Protein AF-A0AA42ZD38-F1 (afdb_monomer)

Mean predicted aligned error: 21.7 Å

Solvent-accessible surface area (backbone atoms only — not comparable to full-atom values): 60407 Å² total; per-residue (Å²): 136,83,91,85,89,86,85,88,84,84,88,72,90,73,73,84,75,72,66,49,78,41,38,31,58,82,75,25,83,41,69,55,57,30,54,75,70,52,54,71,60,14,32,36,38,30,52,67,43,83,43,70,46,59,37,64,49,81,42,48,24,26,34,40,35,27,74,65,29,25,95,39,16,35,42,28,41,64,52,37,78,43,47,29,32,38,42,47,58,46,20,45,87,65,17,34,46,32,12,32,22,42,36,55,33,22,54,35,30,31,30,37,36,19,53,62,14,21,37,41,40,29,48,27,36,41,31,51,28,44,52,58,92,50,91,84,31,24,38,32,37,31,35,31,13,33,34,38,40,29,30,26,39,37,39,48,28,33,46,68,8,41,40,33,34,27,65,62,17,41,66,20,34,42,34,21,23,28,27,37,49,16,35,18,26,37,28,30,65,22,63,34,19,40,38,33,12,25,29,26,28,47,15,71,50,34,19,40,41,49,38,92,88,31,42,59,72,42,52,33,20,25,32,49,20,76,30,81,32,45,66,50,69,86,82,83,73,28,97,56,43,45,72,53,75,53,48,48,72,36,61,88,83,68,37,64,42,52,34,99,82,18,72,31,59,58,50,16,54,84,56,76,92,56,33,36,85,79,67,44,56,9,32,34,20,38,46,52,95,60,74,80,56,96,84,42,27,31,32,40,73,81,44,37,62,94,28,35,62,89,56,33,25,54,40,55,58,32,44,40,36,42,46,67,52,48,94,82,74,75,50,61,41,24,35,35,43,36,26,20,67,77,67,73,74,86,63,54,74,54,27,65,65,54,86,38,83,43,68,71,53,62,48,64,56,80,49,71,70,52,66,66,66,35,62,35,27,41,34,37,27,23,14,57,80,84,52,71,28,57,76,32,73,47,70,34,34,27,56,68,63,65,63,47,44,28,57,84,76,27,84,43,72,49,64,45,51,75,58,52,56,71,73,22,36,39,39,32,49,66,40,83,45,69,44,58,35,61,50,82,31,43,24,31,33,41,35,38,74,64,28,30,93,50,19,34,42,26,33,65,49,36,77,38,38,25,33,35,44,63,51,49,24,42,61,68,19,33,45,35,15,36,19,39,35,57,16,21,58,33,28,29,34,35,36,28,57,19,42,49,36,36,42,30,49,26,37,40,31,53,28,44,44,80,57,96,47,85,37,28,34,31,34,28,34,39,15,27,37,39,43,30,31,26,39,35,32,51,28,32,34,71,8,44,38,34,31,27,60,65,11,44,77,17,36,40,35,23,23,28,30,36,50,16,32,17,30,37,35,25,49,39,39,21,18,38,38,34,13,25,29,29,30,47,8,66,66,16,18,39,43,58,39,98,70,30,57,56,73,40,52,35,22,27,34,42,22,77,25,44,43,34,52,32,96,92,50,76,85,29,96,60,39,46,68,56,77,54,46,49,65,36,68,93,78,71,35,68,39,46,36,97,84,26,73,33,59,59,50,17,54,85,53,75,90,59,28,36,85,83,71,44,56,8,37,33,19,41,47,66,86,68,95,88,43,30,37,68,72,40,78,47,56,62,94,49,52,51,70,55,30,78,61,50,61,47,38,37,34,47,41,70,51,60,96,67,89,56,56,44,23,37,36,49,39,34,29,76,47,93,83,66,83,66,81,61,64,30,63,86,49,80,43,81,40,68,72,54,58,49,67,54,80,51,74,71,59,57,63,68,35,67,32,29,37,33,40,27,31,21,49,87,81,50,67,23,61,64,42,73,46,67,37,24,26,37,49,58,23,35,52,25,44,80,60,33,62,44,77,72,37,73,40,48,32,87,64,37,41,51,30,26,39,72,48,56,46,88,88,66,55,72,48,25,31,34,37,42,33,15,67,35,95,81,71,75,47,74,75,48,73,51,68,71,40,66,64,53,99,75,53,32,60,74,50,66,47,74,92,55,63,56,75,36,58,37,28,34,35,34,23,22,30,47,88,83,41,59,23,58,74,24,75,76,34,23,30,29,29,30,85,72,76,50,79,44,37,27,58,77,81,24,82,40,67,50,64,37,48,78,70,50,48,69,69,16,34,39,39,32,53,69,41,80,45,71,43,54,33,60,42,81,37,45,29,33,35,41,34,36,75,69,31,28,93,48,19,35,43,27,30,63,50,44,79,40,38,27,34,34,45,42,56,16,88,44,68,74,19,32,45,32,13,37,21,41,35,59,17,15,22,48,27,22,30,41,36,30,51,20,57,26,41,37,38,33,46,27,32,41,32,56,24,50,30,55,71,73,98,77,18,17,32,28,3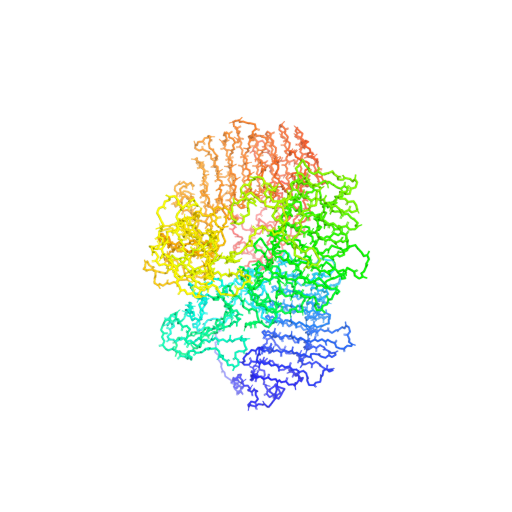8,34,31,44,22,28,34,39,41,28,34,26,39,36,34,53,28,30,30,72,6,40,43,29,32,24,50,69,9,46,71,17,36,44,33,23,21,29,31,38,51,14,31,16,28,36,25,28,46,68,7,29,19,37,38,35,11,25,29,28,28,45,10,65,60,20,15,37,37,32,74,45,75,65,23,53,76,40,54,35,23,27,33,37,27,77,28,45,38,46,54,30,77,55,38,72,84,29,95,61,43,44,72,51,76,52,47,51,70,40,58,96,77,74,37,65,44,50,34,95,85,24,73,33,60,64,50,18,53,86,55,77,92,49,34,37,98,87,72,44,53,6,35,35,19,33,51,70,72,70,83,73,70,85,59,43,24,38,34,31,68,68,56,95,76,63,59,74,51,71,64,21,55,51,43,52,48,29,32,76,74,66,78,39,73,77,54,89,43,60,66,22,46,38,24,70,68,76,87,61,84,72,76,52,72,63,20,57,52,41,50,50,31,34,75,76,74,70,45,72,79,52,57,79,48,125

Secondary structure (DSSP, 8-state):
-----------------PPPEEEETTTSSSHHHHHHH--TT-EEEEPSEEEE--EE-TT---EEEETT-GGGEEEE-SSTTS-SEEE-S---TT-EEES-EEE---SS-SEEEETT---EEES-EEE----SS-SS--SEEEES---EEES-EEES--SS-SEEE-TT-TT-EEES-EEES-SEEEEESSS--EEES-EEES-SSEEEEE-TT---SEEES-EEES-S-SB-SS----TT-B-S---EEETTTTEEEEPTT-TTTT-S--STTS--TTSSPPPSSSS-TTTT-TTS-EEEEEE-GGGEETTEE--SS-EEEEEEE-TTSS---EEEEEEESSS--SS-SSEE--SB----SEEE--SS-PPTT-EEEEEEEEE-SSSB-PPEEEEEEE-S-SEEEETTT-SSHHHHHHHPPTT-EEEEPSEEEE--EE-TT---EEEESS-TTTEEEE-SSTTS-SEEE-S-PPTT-EEES-EEE---SS-SEEEES-EEEEEES-EEE----SSSS--EEEEEES-EEEEES-EEES--SSEEEEE-TT-TT-EEES-EEES-S--EEE-SS--EEES-EEE--SS-SEEE-TT---SEEES-EEES-TTSB-TT----TT-B-S---EEEGGGTEEEEPTT-TTTT-S--SGGG--TTSSSPPSSS----TTS-EEEEEEESSS-TTSB--SSPEEEEEEE-SSS---EEEEEEES-TT--SPPSB----B-S--SEEE--SSPPPTT-EEEEEEEEE-SS-B-PPEEEEEEBPPPPPPPEEEES-TTEEEEGGG---EEEPP--SS-PPPEEEEEEESSTTS-SEEEEEEEEEP-SSEEE------PPTT-EEEEEEEEE-SS-BPPPPPPEEEEEES---EEEETTTSSSHHHHHTT--TT-EEEEPSEEEE--EE-TT---EEEETT-TTTEEEE-SSTTS-SEEEES--SS-EEEES-EEES--SSEEEEEES-SEEEEES-EEES----SSTT-EEEEEESSEEEEES-EEES--SSEEEEEESS-TTEEEES-EEES-SEEEEEES--EEEES-EEES-SSEEEEESSTTS-SEEES-EEES-SSSB-TT----TT-B-S---EEEGGGTEEEEPTT-TTTT-S-SSGGG--TTSSPPPSSSS-------SBTT-TT--TT----HHHHHHHHHHHHH-PPPPS-HHHH-TT----SS--HHHHHHHHIIIII-PPPPPBP-

Structure (mmCIF, N/CA/C/O backbone):
data_AF-A0AA42ZD38-F1
#
_entry.id   AF-A0AA42ZD38-F1
#
loop_
_atom_site.group_PDB
_atom_site.id
_atom_site.type_symbol
_atom_site.label_atom_id
_atom_site.label_alt_id
_atom_site.label_comp_id
_atom_site.label_asym_id
_atom_site.label_entity_id
_atom_site.label_seq_id
_atom_site.pdbx_PDB_ins_code
_atom_site.Cartn_x
_atom_site.Cartn_y
_atom_site.Cartn_z
_atom_site.occupancy
_atom_site.B_iso_or_equiv
_atom_site.auth_seq_id
_atom_site.auth_comp_id
_atom_site.auth_asym_id
_atom_site.auth_atom_id
_atom_site.pdbx_PDB_model_num
ATOM 1 N N . MET A 1 1 ? -60.699 0.078 48.841 1.00 30.41 1 MET A N 1
ATOM 2 C CA . MET A 1 1 ? -62.046 -0.545 48.917 1.00 30.41 1 MET A CA 1
ATOM 3 C C . MET A 1 1 ? -62.694 -0.467 47.533 1.00 30.41 1 MET A C 1
ATOM 5 O O . MET A 1 1 ? -62.883 0.647 47.076 1.00 30.41 1 MET A O 1
ATOM 9 N N . LYS A 1 2 ? -63.051 -1.633 46.951 1.00 32.75 2 LYS A N 1
ATOM 10 C CA . LYS A 1 2 ? -63.831 -1.912 45.706 1.00 32.75 2 LYS A CA 1
ATOM 11 C C . LYS A 1 2 ? -63.099 -1.662 44.357 1.00 32.75 2 LYS A C 1
ATOM 13 O O . LYS A 1 2 ? -62.854 -0.510 44.049 1.00 32.75 2 LYS A O 1
ATOM 18 N N . CYS A 1 3 ? -62.581 -2.656 43.602 1.00 28.67 3 CYS A N 1
ATOM 19 C CA . CYS A 1 3 ? -63.207 -3.779 42.831 1.00 28.67 3 CYS A CA 1
ATOM 20 C C . CYS A 1 3 ? -64.272 -3.321 41.810 1.00 28.67 3 CYS A C 1
ATOM 22 O O . CYS A 1 3 ? -65.154 -2.582 42.229 1.00 28.67 3 CYS A O 1
ATOM 24 N N . LEU A 1 4 ? -64.419 -3.802 40.562 1.00 31.00 4 LEU A N 1
ATOM 25 C CA . LEU A 1 4 ? -63.712 -4.683 39.595 1.00 31.00 4 LEU A CA 1
ATOM 26 C C . LEU A 1 4 ? -64.698 -4.848 38.382 1.00 31.00 4 LEU A C 1
ATOM 28 O O . LEU A 1 4 ? -65.901 -4.741 38.614 1.00 31.00 4 LEU A O 1
ATOM 32 N N . LEU A 1 5 ? -64.210 -5.201 37.173 1.00 33.53 5 LEU A N 1
ATOM 33 C CA . LEU A 1 5 ? -64.902 -5.815 35.990 1.00 33.53 5 LEU A CA 1
ATOM 34 C C . LEU A 1 5 ? -65.593 -4.965 34.868 1.00 33.53 5 LEU A C 1
ATOM 36 O O . LEU A 1 5 ? -66.717 -4.497 35.007 1.00 33.53 5 LEU A O 1
ATOM 40 N N . SER A 1 6 ? -64.926 -4.954 33.693 1.00 29.91 6 SER A N 1
ATOM 41 C CA . SER A 1 6 ? -65.274 -5.641 32.411 1.00 29.91 6 SER A CA 1
ATOM 42 C C . SER A 1 6 ? -66.163 -5.037 31.292 1.00 29.91 6 SER A C 1
ATOM 44 O O . SER A 1 6 ? -67.375 -4.948 31.441 1.00 29.91 6 SER A O 1
ATOM 46 N N . VAL A 1 7 ? -65.520 -4.856 30.118 1.00 31.11 7 VAL A N 1
ATOM 47 C CA . VAL A 1 7 ? -65.738 -5.498 28.783 1.00 31.11 7 VAL A CA 1
ATOM 48 C C . VAL A 1 7 ? -67.025 -5.251 27.947 1.00 31.11 7 VAL A C 1
ATOM 50 O O . VAL A 1 7 ? -68.127 -5.597 28.358 1.00 31.11 7 VAL A O 1
ATOM 53 N N . ALA A 1 8 ? -66.760 -4.868 26.676 1.00 30.12 8 ALA A N 1
ATOM 54 C CA . ALA A 1 8 ? -67.532 -4.972 25.409 1.00 30.12 8 ALA A CA 1
ATOM 55 C C . ALA A 1 8 ? -68.688 -3.955 25.207 1.00 30.12 8 ALA A C 1
ATOM 57 O O . ALA A 1 8 ? -69.549 -3.814 26.058 1.00 30.12 8 ALA A O 1
ATOM 58 N N . MET A 1 9 ? -68.834 -3.220 24.094 1.00 30.45 9 MET A N 1
ATOM 59 C CA . MET A 1 9 ? -68.729 -3.618 22.690 1.00 30.45 9 MET A CA 1
ATOM 60 C C . MET A 1 9 ? -69.026 -2.377 21.813 1.00 30.45 9 MET A C 1
ATOM 62 O O . MET A 1 9 ? -70.144 -1.869 21.829 1.00 30.45 9 MET A O 1
ATOM 66 N N . LEU A 1 10 ? -68.068 -1.916 21.010 1.00 30.16 10 LEU A N 1
ATOM 67 C CA . LEU A 1 10 ? -68.367 -1.436 19.658 1.00 30.16 10 LEU A CA 1
ATOM 68 C C . LEU A 1 10 ? -67.214 -1.895 18.764 1.00 30.16 10 LEU A C 1
ATOM 70 O O . LEU A 1 10 ? -66.264 -1.174 18.493 1.00 30.16 10 LEU A O 1
ATOM 74 N N . VAL A 1 11 ? -67.287 -3.173 18.392 1.00 35.75 11 VAL A N 1
ATOM 75 C CA . VAL A 1 11 ? -66.522 -3.734 17.282 1.00 35.75 11 VAL A CA 1
ATOM 76 C C . VAL A 1 11 ? -67.068 -3.083 16.015 1.00 35.75 11 VAL A C 1
ATOM 78 O O . VAL A 1 11 ? -68.174 -3.397 15.578 1.00 35.75 11 VAL A O 1
ATOM 81 N N . LEU A 1 12 ? -66.295 -2.163 15.452 1.00 33.72 12 LEU A N 1
ATOM 82 C CA . LEU A 1 12 ? -66.269 -1.903 14.021 1.00 33.72 12 LEU A CA 1
ATOM 83 C C . LEU A 1 12 ? -64.928 -2.453 13.543 1.00 33.72 12 LEU A C 1
ATOM 85 O O . LEU A 1 12 ? -63.878 -2.020 14.005 1.00 33.72 12 LEU A O 1
ATOM 89 N N . CYS A 1 13 ? -64.989 -3.481 12.699 1.00 35.69 13 CYS A N 1
ATOM 90 C CA . CYS A 1 13 ? -63.840 -4.047 12.010 1.00 35.69 13 CYS A CA 1
ATOM 91 C C . CYS A 1 13 ? -63.030 -2.940 11.319 1.00 35.69 13 CYS A C 1
ATOM 93 O O . CYS A 1 13 ? -63.476 -2.416 10.303 1.00 35.69 13 CYS A O 1
ATOM 95 N N . ALA A 1 14 ? -61.832 -2.656 11.815 1.00 35.06 14 ALA A N 1
ATOM 96 C CA . ALA A 1 14 ? -60.700 -2.354 10.956 1.00 35.06 14 ALA A CA 1
ATOM 97 C C . ALA A 1 14 ? -59.810 -3.593 11.054 1.00 35.06 14 ALA A C 1
ATOM 99 O O . ALA A 1 14 ? -59.305 -3.914 12.129 1.00 35.06 14 ALA A O 1
ATOM 100 N N . GLY A 1 15 ? -59.763 -4.389 9.985 1.00 33.94 15 GLY A N 1
ATOM 101 C CA . GLY A 1 15 ? -58.764 -5.446 9.898 1.00 33.94 15 GLY A CA 1
ATOM 102 C C . GLY A 1 15 ? -57.384 -4.806 9.997 1.00 33.94 15 GLY A C 1
ATOM 103 O O . GLY A 1 15 ? -57.207 -3.685 9.526 1.00 33.94 15 GLY A O 1
ATOM 104 N N . ALA A 1 16 ? -56.429 -5.505 10.605 1.00 38.19 16 ALA A N 1
ATOM 105 C CA . ALA A 1 16 ? -55.031 -5.231 10.323 1.00 38.19 16 ALA A CA 1
ATOM 106 C C . ALA A 1 16 ? -54.873 -5.315 8.797 1.00 38.19 16 ALA A C 1
ATOM 108 O O . ALA A 1 16 ? -55.044 -6.391 8.216 1.00 38.19 16 ALA A O 1
ATOM 109 N N . LEU A 1 17 ? -54.700 -4.166 8.144 1.00 43.56 17 LEU A N 1
ATOM 110 C CA . LEU A 1 17 ? -54.244 -4.118 6.765 1.00 43.56 17 LEU A CA 1
ATOM 111 C C . LEU A 1 17 ? -52.814 -4.655 6.814 1.00 43.56 17 LEU A C 1
ATOM 113 O O . LEU A 1 17 ? -51.967 -4.087 7.494 1.00 43.56 17 LEU A O 1
ATOM 117 N N . ASN A 1 18 ? -52.582 -5.812 6.194 1.00 55.47 18 ASN A N 1
ATOM 118 C CA . ASN A 1 18 ? -51.220 -6.197 5.848 1.00 55.47 18 ASN A CA 1
ATOM 119 C C . ASN A 1 18 ? -50.697 -5.127 4.891 1.00 55.47 18 ASN A C 1
ATOM 121 O O . ASN A 1 18 ? -51.396 -4.837 3.919 1.00 55.47 18 ASN A O 1
ATOM 125 N N . ALA A 1 19 ? -49.504 -4.598 5.163 1.00 72.69 19 ALA A N 1
ATOM 126 C CA . ALA A 1 19 ? -48.738 -3.839 4.185 1.00 72.69 19 ALA A CA 1
ATOM 127 C C . ALA A 1 19 ? -48.685 -4.639 2.876 1.00 72.69 19 ALA A C 1
ATOM 129 O O . ALA A 1 19 ? -48.293 -5.812 2.867 1.00 72.69 19 ALA A O 1
ATOM 130 N N . ALA A 1 20 ? -49.169 -4.046 1.793 1.00 87.25 20 ALA A N 1
ATOM 131 C CA . ALA A 1 20 ? -49.152 -4.649 0.476 1.00 87.25 20 ALA A CA 1
ATOM 132 C C . ALA A 1 20 ? -47.833 -4.324 -0.232 1.00 87.25 20 ALA A C 1
ATOM 134 O O . ALA A 1 20 ? -47.274 -3.241 -0.080 1.00 87.25 20 ALA A O 1
ATOM 135 N N . THR A 1 21 ? -47.354 -5.261 -1.048 1.00 93.38 21 THR A N 1
ATOM 136 C CA . THR A 1 21 ? -46.250 -5.014 -1.980 1.00 93.38 21 THR A CA 1
ATOM 137 C C . THR A 1 21 ? -46.825 -4.808 -3.376 1.00 93.38 21 THR A C 1
ATOM 139 O O . THR A 1 21 ? -47.480 -5.706 -3.908 1.00 93.38 21 THR A O 1
ATOM 142 N N . ILE A 1 22 ? -46.584 -3.636 -3.959 1.00 92.62 22 ILE A N 1
ATOM 143 C CA . ILE A 1 22 ? -46.997 -3.255 -5.311 1.00 92.62 22 ILE A CA 1
ATOM 144 C C . ILE A 1 22 ? -45.768 -3.338 -6.213 1.00 92.62 22 ILE A C 1
ATOM 146 O O . ILE A 1 22 ? -44.830 -2.560 -6.063 1.00 92.62 22 ILE A O 1
ATOM 150 N N . HIS A 1 23 ? -45.763 -4.280 -7.149 1.00 92.06 23 HIS A N 1
ATOM 151 C CA . HIS A 1 23 ? -44.624 -4.532 -8.025 1.00 92.06 23 HIS A CA 1
ATOM 152 C C . HIS A 1 23 ? -44.687 -3.664 -9.282 1.00 92.06 23 HIS A C 1
ATOM 154 O O . HIS A 1 23 ? -45.665 -3.702 -10.032 1.00 92.06 23 HIS A O 1
ATOM 160 N N . ILE A 1 24 ? -43.614 -2.940 -9.577 1.00 93.19 24 ILE A N 1
ATOM 161 C CA . ILE A 1 24 ? -43.452 -2.181 -10.818 1.00 93.19 24 ILE A CA 1
ATOM 162 C C . ILE A 1 24 ? -42.505 -2.963 -11.735 1.00 93.19 24 ILE A C 1
ATOM 164 O O . ILE A 1 24 ? -41.415 -3.321 -11.292 1.00 93.19 24 ILE A O 1
ATOM 168 N N . PRO A 1 25 ? -42.875 -3.258 -12.997 1.00 90.94 25 PRO A N 1
ATOM 169 C CA . PRO A 1 25 ? -44.075 -2.801 -13.703 1.00 90.94 25 PRO A CA 1
ATOM 170 C C . PRO A 1 25 ? -45.287 -3.768 -13.673 1.00 90.94 25 PRO A C 1
ATOM 172 O O . PRO A 1 25 ? -46.241 -3.574 -14.429 1.00 90.94 25 PRO A O 1
ATOM 175 N N . THR A 1 26 ? -45.249 -4.871 -12.913 1.00 91.62 26 THR A N 1
ATOM 176 C CA . THR A 1 26 ? -46.227 -5.972 -13.075 1.00 91.62 26 THR A CA 1
ATOM 177 C C . THR A 1 26 ? -47.621 -5.679 -12.518 1.00 91.62 26 THR A C 1
ATOM 179 O O . THR A 1 26 ? -48.605 -6.088 -13.136 1.00 91.62 26 THR A O 1
ATOM 182 N N . ASP A 1 27 ? -47.714 -4.986 -11.383 1.00 92.50 27 ASP A N 1
ATOM 183 C CA . ASP A 1 27 ? -48.976 -4.578 -10.754 1.00 92.50 27 ASP A CA 1
ATOM 184 C C . ASP A 1 27 ? -49.413 -3.185 -11.230 1.00 92.50 27 ASP A C 1
ATOM 186 O O . ASP A 1 27 ? -50.600 -2.953 -11.464 1.00 92.50 27 ASP A O 1
ATOM 190 N N . GLN A 1 28 ? -48.456 -2.272 -11.423 1.00 95.81 28 GLN A N 1
ATOM 191 C CA . GLN A 1 28 ? -48.663 -0.941 -12.000 1.00 95.81 28 GLN A CA 1
ATOM 192 C C . GLN A 1 28 ? -47.572 -0.644 -13.023 1.00 95.81 28 GLN A C 1
ATOM 194 O O . GLN A 1 28 ? -46.418 -0.992 -12.817 1.00 95.81 28 GLN A O 1
ATOM 199 N N . SER A 1 29 ? -47.920 0.020 -14.127 1.00 92.00 29 SER A N 1
ATOM 200 C CA . SER A 1 29 ? -46.997 0.207 -15.255 1.00 92.00 29 SER A CA 1
ATOM 201 C C . SER A 1 29 ? -45.913 1.268 -15.043 1.00 92.00 29 SER A C 1
ATOM 203 O O . SER A 1 29 ? -44.993 1.334 -15.852 1.00 92.00 29 SER A O 1
ATOM 205 N N . THR A 1 30 ? -46.049 2.127 -14.031 1.00 96.94 30 THR A N 1
ATOM 206 C CA . THR A 1 30 ? -45.114 3.224 -13.732 1.00 96.94 30 THR A CA 1
ATOM 207 C C . THR A 1 30 ? -44.948 3.367 -12.221 1.00 96.94 30 THR A C 1
ATOM 209 O O . THR A 1 30 ? -45.831 2.942 -11.469 1.00 96.94 30 THR A O 1
ATOM 212 N N . ILE A 1 31 ? -43.846 3.972 -11.772 1.00 97.62 31 ILE A N 1
ATOM 213 C CA . ILE A 1 31 ? -43.569 4.176 -10.345 1.00 97.62 31 ILE A CA 1
ATOM 214 C C . ILE A 1 31 ? -44.648 5.063 -9.720 1.00 97.62 31 ILE A C 1
ATOM 216 O O . ILE A 1 31 ? -45.206 4.692 -8.687 1.00 97.62 31 ILE A O 1
ATOM 220 N N . GLN A 1 32 ? -45.024 6.174 -10.370 1.00 97.25 32 GLN A N 1
ATOM 221 C CA . GLN A 1 32 ? -46.065 7.060 -9.831 1.00 97.25 32 GLN A CA 1
ATOM 222 C C . GLN A 1 32 ? -47.417 6.349 -9.679 1.00 97.25 32 GLN A C 1
ATOM 224 O O . GLN A 1 32 ? -48.089 6.527 -8.671 1.00 97.25 32 GLN A O 1
ATOM 229 N N . ALA A 1 33 ? -47.808 5.495 -10.632 1.00 94.81 33 ALA A N 1
ATOM 230 C CA . ALA A 1 33 ? -49.044 4.719 -10.511 1.00 94.81 33 ALA A CA 1
ATOM 231 C C . ALA A 1 33 ? -48.985 3.702 -9.354 1.00 94.81 33 ALA A C 1
ATOM 233 O O . ALA A 1 33 ? -50.019 3.369 -8.776 1.00 94.81 33 ALA A O 1
ATOM 234 N N . GLY A 1 34 ? -47.784 3.218 -9.021 1.00 96.56 34 GLY A N 1
ATOM 235 C CA . GLY A 1 34 ? -47.510 2.441 -7.813 1.00 96.56 34 GLY A CA 1
ATOM 236 C C . GLY A 1 34 ? -47.777 3.230 -6.541 1.00 96.56 34 GLY A C 1
ATOM 237 O O . GLY A 1 34 ? -48.541 2.773 -5.696 1.00 96.56 34 GLY A O 1
ATOM 238 N N . ILE A 1 35 ? -47.195 4.427 -6.450 1.00 95.94 35 ILE A N 1
ATOM 239 C CA . ILE A 1 35 ? -47.370 5.351 -5.322 1.00 95.94 35 ILE A CA 1
ATOM 240 C C . ILE A 1 35 ? -48.848 5.732 -5.159 1.00 95.94 35 ILE A C 1
ATOM 242 O O . ILE A 1 35 ? -49.393 5.598 -4.071 1.00 95.94 35 ILE A O 1
ATOM 246 N N . ASP A 1 36 ? -49.529 6.111 -6.244 1.00 95.06 36 ASP A N 1
ATOM 247 C CA . ASP A 1 36 ? -50.949 6.499 -6.231 1.00 95.06 36 ASP A CA 1
ATOM 248 C C . ASP A 1 36 ? -51.883 5.358 -5.777 1.00 95.06 36 ASP A C 1
ATOM 250 O O . ASP A 1 36 ? -53.006 5.598 -5.322 1.00 95.06 36 ASP A O 1
ATOM 254 N N . ALA A 1 37 ? -51.458 4.103 -5.966 1.00 93.12 37 ALA A N 1
ATOM 255 C CA . ALA A 1 37 ? -52.201 2.914 -5.559 1.00 93.12 37 ALA A CA 1
ATOM 256 C C . ALA A 1 37 ? -51.875 2.459 -4.127 1.00 93.12 37 ALA A C 1
ATOM 258 O O . ALA A 1 37 ? -52.625 1.646 -3.575 1.00 93.12 37 ALA A O 1
ATOM 259 N N . ALA A 1 38 ? -50.780 2.955 -3.550 1.00 93.25 38 ALA A N 1
ATOM 260 C CA . ALA A 1 38 ? -50.293 2.576 -2.237 1.00 93.25 38 ALA A CA 1
ATOM 261 C C . ALA A 1 38 ? -51.090 3.254 -1.112 1.00 93.25 38 ALA A C 1
ATOM 263 O O . ALA A 1 38 ? -51.609 4.362 -1.240 1.00 93.25 38 ALA A O 1
ATOM 264 N N . SER A 1 39 ? -51.202 2.561 0.016 1.00 92.06 39 SER A N 1
ATOM 265 C CA . SER A 1 39 ? -51.636 3.112 1.301 1.00 92.06 39 SER A CA 1
ATOM 266 C C . SER A 1 39 ? -50.451 3.174 2.266 1.00 92.06 39 SER A C 1
ATOM 268 O O . SER A 1 39 ? -49.449 2.498 2.057 1.00 92.06 39 SER A O 1
ATOM 270 N N . ASP A 1 40 ? -50.558 3.961 3.338 1.00 88.75 40 ASP A N 1
ATOM 271 C CA . ASP A 1 40 ? -49.485 4.065 4.336 1.00 88.75 40 ASP A CA 1
ATOM 272 C C . ASP A 1 40 ? -49.069 2.681 4.871 1.00 88.75 40 ASP A C 1
ATOM 274 O O . ASP A 1 40 ? -49.914 1.861 5.243 1.00 88.75 40 ASP A O 1
ATOM 278 N N . GLY A 1 41 ? -47.759 2.443 4.917 1.00 85.50 41 GLY A N 1
ATOM 279 C CA . GLY A 1 41 ? -47.124 1.177 5.275 1.00 85.50 41 GLY A CA 1
ATOM 280 C C . GLY A 1 41 ? -46.869 0.227 4.100 1.00 85.50 41 GLY A C 1
ATOM 281 O O . GLY A 1 41 ? -46.158 -0.757 4.288 1.00 85.50 41 GLY A O 1
ATOM 282 N N . ASP A 1 42 ? -47.408 0.491 2.906 1.00 94.00 42 ASP A N 1
ATOM 283 C CA . ASP A 1 42 ? -47.171 -0.343 1.723 1.00 94.00 42 ASP A CA 1
ATOM 284 C C . ASP A 1 42 ? -45.744 -0.183 1.168 1.00 94.00 42 ASP A C 1
ATOM 286 O O . ASP A 1 42 ? -45.053 0.815 1.388 1.00 94.00 42 ASP A O 1
ATOM 290 N N . THR A 1 43 ? -45.309 -1.182 0.399 1.00 94.88 43 THR A N 1
ATOM 291 C CA . THR A 1 43 ? -44.046 -1.158 -0.348 1.00 94.88 43 THR A CA 1
ATOM 292 C C . THR A 1 43 ? -44.316 -1.073 -1.844 1.00 94.88 43 THR A C 1
ATOM 294 O O . THR A 1 43 ? -44.963 -1.954 -2.411 1.00 94.88 43 THR A O 1
ATOM 297 N N . VAL A 1 44 ? -43.763 -0.066 -2.512 1.00 96.62 44 VAL A N 1
ATOM 298 C CA . VAL A 1 44 ? -43.679 0.000 -3.974 1.00 96.62 44 VAL A CA 1
ATOM 299 C C . VAL A 1 44 ? -42.331 -0.596 -4.387 1.00 96.62 44 VAL A C 1
ATOM 301 O O . VAL A 1 44 ? -41.284 0.026 -4.216 1.00 96.62 44 VAL A O 1
ATOM 304 N N . LEU A 1 45 ? -42.354 -1.833 -4.889 1.00 93.19 45 LEU A N 1
ATOM 305 C CA . LEU A 1 45 ? -41.167 -2.615 -5.238 1.00 93.19 45 LEU A CA 1
ATOM 306 C C . LEU A 1 45 ? -40.883 -2.516 -6.740 1.00 93.19 45 LEU A C 1
ATOM 308 O O . LEU A 1 45 ? -41.655 -3.014 -7.561 1.00 93.19 45 LEU A O 1
ATOM 312 N N . VAL A 1 46 ? -39.766 -1.900 -7.110 1.00 93.12 46 VAL A N 1
ATOM 313 C CA . VAL A 1 46 ? -39.426 -1.569 -8.498 1.00 93.12 46 VAL A CA 1
ATOM 314 C C . VAL A 1 46 ? -38.420 -2.573 -9.066 1.00 93.12 46 VAL A C 1
ATOM 316 O O . VAL A 1 46 ? -37.350 -2.794 -8.502 1.00 93.12 46 VAL A O 1
ATOM 319 N N . ALA A 1 47 ? -38.766 -3.226 -10.177 1.00 85.38 47 ALA A N 1
ATOM 320 C CA . ALA A 1 47 ? -37.874 -4.140 -10.891 1.00 85.38 47 ALA A CA 1
ATOM 321 C C . ALA A 1 47 ? -36.693 -3.391 -11.547 1.00 85.38 47 ALA A C 1
ATOM 323 O O . ALA A 1 47 ? -36.860 -2.217 -11.887 1.00 85.38 47 ALA A O 1
ATOM 324 N N . PRO A 1 48 ? -35.549 -4.056 -11.807 1.00 90.19 48 PRO A N 1
ATOM 325 C CA . PRO A 1 48 ? -34.434 -3.474 -12.555 1.00 90.19 48 PRO A CA 1
ATOM 326 C C . PRO A 1 48 ? -34.869 -2.831 -13.868 1.00 90.19 48 PRO A C 1
ATOM 328 O O . PRO A 1 48 ? -35.659 -3.411 -14.620 1.00 90.19 48 PRO A O 1
ATOM 331 N N . GLY A 1 49 ? -34.327 -1.658 -14.170 1.00 89.69 49 GLY A N 1
ATOM 332 C CA . GLY A 1 49 ? -34.618 -0.950 -15.407 1.00 89.69 49 GLY A CA 1
ATOM 333 C C . GLY A 1 49 ? -34.416 0.557 -15.320 1.00 89.69 49 GLY A C 1
ATOM 334 O O . GLY A 1 49 ? -34.118 1.113 -14.266 1.00 89.69 49 GLY A O 1
ATOM 335 N N . LEU A 1 50 ? -34.600 1.209 -16.469 1.00 94.31 50 LEU A N 1
ATOM 336 C CA . LEU A 1 50 ? -34.616 2.661 -16.606 1.00 94.31 50 LEU A CA 1
ATOM 337 C C . LEU A 1 50 ? -36.060 3.172 -16.552 1.00 94.31 50 LEU A C 1
ATOM 339 O O . LEU A 1 50 ? -36.872 2.839 -17.418 1.00 94.31 50 LEU A O 1
ATOM 343 N N . TYR A 1 51 ? -36.345 4.027 -15.578 1.00 96.38 51 TYR A N 1
ATOM 344 C CA . TYR A 1 51 ? -37.626 4.687 -15.369 1.00 96.38 51 TYR A CA 1
ATOM 345 C C . TYR A 1 51 ? -37.461 6.182 -15.618 1.00 96.38 51 TYR A C 1
ATOM 347 O O . TYR A 1 51 ? -36.613 6.833 -15.015 1.00 96.38 51 TYR A O 1
ATOM 355 N N . THR A 1 52 ? -38.262 6.730 -16.530 1.00 95.50 52 THR A N 1
ATOM 356 C CA . THR A 1 52 ? -38.235 8.158 -16.868 1.00 95.50 52 THR A CA 1
ATOM 357 C C . THR A 1 52 ? -39.516 8.813 -16.374 1.00 95.50 52 THR A C 1
ATOM 359 O O . THR A 1 52 ? -40.533 8.804 -17.069 1.00 95.50 52 THR A O 1
ATOM 362 N N . GLU A 1 53 ? -39.478 9.328 -15.148 1.00 95.06 53 GLU A N 1
ATOM 363 C CA . GLU A 1 53 ? -40.633 9.837 -14.407 1.00 95.06 53 GLU A CA 1
ATOM 364 C C . GLU A 1 53 ? -40.210 10.978 -13.469 1.00 95.06 53 GLU A C 1
ATOM 366 O O . GLU A 1 53 ? -39.065 11.059 -13.033 1.00 95.06 53 GLU A O 1
ATOM 371 N N . ASN A 1 54 ? -41.156 11.853 -13.133 1.00 93.19 54 ASN A N 1
ATOM 372 C CA . ASN A 1 54 ? -41.051 12.749 -11.983 1.00 93.19 54 ASN A CA 1
ATOM 373 C C . ASN A 1 54 ? -42.080 12.263 -10.964 1.00 93.19 54 ASN A C 1
ATOM 375 O O . ASN A 1 54 ? -43.267 12.209 -11.294 1.00 93.19 54 ASN A O 1
ATOM 379 N N . ILE A 1 55 ? -41.631 11.880 -9.771 1.00 95.75 55 ILE A N 1
ATOM 380 C CA . ILE A 1 55 ? -42.466 11.197 -8.781 1.00 95.75 55 ILE A CA 1
ATOM 381 C C . ILE A 1 55 ? -42.758 12.077 -7.565 1.00 95.75 55 ILE A C 1
ATOM 383 O O . ILE A 1 55 ? -41.922 12.863 -7.115 1.00 95.75 55 ILE A O 1
ATOM 387 N N . VAL A 1 56 ? -43.965 11.936 -7.024 1.00 95.12 56 VAL A N 1
ATOM 388 C CA . VAL A 1 56 ? -44.469 12.676 -5.867 1.00 95.12 56 VAL A CA 1
ATOM 389 C C . VAL A 1 56 ? -45.114 11.688 -4.902 1.00 95.12 56 VAL A C 1
ATOM 391 O O . VAL A 1 56 ? -46.080 11.018 -5.266 1.00 95.12 56 VAL A O 1
ATOM 394 N N . PHE A 1 57 ? -44.608 11.632 -3.667 1.00 94.56 57 PHE A N 1
ATOM 395 C CA . PHE A 1 57 ? -45.119 10.742 -2.614 1.00 94.56 57 PHE A CA 1
ATOM 396 C C . PHE A 1 57 ? -46.509 11.151 -2.111 1.00 94.56 57 PHE A C 1
ATOM 398 O O . PHE A 1 57 ? -47.271 10.316 -1.639 1.00 94.56 57 PHE A O 1
ATOM 405 N N . GLY A 1 58 ? -46.877 12.428 -2.244 1.00 87.12 58 GLY A N 1
ATOM 406 C CA . GLY A 1 58 ? -48.260 12.887 -2.081 1.00 87.12 58 GLY A CA 1
ATOM 407 C C . GLY A 1 58 ? -48.831 12.770 -0.663 1.00 87.12 58 GLY A C 1
ATOM 408 O O . GLY A 1 58 ? -50.051 12.829 -0.512 1.00 87.12 58 GLY A O 1
ATOM 409 N N . GLY A 1 59 ? -47.983 12.634 0.362 1.00 84.06 59 GLY A N 1
ATOM 410 C CA . GLY A 1 59 ? -48.395 12.428 1.753 1.00 84.06 59 GLY A CA 1
ATOM 411 C C . GLY A 1 59 ? -48.527 10.958 2.156 1.00 84.06 59 GLY A C 1
ATOM 412 O O . GLY A 1 59 ? -48.995 10.688 3.258 1.00 84.06 59 GLY A O 1
ATOM 413 N N . HIS A 1 60 ? -48.138 10.020 1.286 1.00 86.81 60 HIS A N 1
ATOM 414 C CA . HIS A 1 60 ? -48.125 8.591 1.588 1.00 86.81 60 HIS A CA 1
ATOM 415 C C . HIS A 1 60 ? -46.857 8.193 2.346 1.00 86.81 60 HIS A C 1
ATOM 417 O O . HIS A 1 60 ? -45.744 8.398 1.860 1.00 86.81 60 HIS A O 1
ATOM 423 N N . SER A 1 61 ? -47.023 7.563 3.509 1.00 90.94 61 SER A N 1
ATOM 424 C CA . SER A 1 61 ? -45.904 7.008 4.277 1.00 90.94 61 SER A CA 1
ATOM 425 C C . SER A 1 61 ? -45.606 5.578 3.851 1.00 90.94 61 SER A C 1
ATOM 427 O O . SER A 1 61 ? -46.113 4.632 4.449 1.00 90.94 61 SER A O 1
ATOM 429 N N . ILE A 1 62 ? -44.827 5.432 2.779 1.00 94.19 62 ILE A N 1
ATOM 430 C CA . ILE A 1 62 ? -44.565 4.162 2.081 1.00 94.19 62 ILE A CA 1
ATOM 431 C C . ILE A 1 62 ? -43.067 3.892 1.915 1.00 94.19 62 ILE A C 1
ATOM 433 O O . ILE A 1 62 ? -42.249 4.810 1.974 1.00 94.19 62 ILE A O 1
ATOM 437 N N . VAL A 1 63 ? -42.719 2.636 1.626 1.00 95.38 63 VAL A N 1
ATOM 438 C CA . VAL A 1 63 ? -41.362 2.234 1.225 1.00 95.38 63 VAL A CA 1
ATOM 439 C C . VAL A 1 63 ? -41.288 2.156 -0.299 1.00 95.38 63 VAL A C 1
ATOM 441 O O . VAL A 1 63 ? -41.939 1.306 -0.905 1.00 95.38 63 VAL A O 1
ATOM 444 N N . LEU A 1 64 ? -40.482 3.006 -0.933 1.00 96.94 64 LEU A N 1
ATOM 445 C CA . LEU A 1 64 ? -40.145 2.900 -2.353 1.00 96.94 64 LEU A CA 1
ATOM 446 C C . LEU A 1 64 ? -38.766 2.242 -2.494 1.00 96.94 64 LEU A C 1
ATOM 448 O O . LEU A 1 64 ? -37.759 2.827 -2.093 1.00 96.94 64 LEU A O 1
ATOM 452 N N . LEU A 1 65 ? -38.731 1.027 -3.056 1.00 92.94 65 LEU A N 1
ATOM 453 C CA . LEU A 1 65 ? -37.549 0.156 -3.060 1.00 92.94 65 LEU A CA 1
ATOM 454 C C . LEU A 1 65 ? -37.203 -0.368 -4.462 1.00 92.94 65 LEU A C 1
ATOM 456 O O . LEU A 1 65 ? -38.023 -1.037 -5.095 1.00 92.94 65 LEU A O 1
ATOM 460 N N . GLY A 1 66 ? -35.964 -0.158 -4.910 1.00 88.88 66 GLY A N 1
ATOM 461 C CA . GLY A 1 66 ? -35.385 -0.850 -6.067 1.00 88.88 66 GLY A CA 1
ATOM 462 C C . GLY A 1 66 ? -34.981 -2.290 -5.727 1.00 88.88 66 GLY A C 1
ATOM 463 O O . GLY A 1 66 ? -34.091 -2.534 -4.920 1.00 88.88 66 GLY A O 1
ATOM 464 N N . SER A 1 67 ? -35.622 -3.278 -6.352 1.00 84.12 67 SER A N 1
ATOM 465 C CA . SER A 1 67 ? -35.516 -4.708 -5.993 1.00 84.12 67 SER A CA 1
ATOM 466 C C . SER A 1 67 ? -34.146 -5.368 -6.227 1.00 84.12 67 SER A C 1
ATOM 468 O O . SER A 1 67 ? -33.941 -6.502 -5.790 1.00 84.12 67 SER A O 1
ATOM 470 N N . LYS A 1 68 ? -33.223 -4.695 -6.925 1.00 74.12 68 LYS A N 1
ATOM 471 C CA . LYS A 1 68 ? -31.824 -5.120 -7.133 1.00 74.12 68 LYS A CA 1
ATOM 472 C C . LYS A 1 68 ? -30.816 -4.012 -6.804 1.00 74.12 68 LYS A C 1
ATOM 474 O O . LYS A 1 68 ? -29.700 -4.054 -7.301 1.00 74.12 68 LYS A O 1
ATOM 479 N N . GLY A 1 69 ? -31.218 -3.031 -5.996 1.00 77.94 69 GLY A N 1
ATOM 480 C CA . GLY A 1 69 ? -30.354 -1.915 -5.621 1.00 77.94 69 GLY A CA 1
ATOM 481 C C . GLY A 1 69 ? -30.127 -0.896 -6.741 1.00 77.94 69 GLY A C 1
ATOM 482 O O . GLY A 1 69 ? -30.727 -0.977 -7.825 1.00 77.94 69 GLY A O 1
ATOM 483 N N . ALA A 1 70 ? -29.272 0.081 -6.430 1.00 80.75 70 ALA A N 1
ATOM 484 C CA . ALA A 1 70 ? -29.043 1.268 -7.246 1.00 80.75 70 ALA A CA 1
ATOM 485 C C . ALA A 1 70 ? -28.439 0.927 -8.618 1.00 80.75 70 ALA A C 1
ATOM 487 O O . ALA A 1 70 ? -28.969 1.394 -9.623 1.00 80.75 70 ALA A O 1
ATOM 488 N N . ASP A 1 71 ? -27.468 0.008 -8.682 1.00 79.88 71 ASP A N 1
ATOM 489 C CA . ASP A 1 71 ? -26.748 -0.389 -9.910 1.00 79.88 71 ASP A CA 1
ATOM 490 C C . ASP A 1 71 ? -27.663 -0.818 -11.063 1.00 79.88 71 ASP A C 1
ATOM 492 O O . ASP A 1 71 ? -27.315 -0.740 -12.240 1.00 79.88 71 ASP A O 1
ATOM 496 N N . SER A 1 72 ? -28.857 -1.301 -10.722 1.00 82.31 72 SER A N 1
ATOM 497 C CA . SER A 1 72 ? -29.803 -1.893 -11.661 1.00 82.31 72 SER A CA 1
ATOM 498 C C . SER A 1 72 ? -31.122 -1.125 -11.789 1.00 82.31 72 SER A C 1
ATOM 500 O O . SER A 1 72 ? -31.921 -1.454 -12.670 1.00 82.31 72 SER A O 1
ATOM 502 N N . THR A 1 73 ? -31.386 -0.116 -10.950 1.00 92.19 73 THR A N 1
ATOM 503 C CA . THR A 1 73 ? -32.679 0.596 -10.905 1.00 92.19 73 THR A CA 1
ATOM 504 C C . THR A 1 73 ? -32.470 2.099 -11.068 1.00 92.19 73 THR A C 1
ATOM 506 O O . THR A 1 73 ? -32.155 2.806 -10.116 1.00 92.19 73 THR A O 1
ATOM 509 N N . ILE A 1 74 ? -32.661 2.605 -12.287 1.00 95.19 74 ILE A N 1
ATOM 510 C CA . ILE A 1 74 ? -32.273 3.969 -12.669 1.00 95.19 74 ILE A CA 1
ATOM 511 C C . ILE A 1 74 ? -33.518 4.843 -12.844 1.00 95.19 74 ILE A C 1
ATOM 513 O O . ILE A 1 74 ? -34.377 4.526 -13.666 1.00 95.19 74 ILE A O 1
ATOM 517 N N . LEU A 1 75 ? -33.586 5.974 -12.139 1.00 96.06 75 LEU A N 1
ATOM 518 C CA . LEU A 1 75 ? -34.620 7.001 -12.272 1.00 96.06 75 LEU A CA 1
ATOM 519 C C . LEU A 1 75 ? -34.047 8.267 -12.927 1.00 96.06 75 LEU A C 1
ATOM 521 O O . LEU A 1 75 ? -33.075 8.852 -12.446 1.00 96.06 75 LEU A O 1
ATOM 525 N N . THR A 1 76 ? -34.673 8.716 -14.015 1.00 93.56 76 THR A N 1
ATOM 526 C CA . THR A 1 76 ? -34.359 9.984 -14.691 1.00 93.56 76 THR A CA 1
ATOM 527 C C . THR A 1 76 ? -35.610 10.857 -14.820 1.00 93.56 76 THR A C 1
ATOM 529 O O . THR A 1 76 ? -36.708 10.321 -14.988 1.00 93.56 76 THR A O 1
ATOM 532 N N . PRO A 1 77 ? -35.501 12.198 -14.766 1.00 90.75 77 PRO A N 1
ATOM 533 C CA . PRO A 1 77 ? -36.671 13.065 -14.876 1.00 90.75 77 PRO A CA 1
ATOM 534 C C . PRO A 1 77 ? -37.280 13.014 -16.282 1.00 90.75 77 PRO A C 1
ATOM 536 O O . PRO A 1 77 ? -36.577 13.120 -17.289 1.00 90.75 77 PRO A O 1
ATOM 539 N N . ALA A 1 78 ? -38.609 12.927 -16.360 1.00 90.62 78 ALA A N 1
ATOM 540 C CA . ALA A 1 78 ? -39.342 13.101 -17.616 1.00 90.62 78 ALA A CA 1
ATOM 541 C C . ALA A 1 78 ? -39.398 14.579 -18.042 1.00 90.62 78 ALA A C 1
ATOM 543 O O . ALA A 1 78 ? -39.308 14.900 -19.229 1.00 90.62 78 ALA A O 1
ATOM 544 N N . GLU A 1 79 ? -39.512 15.481 -17.068 1.00 87.81 79 GLU A N 1
ATOM 545 C CA . GLU A 1 79 ? -39.435 16.928 -17.226 1.00 87.81 79 GLU A CA 1
ATOM 546 C C . GLU A 1 79 ? -38.285 17.484 -16.365 1.00 87.81 79 GLU A C 1
ATOM 548 O O . GLU A 1 79 ? -38.446 17.658 -15.159 1.00 87.81 79 GLU A O 1
ATOM 553 N N . PRO A 1 80 ? -37.126 17.825 -16.960 1.00 81.31 80 PRO A N 1
ATOM 554 C CA . PRO A 1 80 ? -35.967 18.335 -16.213 1.00 81.31 80 PRO A CA 1
ATOM 555 C C . PRO A 1 80 ? -36.199 19.696 -15.530 1.00 81.31 80 PRO A C 1
ATOM 557 O O . PRO A 1 80 ? -35.389 20.148 -14.728 1.00 81.31 80 PRO A O 1
ATOM 560 N N . ASN A 1 81 ? -37.289 20.399 -15.854 1.00 82.06 81 ASN A N 1
ATOM 561 C CA . ASN A 1 81 ? -37.582 21.713 -15.272 1.00 82.06 81 ASN A CA 1
ATOM 562 C C . ASN A 1 81 ? -38.323 21.650 -13.923 1.00 82.06 81 ASN A C 1
ATOM 564 O O . ASN A 1 81 ? -38.675 22.695 -13.374 1.00 82.06 81 ASN A O 1
ATOM 568 N N . VAL A 1 82 ? -38.610 20.447 -13.428 1.00 86.44 82 VAL A N 1
ATOM 569 C CA . VAL A 1 82 ? -39.254 20.194 -12.136 1.00 86.44 82 VAL A CA 1
ATOM 570 C C . VAL A 1 82 ? -38.472 19.121 -11.375 1.00 86.44 82 VAL A C 1
ATOM 572 O O . VAL A 1 82 ? -37.661 18.407 -11.964 1.00 86.44 82 VAL A O 1
ATOM 575 N N . HIS A 1 83 ? -38.715 19.008 -10.067 1.00 90.12 83 HIS A N 1
ATOM 576 C CA . HIS A 1 83 ? -38.039 18.031 -9.210 1.00 90.12 83 HIS A CA 1
ATOM 577 C C . HIS A 1 83 ? -38.266 16.595 -9.709 1.00 90.12 83 HIS A C 1
ATOM 579 O O . HIS A 1 83 ? -39.378 16.251 -10.122 1.00 90.12 83 HIS A O 1
ATOM 585 N N . THR A 1 84 ? -37.228 15.756 -9.676 1.00 92.81 84 THR A N 1
ATOM 586 C CA . THR A 1 84 ? -37.338 14.332 -10.042 1.00 92.81 84 THR A CA 1
ATOM 587 C C . THR A 1 84 ? -38.120 13.570 -8.976 1.00 92.81 84 THR A C 1
ATOM 589 O O . THR A 1 84 ? -38.963 12.742 -9.313 1.00 92.81 84 THR A O 1
ATOM 592 N N . VAL A 1 85 ? -37.887 13.889 -7.699 1.00 95.06 85 VAL A N 1
ATOM 593 C CA . VAL A 1 85 ? -38.570 13.288 -6.546 1.00 95.06 85 VAL A CA 1
ATOM 594 C C . VAL A 1 85 ? -39.064 14.385 -5.597 1.00 95.06 85 VAL A C 1
ATOM 596 O O . VAL A 1 85 ? -38.323 15.316 -5.275 1.00 95.06 85 VAL A O 1
ATOM 599 N N . VAL A 1 86 ? -40.312 14.281 -5.132 1.00 94.94 86 VAL A N 1
ATOM 600 C CA . VAL A 1 86 ? -40.894 15.180 -4.119 1.00 94.94 86 VAL A CA 1
ATOM 601 C C . VAL A 1 86 ? -41.496 14.381 -2.965 1.00 94.94 86 VAL A C 1
ATOM 603 O O . VAL A 1 86 ? -42.404 13.571 -3.174 1.00 94.94 86 VAL A O 1
ATOM 606 N N . ILE A 1 87 ? -41.032 14.679 -1.751 1.00 94.62 87 ILE A N 1
ATOM 607 C CA . ILE A 1 87 ? -41.558 14.186 -0.472 1.00 94.62 87 ILE A CA 1
ATOM 608 C C . ILE A 1 87 ? -41.905 15.429 0.356 1.00 94.62 87 ILE A C 1
ATOM 610 O O . ILE A 1 87 ? -41.003 16.139 0.774 1.00 94.62 87 ILE A O 1
ATOM 614 N N . GLY A 1 88 ? -43.178 15.790 0.504 1.00 85.19 88 GLY A N 1
ATOM 615 C CA . GLY A 1 88 ? -43.495 17.196 0.807 1.00 85.19 88 GLY A CA 1
ATOM 616 C C . GLY A 1 88 ? -44.835 17.529 1.450 1.00 85.19 88 GLY A C 1
ATOM 617 O O . GLY A 1 88 ? -45.185 18.699 1.596 1.00 85.19 88 GLY A O 1
ATOM 618 N N . ASN A 1 89 ? -45.649 16.529 1.776 1.00 84.81 89 ASN A N 1
ATOM 619 C CA . ASN A 1 89 ? -47.027 16.714 2.234 1.00 84.81 89 ASN A CA 1
ATOM 620 C C . ASN A 1 89 ? -47.268 16.104 3.627 1.00 84.81 89 ASN A C 1
ATOM 622 O O . ASN A 1 89 ? -48.386 15.676 3.920 1.00 84.81 89 ASN A O 1
ATOM 626 N N . GLY A 1 90 ? -46.243 16.101 4.486 1.00 81.94 90 GLY A N 1
ATOM 627 C CA . GLY A 1 90 ? -46.321 15.635 5.875 1.00 81.94 90 GLY A CA 1
ATOM 628 C C . GLY A 1 90 ? -46.096 14.132 6.056 1.00 81.94 90 GLY A C 1
ATOM 629 O O . GLY A 1 90 ? -46.648 13.543 6.984 1.00 81.94 90 GLY A O 1
ATOM 630 N N . GLU A 1 91 ? -45.324 13.507 5.167 1.00 91.69 91 GLU A N 1
ATOM 631 C CA . GLU A 1 91 ? -44.935 12.099 5.244 1.00 91.69 91 GLU A CA 1
ATOM 632 C C . GLU A 1 91 ? -44.198 11.794 6.572 1.00 91.69 91 GLU A C 1
ATOM 634 O O . GLU A 1 91 ? -43.234 12.471 6.937 1.00 91.69 91 GLU A O 1
ATOM 639 N N . LEU A 1 92 ? -44.668 10.782 7.312 1.00 86.81 92 LEU A N 1
ATOM 640 C CA . LEU A 1 92 ? -44.200 10.421 8.660 1.00 86.81 92 LEU A CA 1
ATOM 641 C C . LEU A 1 92 ? -42.924 9.537 8.661 1.00 86.81 92 LEU A C 1
ATOM 643 O O . LEU A 1 92 ? -42.595 8.981 7.607 1.00 86.81 92 LEU A O 1
ATOM 647 N N . PRO A 1 93 ? -42.276 9.327 9.840 1.00 72.94 93 PRO A N 1
ATOM 648 C CA . PRO A 1 93 ? -41.060 8.504 10.057 1.00 72.94 93 PRO A CA 1
ATOM 649 C C . PRO A 1 93 ? -41.097 6.992 9.714 1.00 72.94 93 PRO A C 1
ATOM 651 O O . PRO A 1 93 ? -40.505 6.175 10.405 1.00 72.94 93 PRO A O 1
ATOM 654 N N . GLY A 1 94 ? -41.789 6.584 8.654 1.00 77.25 94 GLY A N 1
ATOM 655 C CA . GLY A 1 94 ? -41.702 5.249 8.036 1.00 77.25 94 GLY A CA 1
ATOM 656 C C . GLY A 1 94 ? -41.683 5.322 6.507 1.00 77.25 94 GLY A C 1
ATOM 657 O O . GLY A 1 94 ? -41.956 4.338 5.826 1.00 77.25 94 GLY A O 1
ATOM 658 N N . THR A 1 95 ? -41.438 6.521 5.976 1.00 93.62 95 THR A N 1
ATOM 659 C CA . THR A 1 95 ? -41.352 6.791 4.542 1.00 93.62 95 THR A CA 1
ATOM 660 C C . THR A 1 95 ? -39.914 6.571 4.105 1.00 93.62 95 THR A C 1
ATOM 662 O O . THR A 1 95 ? -39.026 7.267 4.590 1.00 93.62 95 THR A O 1
ATOM 665 N N . GLU A 1 96 ? -39.679 5.632 3.193 1.00 95.62 96 GLU A N 1
ATOM 666 C CA . GLU A 1 96 ? -38.331 5.287 2.735 1.00 95.62 96 GLU A CA 1
ATOM 667 C C . GLU A 1 96 ? -38.181 5.479 1.226 1.00 95.62 96 GLU A C 1
ATOM 669 O O . GLU A 1 96 ? -39.045 5.069 0.445 1.00 95.62 96 GLU A O 1
ATOM 674 N N . PHE A 1 97 ? -37.039 6.025 0.811 1.00 96.81 97 PHE A N 1
ATOM 675 C CA . PHE A 1 97 ? -36.585 6.021 -0.578 1.00 96.81 97 PHE A CA 1
ATOM 676 C C . PHE A 1 97 ? -35.209 5.354 -0.662 1.00 96.81 97 PHE A C 1
ATOM 678 O O . PHE A 1 97 ? -34.228 5.922 -0.171 1.00 96.81 97 PHE A O 1
ATOM 685 N N . ARG A 1 98 ? -35.139 4.144 -1.244 1.00 94.06 98 ARG A N 1
ATOM 686 C CA . ARG A 1 98 ? -33.889 3.367 -1.312 1.00 94.06 98 ARG A CA 1
ATOM 687 C C . ARG A 1 98 ? -33.713 2.454 -2.519 1.00 94.06 98 ARG A C 1
ATOM 689 O O . ARG A 1 98 ? -34.678 1.908 -3.056 1.00 94.06 98 ARG A O 1
ATOM 696 N N . GLY A 1 99 ? -32.455 2.209 -2.886 1.00 87.81 99 GLY A N 1
ATOM 697 C CA . GLY A 1 99 ? -32.064 1.273 -3.939 1.00 87.81 99 GLY A CA 1
ATOM 698 C C . GLY A 1 99 ? -32.180 1.836 -5.354 1.00 87.81 99 GLY A C 1
ATOM 699 O O . GLY A 1 99 ? -32.460 1.069 -6.273 1.00 87.81 99 GLY A O 1
ATOM 700 N N . PHE A 1 100 ? -32.008 3.148 -5.543 1.00 95.25 100 PHE A N 1
ATOM 701 C CA . PHE A 1 100 ? -32.093 3.797 -6.856 1.00 95.25 100 PHE A CA 1
ATOM 702 C C . PHE A 1 100 ? -30.804 4.523 -7.236 1.00 95.25 100 PHE A C 1
ATOM 704 O O . PHE A 1 100 ? -30.205 5.215 -6.416 1.00 95.25 100 PHE A O 1
ATOM 711 N N . THR A 1 101 ? -30.436 4.462 -8.517 1.00 95.69 101 THR A N 1
ATOM 712 C CA . THR A 1 101 ? -29.607 5.500 -9.137 1.00 95.69 101 THR A CA 1
ATOM 713 C C . THR A 1 101 ? -30.508 6.626 -9.636 1.00 95.69 101 THR A C 1
ATOM 715 O O . THR A 1 101 ? -31.382 6.389 -10.470 1.00 95.69 101 THR A O 1
ATOM 718 N N . VAL A 1 102 ? -30.289 7.862 -9.187 1.00 95.44 102 VAL A N 1
ATOM 719 C CA . VAL A 1 102 ? -31.023 9.051 -9.647 1.00 95.44 102 VAL A CA 1
ATOM 720 C C . VAL A 1 102 ? -30.066 9.987 -10.377 1.00 95.44 102 VAL A C 1
ATOM 722 O O . VAL A 1 102 ? -29.125 10.515 -9.780 1.00 95.44 102 VAL A O 1
ATOM 725 N N . ARG A 1 103 ? -30.301 10.196 -11.679 1.00 91.25 103 ARG A N 1
ATOM 726 C CA . ARG A 1 103 ? -29.377 10.954 -12.539 1.00 91.25 103 ARG A CA 1
ATOM 727 C C . ARG A 1 103 ? -30.051 11.873 -13.545 1.00 91.25 103 ARG A C 1
ATOM 729 O O . ARG A 1 103 ? -31.199 11.655 -13.940 1.00 91.25 103 ARG A O 1
ATOM 736 N N . GLY A 1 104 ? -29.290 12.856 -14.028 1.00 77.94 104 GLY A N 1
ATOM 737 C CA . GLY A 1 104 ? -29.729 13.786 -15.069 1.00 77.94 104 GLY A CA 1
ATOM 738 C C . GLY A 1 104 ? -30.691 14.868 -14.574 1.00 77.94 104 GLY A C 1
ATOM 739 O O . GLY A 1 104 ? -31.566 15.291 -15.334 1.00 77.94 104 GLY A O 1
ATOM 740 N N . GLY A 1 105 ? -30.561 15.288 -13.309 1.00 66.94 105 GLY A N 1
ATOM 741 C CA . GLY A 1 105 ? -31.270 16.439 -12.744 1.00 66.94 105 GLY A CA 1
ATOM 742 C C . GLY A 1 105 ? -31.176 17.684 -13.639 1.00 66.94 105 GLY A C 1
ATOM 743 O O . GLY A 1 105 ? -30.197 17.872 -14.358 1.00 66.94 105 GLY A O 1
ATOM 744 N N . GLY A 1 106 ? -32.233 18.503 -13.655 1.00 65.94 106 GLY A N 1
ATOM 745 C CA . GLY A 1 106 ? -32.331 19.665 -14.547 1.00 65.94 106 GLY A CA 1
ATOM 746 C C . GLY A 1 106 ? -32.205 21.013 -13.834 1.00 65.94 106 GLY A C 1
ATOM 747 O O . GLY A 1 106 ? -31.208 21.275 -13.182 1.00 65.94 106 GLY A O 1
ATOM 748 N N . VAL A 1 107 ? -33.161 21.934 -13.995 1.00 72.56 107 VAL A N 1
ATOM 749 C CA . VAL A 1 107 ? -33.015 23.334 -13.509 1.00 72.56 107 VAL A CA 1
ATOM 750 C C . VAL A 1 107 ? -33.423 23.534 -12.039 1.00 72.56 107 VAL A C 1
ATOM 752 O O . VAL A 1 107 ? -33.398 24.653 -11.531 1.00 72.56 107 VAL A O 1
ATOM 755 N N . THR A 1 108 ? -33.860 22.467 -11.371 1.00 80.25 108 THR A N 1
ATOM 756 C CA . THR A 1 108 ? -34.386 22.448 -9.996 1.00 80.25 108 THR A CA 1
ATOM 757 C C . THR A 1 108 ? -33.769 21.297 -9.201 1.00 80.25 108 THR A C 1
ATOM 759 O O . THR A 1 108 ? -33.187 20.409 -9.813 1.00 80.25 108 THR A O 1
ATOM 762 N N . HIS A 1 109 ? -33.956 21.263 -7.872 1.00 87.56 109 HIS A N 1
ATOM 763 C CA . HIS A 1 109 ? -33.423 20.184 -7.023 1.00 87.56 109 HIS A CA 1
ATOM 764 C C . HIS A 1 109 ? -33.826 18.796 -7.534 1.00 87.56 109 HIS A C 1
ATOM 766 O O . HIS A 1 109 ? -34.981 18.625 -7.941 1.00 87.56 109 HIS A O 1
ATOM 772 N N . THR A 1 110 ? -32.918 17.821 -7.490 1.00 91.94 110 THR A N 1
ATOM 773 C CA . THR A 1 110 ? -33.203 16.440 -7.916 1.00 91.94 110 THR A CA 1
ATOM 774 C C . THR A 1 110 ? -34.247 15.804 -7.003 1.00 91.94 110 THR A C 1
ATOM 776 O O . THR A 1 110 ? -35.243 15.262 -7.487 1.00 91.94 110 THR A O 1
ATOM 779 N N . LEU A 1 111 ? -34.071 15.947 -5.690 1.00 94.12 111 LEU A N 1
ATOM 780 C CA . LEU A 1 111 ? -35.011 15.524 -4.662 1.00 94.12 111 LEU A CA 1
ATOM 781 C C . LEU A 1 111 ? -35.334 16.702 -3.740 1.00 94.12 111 LEU A C 1
ATOM 783 O O . LEU A 1 111 ? -34.446 17.398 -3.246 1.00 94.12 111 LEU A O 1
ATOM 787 N N . ARG A 1 112 ? -36.623 16.930 -3.494 1.00 93.38 112 ARG A N 1
ATOM 788 C CA . ARG A 1 112 ? -37.099 17.939 -2.544 1.00 93.38 112 ARG A CA 1
ATOM 789 C C . ARG A 1 112 ? -37.814 17.276 -1.374 1.00 93.38 112 ARG A C 1
ATOM 791 O O . ARG A 1 112 ? -38.764 16.528 -1.605 1.00 93.38 112 ARG A O 1
ATOM 798 N N . VAL A 1 113 ? -37.384 17.619 -0.158 1.00 94.62 113 VAL A N 1
ATOM 799 C CA . VAL A 1 113 ? -38.063 17.280 1.095 1.00 94.62 113 VAL A CA 1
ATOM 800 C C . VAL A 1 113 ? -38.614 18.544 1.752 1.00 94.62 113 VAL A C 1
ATOM 802 O O . VAL A 1 113 ? -37.842 19.451 2.069 1.00 94.62 113 VAL A O 1
ATOM 805 N N . ASP A 1 114 ? -39.929 18.629 1.956 1.00 92.19 114 ASP A N 1
ATOM 806 C CA . ASP A 1 114 ? -40.546 19.763 2.653 1.00 92.19 114 ASP A CA 1
ATOM 807 C C . ASP A 1 114 ? -41.833 19.442 3.433 1.00 92.19 114 ASP A C 1
ATOM 809 O O . ASP A 1 114 ? -42.203 18.286 3.627 1.00 92.19 114 ASP A O 1
ATOM 813 N N . GLY A 1 115 ? -42.494 20.473 3.971 1.00 85.62 115 GLY A N 1
ATOM 814 C CA . GLY A 1 115 ? -43.847 20.355 4.526 1.00 85.62 115 GLY A CA 1
ATOM 815 C C . GLY A 1 115 ? -43.946 19.506 5.796 1.00 85.62 115 GLY A C 1
ATOM 816 O O . GLY A 1 115 ? -44.925 18.782 5.976 1.00 85.62 115 GLY A O 1
ATOM 817 N N . SER A 1 116 ? -42.943 19.597 6.667 1.00 87.81 116 SER A N 1
ATOM 818 C CA . SER A 1 116 ? -42.772 18.803 7.890 1.00 87.81 116 SER A CA 1
ATOM 819 C C . SER A 1 116 ? -42.613 17.296 7.650 1.00 87.81 116 SER A C 1
ATOM 821 O O . SER A 1 116 ? -42.869 16.505 8.558 1.00 87.81 116 SER A O 1
ATOM 823 N N . ALA A 1 117 ? -42.198 16.886 6.446 1.00 92.94 117 ALA A N 1
ATOM 824 C CA . ALA A 1 117 ? -41.897 15.490 6.148 1.00 92.94 117 ALA A CA 1
ATOM 825 C C . ALA A 1 117 ? -40.638 15.003 6.890 1.00 92.94 117 ALA A C 1
ATOM 827 O O . ALA A 1 117 ? -39.682 15.758 7.098 1.00 92.94 117 ALA A O 1
ATOM 828 N N . SER A 1 118 ? -40.627 13.719 7.254 1.00 92.81 118 SER A N 1
ATOM 829 C CA . SER A 1 118 ? -39.501 13.053 7.922 1.00 92.81 118 SER A CA 1
ATOM 830 C C . SER A 1 118 ? -39.199 11.686 7.285 1.00 92.81 118 SER A C 1
ATOM 832 O O . SER A 1 118 ? -39.489 10.648 7.879 1.00 92.81 118 SER A O 1
ATOM 834 N N . PRO A 1 119 ? -38.702 11.657 6.031 1.00 95.75 119 PRO A N 1
ATOM 835 C CA . PRO A 1 119 ? -38.345 10.415 5.350 1.00 95.75 119 PRO A CA 1
ATOM 836 C C . PRO A 1 119 ? -36.927 9.939 5.691 1.00 95.75 119 PRO A C 1
ATOM 838 O O . PRO A 1 119 ? -36.054 10.749 6.011 1.00 95.75 119 PRO A O 1
ATOM 841 N N . THR A 1 120 ? -36.677 8.646 5.485 1.00 95.06 120 THR A N 1
ATOM 842 C CA . THR A 1 120 ? -35.328 8.071 5.396 1.00 95.06 120 THR A CA 1
ATOM 843 C C . THR A 1 120 ? -34.950 7.878 3.927 1.00 95.06 120 THR A C 1
ATOM 845 O O . THR A 1 120 ? -35.627 7.178 3.170 1.00 95.06 120 THR A O 1
ATOM 848 N N . ILE A 1 121 ? -33.864 8.514 3.505 1.00 96.81 121 ILE A N 1
ATOM 849 C CA . ILE A 1 121 ? -33.314 8.447 2.151 1.00 96.81 121 ILE A CA 1
ATOM 850 C C . ILE A 1 121 ? -31.9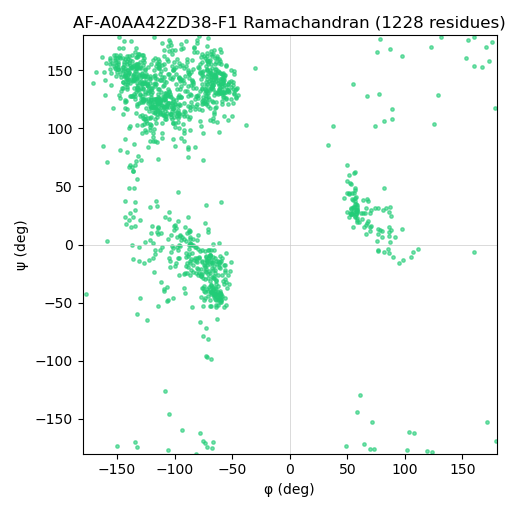83 7.720 2.260 1.00 96.81 121 ILE A C 1
ATOM 852 O O . ILE A 1 121 ? -31.059 8.252 2.874 1.00 96.81 121 ILE A O 1
ATOM 856 N N . TRP A 1 122 ? -31.891 6.509 1.709 1.00 93.31 122 TRP A N 1
ATOM 857 C CA . TRP A 1 122 ? -30.732 5.649 1.947 1.00 93.31 122 TRP A CA 1
ATOM 858 C C . TRP A 1 122 ? -30.443 4.619 0.866 1.00 93.31 122 TRP A C 1
ATOM 860 O O . TRP A 1 122 ? -31.337 4.253 0.115 1.00 93.31 122 TRP A O 1
ATOM 870 N N . TYR A 1 123 ? -29.197 4.153 0.760 1.00 85.56 123 TYR A N 1
ATOM 871 C CA . TYR A 1 123 ? -28.744 3.206 -0.270 1.00 85.56 123 TYR A CA 1
ATOM 872 C C . TYR A 1 123 ? -29.109 3.632 -1.701 1.00 85.56 123 TYR A C 1
ATOM 874 O O . TYR A 1 123 ? -29.599 2.832 -2.506 1.00 85.56 123 TYR A O 1
ATOM 882 N N . ASN A 1 124 ? -28.913 4.914 -2.017 1.00 94.31 124 ASN A N 1
ATOM 883 C CA . ASN A 1 124 ? -29.090 5.454 -3.364 1.00 94.31 124 ASN A CA 1
ATOM 884 C C . ASN A 1 124 ? -27.768 5.984 -3.926 1.00 94.31 124 ASN A C 1
ATOM 886 O O . ASN A 1 124 ? -26.902 6.438 -3.179 1.00 94.31 124 ASN A O 1
ATOM 890 N N . LEU A 1 125 ? -27.667 5.993 -5.255 1.00 94.62 125 LEU A N 1
ATOM 891 C CA . LEU A 1 125 ? -26.606 6.667 -6.001 1.00 94.62 125 LEU A CA 1
ATOM 892 C C . LEU A 1 125 ? -27.183 7.905 -6.693 1.00 94.62 125 LEU A C 1
ATOM 894 O O . LEU A 1 125 ? -27.948 7.792 -7.650 1.00 94.62 125 LEU A O 1
ATOM 898 N N . PHE A 1 126 ? -26.803 9.096 -6.252 1.00 95.25 126 PHE A N 1
ATOM 899 C CA . PHE A 1 126 ? -27.097 10.335 -6.961 1.00 95.25 126 PHE A CA 1
ATOM 900 C C . PHE A 1 126 ? -25.898 10.706 -7.821 1.00 95.25 126 PHE A C 1
ATOM 902 O O . PHE A 1 126 ? -24.839 11.044 -7.293 1.00 95.25 126 PHE A O 1
ATOM 909 N N . CYS A 1 127 ? -26.050 10.657 -9.142 1.00 93.06 127 CYS A N 1
ATOM 910 C CA . CYS A 1 127 ? -24.936 10.955 -10.032 1.00 93.06 127 CYS A CA 1
ATOM 911 C C . CYS A 1 127 ? -25.313 11.835 -11.216 1.00 93.06 127 CYS A C 1
ATOM 913 O O . CYS A 1 127 ? -26.446 11.805 -11.695 1.00 93.06 127 CYS A O 1
ATOM 915 N N . ASP A 1 128 ? -24.347 12.606 -11.714 1.00 90.56 128 ASP A N 1
ATOM 916 C CA . ASP A 1 128 ? -24.497 13.422 -12.924 1.00 90.56 128 ASP A CA 1
ATOM 917 C C . ASP A 1 128 ? -25.706 14.383 -12.869 1.00 90.56 128 ASP A C 1
ATOM 919 O O . ASP A 1 128 ? -26.369 14.652 -13.879 1.00 90.56 128 ASP A O 1
ATOM 923 N N . ASN A 1 129 ? -26.054 14.877 -11.675 1.00 90.50 129 ASN A N 1
ATOM 924 C CA . ASN A 1 129 ? -27.116 15.863 -11.494 1.00 90.50 129 ASN A CA 1
ATOM 925 C C . ASN A 1 129 ? -26.513 17.268 -11.535 1.00 90.50 129 ASN A C 1
ATOM 927 O O . ASN A 1 129 ? -26.114 17.813 -10.510 1.00 90.50 129 ASN A O 1
ATOM 931 N N . ILE A 1 130 ? -26.425 17.842 -12.736 1.00 86.06 130 ILE A N 1
ATOM 932 C CA . ILE A 1 130 ? -25.781 19.138 -12.977 1.00 86.06 130 ILE A CA 1
ATOM 933 C C . ILE A 1 130 ? -26.856 20.203 -13.254 1.00 86.06 130 ILE A C 1
ATOM 935 O O . ILE A 1 130 ? -27.505 20.148 -14.305 1.00 86.06 130 ILE A O 1
ATOM 939 N N . PRO A 1 131 ? -27.046 21.197 -12.366 1.00 76.56 131 PRO A N 1
ATOM 940 C CA . PRO A 1 131 ? -28.044 22.237 -12.560 1.00 76.56 131 PRO A CA 1
ATOM 941 C C . PRO A 1 131 ? -27.780 23.086 -13.806 1.00 76.56 131 PRO A C 1
ATOM 943 O O . PRO A 1 131 ? -26.693 23.627 -14.002 1.00 76.56 131 PRO A O 1
ATOM 946 N N . VAL A 1 132 ? -28.801 23.285 -14.643 1.00 67.62 132 VAL A N 1
ATOM 947 C CA . VAL A 1 132 ? -28.694 24.151 -15.830 1.00 67.62 132 VAL A CA 1
ATOM 948 C C . VAL A 1 132 ? -29.360 25.506 -15.564 1.00 67.62 132 VAL A C 1
ATOM 950 O O . VAL A 1 132 ? -30.582 25.620 -15.554 1.00 67.62 132 VAL A O 1
ATOM 953 N N . GLY A 1 133 ? -28.566 26.574 -15.413 1.00 60.00 133 GLY A N 1
ATOM 954 C CA . GLY A 1 133 ? -29.054 27.964 -15.462 1.00 60.00 133 GLY A CA 1
ATOM 955 C C . GLY A 1 133 ? -29.558 28.591 -14.151 1.00 60.00 133 GLY A C 1
ATOM 956 O O . GLY A 1 133 ? -30.150 29.671 -14.206 1.00 60.00 133 GLY A O 1
ATOM 957 N N . SER A 1 134 ? -29.319 27.977 -12.987 1.00 57.88 134 SER A N 1
ATOM 958 C CA . SER A 1 134 ? -29.545 28.589 -11.669 1.00 57.88 134 SER A CA 1
ATOM 959 C C . SER A 1 134 ? -28.383 28.278 -10.725 1.00 57.88 134 SER A C 1
ATOM 961 O O . SER A 1 134 ? -28.042 27.118 -10.544 1.00 57.88 134 SER A O 1
ATOM 963 N N . GLU A 1 135 ? -27.811 29.314 -10.110 1.00 57.69 135 GLU A N 1
ATOM 964 C CA . GLU A 1 135 ? -26.660 29.227 -9.193 1.00 57.69 135 GLU A CA 1
ATOM 965 C C . GLU A 1 135 ? -27.044 28.784 -7.762 1.00 57.69 135 GLU A C 1
ATOM 967 O O . GLU A 1 135 ? -26.213 28.863 -6.875 1.00 57.69 135 GLU A O 1
ATOM 972 N N . ASN A 1 136 ? -28.293 28.366 -7.494 1.00 74.75 136 ASN A N 1
ATOM 973 C CA . ASN A 1 136 ? -28.783 28.055 -6.134 1.00 74.75 136 ASN A CA 1
ATOM 974 C C . ASN A 1 136 ? -29.593 26.747 -6.077 1.00 74.75 136 ASN A C 1
ATOM 976 O O . ASN A 1 136 ? -30.723 26.733 -5.582 1.00 74.75 136 ASN A O 1
ATOM 980 N N . VAL A 1 137 ? -29.062 25.670 -6.653 1.00 83.69 137 VAL A N 1
ATOM 981 C CA . VAL A 1 137 ? -29.729 24.362 -6.709 1.00 83.69 137 VAL A CA 1
ATOM 982 C C . VAL A 1 137 ? -28.816 23.288 -6.134 1.00 83.69 137 VAL A C 1
ATOM 984 O O . VAL A 1 137 ? -27.600 23.352 -6.279 1.00 83.69 137 VAL A O 1
ATOM 987 N N . GLU A 1 138 ? -29.440 22.321 -5.474 1.00 89.12 138 GLU A N 1
ATOM 988 C CA . GLU A 1 138 ? -28.825 21.230 -4.715 1.00 89.12 138 GLU A CA 1
ATOM 989 C C . GLU A 1 138 ? -29.395 19.904 -5.194 1.00 89.12 138 GLU A C 1
ATOM 991 O O . GLU A 1 138 ? -30.504 19.879 -5.742 1.00 89.12 138 GLU A O 1
ATOM 996 N N . VAL A 1 139 ? -28.696 18.797 -4.954 1.00 93.38 139 VAL A N 1
ATOM 997 C CA . VAL A 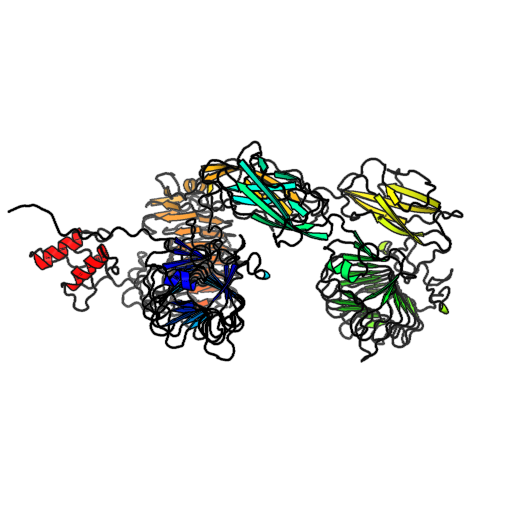1 139 ? -29.235 17.479 -5.318 1.00 93.38 139 VAL A CA 1
ATOM 998 C C . VAL A 1 139 ? -30.432 17.144 -4.426 1.00 93.38 139 VAL A C 1
ATOM 1000 O O . VAL A 1 139 ? -31.523 16.898 -4.940 1.00 93.38 139 VAL A O 1
ATOM 1003 N N . ILE A 1 140 ? -30.263 17.217 -3.106 1.00 94.38 140 ILE A N 1
ATOM 1004 C CA . ILE A 1 140 ? -31.311 17.043 -2.099 1.00 94.38 140 ILE A CA 1
ATOM 1005 C C . ILE A 1 140 ? -31.497 18.353 -1.336 1.00 94.38 140 ILE A C 1
ATOM 1007 O O . ILE A 1 140 ? -30.560 18.864 -0.727 1.00 94.38 140 ILE A O 1
ATOM 1011 N N . SER A 1 141 ? -32.723 18.877 -1.328 1.00 93.12 141 SER A N 1
ATOM 1012 C CA . SER A 1 141 ? -33.073 20.094 -0.587 1.00 93.12 141 SER A CA 1
ATOM 1013 C C . SER A 1 141 ? -34.079 19.786 0.516 1.00 93.12 141 SER A C 1
ATOM 1015 O O . SER A 1 141 ? -35.211 19.399 0.214 1.00 93.12 141 SER A O 1
ATOM 1017 N N . CYS A 1 142 ? -33.680 19.983 1.774 1.00 93.31 142 CYS A N 1
ATOM 1018 C CA . CYS A 1 142 ? -34.522 19.814 2.959 1.00 93.31 142 CYS A CA 1
ATOM 1019 C C . CYS A 1 142 ? -34.969 21.188 3.474 1.00 93.31 142 CYS A C 1
ATOM 1021 O O . CYS A 1 142 ? -34.145 21.987 3.919 1.00 93.31 142 CYS A O 1
ATOM 1023 N N . LEU A 1 143 ? -36.270 21.480 3.426 1.00 91.75 143 LEU A N 1
ATOM 1024 C CA . LEU A 1 143 ? -36.850 22.763 3.837 1.00 91.75 143 LEU A CA 1
ATOM 1025 C C . LEU A 1 143 ? -38.062 22.526 4.739 1.00 91.75 143 LEU A C 1
ATOM 1027 O O . LEU A 1 143 ? -39.048 21.977 4.271 1.00 91.75 143 LEU A O 1
ATOM 1031 N N . ASP A 1 144 ? -38.035 23.001 5.989 1.00 90.88 144 ASP A N 1
ATOM 1032 C CA . ASP A 1 144 ? -39.107 22.714 6.961 1.00 90.88 144 ASP A CA 1
ATOM 1033 C C . ASP A 1 144 ? -39.366 21.197 7.088 1.00 90.88 144 ASP A C 1
ATOM 1035 O O . ASP A 1 144 ? -40.481 20.731 6.883 1.00 90.88 144 ASP A O 1
ATOM 1039 N N . ALA A 1 145 ? -38.308 20.413 7.324 1.00 91.94 145 ALA A N 1
ATOM 1040 C CA . ALA A 1 145 ? -38.316 18.947 7.278 1.00 91.94 145 ALA A CA 1
ATOM 1041 C C . ALA A 1 145 ? -37.387 18.322 8.340 1.00 91.94 145 ALA A C 1
ATOM 1043 O O . ALA A 1 145 ? -36.590 19.003 8.982 1.00 91.94 145 ALA A O 1
ATOM 1044 N N . SER A 1 146 ? -37.475 17.011 8.550 1.00 91.12 146 SER A N 1
ATOM 1045 C CA . SER A 1 146 ? -36.565 16.256 9.431 1.00 91.12 146 SER A CA 1
ATOM 1046 C C . SER A 1 146 ? -36.164 14.949 8.754 1.00 91.12 146 SER A C 1
ATOM 1048 O O . SER A 1 146 ? -36.615 13.873 9.140 1.00 91.12 146 SER A O 1
ATOM 1050 N N . ALA A 1 147 ? -35.408 15.066 7.661 1.00 93.75 147 ALA A N 1
ATOM 1051 C CA . ALA A 1 147 ? -35.024 13.930 6.826 1.00 93.75 147 ALA A CA 1
ATOM 1052 C C . ALA A 1 147 ? -33.777 13.230 7.373 1.00 93.75 147 ALA A C 1
ATOM 1054 O O . ALA A 1 147 ? -32.828 13.894 7.783 1.00 93.75 147 ALA A O 1
ATOM 1055 N N . HIS A 1 148 ? -33.747 11.904 7.303 1.00 93.81 148 HIS A N 1
ATOM 1056 C CA . HIS A 1 148 ? -32.552 11.101 7.551 1.00 93.81 148 HIS A CA 1
ATOM 1057 C C . HIS A 1 148 ? -31.933 10.704 6.215 1.00 93.81 148 HIS A C 1
ATOM 1059 O O . HIS A 1 148 ? -32.430 9.808 5.538 1.00 93.81 148 HIS A O 1
ATOM 1065 N N . VAL A 1 149 ? -30.879 11.407 5.811 1.00 96.25 149 VAL A N 1
ATOM 1066 C CA . VAL A 1 149 ? -30.107 11.125 4.599 1.00 96.25 149 VAL A CA 1
ATOM 1067 C C . VAL A 1 149 ? -28.892 10.307 5.011 1.00 96.25 149 VAL A C 1
ATOM 1069 O O . VAL A 1 149 ? -27.965 10.838 5.621 1.00 96.25 149 VAL A O 1
ATOM 1072 N N . THR A 1 150 ? -28.912 9.007 4.723 1.00 93.00 150 THR A N 1
ATOM 1073 C CA . THR A 1 150 ? -27.869 8.094 5.199 1.00 93.00 150 THR A CA 1
ATOM 1074 C C . THR A 1 150 ? -27.495 7.009 4.209 1.00 93.00 150 THR A C 1
ATOM 1076 O O . THR A 1 150 ? -28.348 6.561 3.460 1.00 93.00 150 THR A O 1
ATOM 1079 N N . ARG A 1 151 ? -26.236 6.570 4.171 1.00 89.31 151 ARG A N 1
ATOM 1080 C CA . ARG A 1 151 ? -25.752 5.503 3.275 1.00 89.31 151 ARG A CA 1
ATOM 1081 C C . ARG A 1 151 ? -26.051 5.768 1.801 1.00 89.31 151 ARG A C 1
ATOM 1083 O O . ARG A 1 151 ? -26.430 4.862 1.063 1.00 89.31 151 ARG A O 1
ATOM 1090 N N . ASN A 1 152 ? -25.947 7.025 1.365 1.00 95.06 152 ASN A N 1
ATOM 1091 C CA . ASN A 1 152 ? -26.058 7.397 -0.046 1.00 95.06 152 ASN A CA 1
ATOM 1092 C C . ASN A 1 152 ? -24.701 7.802 -0.613 1.00 95.06 152 ASN A C 1
ATOM 1094 O O . ASN A 1 152 ? -23.859 8.368 0.083 1.00 95.06 152 ASN A O 1
ATOM 1098 N N . ILE A 1 153 ? -24.547 7.574 -1.912 1.00 95.56 153 ILE A N 1
ATOM 1099 C CA . ILE A 1 153 ? -23.378 7.976 -2.686 1.00 95.56 153 ILE A CA 1
ATOM 1100 C C . ILE A 1 153 ? -23.774 9.144 -3.589 1.00 95.56 153 ILE A C 1
ATOM 1102 O O . ILE A 1 153 ? -24.763 9.067 -4.325 1.00 95.56 153 ILE A O 1
ATOM 1106 N N . PHE A 1 154 ? -22.984 10.211 -3.566 1.00 96.06 154 PHE A N 1
ATOM 1107 C CA . PHE A 1 154 ? -23.106 11.374 -4.437 1.00 96.06 154 PHE A CA 1
ATOM 1108 C C . PHE A 1 154 ? -21.840 11.483 -5.288 1.00 96.06 154 PHE A C 1
ATOM 1110 O O . PHE A 1 154 ? -20.766 11.725 -4.746 1.00 96.06 154 PHE A O 1
ATOM 1117 N N . SER A 1 155 ? -21.960 11.310 -6.608 1.00 93.75 155 SER A N 1
ATOM 1118 C CA . SER A 1 155 ? -20.814 11.316 -7.532 1.00 93.75 155 SER A CA 1
ATOM 1119 C C . SER A 1 155 ? -21.057 12.163 -8.782 1.00 93.75 155 SER A C 1
ATOM 1121 O O . SER A 1 155 ? -22.030 11.940 -9.508 1.00 93.75 155 SER A O 1
ATOM 1123 N N . GLY A 1 156 ? -20.179 13.124 -9.082 1.00 90.44 156 GLY A N 1
ATOM 1124 C CA . GLY A 1 156 ? -20.277 13.912 -10.319 1.00 90.44 156 GLY A CA 1
ATOM 1125 C C . GLY A 1 156 ? -21.464 14.882 -10.364 1.00 90.44 156 GLY A C 1
ATOM 1126 O O . GLY A 1 156 ? -21.994 15.159 -11.443 1.00 90.44 156 GLY A O 1
ATOM 1127 N N . ASN A 1 157 ? -21.956 15.354 -9.217 1.00 91.75 157 ASN A N 1
ATOM 1128 C CA . ASN A 1 157 ? -23.075 16.298 -9.155 1.00 91.75 157 ASN A CA 1
ATOM 1129 C C . ASN A 1 157 ? -22.596 17.757 -9.142 1.00 91.75 157 ASN A C 1
ATOM 1131 O O . ASN A 1 157 ? -21.510 18.061 -8.658 1.00 91.75 157 ASN A O 1
ATOM 1135 N N . GLY A 1 158 ? -23.427 18.668 -9.654 1.00 86.56 158 GLY A N 1
ATOM 1136 C CA . GLY A 1 158 ? -23.166 20.112 -9.651 1.00 86.56 158 GLY A CA 1
ATOM 1137 C C . GLY A 1 158 ? -24.095 20.891 -8.716 1.00 86.56 158 GLY A C 1
ATOM 1138 O O . GLY A 1 158 ? -25.084 20.355 -8.214 1.00 86.56 158 GLY A O 1
ATOM 1139 N N . GLY A 1 159 ? -23.832 22.184 -8.547 1.00 85.75 159 GLY A N 1
ATOM 1140 C CA . GLY A 1 159 ? -24.632 23.113 -7.751 1.00 85.75 159 GLY A CA 1
ATOM 1141 C C . GLY A 1 159 ? -23.970 23.549 -6.443 1.00 85.75 159 GLY A C 1
ATOM 1142 O O . GLY A 1 159 ? -22.768 23.417 -6.248 1.00 85.75 159 GLY A O 1
ATOM 1143 N N . ILE A 1 160 ? -24.775 24.091 -5.522 1.00 82.25 160 ILE A N 1
ATOM 1144 C CA . ILE A 1 160 ? -24.274 24.672 -4.258 1.00 82.25 160 ILE A CA 1
ATOM 1145 C C . ILE A 1 160 ? -24.110 23.651 -3.122 1.00 82.25 160 ILE A C 1
ATOM 1147 O O . ILE A 1 160 ? -23.720 24.034 -2.021 1.00 82.25 160 ILE A O 1
ATOM 1151 N N . GLY A 1 161 ? -24.394 22.376 -3.395 1.00 85.88 161 GLY A N 1
ATOM 1152 C CA . GLY A 1 161 ? -24.211 21.247 -2.487 1.00 85.88 161 GLY A CA 1
ATOM 1153 C C . GLY A 1 161 ? -25.051 20.038 -2.899 1.00 85.88 161 GLY A C 1
ATOM 1154 O O . GLY A 1 161 ? -26.106 20.170 -3.526 1.00 85.88 161 GLY A O 1
ATOM 1155 N N . CYS A 1 162 ? -24.603 18.845 -2.531 1.00 92.12 162 CYS A N 1
ATOM 1156 C CA . CYS A 1 162 ? -25.352 17.612 -2.733 1.00 92.12 162 CYS A CA 1
ATOM 1157 C C . CYS A 1 162 ? -26.524 17.507 -1.753 1.00 92.12 162 CYS A C 1
ATOM 1159 O O . CYS A 1 162 ? -27.646 17.249 -2.175 1.00 92.12 162 CYS A O 1
ATOM 1161 N N . VAL A 1 163 ? -26.313 17.783 -0.466 1.00 93.56 163 VAL A N 1
ATOM 1162 C CA . VAL A 1 163 ? -27.394 17.820 0.533 1.00 93.56 163 VAL A CA 1
ATOM 1163 C C . VAL A 1 163 ? -27.458 19.198 1.177 1.00 93.56 163 VAL A C 1
ATOM 1165 O O . VAL A 1 163 ? -26.443 19.727 1.622 1.00 93.56 163 VAL A O 1
ATOM 1168 N N . GLY A 1 164 ? -28.656 19.784 1.202 1.00 91.00 164 GLY A N 1
ATOM 1169 C CA . GLY A 1 164 ? -28.905 21.121 1.724 1.00 91.00 164 GLY A CA 1
ATOM 1170 C C . GLY A 1 164 ? -29.897 21.172 2.868 1.00 91.00 164 GLY A C 1
ATOM 1171 O O . GLY A 1 164 ? -31.081 20.895 2.662 1.00 91.00 164 GLY A O 1
ATOM 1172 N N . LEU A 1 165 ? -29.453 21.628 4.041 1.00 91.25 165 LEU A N 1
ATOM 1173 C CA . LEU A 1 165 ? -30.345 21.940 5.159 1.00 91.25 165 LEU A CA 1
ATOM 1174 C C . LEU A 1 165 ? -30.758 23.415 5.119 1.00 91.25 165 LEU A C 1
ATOM 1176 O O . LEU A 1 165 ? -29.955 24.327 5.334 1.00 91.25 165 LEU A O 1
ATOM 1180 N N . ARG A 1 166 ? -32.038 23.663 4.826 1.00 89.50 166 ARG A N 1
ATOM 1181 C CA . ARG A 1 166 ? -32.634 25.005 4.764 1.00 89.50 166 ARG A CA 1
ATOM 1182 C C . ARG A 1 166 ? -33.484 25.306 5.998 1.00 89.50 166 ARG A C 1
ATOM 1184 O O . ARG A 1 166 ? -33.692 24.466 6.866 1.00 89.50 166 ARG A O 1
ATOM 1191 N N . VAL A 1 167 ? -33.976 26.543 6.094 1.00 86.88 167 VAL A N 1
ATOM 1192 C CA . VAL A 1 167 ? -34.767 27.035 7.238 1.00 86.88 167 VAL A CA 1
ATOM 1193 C C . VAL A 1 167 ? -35.863 26.032 7.635 1.00 86.88 167 VAL A C 1
ATOM 1195 O O . VAL A 1 167 ? -36.675 25.637 6.803 1.00 86.88 167 VAL A O 1
ATOM 1198 N N . GLY A 1 168 ? -35.881 25.636 8.911 1.00 83.31 168 GLY A N 1
ATOM 1199 C CA . GLY A 1 168 ? -36.818 24.642 9.448 1.00 83.31 168 GLY A CA 1
ATOM 1200 C C . GLY A 1 168 ? -36.362 23.181 9.327 1.00 83.31 168 GLY A C 1
ATOM 1201 O O . GLY A 1 168 ? -37.098 22.300 9.748 1.00 83.31 168 GLY A O 1
ATOM 1202 N N . ALA A 1 169 ? -35.162 22.900 8.803 1.00 86.69 169 ALA A N 1
ATOM 1203 C CA . ALA A 1 169 ? -34.632 21.540 8.641 1.00 86.69 169 ALA A CA 1
ATOM 1204 C C . ALA A 1 169 ? -33.858 20.987 9.861 1.00 86.69 169 ALA A C 1
ATOM 1206 O O . ALA A 1 169 ? -33.021 20.098 9.720 1.00 86.69 169 ALA A O 1
ATOM 1207 N N . GLN A 1 170 ? -34.118 21.513 11.059 1.00 81.62 170 GLN A N 1
ATOM 1208 C CA . GLN A 1 170 ? -33.266 21.373 12.255 1.00 81.62 170 GLN A CA 1
ATOM 1209 C C . GLN A 1 170 ? -33.204 19.948 12.832 1.00 81.62 170 GLN A C 1
ATOM 1211 O O . GLN A 1 170 ? -32.346 19.666 13.658 1.00 81.62 170 GLN A O 1
ATOM 1216 N N . GLY A 1 171 ? -34.123 19.066 12.428 1.00 82.50 171 GLY A N 1
ATOM 1217 C CA . GLY A 1 171 ? -34.150 17.652 12.820 1.00 82.50 171 GLY A CA 1
ATOM 1218 C C . GLY A 1 171 ? -33.587 16.704 11.759 1.00 82.50 171 GLY A C 1
ATOM 1219 O O . GLY A 1 171 ? -33.838 15.507 11.844 1.00 82.50 171 GLY A O 1
ATOM 1220 N N . SER A 1 172 ? -32.909 17.217 10.727 1.00 91.12 172 SER A N 1
ATOM 1221 C CA . SER A 1 172 ? -32.373 16.391 9.636 1.00 91.12 172 SER A CA 1
ATOM 1222 C C . SER A 1 172 ? -30.978 15.851 9.954 1.00 91.12 172 SER A C 1
ATOM 1224 O O . SER A 1 172 ? -30.197 16.516 10.633 1.00 91.12 172 SER A O 1
ATOM 1226 N N . TRP A 1 173 ? -30.685 14.646 9.472 1.00 92.69 173 TRP A N 1
ATOM 1227 C CA . TRP A 1 173 ? -29.420 13.943 9.683 1.00 92.69 173 TRP A CA 1
ATOM 1228 C C . TRP A 1 173 ? -28.766 13.669 8.328 1.00 92.69 173 TRP A C 1
ATOM 1230 O O . TRP A 1 173 ? -29.444 13.228 7.399 1.00 92.69 173 TRP A O 1
ATOM 1240 N N . ILE A 1 174 ? -27.468 13.931 8.228 1.00 94.69 174 ILE A N 1
ATOM 1241 C CA . ILE A 1 174 ? -26.596 13.612 7.098 1.00 94.69 174 ILE A CA 1
ATOM 1242 C C . ILE A 1 174 ? -25.531 12.671 7.663 1.00 94.69 174 ILE A C 1
ATOM 1244 O O . ILE A 1 174 ? -24.568 13.131 8.265 1.00 94.69 174 ILE A O 1
ATOM 1248 N N . VAL A 1 175 ? -25.758 11.360 7.587 1.00 92.00 175 VAL A N 1
ATOM 1249 C CA . VAL A 1 175 ? -24.933 10.385 8.324 1.00 92.00 175 VAL A CA 1
ATOM 1250 C C . VAL A 1 175 ? -24.494 9.227 7.441 1.00 92.00 175 VAL A C 1
ATOM 1252 O O . VAL A 1 175 ? -25.340 8.675 6.746 1.00 92.00 175 VAL A O 1
ATOM 1255 N N . ASN A 1 176 ? -23.227 8.815 7.475 1.00 92.12 176 ASN A N 1
ATOM 1256 C CA . ASN A 1 176 ? -22.715 7.700 6.662 1.00 92.12 176 ASN A CA 1
ATOM 1257 C C . ASN A 1 176 ? -22.959 7.920 5.161 1.00 92.12 176 ASN A C 1
ATOM 1259 O O . ASN A 1 176 ? -23.550 7.074 4.506 1.00 92.12 176 ASN A O 1
ATOM 1263 N N . ASN A 1 177 ? -22.636 9.078 4.589 1.00 95.88 177 ASN A N 1
ATOM 1264 C CA . ASN A 1 177 ? -22.738 9.289 3.137 1.00 95.88 177 ASN A CA 1
ATOM 1265 C C . ASN A 1 177 ? -21.354 9.492 2.524 1.00 95.88 177 ASN A C 1
ATOM 1267 O O . ASN A 1 177 ? -20.441 9.963 3.192 1.00 95.88 177 ASN A O 1
ATOM 1271 N N . THR A 1 178 ? -21.224 9.196 1.234 1.00 96.75 178 THR A N 1
ATOM 1272 C CA . THR A 1 178 ? -19.996 9.436 0.471 1.00 96.75 178 THR A CA 1
ATOM 1273 C C . THR A 1 178 ? -20.274 10.469 -0.612 1.00 96.75 178 THR A C 1
ATOM 1275 O O . THR A 1 178 ? -21.154 10.276 -1.453 1.00 96.75 178 THR A O 1
ATOM 1278 N N . PHE A 1 179 ? -19.529 11.568 -0.592 1.00 96.81 179 PHE A N 1
ATOM 1279 C CA . PHE A 1 179 ? -19.577 12.657 -1.556 1.00 96.81 179 PHE A CA 1
ATOM 1280 C C . PHE A 1 179 ? -18.234 12.717 -2.279 1.00 96.81 179 PHE A C 1
ATOM 1282 O O . PHE A 1 179 ? -17.263 13.201 -1.717 1.00 96.81 179 PHE A O 1
ATOM 1289 N N . ASP A 1 180 ? -18.180 12.257 -3.524 1.00 94.94 180 ASP A N 1
ATOM 1290 C CA . ASP A 1 180 ? -16.951 12.245 -4.320 1.00 94.94 180 ASP A CA 1
ATOM 1291 C C . ASP A 1 180 ? -17.126 12.984 -5.653 1.00 94.94 180 ASP A C 1
ATOM 1293 O O . ASP A 1 180 ? -18.155 12.854 -6.320 1.00 94.94 180 ASP A O 1
ATOM 1297 N N . ASN A 1 181 ? -16.125 13.766 -6.061 1.00 93.00 181 ASN A N 1
ATOM 1298 C CA . ASN A 1 181 ? -16.081 14.417 -7.376 1.00 93.00 181 ASN A CA 1
ATOM 1299 C C . ASN A 1 181 ? -17.333 15.273 -7.682 1.00 93.00 181 ASN A C 1
ATOM 1301 O O . ASN A 1 181 ? -17.882 15.253 -8.786 1.00 93.00 181 ASN A O 1
ATOM 1305 N N . ASN A 1 182 ? -17.842 15.991 -6.678 1.00 92.44 182 ASN A N 1
ATOM 1306 C CA . ASN A 1 182 ? -18.990 16.896 -6.811 1.00 92.44 182 ASN A CA 1
ATOM 1307 C C . ASN A 1 182 ? -18.524 18.355 -6.870 1.00 92.44 182 ASN A C 1
ATOM 1309 O O . ASN A 1 182 ? -17.416 18.673 -6.468 1.00 92.44 182 ASN A O 1
ATOM 1313 N N . GLU A 1 183 ? -19.363 19.291 -7.315 1.00 90.69 183 GLU A N 1
ATOM 1314 C CA . GLU A 1 183 ? -19.015 20.719 -7.243 1.00 90.69 183 GLU A CA 1
ATOM 1315 C C . GLU A 1 183 ? -18.820 21.169 -5.787 1.00 90.69 183 GLU A C 1
ATOM 1317 O O . GLU A 1 183 ? -17.841 21.848 -5.471 1.00 90.69 183 GLU A O 1
ATOM 1322 N N . ARG A 1 184 ? -19.710 20.709 -4.895 1.00 90.94 184 ARG A N 1
ATOM 1323 C CA . ARG A 1 184 ? -19.593 20.834 -3.437 1.00 90.94 184 ARG A CA 1
ATOM 1324 C C . ARG A 1 184 ? -20.171 19.610 -2.718 1.00 90.94 184 ARG A C 1
ATOM 1326 O O . ARG A 1 184 ? -21.107 18.998 -3.242 1.00 90.94 184 ARG A O 1
ATOM 1333 N N . GLY A 1 185 ? -19.674 19.301 -1.519 1.00 92.94 185 GLY A N 1
ATOM 1334 C CA . GLY A 1 185 ? -20.147 18.199 -0.667 1.00 92.94 185 GLY A CA 1
ATOM 1335 C C . GLY A 1 185 ? -21.556 18.436 -0.118 1.00 92.94 185 GLY A C 1
ATOM 1336 O O . GLY A 1 185 ? -22.544 18.215 -0.815 1.00 92.94 185 GLY A O 1
ATOM 1337 N N . PHE A 1 186 ? -21.696 18.914 1.116 1.00 91.44 186 PHE A N 1
ATOM 1338 C CA . PHE A 1 186 ? -23.001 19.274 1.691 1.00 91.44 186 PHE A CA 1
ATOM 1339 C C . PHE A 1 186 ? -22.965 20.646 2.359 1.00 91.44 186 PHE A C 1
ATOM 1341 O O . PHE A 1 186 ? -21.901 21.191 2.654 1.00 91.44 186 PHE A O 1
ATOM 1348 N N . PHE A 1 187 ? -24.142 21.241 2.569 1.00 88.31 187 PHE A N 1
ATOM 1349 C CA . PHE A 1 187 ? -24.221 22.559 3.183 1.00 88.31 187 PHE A CA 1
ATOM 1350 C C . PHE A 1 187 ? -25.426 22.755 4.107 1.00 88.31 187 PHE A C 1
ATOM 1352 O O . PHE A 1 187 ? -26.475 22.118 3.965 1.00 88.31 187 PHE A O 1
ATOM 1359 N N . SER A 1 188 ? -25.294 23.713 5.024 1.00 87.44 188 SER A N 1
ATOM 1360 C CA . SER A 1 188 ? -26.376 24.158 5.899 1.00 87.44 188 SER A CA 1
ATOM 1361 C C . SER A 1 188 ? -26.484 25.683 5.968 1.00 87.44 188 SER A C 1
ATOM 1363 O O . SER A 1 188 ? -25.513 26.403 6.207 1.00 87.44 188 SER A O 1
ATOM 1365 N N . ILE A 1 189 ? -27.711 26.182 5.795 1.00 84.81 189 ILE A N 1
ATOM 1366 C CA . ILE A 1 189 ? -28.119 27.567 6.102 1.00 84.81 189 ILE A CA 1
ATOM 1367 C C . ILE A 1 189 ? -29.141 27.603 7.255 1.00 84.81 189 ILE A C 1
ATOM 1369 O O . ILE A 1 189 ? -29.851 28.598 7.438 1.00 84.81 189 ILE A O 1
ATOM 1373 N N . ALA A 1 190 ? -29.280 26.494 7.982 1.00 80.06 190 ALA A N 1
ATOM 1374 C CA . ALA A 1 190 ? -30.134 26.359 9.151 1.00 80.06 190 ALA A CA 1
ATOM 1375 C C . ALA A 1 190 ? -29.291 26.052 10.393 1.00 80.06 190 ALA A C 1
ATOM 1377 O O . ALA A 1 190 ? -28.299 25.338 10.317 1.00 80.06 190 ALA A O 1
ATOM 1378 N N . SER A 1 191 ? -29.708 26.565 11.550 1.00 79.62 191 SER A N 1
ATOM 1379 C CA . SER A 1 191 ? -29.145 26.151 12.840 1.00 79.62 191 SER A CA 1
ATOM 1380 C C . SER A 1 191 ? -29.851 24.891 13.339 1.00 79.62 191 SER A C 1
ATOM 1382 O O . SER A 1 191 ? -31.069 24.935 13.557 1.00 79.62 191 SER A O 1
ATOM 1384 N N . GLY A 1 192 ? -29.099 23.805 13.512 1.00 76.56 192 GLY A N 1
ATOM 1385 C CA . GLY A 1 192 ? -29.547 22.469 13.912 1.00 76.56 192 GLY A CA 1
ATOM 1386 C C . GLY A 1 192 ? -29.140 21.374 12.915 1.00 76.56 192 GLY A C 1
ATOM 1387 O O . GLY A 1 192 ? -28.516 21.650 11.894 1.00 76.56 192 GLY A O 1
ATOM 1388 N N . GLY A 1 193 ? -29.546 20.136 13.192 1.00 82.69 193 GLY A N 1
ATOM 1389 C CA . GLY A 1 193 ? -29.248 18.959 12.371 1.00 82.69 193 GLY A CA 1
ATOM 1390 C C . GLY A 1 193 ? -27.913 18.300 12.720 1.00 82.69 193 GLY A C 1
ATOM 1391 O O . GLY A 1 193 ? -27.108 18.867 13.456 1.00 82.69 193 GLY A O 1
ATOM 1392 N N . PHE A 1 194 ? -27.692 17.101 12.191 1.00 89.25 194 PHE A N 1
ATOM 1393 C CA . PHE A 1 194 ? -26.528 16.262 12.495 1.00 89.25 194 PHE A CA 1
ATOM 1394 C C . PHE A 1 194 ? -25.780 15.919 11.207 1.00 89.25 194 PHE A C 1
ATOM 1396 O O . PHE A 1 194 ? -26.423 15.587 10.208 1.00 89.25 194 PHE A O 1
ATOM 1403 N N . ALA A 1 195 ? -24.454 15.999 11.232 1.00 92.00 195 ALA A N 1
ATOM 1404 C CA . ALA A 1 195 ? -23.565 15.611 10.145 1.00 92.00 195 ALA A CA 1
ATOM 1405 C C . ALA A 1 195 ? -22.430 14.741 10.708 1.00 92.00 195 ALA A C 1
ATOM 1407 O O . ALA A 1 195 ? -21.529 15.256 11.363 1.00 92.00 195 ALA A O 1
ATOM 1408 N N . LEU A 1 196 ? -22.517 13.425 10.505 1.00 92.12 196 LEU A N 1
ATOM 1409 C CA . LEU A 1 196 ? -21.609 12.448 11.117 1.00 92.12 196 LEU A CA 1
ATOM 1410 C C . LEU A 1 196 ? -21.134 11.404 10.113 1.00 92.12 196 LEU A C 1
ATOM 1412 O O . LEU A 1 196 ? -21.927 10.972 9.277 1.00 92.12 196 LEU A O 1
ATOM 1416 N N . ASN A 1 197 ? -19.903 10.910 10.247 1.00 93.75 197 ASN A N 1
ATOM 1417 C CA . ASN A 1 197 ? -19.449 9.706 9.537 1.00 93.75 197 ASN A CA 1
ATOM 1418 C C . ASN A 1 197 ? -19.550 9.818 8.009 1.00 93.75 197 ASN A C 1
ATOM 1420 O O . ASN A 1 197 ? -19.779 8.823 7.328 1.00 93.75 197 ASN A O 1
ATOM 1424 N N . ASN A 1 198 ? -19.469 11.022 7.440 1.00 96.19 198 ASN A N 1
ATOM 1425 C CA . ASN A 1 198 ? -19.522 11.203 5.991 1.00 96.19 198 ASN A CA 1
ATOM 1426 C C . ASN A 1 198 ? -18.113 11.304 5.415 1.00 96.19 198 ASN A C 1
ATOM 1428 O O . ASN A 1 198 ? -17.267 11.954 6.014 1.00 96.19 198 ASN A O 1
ATOM 1432 N N . ILE A 1 199 ? -17.899 10.762 4.217 1.00 97.31 199 ILE A N 1
ATOM 1433 C CA . ILE A 1 199 ? -16.706 11.071 3.424 1.00 97.31 199 ILE A CA 1
ATOM 1434 C C . ILE A 1 199 ? -17.058 12.171 2.427 1.00 97.31 199 ILE A C 1
ATOM 1436 O O . ILE A 1 199 ? -18.025 12.035 1.675 1.00 97.31 199 ILE A O 1
ATOM 1440 N N . VAL A 1 200 ? -16.274 13.245 2.381 1.00 96.44 200 VAL A N 1
ATOM 1441 C CA . VAL A 1 200 ? -16.363 14.305 1.375 1.00 96.44 200 VAL A CA 1
ATOM 1442 C C . VAL A 1 200 ? -15.001 14.501 0.735 1.00 96.44 200 VAL A C 1
ATOM 1444 O O . VAL A 1 200 ? -14.094 15.077 1.330 1.00 96.44 200 VAL A O 1
ATOM 1447 N N . THR A 1 201 ? -14.873 14.071 -0.514 1.00 95.19 201 THR A N 1
ATOM 1448 C CA . THR A 1 201 ? -13.606 14.127 -1.227 1.00 95.19 201 THR A CA 1
ATOM 1449 C C . THR A 1 201 ? -13.725 14.593 -2.669 1.00 95.19 201 THR A C 1
ATOM 1451 O O . THR A 1 201 ? -14.795 14.557 -3.283 1.00 95.19 201 THR A O 1
ATOM 1454 N N . ASN A 1 202 ? -12.608 15.084 -3.208 1.00 92.94 202 ASN A N 1
ATOM 1455 C CA . ASN A 1 202 ? -12.462 15.491 -4.600 1.00 92.94 202 ASN A CA 1
ATOM 1456 C C . ASN A 1 202 ? -13.507 16.529 -5.045 1.00 92.94 202 ASN A C 1
ATOM 1458 O O . ASN A 1 202 ? -13.870 16.586 -6.222 1.00 92.94 202 ASN A O 1
ATOM 1462 N N . SER A 1 203 ? -14.027 17.350 -4.126 1.00 92.62 203 SER A N 1
ATOM 1463 C CA . SER A 1 203 ? -14.972 18.403 -4.497 1.00 92.62 203 SER A CA 1
ATOM 1464 C C . SER A 1 203 ? -14.278 19.439 -5.383 1.00 92.62 203 SER A C 1
ATOM 1466 O O . SER A 1 203 ? -13.116 19.765 -5.178 1.00 92.62 203 SER A O 1
ATOM 1468 N N . ILE A 1 204 ? -14.977 20.003 -6.367 1.00 91.75 204 ILE A N 1
ATOM 1469 C CA . ILE A 1 204 ? -14.387 20.967 -7.311 1.00 91.75 204 ILE A CA 1
ATOM 1470 C C . ILE A 1 204 ? -14.200 22.345 -6.659 1.00 91.75 204 ILE A C 1
ATOM 1472 O O . ILE A 1 204 ? -13.306 23.091 -7.060 1.00 91.75 204 ILE A O 1
ATOM 1476 N N . GLU A 1 205 ? -15.036 22.708 -5.682 1.00 89.00 205 GLU A N 1
ATOM 1477 C CA . GLU A 1 205 ? -14.978 24.016 -5.021 1.00 89.00 205 GLU A CA 1
ATOM 1478 C C . GLU A 1 205 ? -14.829 23.915 -3.497 1.00 89.00 205 GLU A C 1
ATOM 1480 O O . GLU A 1 205 ? -13.812 24.357 -2.970 1.00 89.00 205 GLU A O 1
ATOM 1485 N N . LEU A 1 206 ? -15.827 23.368 -2.791 1.00 87.62 206 LEU A N 1
ATOM 1486 C CA . LEU A 1 206 ? -15.888 23.344 -1.320 1.00 87.62 206 LEU A CA 1
ATOM 1487 C C . LEU A 1 206 ? -16.388 21.984 -0.814 1.00 87.62 206 LEU A C 1
ATOM 1489 O O . LEU A 1 206 ? -17.357 21.464 -1.364 1.00 87.62 206 LEU A O 1
ATOM 1493 N N . GLY A 1 207 ? -15.800 21.453 0.258 1.00 91.31 207 GLY A N 1
ATOM 1494 C CA . GLY A 1 207 ? -16.281 20.238 0.923 1.00 91.31 207 GLY A CA 1
ATOM 1495 C C . GLY A 1 207 ? -17.591 20.481 1.680 1.00 91.31 207 GLY A C 1
ATOM 1496 O O . GLY A 1 207 ? -18.686 20.210 1.177 1.00 91.31 207 GLY A O 1
ATOM 1497 N N . VAL A 1 208 ? -17.485 21.041 2.883 1.00 90.62 208 VAL A N 1
ATOM 1498 C CA . VAL A 1 208 ? -18.600 21.362 3.780 1.00 90.62 208 VAL A CA 1
ATOM 1499 C C . VAL A 1 208 ? -18.808 22.872 3.853 1.00 90.62 208 VAL A C 1
ATOM 1501 O O . VAL A 1 208 ? -17.886 23.657 4.085 1.00 90.62 208 VAL A O 1
ATOM 1504 N N . VAL A 1 209 ? -20.058 23.306 3.673 1.00 87.12 209 VAL A N 1
ATOM 1505 C CA . VAL A 1 209 ? -20.415 24.731 3.688 1.00 87.12 209 VAL A CA 1
ATOM 1506 C C . VAL A 1 209 ? -21.439 25.025 4.780 1.00 87.12 209 VAL A C 1
ATOM 1508 O O . VAL A 1 209 ? -22.575 24.560 4.741 1.00 87.12 209 VAL A O 1
ATOM 1511 N N . VAL A 1 210 ? -21.082 25.872 5.740 1.00 84.25 210 VAL A N 1
ATOM 1512 C CA . VAL A 1 210 ? -22.001 26.331 6.791 1.00 84.25 210 VAL A CA 1
ATOM 1513 C C . VAL A 1 210 ? -22.107 27.848 6.720 1.00 84.25 210 VAL A C 1
ATOM 1515 O O . VAL A 1 210 ? -21.107 28.558 6.697 1.00 84.25 210 VAL A O 1
ATOM 1518 N N . HIS A 1 211 ? -23.331 28.371 6.635 1.00 81.06 211 HIS A N 1
ATOM 1519 C CA . HIS A 1 211 ? -23.542 29.819 6.589 1.00 81.06 211 HIS A CA 1
ATOM 1520 C C . HIS A 1 211 ? -23.127 30.479 7.910 1.00 81.06 211 HIS A C 1
ATOM 1522 O O . HIS A 1 211 ? -23.423 29.943 8.969 1.00 81.06 211 HIS A O 1
ATOM 1528 N N . GLU A 1 212 ? -22.592 31.704 7.857 1.00 71.50 212 GLU A N 1
ATOM 1529 C CA . GLU A 1 212 ? -22.006 32.485 8.975 1.00 71.50 212 GLU A CA 1
ATOM 1530 C C . GLU A 1 212 ? -22.875 32.623 10.247 1.00 71.50 212 GLU A C 1
ATOM 1532 O O . GLU A 1 212 ? -22.420 33.068 11.297 1.00 71.50 212 GLU A O 1
ATOM 1537 N N . THR A 1 213 ? -24.167 32.322 10.141 1.00 72.31 213 THR A N 1
ATOM 1538 C CA . THR A 1 213 ? -25.167 32.444 11.213 1.00 72.31 213 THR A CA 1
ATOM 1539 C C . THR A 1 213 ? -25.836 31.111 11.548 1.00 72.31 213 THR A C 1
ATOM 1541 O O . THR A 1 213 ? -26.875 31.108 12.204 1.00 72.31 213 THR A O 1
ATOM 1544 N N . SER A 1 214 ? -25.317 30.012 11.007 1.00 78.25 214 SER A N 1
ATOM 1545 C CA . SER A 1 214 ? -25.850 28.655 11.104 1.00 78.25 214 SER A CA 1
ATOM 1546 C C . SER A 1 214 ? -24.814 27.748 11.755 1.00 78.25 214 SER A C 1
ATOM 1548 O O . SER A 1 214 ? -23.623 28.032 11.713 1.00 78.25 214 SER A O 1
ATOM 1550 N N . ASN A 1 215 ? -25.274 26.667 12.366 1.00 77.38 215 ASN A N 1
ATOM 1551 C CA . ASN A 1 215 ? -24.428 25.645 12.962 1.00 77.38 215 ASN A CA 1
ATOM 1552 C C . ASN A 1 215 ? -25.147 24.299 12.899 1.00 77.38 215 ASN A C 1
ATOM 1554 O O . ASN A 1 215 ? -26.375 24.253 12.992 1.00 77.38 215 ASN A O 1
ATOM 1558 N N . PHE A 1 216 ? -24.394 23.215 12.765 1.00 85.00 216 PHE A N 1
ATOM 1559 C CA . PHE A 1 216 ? -24.923 21.894 13.076 1.00 85.00 216 PHE A CA 1
ATOM 1560 C C . PHE A 1 216 ? -25.063 21.746 14.595 1.00 85.00 216 PHE A C 1
ATOM 1562 O O . PHE A 1 216 ? -24.368 22.413 15.363 1.00 85.00 216 PHE A O 1
ATOM 1569 N N . THR A 1 217 ? -25.992 20.897 15.031 1.00 85.44 217 THR A N 1
ATOM 1570 C CA . THR A 1 217 ? -26.035 20.433 16.423 1.00 85.44 217 THR A CA 1
ATOM 1571 C C . THR A 1 217 ? -24.810 19.576 16.723 1.00 85.44 217 THR A C 1
ATOM 1573 O O . THR A 1 217 ? -24.238 19.710 17.798 1.00 85.44 217 THR A O 1
ATOM 1576 N N . LEU A 1 218 ? -24.403 18.752 15.757 1.00 85.44 218 LEU A N 1
ATOM 1577 C CA . LEU A 1 218 ? -23.165 17.988 15.783 1.00 85.44 218 LEU A CA 1
ATOM 1578 C C . LEU A 1 218 ? -22.644 17.850 14.348 1.00 85.44 218 LEU A C 1
ATOM 1580 O O . LEU A 1 218 ? -23.398 17.447 13.458 1.00 85.44 218 LEU A O 1
ATOM 1584 N N . LEU A 1 219 ? -21.392 18.242 14.142 1.00 89.06 219 LEU A N 1
ATOM 1585 C CA . LEU A 1 219 ? -20.601 18.036 12.931 1.00 89.06 219 LEU A CA 1
ATOM 1586 C C . LEU A 1 219 ? -19.301 17.405 13.419 1.00 89.06 219 LEU A C 1
ATOM 1588 O O . LEU A 1 219 ? -18.534 18.101 14.078 1.00 89.06 219 LEU A O 1
ATOM 1592 N N . ASP A 1 220 ? -19.156 16.095 13.238 1.00 88.75 220 ASP A N 1
ATOM 1593 C CA . ASP A 1 220 ? -18.042 15.336 13.817 1.00 88.75 220 ASP A CA 1
ATOM 1594 C C . ASP A 1 220 ? -17.851 13.967 13.137 1.00 88.75 220 ASP A C 1
ATOM 1596 O O . ASP A 1 220 ? -18.791 13.456 12.522 1.00 88.75 220 ASP A O 1
ATOM 1600 N N . TYR A 1 221 ? -16.678 13.347 13.284 1.00 93.44 221 TYR A N 1
ATOM 1601 C CA . TYR A 1 221 ? -16.337 12.030 12.721 1.00 93.44 221 TYR A CA 1
ATOM 1602 C C . TYR A 1 221 ? -16.507 11.907 11.196 1.00 93.44 221 TYR A C 1
ATOM 1604 O O . TYR A 1 221 ? -16.879 10.853 10.693 1.00 93.44 221 TYR A O 1
ATOM 1612 N N . ASN A 1 222 ? -16.302 12.971 10.430 1.00 94.44 222 ASN A N 1
ATOM 1613 C CA . ASN A 1 222 ? -16.327 12.963 8.967 1.00 94.44 222 ASN A CA 1
ATOM 1614 C C . ASN A 1 222 ? -14.903 12.896 8.408 1.00 94.44 222 ASN A C 1
ATOM 1616 O O . ASN A 1 222 ? -13.976 13.397 9.027 1.00 94.44 222 ASN A O 1
ATOM 1620 N N . ASP A 1 223 ? -14.735 12.340 7.212 1.00 96.38 223 ASP A N 1
ATOM 1621 C CA . ASP A 1 223 ? -13.479 12.418 6.463 1.00 96.38 223 ASP A CA 1
ATOM 1622 C C . ASP A 1 223 ? -13.613 13.450 5.342 1.00 96.38 223 ASP A C 1
ATOM 1624 O O . ASP A 1 223 ? -14.373 13.244 4.391 1.00 96.38 223 ASP A O 1
ATOM 1628 N N . ILE A 1 224 ? -12.930 14.590 5.456 1.00 94.31 224 ILE A N 1
ATOM 1629 C CA . ILE A 1 224 ? -13.017 15.680 4.476 1.00 94.31 224 ILE A CA 1
ATOM 1630 C C . ILE A 1 224 ? -11.660 15.857 3.795 1.00 94.31 224 ILE A C 1
ATOM 1632 O O . ILE A 1 224 ? -10.827 16.646 4.226 1.00 94.31 224 ILE A O 1
ATOM 1636 N N . TRP A 1 225 ? -11.421 15.123 2.712 1.00 93.62 225 TRP A N 1
ATOM 1637 C CA . TRP A 1 225 ? -10.086 15.001 2.125 1.00 93.62 225 TRP A CA 1
ATOM 1638 C C . TRP A 1 225 ? -10.008 15.401 0.648 1.00 93.62 225 TRP A C 1
ATOM 1640 O O . TRP A 1 225 ? -10.905 15.130 -0.143 1.00 93.62 225 TRP A O 1
ATOM 1650 N N . ASN A 1 226 ? -8.890 16.003 0.235 1.00 93.06 226 ASN A N 1
ATOM 1651 C CA . ASN A 1 226 ? -8.600 16.383 -1.156 1.00 93.06 226 ASN A CA 1
ATOM 1652 C C . ASN A 1 226 ? -9.646 17.316 -1.806 1.00 93.06 226 ASN A C 1
ATOM 1654 O O . ASN A 1 226 ? -9.951 17.205 -2.996 1.00 93.06 226 ASN A O 1
ATOM 1658 N N . ASN A 1 227 ? -10.194 18.264 -1.040 1.00 91.19 227 ASN A N 1
ATOM 1659 C CA . ASN A 1 227 ? -10.999 19.359 -1.582 1.00 91.19 227 ASN A CA 1
ATOM 1660 C C . ASN A 1 227 ? -10.147 20.646 -1.653 1.00 91.19 227 ASN A C 1
ATOM 1662 O O . ASN A 1 227 ? -9.275 20.865 -0.814 1.00 91.19 227 ASN A O 1
ATOM 1666 N N . PRO A 1 228 ? -10.392 21.568 -2.605 1.00 91.50 228 PRO A N 1
ATOM 1667 C CA . PRO A 1 228 ? -9.698 22.858 -2.649 1.00 91.50 228 PRO A CA 1
ATOM 1668 C C . PRO A 1 228 ? -9.890 23.699 -1.384 1.00 91.50 228 PRO A C 1
ATOM 1670 O O . PRO A 1 228 ? -9.071 24.566 -1.075 1.00 91.50 228 PRO A O 1
ATOM 1673 N N . THR A 1 229 ? -11.001 23.496 -0.679 1.00 89.62 229 THR A N 1
ATOM 1674 C CA . THR A 1 229 ? -11.270 24.043 0.651 1.00 89.62 229 THR A CA 1
ATOM 1675 C C . THR A 1 229 ? -12.255 23.116 1.355 1.00 89.62 229 THR A C 1
ATOM 1677 O O . THR A 1 229 ? -13.391 22.962 0.900 1.00 89.62 229 THR A O 1
ATOM 1680 N N . ASP A 1 230 ? -11.828 22.515 2.461 1.00 88.25 230 ASP A N 1
ATOM 1681 C CA . ASP A 1 230 ? -12.627 21.532 3.199 1.00 88.25 230 ASP A CA 1
ATOM 1682 C C . ASP A 1 230 ? -13.810 22.184 3.927 1.00 88.25 230 ASP A C 1
ATOM 1684 O O . ASP A 1 230 ? -14.941 21.729 3.773 1.00 88.25 230 ASP A O 1
ATOM 1688 N N . TYR A 1 231 ? -13.588 23.327 4.588 1.00 86.94 231 TYR A N 1
ATOM 1689 C CA . TYR A 1 231 ? -14.623 24.091 5.299 1.00 86.94 231 TYR A CA 1
ATOM 1690 C C . TYR A 1 231 ? -14.653 25.568 4.892 1.00 86.94 231 TYR A C 1
ATOM 1692 O O . TYR A 1 231 ? -13.621 26.235 4.792 1.00 86.94 231 TYR A O 1
ATOM 1700 N N . SER A 1 232 ? -15.846 26.144 4.714 1.00 79.69 232 SER A N 1
ATOM 1701 C CA . SER A 1 232 ? -15.990 27.597 4.530 1.00 79.69 232 SER A CA 1
ATOM 1702 C C . SER A 1 232 ? -15.950 28.354 5.874 1.00 79.69 232 SER A C 1
ATOM 1704 O O . SER A 1 232 ? -16.740 28.034 6.754 1.00 79.69 232 SER A O 1
ATOM 1706 N N . MET A 1 233 ? -15.082 29.374 5.996 1.00 61.12 233 MET A N 1
ATOM 1707 C CA . MET A 1 233 ? -14.813 30.237 7.176 1.00 61.12 233 MET A CA 1
ATOM 1708 C C . MET A 1 233 ? -15.965 30.509 8.186 1.00 61.12 233 MET A C 1
ATOM 1710 O O . MET A 1 233 ? -17.094 30.741 7.752 1.00 61.12 233 MET A O 1
ATOM 1714 N N . PRO A 1 234 ? -15.655 30.763 9.484 1.00 49.16 234 PRO A N 1
ATOM 1715 C CA . PRO A 1 234 ? -14.417 30.453 10.199 1.00 49.16 234 PRO A CA 1
ATOM 1716 C C . PRO A 1 234 ? -14.577 29.128 10.963 1.00 49.16 234 PRO A C 1
ATOM 1718 O O . PRO A 1 234 ? -15.376 29.059 11.891 1.00 49.16 234 PRO A O 1
ATOM 1721 N N . GLU A 1 235 ? -13.829 28.118 10.507 1.00 58.00 235 GLU A N 1
ATOM 1722 C CA . GLU A 1 235 ? -13.431 26.878 11.201 1.00 58.00 235 GLU A CA 1
ATOM 1723 C C . GLU A 1 235 ? -14.450 26.317 12.203 1.00 58.00 235 GLU A C 1
ATOM 1725 O O . GLU A 1 235 ? -14.381 26.552 13.407 1.00 58.00 235 GLU A O 1
ATOM 1730 N N . ILE A 1 236 ? -15.391 25.534 11.673 1.00 65.44 236 ILE A N 1
ATOM 1731 C CA . ILE A 1 236 ? -16.072 24.491 12.442 1.00 65.44 236 ILE A CA 1
ATOM 1732 C C . ILE A 1 236 ? -15.642 23.173 11.800 1.00 65.44 236 ILE A C 1
ATOM 1734 O O . ILE A 1 236 ? -16.381 22.599 11.005 1.00 65.44 236 ILE A O 1
ATOM 1738 N N . GLU A 1 237 ? -14.398 22.789 12.059 1.00 77.88 237 GLU A N 1
ATOM 1739 C CA . GLU A 1 237 ? -13.972 21.398 11.927 1.00 77.88 237 GLU A CA 1
ATOM 1740 C C . GLU A 1 237 ? -14.518 20.653 13.148 1.00 77.88 237 GLU A C 1
ATOM 1742 O O . GLU A 1 237 ? -14.493 21.181 14.268 1.00 77.88 237 GLU A O 1
ATOM 1747 N N . GLY A 1 238 ? -15.099 19.480 12.926 1.00 80.50 238 GLY A N 1
ATOM 1748 C CA . GLY A 1 238 ? -15.472 18.583 14.003 1.00 80.50 238 GLY A CA 1
ATOM 1749 C C . GLY A 1 238 ? -14.220 18.068 14.715 1.00 80.50 238 GLY A C 1
ATOM 1750 O O . GLY A 1 238 ? -13.224 17.777 14.059 1.00 80.50 238 GLY A O 1
ATOM 1751 N N . PRO A 1 239 ? -14.225 17.953 16.051 1.00 82.00 239 PRO A N 1
ATOM 1752 C CA . PRO A 1 239 ? -13.034 17.594 16.824 1.00 82.00 239 PRO A CA 1
ATOM 1753 C C . PRO A 1 239 ? -12.449 16.208 16.495 1.00 82.00 239 PRO A C 1
ATOM 1755 O O . PRO A 1 239 ? -11.293 15.954 16.825 1.00 82.00 239 PRO A O 1
ATOM 1758 N N . ASN A 1 240 ? -13.230 15.321 15.876 1.00 90.00 240 ASN A N 1
ATOM 1759 C CA . ASN A 1 240 ? -12.837 13.982 15.443 1.00 90.00 240 ASN A CA 1
ATOM 1760 C C . ASN A 1 240 ? -12.986 13.791 13.927 1.00 90.00 240 ASN A C 1
ATOM 1762 O O . ASN A 1 240 ? -13.013 12.651 13.457 1.00 90.00 240 ASN A O 1
ATOM 1766 N N . ASP A 1 241 ? -13.127 14.875 13.161 1.00 91.25 241 ASP A N 1
ATOM 1767 C CA . ASP A 1 241 ? -13.023 14.779 11.711 1.00 91.25 241 ASP A CA 1
ATOM 1768 C C . ASP A 1 241 ? -11.586 14.369 11.329 1.00 91.25 241 ASP A C 1
ATOM 1770 O O . ASP A 1 241 ? -10.607 14.694 12.004 1.00 91.25 241 ASP A O 1
ATOM 1774 N N . ILE A 1 242 ? -11.464 13.603 10.251 1.00 91.38 242 ILE A N 1
ATOM 1775 C CA . ILE A 1 242 ? -10.191 13.163 9.687 1.00 91.38 242 ILE A CA 1
ATOM 1776 C C . ILE A 1 242 ? -10.027 13.734 8.274 1.00 91.38 242 ILE A C 1
ATOM 1778 O O . ILE A 1 242 ? -10.976 14.201 7.644 1.00 91.38 242 ILE A O 1
ATOM 1782 N N . HIS A 1 243 ? -8.785 13.761 7.799 1.00 91.94 243 HIS A N 1
ATOM 1783 C CA . HIS A 1 243 ? -8.403 14.386 6.532 1.00 91.94 243 HIS A CA 1
ATOM 1784 C C . HIS A 1 243 ? -7.441 13.468 5.776 1.00 91.94 243 HIS A C 1
ATOM 1786 O O . HIS A 1 243 ? -6.268 13.797 5.572 1.00 91.94 243 HIS A O 1
ATOM 1792 N N . VAL A 1 244 ? -7.914 12.282 5.406 1.00 89.50 244 VAL A N 1
ATOM 1793 C CA . VAL A 1 244 ? -7.081 11.186 4.889 1.00 89.50 244 VAL A CA 1
ATOM 1794 C C . VAL A 1 244 ? -7.646 10.627 3.590 1.00 89.50 244 VAL A C 1
ATOM 1796 O O . VAL A 1 244 ? -8.822 10.781 3.302 1.00 89.50 244 VAL A O 1
ATOM 1799 N N . ASP A 1 245 ? -6.811 9.982 2.773 1.00 89.81 245 ASP A N 1
ATOM 1800 C CA . ASP A 1 245 ? -7.328 9.291 1.589 1.00 89.81 245 ASP A CA 1
ATOM 1801 C C . ASP A 1 245 ? -8.252 8.144 2.041 1.00 89.81 245 ASP A C 1
ATOM 1803 O O . ASP A 1 245 ? -7.793 7.271 2.783 1.00 89.81 245 ASP A O 1
ATOM 1807 N N . PRO A 1 246 ? -9.529 8.107 1.621 1.00 88.06 246 PRO A N 1
ATOM 1808 C CA . PRO A 1 246 ? -10.439 7.028 1.983 1.00 88.06 246 PRO A CA 1
ATOM 1809 C C . PRO A 1 246 ? -10.085 5.688 1.320 1.00 88.06 246 PRO A C 1
ATOM 1811 O O . PRO A 1 246 ? -10.670 4.674 1.690 1.00 88.06 246 PRO A O 1
ATOM 1814 N N . LEU A 1 247 ? -9.150 5.641 0.361 1.00 83.88 247 LEU A N 1
ATOM 1815 C CA . LEU A 1 247 ? -8.667 4.414 -0.287 1.00 83.88 247 LEU A CA 1
ATOM 1816 C C . LEU A 1 247 ? -9.803 3.531 -0.831 1.00 83.88 247 LEU A C 1
ATOM 1818 O O . LEU A 1 247 ? -9.970 2.373 -0.434 1.00 83.88 247 LEU A O 1
ATOM 1822 N N . TYR A 1 248 ? -10.599 4.087 -1.746 1.00 81.06 248 TYR A N 1
ATOM 1823 C CA . TYR A 1 248 ? -11.658 3.342 -2.431 1.00 81.06 248 TYR A CA 1
ATOM 1824 C C . TYR A 1 248 ? -11.097 2.235 -3.329 1.00 81.06 248 TYR A C 1
ATOM 1826 O O . TYR A 1 248 ? -10.096 2.438 -4.014 1.00 81.06 248 TYR A O 1
ATOM 1834 N N . LEU A 1 249 ? -11.810 1.108 -3.417 1.00 71.12 249 LEU A N 1
ATOM 1835 C CA . LEU A 1 249 ? -11.449 0.002 -4.312 1.00 71.12 249 LEU A CA 1
ATOM 1836 C C . LEU A 1 249 ? -11.410 0.420 -5.792 1.00 71.12 249 LEU A C 1
ATOM 1838 O O . LEU A 1 249 ? -10.505 0.008 -6.513 1.00 71.12 249 LEU A O 1
ATOM 1842 N N . ASP A 1 250 ? -12.383 1.212 -6.265 1.00 71.25 250 ASP A N 1
ATOM 1843 C CA . ASP A 1 250 ? -12.374 1.769 -7.627 1.00 71.25 250 ASP A CA 1
ATOM 1844 C C . ASP A 1 250 ? -13.334 2.968 -7.767 1.00 71.25 250 ASP A C 1
ATOM 1846 O O . ASP A 1 250 ? -14.477 2.860 -8.226 1.00 71.25 250 ASP A O 1
ATOM 1850 N N . ALA A 1 251 ? -12.848 4.159 -7.414 1.00 71.31 251 ALA A N 1
ATOM 1851 C CA . ALA A 1 251 ? -13.624 5.392 -7.547 1.00 71.31 251 ALA A CA 1
ATOM 1852 C C . ALA A 1 251 ? -13.952 5.755 -9.012 1.00 71.31 251 ALA A C 1
ATOM 1854 O O . ALA A 1 251 ? -14.960 6.418 -9.272 1.00 71.31 251 ALA A O 1
ATOM 1855 N N . ILE A 1 252 ? -13.155 5.298 -9.991 1.00 70.69 252 ILE A N 1
ATOM 1856 C CA . ILE A 1 252 ? -13.354 5.609 -11.418 1.00 70.69 252 ILE A CA 1
ATOM 1857 C C . ILE A 1 252 ? -14.629 4.935 -11.931 1.00 70.69 252 ILE A C 1
ATOM 1859 O O . ILE A 1 252 ? -15.405 5.555 -12.667 1.00 70.69 252 ILE A O 1
ATOM 1863 N N . SER A 1 253 ? -14.886 3.694 -11.509 1.00 66.94 253 SER A N 1
ATOM 1864 C CA . SER A 1 253 ? -16.137 2.988 -11.810 1.00 66.94 253 SER A CA 1
ATOM 1865 C C . SER A 1 253 ? -17.291 3.324 -10.855 1.00 66.94 253 SER A C 1
ATOM 1867 O O . SER A 1 253 ? -18.387 2.786 -11.023 1.00 66.94 253 SER A O 1
ATOM 1869 N N . ARG A 1 254 ? -17.095 4.274 -9.924 1.00 68.00 254 ARG A N 1
ATOM 1870 C CA . ARG A 1 254 ? -18.034 4.646 -8.845 1.00 68.00 254 ARG A CA 1
ATOM 1871 C C . ARG A 1 254 ? -18.256 3.536 -7.814 1.00 68.00 254 ARG A C 1
ATOM 1873 O O . ARG A 1 254 ? -19.307 3.495 -7.170 1.00 68.00 254 ARG A O 1
ATOM 1880 N N . ASN A 1 255 ? -17.272 2.657 -7.648 1.00 75.50 255 ASN A N 1
ATOM 1881 C CA . ASN A 1 255 ? -17.210 1.730 -6.534 1.00 75.50 255 ASN A CA 1
ATOM 1882 C C . ASN A 1 255 ? -16.527 2.410 -5.339 1.00 75.50 255 ASN A C 1
ATOM 1884 O O . ASN A 1 255 ? -15.304 2.490 -5.253 1.00 75.50 255 ASN A O 1
ATOM 1888 N N . TYR A 1 256 ? -17.353 2.896 -4.418 1.00 81.62 256 TYR A N 1
ATOM 1889 C CA . TYR A 1 256 ? -16.917 3.602 -3.214 1.00 81.62 256 TYR A CA 1
ATOM 1890 C C . TYR A 1 256 ? -16.838 2.698 -1.979 1.00 81.62 256 TYR A C 1
ATOM 1892 O O . TYR A 1 256 ? -16.887 3.191 -0.855 1.00 81.62 256 TYR A O 1
ATOM 1900 N N . SER A 1 257 ? -16.749 1.380 -2.172 1.00 81.12 257 SER A N 1
ATOM 1901 C CA . SER A 1 257 ? -16.326 0.477 -1.104 1.00 81.12 257 SER A CA 1
ATOM 1902 C C . SER A 1 257 ? -14.908 0.831 -0.668 1.00 81.12 257 SER A C 1
ATOM 1904 O O . SER A 1 257 ? -14.031 1.042 -1.512 1.00 81.12 257 SER A O 1
ATOM 1906 N N . LEU A 1 258 ? -14.704 0.896 0.643 1.00 77.06 258 LEU A N 1
ATOM 1907 C CA . LEU A 1 258 ? -13.387 1.068 1.240 1.00 77.06 258 LEU A CA 1
ATOM 1908 C C . LEU A 1 258 ? -12.548 -0.187 0.979 1.00 77.06 258 LEU A C 1
ATOM 1910 O O . LEU A 1 258 ? -13.069 -1.302 1.018 1.00 77.06 258 LEU A O 1
ATOM 1914 N N . SER A 1 259 ? -11.268 -0.002 0.668 1.00 72.94 259 SER A N 1
ATOM 1915 C CA . SER A 1 259 ? -10.302 -1.101 0.734 1.00 72.94 259 SER A CA 1
ATOM 1916 C C . SER A 1 259 ? -10.029 -1.475 2.189 1.00 72.94 259 SER A C 1
ATOM 1918 O O . SER A 1 259 ? -10.167 -0.632 3.071 1.00 72.94 259 SER A O 1
ATOM 1920 N N . ASP A 1 260 ? -9.567 -2.700 2.433 1.00 62.28 260 ASP A N 1
ATOM 1921 C CA . ASP A 1 260 ? -9.262 -3.210 3.782 1.00 62.28 260 ASP A CA 1
ATOM 1922 C C . ASP A 1 260 ? -8.173 -2.395 4.518 1.00 62.28 260 ASP A C 1
ATOM 1924 O O . ASP A 1 260 ? -8.011 -2.515 5.730 1.00 62.28 260 ASP A O 1
ATOM 1928 N N . LEU A 1 261 ? -7.431 -1.550 3.790 1.00 70.69 261 LEU A N 1
ATOM 1929 C CA . LEU A 1 261 ? -6.401 -0.647 4.315 1.00 70.69 261 LEU A CA 1
ATOM 1930 C C . LEU A 1 261 ? -6.914 0.776 4.576 1.00 70.69 261 LEU A C 1
ATOM 1932 O O . LEU A 1 261 ? -6.139 1.645 4.978 1.00 70.69 261 LEU A O 1
ATOM 1936 N N . SER A 1 262 ? -8.191 1.044 4.307 1.00 82.88 262 SER A N 1
ATOM 1937 C CA . SER A 1 262 ? -8.752 2.381 4.436 1.00 82.88 262 SER A CA 1
ATOM 1938 C C . SER A 1 262 ? -8.693 2.883 5.883 1.00 82.88 262 SER A C 1
ATOM 1940 O O . SER A 1 262 ? -9.203 2.218 6.787 1.00 82.88 262 SER A O 1
ATOM 1942 N N . PRO A 1 263 ? -8.175 4.100 6.122 1.00 83.31 263 PRO A N 1
ATOM 1943 C CA . PRO A 1 263 ? -8.198 4.723 7.443 1.00 83.31 263 PRO A CA 1
ATOM 1944 C C . PRO A 1 263 ? -9.612 5.133 7.889 1.00 83.31 263 PRO A C 1
ATOM 1946 O O . PRO A 1 263 ? -9.794 5.521 9.039 1.00 83.31 263 PRO A O 1
ATOM 1949 N N . CYS A 1 264 ? -10.610 5.059 7.000 1.00 86.94 264 CYS A N 1
ATOM 1950 C CA . CYS A 1 264 ? -12.012 5.324 7.323 1.00 86.94 264 CYS A CA 1
ATOM 1951 C C . CYS A 1 264 ? -12.710 4.131 8.002 1.00 86.94 264 CYS A C 1
ATOM 1953 O O . CYS A 1 264 ? -13.813 4.300 8.528 1.00 86.94 264 CYS A O 1
ATOM 1955 N N . ILE A 1 265 ? -12.083 2.948 8.014 1.00 85.38 265 ILE A N 1
ATOM 1956 C CA . ILE A 1 265 ? -12.632 1.742 8.644 1.00 85.38 265 ILE A CA 1
ATOM 1957 C C . ILE A 1 265 ? -12.585 1.866 10.171 1.00 85.38 265 ILE A C 1
ATOM 1959 O O . ILE A 1 265 ? -11.547 2.193 10.746 1.00 85.38 265 ILE A O 1
ATOM 1963 N N . ASN A 1 266 ? -13.705 1.586 10.843 1.00 85.31 266 ASN A N 1
ATOM 1964 C CA . ASN A 1 266 ? -13.889 1.714 12.293 1.00 85.31 266 ASN A CA 1
ATOM 1965 C C . ASN A 1 266 ? -13.487 3.097 12.859 1.00 85.31 266 ASN A C 1
ATOM 1967 O O . ASN A 1 266 ? -13.160 3.226 14.047 1.00 85.31 266 ASN A O 1
ATOM 1971 N N . ALA A 1 267 ? -13.484 4.139 12.026 1.00 86.25 267 ALA A N 1
ATOM 1972 C CA . ALA A 1 267 ? -13.054 5.484 12.402 1.00 86.25 267 ALA A CA 1
ATOM 1973 C C . ALA A 1 267 ? -14.220 6.407 12.790 1.00 86.25 267 ALA A C 1
ATOM 1975 O O . ALA A 1 267 ? -13.994 7.466 13.374 1.00 86.25 267 ALA A O 1
ATOM 1976 N N . GLY A 1 268 ? -15.463 5.998 12.518 1.00 86.06 268 GLY A N 1
ATOM 1977 C CA . GLY A 1 268 ? -16.667 6.783 12.768 1.00 86.06 268 GLY A CA 1
ATOM 1978 C C . GLY A 1 268 ? -17.030 6.911 14.248 1.00 86.06 268 GLY A C 1
ATOM 1979 O O . GLY A 1 268 ? -16.301 6.492 15.147 1.00 86.06 268 GLY A O 1
ATOM 1980 N N . HIS A 1 269 ? -18.178 7.516 14.525 1.00 87.69 269 HIS A N 1
ATOM 1981 C CA . HIS A 1 269 ? -18.662 7.790 15.874 1.00 87.69 269 HIS A CA 1
ATOM 1982 C C . HIS A 1 269 ? -18.670 6.512 16.747 1.00 87.69 269 HIS A C 1
ATOM 1984 O O . HIS A 1 269 ? -19.176 5.484 16.297 1.00 87.69 269 HIS A O 1
ATOM 1990 N N . PRO A 1 270 ? -18.127 6.542 17.982 1.00 83.25 270 PRO A N 1
ATOM 1991 C CA . PRO A 1 270 ? -17.940 5.347 18.814 1.00 83.25 270 PRO A CA 1
ATOM 1992 C C . PRO A 1 270 ? -19.223 4.827 19.480 1.00 83.25 270 PRO A C 1
ATOM 1994 O O . PRO A 1 270 ? -19.231 3.716 20.008 1.00 83.25 270 PRO A O 1
ATOM 1997 N N . ASP A 1 271 ? -20.293 5.624 19.510 1.00 77.62 271 ASP A N 1
ATOM 1998 C CA . ASP A 1 271 ? -21.571 5.177 20.072 1.00 77.62 271 ASP A CA 1
ATOM 1999 C C . ASP A 1 271 ? -22.191 4.046 19.250 1.00 77.62 271 ASP A C 1
ATOM 2001 O O . ASP A 1 271 ? -22.466 4.197 18.060 1.00 77.62 271 ASP A O 1
ATOM 2005 N N . SER A 1 272 ? -22.558 2.972 19.952 1.00 72.94 272 SER A N 1
ATOM 2006 C CA . SER A 1 272 ? -23.153 1.763 19.364 1.00 72.94 272 SER A CA 1
ATOM 2007 C C . SER A 1 272 ? -24.459 1.964 18.581 1.00 72.94 272 SER A C 1
ATOM 2009 O O . SER A 1 272 ? -24.936 1.055 17.907 1.00 72.94 272 SER A O 1
ATOM 2011 N N . GLU A 1 273 ? -25.086 3.142 18.672 1.00 69.50 273 GLU A N 1
ATOM 2012 C CA . GLU A 1 273 ? -26.251 3.466 17.839 1.00 69.50 273 GLU A CA 1
ATOM 2013 C C . GLU A 1 273 ? -25.885 3.705 16.364 1.00 69.50 273 GLU A C 1
ATOM 2015 O O . GLU A 1 273 ? -26.771 3.649 15.507 1.00 69.50 273 GLU A O 1
ATOM 2020 N N . TYR A 1 274 ? -24.600 3.948 16.077 1.00 71.81 274 TYR A N 1
ATOM 2021 C CA . TYR A 1 274 ? -24.064 4.161 14.734 1.00 71.81 274 TYR A CA 1
ATOM 2022 C C . TYR A 1 274 ? -23.328 2.947 14.170 1.00 71.81 274 TYR A C 1
ATOM 2024 O O . TYR A 1 274 ? -22.973 3.004 12.996 1.00 71.81 274 TYR A O 1
ATOM 2032 N N . ASP A 1 275 ? -23.117 1.891 14.964 1.00 73.12 275 ASP A N 1
ATOM 2033 C CA . ASP A 1 275 ? -22.374 0.692 14.568 1.00 73.12 275 ASP A CA 1
ATOM 2034 C C . ASP A 1 275 ? -22.828 0.143 13.213 1.00 73.12 275 ASP A C 1
ATOM 2036 O O . ASP A 1 275 ? -23.999 0.231 12.799 1.00 73.12 275 ASP A O 1
ATOM 2040 N N . ASP A 1 276 ? -21.873 -0.459 12.520 1.00 68.75 276 ASP A N 1
ATOM 2041 C CA . ASP A 1 276 ? -22.149 -1.097 11.253 1.00 68.75 276 ASP A CA 1
ATOM 2042 C C . ASP A 1 276 ? -23.047 -2.326 11.405 1.00 68.75 276 ASP A C 1
ATOM 2044 O O . ASP A 1 276 ? -23.302 -2.805 12.513 1.00 68.75 276 ASP A O 1
ATOM 2048 N N . PRO A 1 277 ? -23.646 -2.828 10.306 1.00 60.84 277 PRO A N 1
ATOM 2049 C CA . PRO A 1 277 ? -24.591 -3.939 10.387 1.00 60.84 277 PRO A CA 1
ATOM 2050 C C . PRO A 1 277 ? -24.034 -5.207 11.054 1.00 60.84 277 PRO A C 1
ATOM 2052 O O . PRO A 1 277 ? -24.821 -5.989 11.583 1.00 60.84 277 PRO A O 1
ATOM 2055 N N . ASP A 1 278 ? -22.714 -5.393 11.055 1.00 59.34 278 ASP A N 1
ATOM 2056 C CA . ASP A 1 278 ? -21.980 -6.474 11.728 1.00 59.34 278 ASP A CA 1
ATOM 2057 C C . ASP A 1 278 ? -21.633 -6.163 13.201 1.00 59.34 278 ASP A C 1
ATOM 2059 O O . ASP A 1 278 ? -21.023 -6.984 13.887 1.00 59.34 278 ASP A O 1
ATOM 2063 N N . SER A 1 279 ? -22.106 -5.027 13.725 1.00 63.31 279 SER A N 1
ATOM 2064 C CA . SER A 1 279 ? -21.833 -4.497 15.067 1.00 63.31 279 SER A CA 1
ATOM 2065 C C . SER A 1 279 ? -20.377 -4.084 15.312 1.00 63.31 279 SER A C 1
ATOM 2067 O O . SER A 1 279 ? -19.985 -3.940 16.474 1.00 63.31 279 SER A O 1
ATOM 2069 N N . SER A 1 280 ? -19.564 -3.910 14.262 1.00 70.00 280 SER A N 1
ATOM 2070 C CA . SER A 1 280 ? -18.290 -3.204 14.395 1.00 70.00 280 SER A CA 1
ATOM 2071 C C . SER A 1 280 ? -18.535 -1.710 14.596 1.00 70.00 280 SER A C 1
ATOM 2073 O O . SER A 1 280 ? -19.617 -1.189 14.298 1.00 70.00 280 SER A O 1
ATOM 2075 N N . ARG A 1 281 ? -17.515 -1.004 15.099 1.00 79.25 281 ARG A N 1
ATOM 2076 C CA . ARG A 1 281 ? -17.564 0.457 15.150 1.00 79.25 281 ARG A CA 1
ATOM 2077 C C . ARG A 1 281 ? -17.782 0.960 13.726 1.00 79.25 281 ARG A C 1
ATOM 2079 O O . ARG A 1 281 ? -17.166 0.463 12.794 1.00 79.25 281 ARG A O 1
ATOM 2086 N N . ASN A 1 282 ? -18.653 1.945 13.588 1.00 80.06 282 ASN A N 1
ATOM 2087 C CA . ASN A 1 282 ? -19.041 2.481 12.293 1.00 80.06 282 ASN A CA 1
ATOM 2088 C C . ASN A 1 282 ? -17.843 2.917 11.429 1.00 80.06 282 ASN A C 1
ATOM 2090 O O . ASN A 1 282 ? -16.994 3.690 11.887 1.00 80.06 282 ASN A O 1
ATOM 2094 N N . ASP A 1 283 ? -17.835 2.503 10.170 1.00 89.00 283 ASP A N 1
ATOM 2095 C CA . ASP A 1 283 ? -16.988 3.040 9.117 1.00 89.00 283 ASP A CA 1
ATOM 2096 C C . ASP A 1 283 ? -17.465 4.445 8.699 1.00 89.00 283 ASP A C 1
ATOM 2098 O O . ASP A 1 283 ? -18.658 4.734 8.556 1.00 89.00 283 ASP A O 1
ATOM 2102 N N . ILE A 1 284 ? -16.527 5.356 8.447 1.00 92.00 284 ILE A N 1
ATOM 2103 C CA . ILE A 1 284 ? -16.860 6.651 7.845 1.00 92.00 284 ILE A CA 1
ATOM 2104 C C . ILE A 1 284 ? -17.187 6.400 6.366 1.00 92.00 284 ILE A C 1
ATOM 2106 O O . ILE A 1 284 ? -16.390 5.819 5.638 1.00 92.00 284 ILE A O 1
ATOM 2110 N N . GLY A 1 285 ? -18.358 6.843 5.898 1.00 91.50 285 GLY A N 1
ATOM 2111 C CA . GLY A 1 285 ? -18.793 6.713 4.502 1.00 91.50 285 GLY A CA 1
ATOM 2112 C C . GLY A 1 285 ? -20.070 5.897 4.289 1.00 91.50 285 GLY A C 1
ATOM 2113 O O . GLY A 1 285 ? -20.755 5.483 5.220 1.00 91.50 285 GLY A O 1
ATOM 2114 N N . ALA A 1 286 ? -20.461 5.727 3.021 1.00 86.19 286 ALA A N 1
ATOM 2115 C CA . ALA A 1 286 ? -21.741 5.118 2.644 1.00 86.19 286 ALA A CA 1
ATOM 2116 C C . ALA A 1 286 ? -21.761 3.587 2.601 1.00 86.19 286 ALA A C 1
ATOM 2118 O O . ALA A 1 286 ? -22.846 2.997 2.672 1.00 86.19 286 ALA A O 1
ATOM 2119 N N . VAL A 1 287 ? -20.600 2.955 2.427 1.00 81.19 287 VAL A N 1
ATOM 2120 C CA . VAL A 1 287 ? -20.470 1.512 2.206 1.00 81.19 287 VAL A CA 1
ATOM 2121 C C . VAL A 1 287 ? -19.519 0.941 3.255 1.00 81.19 287 VAL A C 1
ATOM 2123 O O . VAL A 1 287 ? -18.311 1.018 3.048 1.00 81.19 287 VAL A O 1
ATOM 2126 N N . PRO A 1 288 ? -20.042 0.381 4.358 1.00 65.56 288 PRO A N 1
ATOM 2127 C CA . PRO A 1 288 ? -19.192 -0.236 5.361 1.00 65.56 288 PRO A CA 1
ATOM 2128 C C . PRO A 1 288 ? -18.729 -1.616 4.903 1.00 65.56 288 PRO A C 1
ATOM 2130 O O . PRO A 1 288 ? -19.404 -2.265 4.085 1.00 65.56 288 PRO A O 1
ATOM 2133 N N . LEU A 1 289 ? -17.598 -2.068 5.440 1.00 56.75 289 LEU A N 1
ATOM 2134 C CA . LEU A 1 289 ? -16.831 -3.197 4.916 1.00 56.75 289 LEU A CA 1
ATOM 2135 C C . LEU A 1 289 ? -17.590 -4.546 4.927 1.00 56.75 289 LEU A C 1
ATOM 2137 O O . LEU A 1 289 ? -17.233 -5.451 4.178 1.00 56.75 289 LEU A O 1
ATOM 2141 N N . HIS A 1 290 ? -18.725 -4.681 5.631 1.00 51.44 290 HIS A N 1
ATOM 2142 C CA . HIS A 1 290 ? -19.474 -5.950 5.728 1.00 51.44 290 HIS A CA 1
ATOM 2143 C C . HIS A 1 290 ? -21.015 -5.860 5.643 1.00 51.44 290 HIS A C 1
ATOM 2145 O O . HIS A 1 290 ? -21.727 -6.738 6.130 1.00 51.44 290 HIS A O 1
ATOM 2151 N N . ALA A 1 291 ? -21.588 -4.856 4.972 1.00 42.91 291 ALA A N 1
ATOM 2152 C CA . ALA A 1 291 ? -23.025 -4.518 5.059 1.00 42.91 291 ALA A CA 1
ATOM 2153 C C . ALA A 1 291 ? -24.114 -5.598 4.755 1.00 42.91 291 ALA A C 1
ATOM 2155 O O . ALA A 1 291 ? -25.294 -5.283 4.930 1.00 42.91 291 ALA A O 1
ATOM 2156 N N . TRP A 1 292 ? -23.826 -6.823 4.277 1.00 40.44 292 TRP A N 1
ATOM 2157 C CA . TRP A 1 292 ? -24.879 -7.739 3.765 1.00 40.44 292 TRP A CA 1
ATOM 2158 C C . TRP A 1 292 ? -24.712 -9.256 4.043 1.00 40.44 292 TRP A C 1
ATOM 2160 O O . TRP A 1 292 ? -25.281 -10.065 3.304 1.00 40.44 292 TRP A O 1
ATOM 2170 N N . SER A 1 293 ? -23.974 -9.693 5.070 1.00 43.00 293 SER A N 1
ATOM 2171 C CA . SER A 1 293 ? -23.539 -11.106 5.181 1.00 43.00 293 SER A CA 1
ATOM 2172 C C . SER A 1 293 ? -24.383 -12.067 6.050 1.00 43.00 293 SER A C 1
ATOM 2174 O O . SER A 1 293 ? -24.235 -13.281 5.919 1.00 43.00 293 SER A O 1
ATOM 2176 N N . ASP A 1 294 ? -25.337 -11.608 6.866 1.00 39.06 294 ASP A N 1
ATOM 2177 C CA . ASP A 1 294 ? -25.915 -12.416 7.971 1.00 39.06 294 ASP A CA 1
ATOM 2178 C C . ASP A 1 294 ? -26.840 -13.614 7.621 1.00 39.06 294 ASP A C 1
ATOM 2180 O O . ASP A 1 294 ? -27.546 -14.148 8.488 1.00 39.06 294 ASP A O 1
ATOM 2184 N N . GLN A 1 295 ? -26.910 -14.076 6.368 1.00 44.34 295 GLN A N 1
ATOM 2185 C CA . GLN A 1 295 ? -27.774 -15.219 6.006 1.00 44.34 295 GLN A CA 1
ATOM 2186 C C . GLN A 1 295 ? -27.146 -16.271 5.073 1.00 44.34 295 GLN A C 1
ATOM 2188 O O . GLN A 1 295 ? -27.741 -17.346 4.941 1.00 44.34 295 GLN A O 1
ATOM 2193 N N . TYR A 1 296 ? -25.998 -16.028 4.424 1.00 56.25 296 TYR A N 1
ATOM 2194 C CA . TYR A 1 296 ? -25.486 -16.910 3.358 1.00 56.25 296 TYR A CA 1
ATOM 2195 C C . TYR A 1 296 ? -23.956 -17.011 3.360 1.00 56.25 296 TYR A C 1
ATOM 2197 O O . TYR A 1 296 ? -23.306 -16.034 3.717 1.00 56.25 296 TYR A O 1
ATOM 2205 N N . PRO A 1 297 ? -23.372 -18.152 2.935 1.00 57.56 297 PRO A N 1
ATOM 2206 C CA . PRO A 1 297 ? -21.924 -18.295 2.899 1.00 57.56 297 PRO A CA 1
ATOM 2207 C C . PRO A 1 297 ? -21.317 -17.327 1.881 1.00 57.56 297 PRO A C 1
ATOM 2209 O O . PRO A 1 297 ? -21.787 -17.272 0.742 1.00 57.56 297 PRO A O 1
ATOM 2212 N N . LEU A 1 298 ? -20.292 -16.582 2.282 1.00 61.62 298 LEU A N 1
ATOM 2213 C CA . LEU A 1 298 ? -19.604 -15.607 1.441 1.00 61.62 298 LEU A CA 1
ATOM 2214 C C . LEU A 1 298 ? -18.257 -16.147 1.003 1.00 61.62 298 LEU A C 1
ATOM 2216 O O . LEU A 1 298 ? -17.498 -16.623 1.835 1.00 61.62 298 LEU A O 1
ATOM 2220 N N . ALA A 1 299 ? -17.966 -16.061 -0.295 1.00 62.22 299 ALA A N 1
ATOM 2221 C CA . ALA A 1 299 ? -16.613 -16.288 -0.776 1.00 62.22 299 ALA A CA 1
ATOM 2222 C C . ALA A 1 299 ? -15.758 -15.101 -0.321 1.00 62.22 299 ALA A C 1
ATOM 2224 O O . ALA A 1 299 ? -16.184 -13.957 -0.467 1.00 62.22 299 ALA A O 1
ATOM 2225 N N . ALA A 1 300 ? -14.579 -15.374 0.212 1.00 59.16 300 ALA A N 1
ATOM 2226 C CA . ALA A 1 300 ? -13.608 -14.377 0.631 1.00 59.16 300 ALA A CA 1
ATOM 2227 C C . ALA A 1 300 ? -12.224 -14.752 0.082 1.00 59.16 300 ALA A C 1
ATOM 2229 O O . ALA A 1 300 ? -12.006 -15.890 -0.340 1.00 59.16 300 ALA A O 1
ATOM 2230 N N . LYS A 1 301 ? -11.306 -13.780 0.065 1.00 65.19 301 LYS A N 1
ATOM 2231 C CA . LYS A 1 301 ? -9.866 -13.973 -0.189 1.00 65.19 301 LYS A CA 1
ATOM 2232 C C . LYS A 1 301 ? -9.546 -14.812 -1.441 1.00 65.19 301 LYS A C 1
ATOM 2234 O O . LYS A 1 301 ? -9.055 -15.935 -1.343 1.00 65.19 301 LYS A O 1
ATOM 2239 N N . LEU A 1 302 ? -9.837 -14.268 -2.630 1.00 74.69 302 LEU A N 1
ATOM 2240 C CA . LEU A 1 302 ? -9.401 -14.859 -3.905 1.00 74.69 302 LEU A CA 1
ATOM 2241 C C . LEU A 1 302 ? -7.862 -14.841 -4.007 1.00 74.69 302 LEU A C 1
ATOM 2243 O O . LEU A 1 302 ? -7.272 -13.762 -4.078 1.00 74.69 302 LEU A O 1
ATOM 2247 N N . ASN A 1 303 ? -7.228 -16.012 -4.096 1.00 70.69 303 ASN A N 1
ATOM 2248 C CA . ASN A 1 303 ? -5.779 -16.176 -4.292 1.00 70.69 303 ASN A CA 1
ATOM 2249 C C . ASN A 1 303 ? -5.504 -17.086 -5.512 1.00 70.69 303 ASN A C 1
ATOM 2251 O O . ASN A 1 303 ? -6.357 -17.876 -5.912 1.00 70.69 303 ASN A O 1
ATOM 2255 N N . PHE A 1 304 ? -4.324 -16.984 -6.114 1.00 76.56 304 PHE A N 1
ATOM 2256 C CA . PHE A 1 304 ? -3.840 -17.805 -7.221 1.00 76.56 304 PHE A CA 1
ATOM 2257 C C . PHE A 1 304 ? -2.563 -18.602 -6.871 1.00 76.56 304 PHE A C 1
ATOM 2259 O O . PHE A 1 304 ? -2.083 -19.391 -7.684 1.00 76.56 304 PHE A O 1
ATOM 2266 N N . GLY A 1 305 ? -2.058 -18.489 -5.636 1.00 67.56 305 GLY A N 1
ATOM 2267 C CA . GLY A 1 305 ? -0.876 -19.203 -5.149 1.00 67.56 305 GLY A CA 1
ATOM 2268 C C . GLY A 1 305 ? 0.362 -18.903 -5.997 1.00 67.56 305 GLY A C 1
ATOM 2269 O O . GLY A 1 305 ? 0.488 -17.818 -6.544 1.00 67.56 305 GLY A O 1
ATOM 2270 N N . ALA A 1 306 ? 1.233 -19.898 -6.205 1.00 59.41 306 ALA A N 1
ATOM 2271 C CA . ALA A 1 306 ? 2.464 -19.743 -6.999 1.00 59.41 306 ALA A CA 1
ATOM 2272 C C . ALA A 1 306 ? 2.250 -19.333 -8.477 1.00 59.41 306 ALA A C 1
ATOM 2274 O O . ALA A 1 306 ? 3.218 -19.027 -9.170 1.00 59.41 306 ALA A O 1
ATOM 2275 N N . ASP A 1 307 ? 1.006 -19.355 -8.970 1.00 64.94 307 ASP A N 1
ATOM 2276 C CA . ASP A 1 307 ? 0.659 -18.877 -10.310 1.00 64.94 307 ASP A CA 1
ATOM 2277 C C . ASP A 1 307 ? 0.433 -17.352 -10.357 1.00 64.94 307 ASP A C 1
ATOM 2279 O O . ASP A 1 307 ? 0.136 -16.830 -11.435 1.00 64.94 307 ASP A O 1
ATOM 2283 N N . ALA A 1 308 ? 0.549 -16.636 -9.230 1.00 57.94 308 ALA A N 1
ATOM 2284 C CA . ALA A 1 308 ? 0.531 -15.178 -9.173 1.00 57.94 308 ALA A CA 1
ATOM 2285 C C . ALA A 1 308 ? 1.604 -14.607 -8.242 1.00 57.94 308 ALA A C 1
ATOM 2287 O O . ALA A 1 308 ? 2.010 -15.236 -7.274 1.00 57.94 308 ALA A O 1
ATOM 2288 N N . HIS A 1 309 ? 2.011 -13.375 -8.532 1.00 54.75 309 HIS A N 1
ATOM 2289 C CA . HIS A 1 309 ? 2.735 -12.510 -7.613 1.00 54.75 309 HIS A CA 1
ATOM 2290 C C . HIS A 1 309 ? 1.999 -11.163 -7.568 1.00 54.75 309 HIS A C 1
ATOM 2292 O O . HIS A 1 309 ? 1.927 -10.449 -8.574 1.00 54.75 309 HIS A O 1
ATOM 2298 N N . GLY A 1 310 ? 1.374 -10.840 -6.431 1.00 64.38 310 GLY A N 1
ATOM 2299 C CA . GLY A 1 310 ? 0.429 -9.722 -6.340 1.00 64.38 310 GLY A CA 1
ATOM 2300 C C . GLY A 1 310 ? -0.777 -9.922 -7.268 1.00 64.38 310 GLY A C 1
ATOM 2301 O O . GLY A 1 310 ? -1.398 -10.986 -7.266 1.00 64.38 310 GLY A O 1
ATOM 2302 N N . ASP A 1 311 ? -1.107 -8.912 -8.076 1.00 70.50 311 ASP A N 1
ATOM 2303 C CA . ASP A 1 311 ? -2.187 -8.976 -9.075 1.00 70.50 311 ASP A CA 1
ATOM 2304 C C . ASP A 1 311 ? -1.707 -9.441 -10.464 1.00 70.50 311 ASP A C 1
ATOM 2306 O O . ASP A 1 311 ? -2.430 -9.292 -11.446 1.00 70.50 311 ASP A O 1
ATOM 2310 N N . VAL A 1 312 ? -0.503 -10.019 -10.582 1.00 68.69 312 VAL A N 1
ATOM 2311 C CA . VAL A 1 312 ? 0.048 -10.500 -11.862 1.00 68.69 312 VAL A CA 1
ATOM 2312 C C . VAL A 1 312 ? 0.138 -12.023 -11.881 1.00 68.69 312 VAL A C 1
ATOM 2314 O O . VAL A 1 312 ? 0.775 -12.626 -11.027 1.00 68.69 312 VAL A O 1
ATOM 2317 N N . LEU A 1 313 ? -0.472 -12.650 -12.885 1.00 77.94 313 LEU A N 1
ATOM 2318 C CA . LEU A 1 313 ? -0.450 -14.087 -13.136 1.00 77.94 313 LEU A CA 1
ATOM 2319 C C . LEU A 1 313 ? 0.770 -14.480 -13.971 1.00 77.94 313 LEU A C 1
ATOM 2321 O O . LEU A 1 313 ? 0.975 -13.942 -15.058 1.00 77.94 313 LEU A O 1
ATOM 2325 N N . SER A 1 314 ? 1.504 -15.488 -13.508 1.00 73.38 314 SER A N 1
ATOM 2326 C CA . SER A 1 314 ? 2.684 -16.075 -14.159 1.00 73.38 314 SER A CA 1
ATOM 2327 C C . SER A 1 314 ? 2.365 -17.350 -14.957 1.00 73.38 314 SER A C 1
ATOM 2329 O O . SER A 1 314 ? 3.227 -17.909 -15.637 1.00 73.38 314 SER A O 1
ATOM 2331 N N . SER A 1 315 ? 1.105 -17.801 -14.933 1.00 75.75 315 SER A N 1
ATOM 2332 C CA . SER A 1 315 ? 0.644 -19.018 -15.610 1.00 75.75 315 SER A CA 1
ATOM 2333 C C . SER A 1 315 ? -0.572 -18.769 -16.512 1.00 75.75 315 SER A C 1
ATOM 2335 O O . SER A 1 315 ? -1.564 -18.191 -16.064 1.00 75.75 315 SER A O 1
ATOM 2337 N N . PRO A 1 316 ? -0.585 -19.276 -17.764 1.00 76.81 316 PRO A N 1
ATOM 2338 C CA . PRO A 1 316 ? -1.732 -19.144 -18.669 1.00 76.81 316 PRO A CA 1
ATOM 2339 C C . PRO A 1 316 ? -2.922 -20.040 -18.287 1.00 76.81 316 PRO A C 1
ATOM 2341 O O . PRO A 1 316 ? -3.976 -19.980 -18.928 1.00 76.81 316 PRO A O 1
ATOM 2344 N N . THR A 1 317 ? -2.757 -20.901 -17.278 1.00 85.56 317 THR A N 1
ATOM 2345 C CA . THR A 1 317 ? -3.806 -21.760 -16.711 1.00 85.56 317 THR A CA 1
ATOM 2346 C C . THR A 1 317 ? -3.695 -21.784 -15.185 1.00 85.56 317 THR A C 1
ATOM 2348 O O . THR A 1 317 ? -3.318 -22.820 -14.629 1.00 85.56 317 THR A O 1
ATOM 2351 N N . PRO A 1 318 ? -3.978 -20.661 -14.509 1.00 83.75 318 PRO A N 1
ATOM 2352 C CA . PRO A 1 318 ? -3.688 -20.526 -13.091 1.00 83.75 318 PRO A CA 1
ATOM 2353 C C . PRO A 1 318 ? -4.635 -21.366 -12.231 1.00 83.75 318 PRO A C 1
ATOM 2355 O O . PRO A 1 318 ? -5.799 -21.608 -12.586 1.00 83.75 318 PRO A O 1
ATOM 2358 N N . ALA A 1 319 ? -4.145 -21.808 -11.080 1.00 82.69 319 ALA A N 1
ATOM 2359 C CA . ALA A 1 319 ? -4.988 -22.253 -9.985 1.00 82.69 319 ALA A CA 1
ATOM 2360 C C . ALA A 1 319 ? -5.676 -21.047 -9.326 1.00 82.69 319 ALA A C 1
ATOM 2362 O O . ALA A 1 319 ? -5.104 -19.973 -9.219 1.00 82.69 319 ALA A O 1
ATOM 2363 N N . ILE A 1 320 ? -6.928 -21.227 -8.914 1.00 85.50 320 ILE A N 1
ATOM 2364 C CA . ILE A 1 320 ? -7.763 -20.225 -8.251 1.00 85.50 320 ILE A CA 1
ATOM 2365 C C . ILE A 1 320 ? -8.198 -20.828 -6.923 1.00 85.50 320 ILE A C 1
ATOM 2367 O O . ILE A 1 320 ? -8.809 -21.898 -6.899 1.00 85.50 320 ILE A O 1
ATOM 2371 N N . TYR A 1 321 ? -7.897 -20.134 -5.839 1.00 79.88 321 TYR A N 1
ATOM 2372 C CA . TYR A 1 321 ? -8.187 -20.485 -4.458 1.00 79.88 321 TYR A CA 1
ATOM 2373 C C . TYR A 1 321 ? -9.109 -19.427 -3.853 1.00 79.88 321 TYR A C 1
ATOM 2375 O O . TYR A 1 321 ? -9.081 -18.261 -4.248 1.00 79.88 321 TYR A O 1
ATOM 2383 N N . TRP A 1 322 ? -9.941 -19.830 -2.901 1.00 83.31 322 TRP A N 1
ATOM 2384 C CA . TRP A 1 322 ? -10.779 -18.912 -2.133 1.00 83.31 322 TRP A CA 1
ATOM 2385 C C . TRP A 1 322 ? -11.014 -19.459 -0.732 1.00 83.31 322 TRP A C 1
ATOM 2387 O O . TRP A 1 322 ? -10.967 -20.667 -0.507 1.00 83.31 322 TRP A O 1
ATOM 2397 N N . THR A 1 323 ? -11.335 -18.587 0.211 1.00 72.56 323 THR A N 1
ATOM 2398 C CA . THR A 1 323 ? -11.918 -18.980 1.495 1.00 72.56 323 THR A CA 1
ATOM 2399 C C . THR A 1 323 ? -13.414 -18.683 1.492 1.00 72.56 323 THR A C 1
ATOM 2401 O O . THR A 1 323 ? -13.962 -18.110 0.544 1.00 72.56 323 THR A O 1
ATOM 2404 N N . PHE A 1 324 ? -14.129 -19.132 2.521 1.00 70.62 324 PHE A N 1
ATOM 2405 C CA . PHE A 1 324 ? -15.506 -18.704 2.716 1.00 70.62 324 PHE A CA 1
ATOM 2406 C C . PHE A 1 324 ? -15.874 -18.622 4.192 1.00 70.62 324 PHE A C 1
ATOM 2408 O O . PHE A 1 324 ? -15.439 -19.445 4.996 1.00 70.62 324 PHE A O 1
ATOM 2415 N N . THR A 1 325 ? -16.736 -17.670 4.534 1.00 58.88 325 THR A N 1
ATOM 2416 C CA . THR A 1 325 ? -17.333 -17.537 5.868 1.00 58.88 325 THR A CA 1
ATOM 2417 C C . THR A 1 325 ? -18.791 -17.988 5.819 1.00 58.88 325 THR A C 1
ATOM 2419 O O . THR A 1 325 ? -19.523 -17.655 4.890 1.00 58.88 325 THR A O 1
ATOM 2422 N N . ASP A 1 326 ? -19.227 -18.806 6.785 1.00 59.66 326 ASP A N 1
ATOM 2423 C CA . ASP A 1 326 ? -20.613 -19.291 6.873 1.00 59.66 326 ASP A CA 1
ATOM 2424 C C . ASP A 1 326 ? -21.133 -19.279 8.316 1.00 59.66 326 ASP A C 1
ATOM 2426 O O . ASP A 1 326 ? -20.884 -20.197 9.101 1.00 59.66 326 ASP A O 1
ATOM 2430 N N . THR A 1 327 ? -21.946 -18.277 8.644 1.00 51.31 327 THR A N 1
ATOM 2431 C CA . THR A 1 327 ? -22.600 -18.139 9.955 1.00 51.31 327 THR A CA 1
ATOM 2432 C C . THR A 1 327 ? -23.740 -19.145 10.175 1.00 51.31 327 THR A C 1
ATOM 2434 O O . THR A 1 327 ? -24.208 -19.318 11.303 1.00 51.31 327 THR A O 1
ATOM 2437 N N . SER A 1 328 ? -24.179 -19.870 9.135 1.00 54.47 328 SER A N 1
ATOM 2438 C CA . SER A 1 328 ? -25.236 -20.890 9.234 1.00 54.47 328 SER A CA 1
ATOM 2439 C C . SER A 1 328 ? -24.736 -22.267 9.700 1.00 54.47 328 SER A C 1
ATOM 2441 O O . SER A 1 328 ? -25.548 -23.125 10.067 1.00 54.47 328 SER A O 1
ATOM 2443 N N . GLY A 1 329 ? -23.414 -22.486 9.709 1.00 55.12 329 GLY A N 1
ATOM 2444 C CA . GLY A 1 329 ? -22.771 -23.736 10.130 1.00 55.12 329 GLY A CA 1
ATOM 2445 C C . GLY A 1 329 ? -22.989 -24.928 9.186 1.00 55.12 329 GLY A C 1
ATOM 2446 O O . GLY A 1 329 ? -22.781 -26.073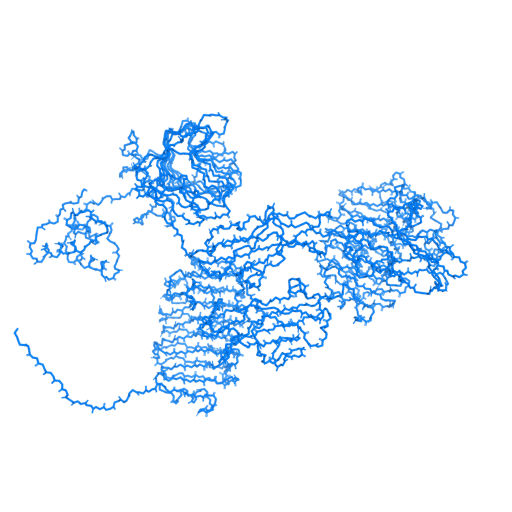 9.593 1.00 55.12 329 GLY A O 1
ATOM 2447 N N . VAL A 1 330 ? -23.450 -24.691 7.951 1.00 58.53 330 VAL A N 1
ATOM 2448 C CA . VAL A 1 330 ? -23.724 -25.736 6.946 1.00 58.53 330 VAL A CA 1
ATOM 2449 C C . VAL A 1 330 ? -22.499 -25.998 6.058 1.00 58.53 330 VAL A C 1
ATOM 2451 O O . VAL A 1 330 ? -22.331 -27.120 5.575 1.00 58.53 330 VAL A O 1
ATOM 2454 N N . GLY A 1 331 ? -21.622 -25.007 5.909 1.00 66.44 331 GLY A N 1
ATOM 2455 C CA . GLY A 1 331 ? -20.443 -25.024 5.054 1.00 66.44 331 GLY A CA 1
ATOM 2456 C C . GLY A 1 331 ? -20.777 -24.851 3.569 1.00 66.44 331 GLY A C 1
ATOM 2457 O O . GLY A 1 331 ? -21.924 -25.008 3.133 1.00 66.44 331 GLY A O 1
ATOM 2458 N N . GLN A 1 332 ? -19.755 -24.562 2.762 1.00 82.88 332 GLN A N 1
ATOM 2459 C CA . GLN A 1 332 ? -19.868 -24.582 1.307 1.00 82.88 332 GLN A CA 1
ATOM 2460 C C . GLN A 1 332 ? -20.231 -25.990 0.811 1.00 82.88 332 GLN A C 1
ATOM 2462 O O . GLN A 1 332 ? -19.600 -26.988 1.162 1.00 82.88 332 GLN A O 1
ATOM 2467 N N . VAL A 1 333 ? -21.219 -26.068 -0.080 1.00 86.38 333 VAL A N 1
ATOM 2468 C CA . VAL A 1 333 ? -21.565 -27.299 -0.817 1.00 86.38 333 VAL A CA 1
ATOM 2469 C C . VAL A 1 333 ? -21.613 -27.094 -2.330 1.00 86.38 333 VAL A C 1
ATOM 2471 O O . VAL A 1 333 ? -21.613 -28.074 -3.081 1.00 86.38 333 VAL A O 1
ATOM 2474 N N . GLN A 1 334 ? -21.672 -25.841 -2.785 1.00 89.00 334 GLN A N 1
ATOM 2475 C CA . GLN A 1 334 ? -21.531 -25.476 -4.189 1.00 89.00 334 GLN A CA 1
ATOM 2476 C C . GLN A 1 334 ? -20.682 -24.213 -4.332 1.00 89.00 334 GLN A C 1
ATOM 2478 O O . GLN A 1 334 ? -20.698 -23.359 -3.446 1.00 89.00 334 GLN A O 1
ATOM 2483 N N . TYR A 1 335 ? -20.005 -24.086 -5.469 1.00 91.94 335 TYR A N 1
ATOM 2484 C CA . TYR A 1 335 ? -19.280 -22.885 -5.870 1.00 91.94 335 TYR A CA 1
ATOM 2485 C C . TYR A 1 335 ? -19.528 -22.572 -7.345 1.00 91.94 335 TYR A C 1
ATOM 2487 O O . TYR A 1 335 ? -19.987 -23.424 -8.111 1.00 91.94 335 TYR A O 1
ATOM 2495 N N . GLU A 1 336 ? -19.222 -21.345 -7.737 1.00 93.62 336 GLU A N 1
ATOM 2496 C CA . GLU A 1 336 ? -19.237 -20.895 -9.122 1.00 93.62 336 GLU A CA 1
ATOM 2497 C C . GLU A 1 336 ? -18.119 -19.878 -9.326 1.00 93.62 336 GLU A C 1
ATOM 2499 O O . GLU A 1 336 ? -17.938 -18.992 -8.489 1.00 93.62 336 GLU A O 1
ATOM 2504 N N . ILE A 1 337 ? -17.375 -20.033 -10.419 1.00 93.25 337 ILE A N 1
ATOM 2505 C CA . ILE A 1 337 ? -16.256 -19.172 -10.802 1.00 93.25 337 ILE A CA 1
ATOM 2506 C C . ILE A 1 337 ? -16.524 -18.636 -12.195 1.00 93.25 337 ILE A C 1
ATOM 2508 O O . ILE A 1 337 ? -16.936 -19.384 -13.087 1.00 93.25 337 ILE A O 1
ATOM 2512 N N . GLU A 1 338 ? -16.248 -17.355 -12.382 1.00 93.12 338 GLU A N 1
ATOM 2513 C CA . GLU A 1 338 ? -16.279 -16.707 -13.682 1.00 93.12 338 GLU A CA 1
ATOM 2514 C C . GLU A 1 338 ? -15.025 -15.872 -13.902 1.00 93.12 338 GLU A C 1
ATOM 2516 O O . GLU A 1 338 ? -14.513 -15.243 -12.978 1.00 93.12 338 GLU A O 1
ATOM 2521 N N . VAL A 1 339 ? -14.549 -15.880 -15.142 1.00 90.50 339 VAL A N 1
ATOM 2522 C CA . VAL A 1 339 ? -13.402 -15.115 -15.617 1.00 90.50 339 VAL A CA 1
ATOM 2523 C C . VAL A 1 339 ? -13.836 -14.344 -16.855 1.00 90.50 339 VAL A C 1
ATOM 2525 O O . VAL A 1 339 ? -14.405 -14.932 -17.781 1.00 90.50 339 VAL A O 1
ATOM 2528 N N . ASP A 1 340 ? -13.584 -13.043 -16.849 1.00 85.50 340 ASP A N 1
ATOM 2529 C CA . ASP A 1 340 ? -14.065 -12.085 -17.842 1.00 85.50 340 ASP A CA 1
ATOM 2530 C C . ASP A 1 340 ? -12.923 -11.172 -18.292 1.00 85.50 340 ASP A C 1
ATOM 2532 O O . ASP A 1 340 ? -12.059 -10.819 -17.488 1.00 85.50 340 ASP A O 1
ATOM 2536 N N . SER A 1 341 ? -12.896 -10.798 -19.567 1.00 81.88 341 SER A N 1
ATOM 2537 C CA . SER A 1 341 ? -11.835 -9.948 -20.121 1.00 81.88 341 SER A CA 1
ATOM 2538 C C . SER A 1 341 ? -12.035 -8.455 -19.838 1.00 81.88 341 SER A C 1
ATOM 2540 O O . SER A 1 341 ? -11.076 -7.691 -19.892 1.00 81.88 341 SER A O 1
ATOM 2542 N N . ASP A 1 342 ? -13.265 -8.023 -19.529 1.00 73.00 342 ASP A N 1
ATOM 2543 C CA . ASP A 1 342 ? -13.610 -6.599 -19.388 1.00 73.00 342 ASP A CA 1
ATOM 2544 C C . ASP A 1 342 ? -14.386 -6.238 -18.110 1.00 73.00 342 ASP A C 1
ATOM 2546 O O . ASP A 1 342 ? -14.705 -5.068 -17.889 1.00 73.00 342 ASP A O 1
ATOM 2550 N N . GLY A 1 343 ? -14.708 -7.230 -17.274 1.00 71.25 343 GLY A N 1
ATOM 2551 C CA . GLY A 1 343 ? -15.434 -7.035 -16.018 1.00 71.25 343 GLY A CA 1
ATOM 2552 C C . GLY A 1 343 ? -16.864 -6.512 -16.203 1.00 71.25 343 GLY A C 1
ATOM 2553 O O . GLY A 1 343 ? -17.472 -6.028 -15.246 1.00 71.25 343 GLY A O 1
ATOM 2554 N N . SER A 1 344 ? -17.423 -6.576 -17.417 1.00 70.44 344 SER A N 1
ATOM 2555 C CA . SER A 1 344 ? -18.787 -6.126 -17.707 1.00 70.44 344 SER A CA 1
ATOM 2556 C C . SER A 1 344 ? -19.843 -7.120 -17.227 1.00 70.44 344 SER A C 1
ATOM 2558 O O . SER A 1 344 ? -21.013 -6.750 -17.066 1.00 70.44 344 SER A O 1
ATOM 2560 N N . TRP A 1 345 ? -19.457 -8.387 -17.026 1.00 73.50 345 TRP A N 1
ATOM 2561 C CA . TRP A 1 345 ? -20.283 -9.485 -16.513 1.00 73.50 345 TRP A CA 1
ATOM 2562 C C . TRP A 1 345 ? -21.584 -9.737 -17.283 1.00 73.50 345 TRP A C 1
ATOM 2564 O O . TRP A 1 345 ? -22.487 -10.429 -16.799 1.00 73.50 345 TRP A O 1
ATOM 2574 N N . SER A 1 346 ? -21.703 -9.183 -18.491 1.00 63.16 346 SER A N 1
ATOM 2575 C CA . SER A 1 346 ? -22.840 -9.416 -19.382 1.00 63.16 346 SER A CA 1
ATOM 2576 C C . SER A 1 346 ? -22.815 -10.843 -19.950 1.00 63.16 346 SER A C 1
ATOM 2578 O O . SER A 1 346 ? -23.870 -11.445 -20.181 1.00 63.16 346 SER A O 1
ATOM 2580 N N . SER A 1 347 ? -21.608 -11.400 -20.081 1.00 63.16 347 SER A N 1
ATOM 2581 C CA . SER A 1 347 ? -21.281 -12.821 -20.199 1.00 63.16 347 SER A CA 1
ATOM 2582 C C . SER A 1 347 ? -19.807 -13.014 -19.843 1.00 63.16 347 SER A C 1
ATOM 2584 O O . SER A 1 347 ? -18.995 -12.342 -20.462 1.00 63.16 347 SER A O 1
ATOM 2586 N N . ALA A 1 348 ? -19.466 -13.940 -18.940 1.00 72.94 348 ALA A N 1
ATOM 2587 C CA . ALA A 1 348 ? -18.071 -14.322 -18.701 1.00 72.94 348 ALA A CA 1
ATOM 2588 C C . ALA A 1 348 ? -17.483 -14.951 -19.977 1.00 72.94 348 ALA A C 1
ATOM 2590 O O . ALA A 1 348 ? -17.873 -16.059 -20.368 1.00 72.94 348 ALA A O 1
ATOM 2591 N N . ASP A 1 349 ? -16.635 -14.206 -20.682 1.00 79.88 349 ASP A N 1
ATOM 2592 C CA . ASP A 1 349 ? -16.193 -14.546 -22.034 1.00 79.88 349 ASP A CA 1
ATOM 2593 C C . ASP A 1 349 ? -14.938 -15.435 -22.072 1.00 79.88 349 ASP A C 1
ATOM 2595 O O . ASP A 1 349 ? -14.765 -16.198 -23.030 1.00 79.88 349 ASP A O 1
ATOM 2599 N N . LEU A 1 350 ? -14.115 -15.400 -21.019 1.00 85.31 350 LEU A N 1
ATOM 2600 C CA . LEU A 1 350 ? -12.916 -16.227 -20.881 1.00 85.31 350 LEU A CA 1
ATOM 2601 C C . LEU A 1 350 ? -13.252 -17.609 -20.313 1.00 85.31 350 LEU A C 1
ATOM 2603 O O . LEU A 1 350 ? -12.912 -18.633 -20.921 1.00 85.31 350 LEU A O 1
ATOM 2607 N N . TRP A 1 351 ? -13.942 -17.670 -19.168 1.00 92.50 351 TRP A N 1
ATOM 2608 C CA . TRP A 1 351 ? -14.313 -18.945 -18.550 1.00 92.50 351 TRP A CA 1
ATOM 2609 C C . TRP A 1 351 ? -15.455 -18.829 -17.535 1.00 92.50 351 TRP A C 1
ATOM 2611 O O . TRP A 1 351 ? -15.582 -17.843 -16.823 1.00 92.50 351 TRP A O 1
ATOM 2621 N N . SER A 1 352 ? -16.267 -19.881 -17.424 1.00 91.25 352 SER A N 1
ATOM 2622 C CA . SER A 1 352 ? -17.234 -20.054 -16.339 1.00 91.25 352 SER A CA 1
ATOM 2623 C C . SER A 1 352 ? -17.329 -21.530 -15.975 1.00 91.25 352 SER A C 1
ATOM 2625 O O . SER A 1 352 ? -17.316 -22.399 -16.855 1.00 91.25 352 SER A O 1
ATOM 2627 N N . THR A 1 353 ? -17.430 -21.829 -14.683 1.00 90.12 353 THR A N 1
ATOM 2628 C CA . THR A 1 353 ? -17.637 -23.204 -14.213 1.00 90.12 353 THR A CA 1
ATOM 2629 C C . THR A 1 353 ? -19.096 -23.653 -14.287 1.00 90.12 353 THR A C 1
ATOM 2631 O O . THR A 1 353 ? -19.356 -24.848 -14.127 1.00 90.12 353 THR A O 1
ATOM 2634 N N . ASP A 1 354 ? -20.045 -22.723 -14.469 1.00 89.50 354 ASP A N 1
ATOM 2635 C CA . ASP A 1 354 ? -21.418 -22.853 -13.961 1.00 89.50 354 ASP A CA 1
ATOM 2636 C C . ASP A 1 354 ? -21.428 -23.274 -12.465 1.00 89.50 354 ASP A C 1
ATOM 2638 O O . ASP A 1 354 ? -20.395 -23.357 -11.793 1.00 89.50 354 ASP A O 1
ATOM 2642 N N . ALA A 1 355 ? -22.605 -23.557 -11.905 1.00 90.38 355 ALA A N 1
ATOM 2643 C CA . ALA A 1 355 ? -22.725 -24.061 -10.540 1.00 90.38 355 ALA A CA 1
ATOM 2644 C C . ALA A 1 355 ? -22.115 -25.471 -10.383 1.00 90.38 355 ALA A C 1
ATOM 2646 O O . ALA A 1 355 ? -22.686 -26.468 -10.845 1.00 90.38 355 ALA A O 1
ATOM 2647 N N . VAL A 1 356 ? -21.013 -25.582 -9.642 1.00 93.06 356 VAL A N 1
ATOM 2648 C CA . VAL A 1 356 ? -20.348 -26.848 -9.305 1.00 93.06 356 VAL A CA 1
ATOM 2649 C C . VAL A 1 356 ? -20.781 -27.308 -7.917 1.00 93.06 356 VAL A C 1
ATOM 2651 O O . VAL A 1 356 ? -20.805 -26.531 -6.974 1.00 93.06 356 VAL A O 1
ATOM 2654 N N . THR A 1 357 ? -21.137 -28.588 -7.765 1.00 92.81 357 THR A N 1
ATOM 2655 C CA . THR A 1 357 ? -21.456 -29.178 -6.449 1.00 92.81 357 THR A CA 1
ATOM 2656 C C . THR A 1 357 ? -20.216 -29.843 -5.866 1.00 92.81 357 THR A C 1
ATOM 2658 O O . THR A 1 357 ? -19.961 -31.014 -6.150 1.00 92.81 357 THR A O 1
ATOM 2661 N N . SER A 1 358 ? -19.445 -29.091 -5.083 1.00 85.69 358 SER A N 1
ATOM 2662 C CA . SER A 1 358 ? -18.259 -29.575 -4.376 1.00 85.69 358 SER A CA 1
ATOM 2663 C C . SER A 1 358 ? -17.965 -28.705 -3.143 1.00 85.69 358 SER A C 1
ATOM 2665 O O . SER A 1 358 ? -18.232 -27.500 -3.185 1.00 85.69 358 SER A O 1
ATOM 2667 N N . PRO A 1 359 ? -17.407 -29.277 -2.059 1.00 80.56 359 PRO A N 1
ATOM 2668 C CA . PRO A 1 359 ? -16.895 -28.506 -0.927 1.00 80.56 359 PRO A CA 1
ATOM 2669 C C . PRO A 1 359 ? -15.486 -27.936 -1.170 1.00 80.56 359 PRO A C 1
ATOM 2671 O O . PRO A 1 359 ? -14.952 -27.288 -0.281 1.00 80.56 359 PRO A O 1
ATOM 2674 N N . ASP A 1 360 ? -14.868 -28.214 -2.324 1.00 85.25 360 ASP A N 1
ATOM 2675 C CA . ASP A 1 360 ? -13.503 -27.764 -2.623 1.00 85.25 360 ASP A CA 1
ATOM 2676 C C . ASP A 1 360 ? -13.411 -26.235 -2.646 1.00 85.25 360 ASP A C 1
ATOM 2678 O O . ASP A 1 360 ? -14.299 -25.573 -3.176 1.00 85.25 360 ASP A O 1
ATOM 2682 N N . THR A 1 361 ? -12.310 -25.694 -2.137 1.00 83.94 361 THR A N 1
ATOM 2683 C CA . THR A 1 361 ? -11.989 -24.257 -2.088 1.00 83.94 361 THR A CA 1
ATOM 2684 C C . THR A 1 361 ? -10.938 -23.855 -3.126 1.00 83.94 361 THR A C 1
ATOM 2686 O O . THR A 1 361 ? -10.228 -22.863 -2.980 1.00 83.94 361 THR A O 1
ATOM 2689 N N . GLN A 1 362 ? -10.803 -24.672 -4.173 1.00 86.50 362 GLN A N 1
ATOM 2690 C CA . GLN A 1 362 ? -9.861 -24.449 -5.259 1.00 86.50 362 GLN A CA 1
ATOM 2691 C C . GLN A 1 362 ? -10.374 -25.000 -6.591 1.00 86.50 362 GLN A C 1
ATOM 2693 O O . GLN A 1 362 ? -11.080 -26.014 -6.642 1.00 86.50 362 GLN A O 1
ATOM 2698 N N . ALA A 1 363 ? -9.950 -24.377 -7.686 1.00 87.00 363 ALA A N 1
ATOM 2699 C CA . ALA A 1 363 ? -10.173 -24.846 -9.046 1.00 87.00 363 ALA A CA 1
ATOM 2700 C C . ALA A 1 363 ? -9.039 -24.389 -9.968 1.00 87.00 363 ALA A C 1
ATOM 2702 O O . ALA A 1 363 ? -8.522 -23.291 -9.828 1.00 87.00 363 ALA A O 1
ATOM 2703 N N . VAL A 1 364 ? -8.676 -25.214 -10.948 1.00 87.38 364 VAL A N 1
ATOM 2704 C CA . VAL A 1 364 ? -7.737 -24.806 -12.003 1.00 87.38 364 VAL A CA 1
ATOM 2705 C C . VAL A 1 364 ? -8.530 -24.194 -13.147 1.00 87.38 364 VAL A C 1
ATOM 2707 O O . VAL A 1 364 ? -9.516 -24.793 -13.594 1.00 87.38 364 VAL A O 1
ATOM 2710 N N . TYR A 1 365 ? -8.092 -23.035 -13.633 1.00 91.19 365 TYR A N 1
ATOM 2711 C CA . TYR A 1 365 ? -8.669 -22.393 -14.804 1.00 91.19 365 TYR A CA 1
ATOM 2712 C C . TYR A 1 365 ? -8.690 -23.361 -15.996 1.00 91.19 365 TYR A C 1
ATOM 2714 O O . TYR A 1 365 ? -7.659 -23.875 -16.436 1.00 91.19 365 TYR A O 1
ATOM 2722 N N . ALA A 1 366 ? -9.888 -23.624 -16.521 1.00 88.50 366 ALA A N 1
ATOM 2723 C CA . ALA A 1 366 ? -10.115 -24.606 -17.585 1.00 88.50 366 ALA A CA 1
ATOM 2724 C C . ALA A 1 366 ? -10.602 -23.977 -18.904 1.00 88.50 366 ALA A C 1
ATOM 2726 O O . ALA A 1 366 ? -11.119 -24.689 -19.774 1.00 88.50 366 ALA A O 1
ATOM 2727 N N . GLY A 1 367 ? -10.471 -22.654 -19.043 1.00 86.69 367 GLY A N 1
ATOM 2728 C CA . GLY A 1 367 ? -10.757 -21.932 -20.280 1.00 86.69 367 GLY A CA 1
ATOM 2729 C C . GLY A 1 367 ? -9.672 -22.119 -21.345 1.00 86.69 367 GLY A C 1
ATOM 2730 O O . GLY A 1 367 ? -8.792 -22.978 -21.242 1.00 86.69 367 GLY A O 1
ATOM 2731 N N . LEU A 1 368 ? -9.740 -21.318 -22.412 1.00 83.31 368 LEU A N 1
ATOM 2732 C CA . LEU A 1 368 ? -8.612 -21.211 -23.344 1.00 83.31 368 LEU A CA 1
ATOM 2733 C C . LEU A 1 368 ? -7.432 -20.550 -22.624 1.00 83.31 368 LEU A C 1
ATOM 2735 O O . LEU A 1 368 ? -7.700 -19.625 -21.859 1.00 83.31 368 LEU A O 1
ATOM 2739 N N . PRO A 1 369 ? -6.176 -20.983 -22.871 1.00 82.56 369 PRO A N 1
ATOM 2740 C CA . PRO A 1 369 ? -4.997 -20.371 -22.263 1.00 82.56 369 PRO A CA 1
ATOM 2741 C C . PRO A 1 369 ? -5.085 -18.851 -22.329 1.00 82.56 369 PRO A C 1
ATOM 2743 O O . PRO A 1 369 ? -5.384 -18.310 -23.400 1.00 82.56 369 PRO A O 1
ATOM 2746 N N . LEU A 1 370 ? -4.891 -18.207 -21.179 1.00 83.44 370 LEU A N 1
ATOM 2747 C CA . LEU A 1 370 ? -4.988 -16.759 -21.068 1.00 83.44 370 LEU A CA 1
ATOM 2748 C C . LEU A 1 370 ? -3.982 -16.107 -22.021 1.00 83.44 370 LEU A C 1
ATOM 2750 O O . LEU A 1 370 ? -2.896 -16.643 -22.262 1.00 83.44 370 LEU A O 1
ATOM 2754 N N . ALA A 1 371 ? -4.387 -14.990 -22.619 1.00 77.19 371 ALA A N 1
ATOM 2755 C CA . ALA A 1 371 ? -3.475 -14.187 -23.416 1.00 77.19 371 ALA A CA 1
ATOM 2756 C C . ALA A 1 371 ? -2.467 -13.530 -22.476 1.00 77.19 371 ALA A C 1
ATOM 2758 O O . ALA A 1 371 ? -2.842 -13.133 -21.382 1.00 77.19 371 ALA A O 1
ATOM 2759 N N . ASP A 1 372 ? -1.212 -13.462 -22.904 1.00 74.44 372 ASP A N 1
ATOM 2760 C CA . ASP A 1 372 ? -0.167 -12.763 -22.165 1.00 74.44 372 ASP A CA 1
ATOM 2761 C C . ASP A 1 372 ? -0.396 -11.241 -22.197 1.00 74.44 372 ASP A C 1
ATOM 2763 O O . ASP A 1 372 ? -1.097 -10.745 -23.087 1.00 74.44 372 ASP A O 1
ATOM 2767 N N . HIS A 1 373 ? 0.180 -10.508 -21.244 1.00 68.00 373 HIS A N 1
ATOM 2768 C CA . HIS A 1 373 ? 0.052 -9.050 -21.094 1.00 68.00 373 HIS A CA 1
ATOM 2769 C C . HIS A 1 373 ? -1.386 -8.501 -21.201 1.00 68.00 373 HIS A C 1
ATOM 2771 O O . HIS A 1 373 ? -1.635 -7.474 -21.833 1.00 68.00 373 HIS A O 1
ATOM 2777 N N . SER A 1 374 ? -2.361 -9.207 -20.627 1.00 73.88 374 SER A N 1
ATOM 2778 C CA . SER A 1 374 ? -3.780 -8.857 -20.663 1.00 73.88 374 SER A CA 1
ATOM 2779 C C . SER A 1 374 ? -4.342 -8.686 -19.252 1.00 73.88 374 SER A C 1
ATOM 2781 O O . SER A 1 374 ? -3.993 -9.433 -18.340 1.00 73.88 374 SER A O 1
ATOM 2783 N N . ASP A 1 375 ? -5.246 -7.721 -19.092 1.00 78.31 375 ASP A N 1
ATOM 2784 C CA . ASP A 1 375 ? -6.105 -7.613 -17.913 1.00 78.31 375 ASP A CA 1
ATOM 2785 C C . ASP A 1 375 ? -7.238 -8.644 -17.978 1.00 78.31 375 ASP A C 1
ATOM 2787 O O . ASP A 1 375 ? -7.780 -8.943 -19.047 1.00 78.31 375 ASP A O 1
ATOM 2791 N N . LEU A 1 376 ? -7.633 -9.156 -16.818 1.00 84.19 376 LEU A N 1
ATOM 2792 C CA . LEU A 1 376 ? -8.802 -10.003 -16.640 1.00 84.19 376 LEU A CA 1
ATOM 2793 C C . LEU A 1 376 ? -9.437 -9.782 -15.269 1.00 84.19 376 LEU A C 1
ATOM 2795 O O . LEU A 1 376 ? -8.828 -9.268 -14.333 1.00 84.19 376 LEU A O 1
ATOM 2799 N N . TYR A 1 377 ? -10.678 -10.222 -15.135 1.00 85.31 377 TYR A N 1
ATOM 2800 C CA . TYR A 1 377 ? -11.444 -10.151 -13.903 1.00 85.31 377 TYR A CA 1
ATOM 2801 C C . TYR A 1 377 ? -11.893 -11.553 -13.523 1.00 85.31 377 TYR A C 1
ATOM 2803 O O . TYR A 1 377 ? -12.548 -12.234 -14.310 1.00 85.31 377 TYR A O 1
ATOM 2811 N N . VAL A 1 378 ? -11.570 -11.984 -12.309 1.00 85.88 378 VAL A N 1
ATOM 2812 C CA . VAL A 1 378 ? -12.012 -13.263 -11.746 1.00 85.88 378 VAL A CA 1
ATOM 2813 C C . VAL A 1 378 ? -13.021 -12.988 -10.650 1.00 85.88 378 VAL A C 1
ATOM 2815 O O . VAL A 1 378 ? -12.822 -12.101 -9.826 1.00 85.88 378 VAL A O 1
ATOM 2818 N N . ARG A 1 379 ? -14.102 -13.761 -10.605 1.00 87.88 379 ARG A N 1
ATOM 2819 C CA . ARG A 1 379 ? -15.036 -13.749 -9.481 1.00 87.88 379 ARG A CA 1
ATOM 2820 C C . ARG A 1 379 ? -15.418 -15.148 -9.031 1.00 87.88 379 ARG A C 1
ATOM 2822 O O . ARG A 1 379 ? -15.569 -16.047 -9.856 1.00 87.88 379 ARG A O 1
ATOM 2829 N N . VAL A 1 380 ? -15.622 -15.311 -7.728 1.00 87.44 380 VAL A N 1
ATOM 2830 C CA . VAL A 1 380 ? -16.072 -16.552 -7.086 1.00 87.44 380 VAL A CA 1
ATOM 2831 C C . VAL A 1 380 ? -17.275 -16.260 -6.196 1.00 87.44 380 VAL A C 1
ATOM 2833 O O . VAL A 1 380 ? -17.317 -15.252 -5.494 1.00 87.44 380 VAL A O 1
ATOM 2836 N N . ARG A 1 381 ? -18.270 -17.146 -6.205 1.00 85.81 381 ARG A N 1
ATOM 2837 C CA . ARG A 1 381 ? -19.339 -17.177 -5.198 1.00 85.81 381 ARG A CA 1
ATOM 2838 C C . ARG A 1 381 ? -19.562 -18.594 -4.699 1.00 85.81 381 ARG A C 1
ATOM 2840 O O . ARG A 1 381 ? -19.328 -19.564 -5.419 1.00 85.81 381 ARG A O 1
ATOM 2847 N N . VAL A 1 382 ? -20.092 -18.712 -3.488 1.00 84.50 382 VAL A N 1
ATOM 2848 C CA . VAL A 1 382 ? -20.330 -19.998 -2.820 1.00 84.50 382 VAL A CA 1
ATOM 2849 C C . VAL A 1 382 ? -21.779 -20.126 -2.349 1.00 84.50 382 VAL A C 1
ATOM 2851 O O . VAL A 1 382 ? -22.523 -19.148 -2.259 1.00 84.50 382 VAL A O 1
ATOM 2854 N N . SER A 1 383 ? -22.222 -21.356 -2.093 1.00 82.31 383 SER A N 1
ATOM 2855 C CA . SER A 1 383 ? -23.579 -21.656 -1.633 1.00 82.31 383 SER A CA 1
ATOM 2856 C C . SER A 1 383 ? -23.603 -22.800 -0.623 1.00 82.31 383 SER A C 1
ATOM 2858 O O . SER A 1 383 ? -22.877 -23.787 -0.751 1.00 82.31 383 SER A O 1
ATOM 2860 N N . ASN A 1 384 ? -24.532 -22.698 0.333 1.00 77.00 384 ASN A N 1
ATOM 2861 C CA . ASN A 1 384 ? -24.880 -23.743 1.302 1.00 77.00 384 ASN A CA 1
ATOM 2862 C C . ASN A 1 384 ? -25.957 -24.720 0.768 1.00 77.00 384 ASN A C 1
ATOM 2864 O O . ASN A 1 384 ? -26.526 -25.515 1.517 1.00 77.00 384 ASN A O 1
ATOM 2868 N N . GLY A 1 385 ? -26.277 -24.657 -0.531 1.00 73.12 385 GLY A N 1
ATOM 2869 C CA . GLY A 1 385 ? -27.238 -25.532 -1.210 1.00 73.12 385 GLY A CA 1
ATOM 2870 C C . GLY A 1 385 ? -28.696 -25.076 -1.110 1.00 73.12 385 GLY A C 1
ATOM 2871 O O . GLY A 1 385 ? -29.573 -25.695 -1.717 1.00 73.12 385 GLY A O 1
ATOM 2872 N N . SER A 1 386 ? -28.973 -23.996 -0.371 1.00 68.62 386 SER A N 1
ATOM 2873 C CA . SER A 1 386 ? -30.302 -23.374 -0.288 1.00 68.62 386 SER A CA 1
ATOM 2874 C C . SER A 1 386 ? -30.365 -21.991 -0.946 1.00 68.62 386 SER A C 1
ATOM 2876 O O . SER A 1 386 ? -31.391 -21.651 -1.538 1.00 68.62 386 SER A O 1
ATOM 2878 N N . ALA A 1 387 ? -29.265 -21.234 -0.907 1.00 64.12 387 ALA A N 1
ATOM 2879 C CA . ALA A 1 387 ? -29.104 -19.932 -1.551 1.00 64.12 387 ALA A CA 1
ATOM 2880 C C . ALA A 1 387 ? -27.615 -19.632 -1.809 1.00 64.12 387 ALA A C 1
ATOM 2882 O O . ALA A 1 387 ? -26.742 -20.254 -1.199 1.00 64.12 387 ALA A O 1
ATOM 2883 N N . TRP A 1 388 ? -27.337 -18.722 -2.742 1.00 75.00 388 TRP A N 1
ATOM 2884 C CA . TRP A 1 388 ? -25.985 -18.267 -3.089 1.00 75.00 388 TRP A CA 1
ATOM 2885 C C . TRP A 1 388 ? -25.605 -17.026 -2.284 1.00 75.00 388 TRP A C 1
ATOM 2887 O O . TRP A 1 388 ? -26.450 -16.146 -2.111 1.00 75.00 388 TRP A O 1
ATOM 2897 N N . GLY A 1 389 ? -24.345 -16.954 -1.855 1.00 64.81 389 GLY A N 1
ATOM 2898 C CA . GLY A 1 389 ? -23.718 -15.721 -1.388 1.00 64.81 389 GLY A CA 1
ATOM 2899 C C . GLY A 1 389 ? -23.443 -14.734 -2.522 1.00 64.81 389 GLY A C 1
ATOM 2900 O O . GLY A 1 389 ? -23.719 -15.007 -3.699 1.00 64.81 389 GLY A O 1
ATOM 2901 N N . THR A 1 390 ? -22.909 -13.567 -2.164 1.00 68.94 390 THR A N 1
ATOM 2902 C CA . THR A 1 390 ? -22.459 -12.562 -3.135 1.00 68.94 390 THR A CA 1
ATOM 2903 C C . THR A 1 390 ? -21.180 -13.014 -3.846 1.00 68.94 390 THR A C 1
ATOM 2905 O O . THR A 1 390 ? -20.534 -13.989 -3.458 1.00 68.94 390 THR A O 1
ATOM 2908 N N . TRP A 1 391 ? -20.858 -12.338 -4.948 1.00 78.94 391 TRP A N 1
ATOM 2909 C CA . TRP A 1 391 ? -19.609 -12.553 -5.670 1.00 78.94 391 TRP A CA 1
ATOM 2910 C C . TRP A 1 391 ? -18.470 -11.822 -4.963 1.00 78.94 391 TRP A C 1
ATOM 2912 O O . TRP A 1 391 ? -18.577 -10.621 -4.734 1.00 78.94 391 TRP A O 1
ATOM 2922 N N . SER A 1 392 ? -17.385 -12.537 -4.685 1.00 73.44 392 SER A N 1
ATOM 2923 C CA . SER A 1 392 ? -16.067 -11.955 -4.444 1.00 73.44 392 SER A CA 1
ATOM 2924 C C . SER A 1 392 ? -15.354 -11.824 -5.783 1.00 73.44 392 SER A C 1
ATOM 2926 O O . SER A 1 392 ? -15.455 -12.734 -6.607 1.00 73.44 392 SER A O 1
ATOM 2928 N N . MET A 1 393 ? -14.691 -10.698 -6.036 1.00 78.12 393 MET A N 1
ATOM 2929 C CA . MET A 1 393 ? -14.061 -10.408 -7.323 1.00 78.12 393 MET A CA 1
ATOM 2930 C C . MET A 1 393 ? -12.653 -9.849 -7.154 1.00 78.12 393 MET A C 1
ATOM 2932 O O . MET A 1 393 ? -12.380 -9.153 -6.183 1.00 78.12 393 MET A O 1
ATOM 2936 N N . ARG A 1 394 ? -11.783 -10.133 -8.125 1.00 77.25 394 ARG A N 1
ATOM 2937 C CA . ARG A 1 394 ? -10.405 -9.648 -8.183 1.00 77.25 394 ARG A CA 1
ATOM 2938 C C . ARG A 1 394 ? -10.004 -9.383 -9.634 1.00 77.25 394 ARG A C 1
ATOM 2940 O O . ARG A 1 394 ? -10.301 -10.195 -10.513 1.00 77.25 394 ARG A O 1
ATOM 2947 N N . ARG A 1 395 ? -9.365 -8.241 -9.890 1.00 81.81 395 ARG A N 1
ATOM 2948 C CA . ARG A 1 395 ? -8.726 -7.945 -11.179 1.00 81.81 395 ARG A CA 1
ATOM 2949 C C . ARG A 1 395 ? -7.317 -8.525 -11.158 1.00 81.81 395 ARG A C 1
ATOM 2951 O O . ARG A 1 395 ? -6.637 -8.390 -10.153 1.00 81.81 395 ARG A O 1
ATOM 2958 N N . MET A 1 396 ? -6.909 -9.144 -12.257 1.00 80.62 396 MET A N 1
ATOM 2959 C CA . MET A 1 396 ? -5.559 -9.662 -12.448 1.00 80.62 396 MET A CA 1
ATOM 2960 C C . MET A 1 396 ? -5.015 -9.205 -13.799 1.00 80.62 396 MET A C 1
ATOM 2962 O O . MET A 1 396 ? -5.772 -9.058 -14.756 1.00 80.62 396 MET A O 1
ATOM 2966 N N . SER A 1 397 ? -3.703 -9.074 -13.889 1.00 79.81 397 SER A N 1
ATOM 2967 C CA . SER A 1 397 ? -2.943 -8.941 -15.129 1.00 79.81 397 SER A CA 1
ATOM 2968 C C . SER A 1 397 ? -2.201 -10.244 -15.409 1.00 79.81 397 SER A C 1
ATOM 2970 O O . SER A 1 397 ? -1.971 -11.033 -14.501 1.00 79.81 397 SER A O 1
ATOM 2972 N N . THR A 1 398 ? -1.791 -10.497 -16.644 1.00 79.00 398 THR A N 1
ATOM 2973 C CA . THR A 1 398 ? -0.967 -11.667 -16.996 1.00 79.00 398 THR A CA 1
ATOM 2974 C C . THR A 1 398 ? 0.422 -11.238 -17.461 1.00 79.00 398 THR A C 1
ATOM 2976 O O . THR A 1 398 ? 0.506 -10.358 -18.314 1.00 79.00 398 THR A O 1
ATOM 2979 N N . ASN A 1 399 ? 1.485 -11.878 -16.979 1.00 74.25 399 ASN A N 1
ATOM 2980 C CA . ASN A 1 399 ? 2.831 -11.775 -17.548 1.00 74.25 399 ASN A CA 1
ATOM 2981 C C . ASN A 1 399 ? 3.496 -13.160 -17.530 1.00 74.25 399 ASN A C 1
ATOM 2983 O O . ASN A 1 399 ? 3.968 -13.630 -16.497 1.00 74.25 399 ASN A O 1
ATOM 2987 N N . PHE A 1 400 ? 3.486 -13.836 -18.676 1.00 68.25 400 PHE A N 1
ATOM 2988 C CA . PHE A 1 400 ? 4.022 -15.186 -18.858 1.00 68.25 400 PHE A CA 1
ATOM 2989 C C . PHE A 1 400 ? 5.371 -15.190 -19.580 1.00 68.25 400 PHE A C 1
ATOM 2991 O O . PHE A 1 400 ? 6.075 -16.204 -19.551 1.00 68.25 400 PHE A O 1
ATOM 2998 N N . ASN A 1 401 ? 5.708 -14.110 -20.288 1.00 63.75 401 ASN A N 1
ATOM 2999 C CA . ASN A 1 401 ? 6.921 -14.007 -21.084 1.00 63.75 401 ASN A CA 1
ATOM 3000 C C . ASN A 1 401 ? 7.473 -12.572 -21.051 1.00 63.75 401 ASN A C 1
ATOM 3002 O O . ASN A 1 401 ? 6.915 -11.704 -21.717 1.00 63.75 401 ASN A O 1
ATOM 3006 N N . PRO A 1 402 ? 8.639 -12.328 -20.431 1.00 70.62 402 PRO A N 1
ATOM 3007 C CA . PRO A 1 402 ? 9.213 -10.985 -20.290 1.00 70.62 402 PRO A CA 1
ATOM 3008 C C . PRO A 1 402 ? 9.808 -10.428 -21.600 1.00 70.62 402 PRO A C 1
ATOM 3010 O O . PRO A 1 402 ? 10.681 -9.562 -21.600 1.00 70.62 402 PRO A O 1
ATOM 3013 N N . THR A 1 403 ? 9.444 -10.984 -22.761 1.00 77.62 403 THR A N 1
ATOM 3014 C CA . THR A 1 403 ? 9.972 -10.592 -24.073 1.00 77.62 403 THR A CA 1
ATOM 3015 C C . THR A 1 403 ? 8.844 -10.273 -25.042 1.00 77.62 403 THR A C 1
ATOM 3017 O O . THR A 1 403 ? 8.027 -11.142 -25.338 1.00 77.62 403 THR A O 1
ATOM 3020 N N . ILE A 1 404 ? 8.885 -9.068 -25.616 1.00 80.69 404 ILE A N 1
ATOM 3021 C CA . ILE A 1 404 ? 7.889 -8.545 -26.557 1.00 80.69 404 ILE A CA 1
ATOM 3022 C C . ILE A 1 404 ? 8.518 -8.355 -27.945 1.00 80.69 404 ILE A C 1
ATOM 3024 O O . ILE A 1 404 ? 9.617 -7.805 -28.066 1.00 80.69 404 ILE A O 1
ATOM 3028 N N . LEU A 1 405 ? 7.839 -8.792 -29.011 1.00 80.62 405 LEU A N 1
ATOM 3029 C CA . LEU A 1 405 ? 8.360 -8.742 -30.387 1.00 80.62 405 LEU A CA 1
ATOM 3030 C C . LEU A 1 405 ? 7.714 -7.639 -31.244 1.00 80.62 405 LEU A C 1
ATOM 3032 O O . LEU A 1 405 ? 6.497 -7.592 -31.425 1.00 80.62 405 LEU A O 1
ATOM 3036 N N . VAL A 1 406 ? 8.538 -6.806 -31.880 1.00 88.56 406 VAL A N 1
ATOM 3037 C CA . VAL A 1 406 ? 8.107 -5.776 -32.840 1.00 88.56 406 VAL A CA 1
ATOM 3038 C C . VAL A 1 406 ? 8.770 -6.052 -34.196 1.00 88.56 406 VAL A C 1
ATOM 3040 O O . VAL A 1 406 ? 9.995 -6.089 -34.243 1.00 88.56 406 VAL A O 1
ATOM 3043 N N . PRO A 1 407 ? 8.043 -6.188 -35.324 1.00 87.06 407 PRO A N 1
ATOM 3044 C CA . PRO A 1 407 ? 6.620 -5.922 -35.496 1.00 87.06 407 PRO A CA 1
ATOM 3045 C C . PRO A 1 407 ? 5.697 -7.147 -35.315 1.00 87.06 407 PRO A C 1
ATOM 3047 O O . PRO A 1 407 ? 4.525 -7.082 -35.689 1.00 87.06 407 PRO A O 1
ATOM 3050 N N . GLU A 1 408 ? 6.220 -8.304 -34.892 1.00 83.38 408 GLU A N 1
ATOM 3051 C CA . GLU A 1 408 ? 5.480 -9.573 -34.915 1.00 83.38 408 GLU A CA 1
ATOM 3052 C C . GLU A 1 408 ? 4.262 -9.604 -33.983 1.00 83.38 408 GLU A C 1
ATOM 3054 O O . GLU A 1 408 ? 3.227 -10.149 -34.379 1.00 83.38 408 GLU A O 1
ATOM 3059 N N . GLU A 1 409 ? 4.380 -9.037 -32.781 1.00 79.75 409 GLU A N 1
ATOM 3060 C CA . GLU A 1 409 ? 3.306 -8.971 -31.779 1.00 79.75 409 GLU A CA 1
ATOM 3061 C C . GLU A 1 409 ? 2.658 -7.586 -31.759 1.00 79.75 409 GLU A C 1
ATOM 3063 O O . GLU A 1 409 ? 1.434 -7.481 -31.844 1.00 79.75 409 GLU A O 1
ATOM 3068 N N . TYR A 1 410 ? 3.475 -6.530 -31.763 1.00 87.44 410 TYR A N 1
ATOM 3069 C CA . TYR A 1 410 ? 3.023 -5.139 -31.839 1.00 87.44 410 TYR A CA 1
ATOM 3070 C C . TYR A 1 410 ? 3.595 -4.471 -33.074 1.00 87.44 410 TYR A C 1
ATOM 3072 O O . TYR A 1 410 ? 4.778 -4.602 -33.360 1.00 87.44 410 TYR A O 1
ATOM 3080 N N . LEU A 1 411 ? 2.773 -3.730 -33.816 1.00 89.75 411 LEU A N 1
ATOM 3081 C CA . LEU A 1 411 ? 3.217 -3.096 -35.062 1.00 89.75 411 LEU A CA 1
ATOM 3082 C C . LEU A 1 411 ? 4.146 -1.900 -34.827 1.00 89.75 411 LEU A C 1
ATOM 3084 O O . LEU A 1 411 ? 4.854 -1.498 -35.752 1.00 89.75 411 LEU A O 1
ATOM 3088 N N . THR A 1 412 ? 4.095 -1.322 -33.630 1.00 95.62 412 THR A N 1
ATOM 3089 C CA . THR A 1 412 ? 4.817 -0.114 -33.238 1.00 95.62 412 THR A CA 1
ATOM 3090 C C . THR A 1 412 ? 5.613 -0.362 -31.963 1.00 95.62 412 THR A C 1
ATOM 3092 O O . THR A 1 412 ? 5.277 -1.242 -31.168 1.00 95.62 412 THR A O 1
ATOM 3095 N N . ILE A 1 413 ? 6.683 0.407 -31.771 1.00 96.88 413 ILE A N 1
ATOM 3096 C CA . ILE A 1 413 ? 7.518 0.306 -30.570 1.00 96.88 413 ILE A CA 1
ATOM 3097 C C . ILE A 1 413 ? 6.764 0.879 -29.365 1.00 96.88 413 ILE A C 1
ATOM 3099 O O . ILE A 1 413 ? 6.843 0.304 -28.283 1.00 96.88 413 ILE A O 1
ATOM 3103 N N . GLN A 1 414 ? 6.001 1.966 -29.535 1.00 96.75 414 GLN A N 1
ATOM 3104 C CA . GLN A 1 414 ? 5.258 2.548 -28.412 1.00 96.75 414 GLN A CA 1
ATOM 3105 C C . GLN A 1 414 ? 4.167 1.614 -27.875 1.00 96.75 414 GLN A C 1
ATOM 3107 O O . GLN A 1 414 ? 4.062 1.484 -26.666 1.00 96.75 414 GLN A O 1
ATOM 3112 N N . GLU A 1 415 ? 3.401 0.919 -28.725 1.00 92.19 415 GLU A N 1
ATOM 3113 C CA . GLU A 1 415 ? 2.377 -0.029 -28.240 1.00 92.19 415 GLU A CA 1
ATOM 3114 C C . GLU A 1 415 ? 2.999 -1.179 -27.427 1.00 92.19 415 GLU A C 1
ATOM 3116 O O . GLU A 1 415 ? 2.420 -1.625 -26.435 1.00 92.19 415 GLU A O 1
ATOM 3121 N N . ALA A 1 416 ? 4.198 -1.629 -27.815 1.00 91.00 416 ALA A N 1
ATOM 3122 C CA . ALA A 1 416 ? 4.958 -2.601 -27.036 1.00 91.00 416 ALA A CA 1
ATOM 3123 C C . ALA A 1 416 ? 5.376 -2.026 -25.671 1.00 91.00 416 ALA A C 1
ATOM 3125 O O . ALA A 1 416 ? 5.219 -2.698 -24.657 1.00 91.00 416 ALA A O 1
ATOM 3126 N N . ILE A 1 417 ? 5.848 -0.773 -25.622 1.00 93.38 417 ILE A N 1
ATOM 3127 C CA . ILE A 1 417 ? 6.197 -0.094 -24.363 1.00 93.38 417 ILE A CA 1
ATOM 3128 C C . ILE A 1 417 ? 4.965 0.118 -23.480 1.00 93.38 417 ILE A C 1
ATOM 3130 O O . ILE A 1 417 ? 5.043 -0.108 -22.276 1.00 93.38 417 ILE A O 1
ATOM 3134 N N . ASP A 1 418 ? 3.830 0.527 -24.049 1.00 90.06 418 ASP A N 1
ATOM 3135 C CA . ASP A 1 418 ? 2.580 0.752 -23.315 1.00 90.06 418 ASP A CA 1
ATOM 3136 C C . ASP A 1 418 ? 2.147 -0.521 -22.572 1.00 90.06 418 ASP A C 1
ATOM 3138 O O . ASP A 1 418 ? 1.669 -0.439 -21.439 1.00 90.06 418 ASP A O 1
ATOM 3142 N N . THR A 1 419 ? 2.421 -1.685 -23.168 1.00 82.50 419 THR A N 1
ATOM 3143 C CA . THR A 1 419 ? 2.034 -3.007 -22.660 1.00 82.50 419 THR A CA 1
ATOM 3144 C C . THR A 1 419 ? 3.082 -3.665 -21.749 1.00 82.50 419 THR A C 1
ATOM 3146 O O . THR A 1 419 ? 2.725 -4.481 -20.907 1.00 82.50 419 THR A O 1
ATOM 3149 N N . ALA A 1 420 ? 4.358 -3.297 -21.879 1.00 81.81 420 ALA A N 1
ATOM 3150 C CA . ALA A 1 420 ? 5.458 -3.888 -21.113 1.00 81.81 420 ALA A CA 1
ATOM 3151 C C . ALA A 1 420 ? 5.354 -3.649 -19.594 1.00 81.81 420 ALA A C 1
ATOM 3153 O O . ALA A 1 420 ? 4.925 -2.579 -19.152 1.00 81.81 420 ALA A O 1
ATOM 3154 N N . PHE A 1 421 ? 5.824 -4.599 -18.795 1.00 81.44 421 PHE A N 1
ATOM 3155 C CA . PHE A 1 421 ? 6.103 -4.460 -17.368 1.00 81.44 421 PHE A CA 1
ATOM 3156 C C . PHE A 1 421 ? 7.581 -4.103 -17.124 1.00 81.44 421 PHE A C 1
ATOM 3158 O O . PHE A 1 421 ? 8.417 -4.151 -18.028 1.00 81.44 421 PHE A O 1
ATOM 3165 N N . ASN A 1 422 ? 7.921 -3.709 -15.892 1.00 77.00 422 ASN A N 1
ATOM 3166 C CA . ASN A 1 422 ? 9.325 -3.550 -15.496 1.00 77.00 422 ASN A CA 1
ATOM 3167 C C . ASN A 1 422 ? 10.052 -4.901 -15.601 1.00 77.00 422 ASN A C 1
ATOM 3169 O O . ASN A 1 422 ? 9.502 -5.923 -15.205 1.00 77.00 422 ASN A O 1
ATOM 3173 N N . GLY A 1 423 ? 11.276 -4.893 -16.130 1.00 73.00 423 GLY A N 1
ATOM 3174 C CA . GLY A 1 423 ? 12.076 -6.085 -16.423 1.00 73.00 423 GLY A CA 1
ATOM 3175 C C . GLY A 1 423 ? 11.951 -6.591 -17.866 1.00 73.00 423 GLY A C 1
ATOM 3176 O O . GLY A 1 423 ? 12.817 -7.339 -18.324 1.00 73.00 423 GLY A O 1
ATOM 3177 N N . ASP A 1 424 ? 10.938 -6.150 -18.619 1.00 81.44 424 ASP A N 1
ATOM 3178 C CA . ASP A 1 424 ? 10.697 -6.668 -19.966 1.00 81.44 424 ASP A CA 1
ATOM 3179 C C . ASP A 1 424 ? 11.735 -6.199 -21.001 1.00 81.44 424 ASP A C 1
ATOM 3181 O O . ASP A 1 424 ? 12.290 -5.092 -20.964 1.00 81.44 424 ASP A O 1
ATOM 3185 N N . THR A 1 425 ? 11.945 -7.048 -22.008 1.00 85.31 425 THR A N 1
ATOM 3186 C CA . THR A 1 425 ? 12.773 -6.763 -23.183 1.00 85.31 425 THR A CA 1
ATOM 3187 C C . THR A 1 425 ? 11.931 -6.688 -24.455 1.00 85.31 425 THR A C 1
ATOM 3189 O O . THR A 1 425 ? 11.315 -7.663 -24.880 1.00 85.31 425 THR A O 1
ATOM 3192 N N . ILE A 1 426 ? 11.985 -5.550 -25.144 1.00 92.00 426 ILE A N 1
ATOM 3193 C CA . ILE A 1 426 ? 11.348 -5.328 -26.443 1.00 92.00 426 ILE A CA 1
ATOM 3194 C C . ILE A 1 426 ? 12.372 -5.569 -27.558 1.00 92.00 426 ILE A C 1
ATOM 3196 O O . ILE A 1 426 ? 13.311 -4.792 -27.764 1.00 92.00 426 ILE A O 1
ATOM 3200 N N . LEU A 1 427 ? 12.177 -6.647 -28.317 1.00 84.69 427 LEU A N 1
ATOM 3201 C CA . LEU A 1 427 ? 13.002 -7.011 -29.465 1.00 84.69 427 LEU A CA 1
ATOM 3202 C C . LEU A 1 427 ? 12.429 -6.413 -30.751 1.00 84.69 427 LEU A C 1
ATOM 3204 O O . LEU A 1 427 ? 11.369 -6.817 -31.225 1.00 84.69 427 LEU A O 1
ATOM 3208 N N . VAL A 1 428 ? 13.173 -5.492 -31.360 1.00 90.44 428 VAL A N 1
ATOM 3209 C CA . VAL A 1 428 ? 12.764 -4.775 -32.570 1.00 90.44 428 VAL A CA 1
ATOM 3210 C C . VAL A 1 428 ? 13.450 -5.359 -33.809 1.00 90.44 428 VAL A C 1
ATOM 3212 O O . VAL A 1 428 ? 14.675 -5.361 -33.953 1.00 90.44 428 VAL A O 1
ATOM 3215 N N . GLY A 1 429 ? 12.650 -5.891 -34.723 1.00 80.31 429 GLY A N 1
ATOM 3216 C CA . GLY A 1 429 ? 13.018 -6.389 -36.042 1.00 80.31 429 GLY A CA 1
ATOM 3217 C C . GLY A 1 429 ? 13.540 -5.294 -36.980 1.00 80.31 429 GLY A C 1
ATOM 3218 O O . GLY A 1 429 ? 13.257 -4.113 -36.770 1.00 80.31 429 GLY A O 1
ATOM 3219 N N . PRO A 1 430 ? 14.266 -5.657 -38.056 1.00 84.81 430 PRO A N 1
ATOM 3220 C CA . PRO A 1 430 ? 14.710 -4.701 -39.071 1.00 84.81 430 PRO A CA 1
ATOM 3221 C C . PRO A 1 430 ? 13.521 -3.980 -39.721 1.00 84.81 430 PRO A C 1
ATOM 3223 O O . PRO A 1 430 ? 12.553 -4.616 -40.142 1.00 84.81 430 PRO A O 1
ATOM 3226 N N . GLY A 1 431 ? 13.615 -2.659 -39.863 1.00 89.19 431 GLY A N 1
ATOM 3227 C CA . GLY A 1 431 ? 12.531 -1.829 -40.383 1.00 89.19 431 GLY A CA 1
ATOM 3228 C C . GLY A 1 431 ? 12.778 -0.327 -40.237 1.00 89.19 431 GLY A C 1
ATOM 3229 O O . GLY A 1 431 ? 13.715 0.101 -39.568 1.00 89.19 431 GLY A O 1
ATOM 3230 N N . ASP A 1 432 ? 11.916 0.465 -40.879 1.00 94.75 432 ASP A N 1
ATOM 3231 C CA . ASP A 1 432 ? 11.838 1.921 -40.719 1.00 94.75 432 ASP A CA 1
ATOM 3232 C C . ASP A 1 432 ? 10.649 2.263 -39.803 1.00 94.75 432 ASP A C 1
ATOM 3234 O O . ASP A 1 432 ? 9.493 2.222 -40.235 1.00 94.75 432 ASP A O 1
ATOM 3238 N N . TYR A 1 433 ? 10.928 2.628 -38.555 1.00 96.75 433 TYR A N 1
ATOM 3239 C CA . TYR A 1 433 ? 9.948 2.994 -37.532 1.00 96.75 433 TYR A CA 1
ATOM 3240 C C . TYR A 1 433 ? 9.840 4.519 -37.447 1.00 96.75 433 TYR A C 1
ATOM 3242 O O . TYR A 1 433 ? 10.839 5.225 -37.297 1.00 96.75 433 TYR A O 1
ATOM 3250 N N . THR A 1 434 ? 8.626 5.052 -37.610 1.00 95.81 434 THR A N 1
ATOM 3251 C CA . THR A 1 434 ? 8.359 6.500 -37.575 1.00 95.81 434 THR A CA 1
ATOM 3252 C C . THR A 1 434 ? 7.438 6.826 -36.407 1.00 95.81 434 THR A C 1
ATOM 3254 O O . THR A 1 434 ? 6.218 6.809 -36.556 1.00 95.81 434 THR A O 1
ATOM 3257 N N . GLU A 1 435 ? 8.030 7.090 -35.247 1.00 95.00 435 GLU A N 1
ATOM 3258 C CA . GLU A 1 435 ? 7.368 7.173 -33.945 1.00 95.00 435 GLU A CA 1
ATOM 3259 C C . GLU A 1 435 ? 8.128 8.142 -33.025 1.00 95.00 435 GLU A C 1
ATOM 3261 O O . GLU A 1 435 ? 9.325 8.372 -33.191 1.00 95.00 435 GLU A O 1
ATOM 3266 N N . ASN A 1 436 ? 7.435 8.728 -32.052 1.00 93.56 436 ASN A N 1
ATOM 3267 C CA . ASN A 1 436 ? 8.071 9.344 -30.889 1.00 93.56 436 ASN A CA 1
ATOM 3268 C C . ASN A 1 436 ? 7.779 8.419 -29.714 1.00 93.56 436 ASN A C 1
ATOM 3270 O O . ASN A 1 436 ? 6.602 8.239 -29.408 1.00 93.56 436 ASN A O 1
ATOM 3274 N N . ILE A 1 437 ? 8.815 7.841 -29.109 1.00 95.88 437 ILE A N 1
ATOM 3275 C CA . ILE A 1 437 ? 8.652 6.839 -28.053 1.00 95.88 437 ILE A CA 1
ATOM 3276 C C . ILE A 1 437 ? 8.931 7.428 -26.665 1.00 95.88 437 ILE A C 1
ATOM 3278 O O . ILE A 1 437 ? 9.827 8.264 -26.511 1.00 95.88 437 ILE A O 1
ATOM 3282 N N . ASP A 1 438 ? 8.168 6.995 -25.668 1.00 95.19 438 ASP A N 1
ATOM 3283 C CA . ASP A 1 438 ? 8.249 7.374 -24.257 1.00 95.19 438 ASP A CA 1
ATOM 3284 C C . ASP A 1 438 ? 8.282 6.108 -23.399 1.00 95.19 438 ASP A C 1
ATOM 3286 O O . ASP A 1 438 ? 7.437 5.234 -23.574 1.00 95.19 438 ASP A O 1
ATOM 3290 N N . PHE A 1 439 ? 9.257 6.012 -22.495 1.00 94.69 439 PHE A N 1
ATOM 3291 C CA . PHE A 1 439 ? 9.471 4.844 -21.633 1.00 94.69 439 PHE A CA 1
ATOM 3292 C C . PHE A 1 439 ? 8.516 4.792 -20.434 1.00 94.69 439 PHE A C 1
ATOM 3294 O O . PHE A 1 439 ? 8.430 3.759 -19.777 1.00 94.69 439 PHE A O 1
ATOM 3301 N N . LEU A 1 440 ? 7.775 5.873 -20.161 1.00 92.81 440 LEU A N 1
ATOM 3302 C CA . LEU A 1 440 ? 6.710 5.917 -19.148 1.00 92.81 440 LEU A CA 1
ATOM 3303 C C . LEU A 1 440 ? 7.164 5.549 -17.720 1.00 92.81 440 LEU A C 1
ATOM 3305 O O . LEU A 1 440 ? 6.351 5.084 -16.927 1.00 92.81 440 LEU A O 1
ATOM 3309 N N . GLY A 1 441 ? 8.444 5.744 -17.383 1.00 87.62 441 GLY A N 1
ATOM 3310 C CA . GLY A 1 441 ? 8.981 5.380 -16.065 1.00 87.62 441 GLY A CA 1
ATOM 3311 C C . GLY A 1 441 ? 9.303 3.891 -15.909 1.00 87.62 441 GLY A C 1
ATOM 3312 O O . GLY A 1 441 ? 9.660 3.460 -14.816 1.00 87.62 441 GLY A O 1
ATOM 3313 N N . LYS A 1 442 ? 9.202 3.100 -16.985 1.00 86.44 442 LYS A N 1
ATOM 3314 C CA . LYS A 1 442 ? 9.415 1.652 -16.943 1.00 86.44 442 LYS A CA 1
ATOM 3315 C C . LYS A 1 442 ? 10.895 1.276 -17.052 1.00 86.44 442 LYS A C 1
ATOM 3317 O O . LYS A 1 442 ? 11.635 1.837 -17.862 1.00 86.44 442 LYS A O 1
ATOM 3322 N N . GLN A 1 443 ? 11.307 0.274 -16.279 1.00 87.94 443 GLN A N 1
ATOM 3323 C CA . GLN A 1 443 ? 12.624 -0.362 -16.354 1.00 87.94 443 GLN A CA 1
ATOM 3324 C C . GLN A 1 443 ? 12.626 -1.407 -17.482 1.00 87.94 443 GLN A C 1
ATOM 3326 O O . GLN A 1 443 ? 12.379 -2.579 -17.230 1.00 87.94 443 GLN A O 1
ATOM 3331 N N . ILE A 1 444 ? 12.865 -0.996 -18.730 1.00 91.38 444 ILE A N 1
ATOM 3332 C CA . ILE A 1 444 ? 12.781 -1.891 -19.903 1.00 91.38 444 ILE A CA 1
ATOM 3333 C C . ILE A 1 444 ? 13.990 -1.779 -20.837 1.00 91.38 444 ILE A C 1
ATOM 3335 O O . ILE A 1 444 ? 14.651 -0.738 -20.928 1.00 91.38 444 ILE A O 1
ATOM 3339 N N . VAL A 1 445 ? 14.249 -2.849 -21.590 1.00 91.75 445 VAL A N 1
ATOM 3340 C CA . VAL A 1 445 ? 15.298 -2.902 -22.619 1.00 91.75 445 VAL A CA 1
ATOM 3341 C C . VAL A 1 445 ? 14.666 -2.849 -24.004 1.00 91.75 445 VAL A C 1
ATOM 3343 O O . VAL A 1 445 ? 13.908 -3.743 -24.363 1.00 91.75 445 VAL A O 1
ATOM 3346 N N . ILE A 1 446 ? 15.027 -1.864 -24.834 1.00 95.69 446 ILE A N 1
ATOM 3347 C CA . ILE A 1 446 ? 14.692 -1.882 -26.267 1.00 95.69 446 ILE A CA 1
ATOM 3348 C C . ILE A 1 446 ? 15.924 -2.248 -27.099 1.00 95.69 446 ILE A C 1
ATOM 3350 O O . ILE A 1 446 ? 16.964 -1.579 -27.063 1.00 95.69 446 ILE A O 1
ATOM 3354 N N . LEU A 1 447 ? 15.807 -3.325 -27.876 1.00 89.88 447 LEU A N 1
ATOM 3355 C CA . LEU A 1 447 ? 16.927 -3.942 -28.579 1.00 89.88 447 LEU A CA 1
ATOM 3356 C C . LEU A 1 447 ? 16.606 -4.200 -30.050 1.00 89.88 447 LEU A C 1
ATOM 3358 O O . LEU A 1 447 ? 15.726 -4.986 -30.387 1.00 89.88 447 LEU A O 1
ATOM 3362 N N . SER A 1 448 ? 17.401 -3.622 -30.946 1.00 87.31 448 SER A N 1
ATOM 3363 C CA . SER A 1 448 ? 17.379 -3.977 -32.363 1.00 87.31 448 SER A CA 1
ATOM 3364 C C . SER A 1 448 ? 17.995 -5.358 -32.599 1.00 87.31 448 SER A C 1
ATOM 3366 O O . SER A 1 448 ? 19.171 -5.603 -32.321 1.00 87.31 448 SER A O 1
ATOM 3368 N N . THR A 1 449 ? 17.224 -6.256 -33.204 1.00 81.19 449 THR A N 1
ATOM 3369 C CA . THR A 1 449 ? 17.632 -7.637 -33.519 1.00 81.19 449 THR A CA 1
ATOM 3370 C C . THR A 1 449 ? 18.527 -7.754 -34.757 1.00 81.19 449 THR A C 1
ATOM 3372 O O . THR A 1 449 ? 19.104 -8.811 -35.009 1.00 81.19 449 THR A O 1
ATOM 3375 N N . ALA A 1 450 ? 18.657 -6.689 -35.551 1.00 73.19 450 ALA A N 1
ATOM 3376 C CA . ALA A 1 450 ? 19.444 -6.686 -36.788 1.00 73.19 450 ALA A CA 1
ATOM 3377 C C . ALA A 1 450 ? 20.505 -5.572 -36.843 1.00 73.19 450 ALA A C 1
ATOM 3379 O O . ALA A 1 450 ? 21.242 -5.468 -37.825 1.00 73.19 450 ALA A O 1
ATOM 3380 N N . GLY A 1 451 ? 20.625 -4.783 -35.771 1.00 77.50 451 GLY A N 1
ATOM 3381 C CA . GLY A 1 451 ? 21.578 -3.684 -35.655 1.00 77.50 451 GLY A CA 1
ATOM 3382 C C . GLY A 1 451 ? 21.156 -2.404 -36.392 1.00 77.50 451 GLY A C 1
ATOM 3383 O O . GLY A 1 451 ? 20.115 -2.360 -37.054 1.00 77.50 451 GLY A O 1
ATOM 3384 N N . PRO A 1 452 ? 21.963 -1.336 -36.276 1.00 85.06 452 PRO A N 1
ATOM 3385 C CA . PRO A 1 452 ? 21.556 0.011 -36.677 1.00 85.06 452 PRO A CA 1
ATOM 3386 C C . PRO A 1 452 ? 21.519 0.210 -38.197 1.00 85.06 452 PRO A C 1
ATOM 3388 O O . PRO A 1 452 ? 20.831 1.099 -38.680 1.00 85.06 452 PRO A O 1
ATOM 3391 N N . GLU A 1 453 ? 22.202 -0.636 -38.969 1.00 82.31 453 GLU A N 1
ATOM 3392 C CA . GLU A 1 453 ? 22.275 -0.538 -40.437 1.00 82.31 453 GLU A CA 1
ATOM 3393 C C . GLU A 1 453 ? 20.923 -0.747 -41.141 1.00 82.31 453 GLU A C 1
ATOM 3395 O O . GLU A 1 453 ? 20.749 -0.364 -42.299 1.00 82.31 453 GLU A O 1
ATOM 3400 N N . VAL A 1 454 ? 19.972 -1.406 -40.469 1.00 83.56 454 VAL A N 1
ATOM 3401 C CA . VAL A 1 454 ? 18.678 -1.805 -41.050 1.00 83.56 454 VAL A CA 1
ATOM 3402 C C . VAL A 1 454 ? 17.478 -1.565 -40.129 1.00 83.56 454 VAL A C 1
ATOM 3404 O O . VAL A 1 454 ? 16.351 -1.838 -40.540 1.00 83.56 454 VAL A O 1
ATOM 3407 N N . THR A 1 455 ? 17.695 -1.048 -38.917 1.00 92.44 455 THR A N 1
ATOM 3408 C CA . THR A 1 455 ? 16.637 -0.724 -37.947 1.00 92.44 455 THR A CA 1
ATOM 3409 C C . THR A 1 455 ? 16.684 0.769 -37.646 1.00 92.44 455 THR A C 1
ATOM 3411 O O . THR A 1 455 ? 17.489 1.232 -36.835 1.00 92.44 455 THR A O 1
ATOM 3414 N N . VAL A 1 456 ? 15.848 1.531 -38.345 1.00 96.50 456 VAL A N 1
ATOM 3415 C CA . VAL A 1 456 ? 15.868 2.995 -38.355 1.00 96.50 456 VAL A CA 1
ATOM 3416 C C . VAL A 1 456 ? 14.688 3.532 -37.551 1.00 96.50 456 VAL A C 1
ATOM 3418 O O . VAL A 1 456 ? 13.551 3.156 -37.811 1.00 96.50 456 VAL A O 1
ATOM 3421 N N . LEU A 1 457 ? 14.945 4.453 -36.625 1.00 96.69 457 LEU A N 1
ATOM 3422 C CA . LEU A 1 457 ? 13.949 5.178 -35.843 1.00 96.69 457 LEU A CA 1
ATOM 3423 C C . LEU A 1 457 ? 13.968 6.670 -36.206 1.00 96.69 457 LEU A C 1
ATOM 3425 O O . LEU A 1 457 ? 15.010 7.334 -36.163 1.00 96.69 457 LEU A O 1
ATOM 3429 N N . ARG A 1 458 ? 12.798 7.203 -36.563 1.00 94.06 458 ARG A N 1
ATOM 3430 C CA . ARG A 1 458 ? 12.582 8.615 -36.915 1.00 94.06 458 ARG A CA 1
ATOM 3431 C C . ARG A 1 458 ? 11.385 9.172 -36.155 1.00 94.06 458 ARG A C 1
ATOM 3433 O O . ARG A 1 458 ? 10.402 8.455 -36.010 1.00 94.06 458 ARG A O 1
ATOM 3440 N N . PRO A 1 459 ? 11.390 10.451 -35.752 1.00 92.62 459 PRO A N 1
ATOM 3441 C CA . PRO A 1 459 ? 10.237 11.038 -35.083 1.00 92.62 459 PRO A CA 1
ATOM 3442 C C . PRO A 1 459 ? 9.038 11.153 -36.032 1.00 92.62 459 PRO A C 1
ATOM 3444 O O . PRO A 1 459 ? 9.160 11.663 -37.149 1.00 92.62 459 PRO A O 1
ATOM 3447 N N . ALA A 1 460 ? 7.853 10.764 -35.560 1.00 92.75 460 ALA A N 1
ATOM 3448 C CA . ALA A 1 460 ? 6.589 11.085 -36.229 1.00 92.75 460 ALA A CA 1
ATOM 3449 C C . ALA A 1 460 ? 6.275 12.590 -36.150 1.00 92.75 460 ALA A C 1
ATOM 3451 O O . ALA A 1 460 ? 5.747 13.192 -37.088 1.00 92.75 460 ALA A O 1
ATOM 3452 N N . ASN A 1 461 ? 6.645 13.203 -35.028 1.00 89.88 461 ASN A N 1
ATOM 3453 C CA . ASN A 1 461 ? 6.572 14.619 -34.739 1.00 89.88 461 ASN A CA 1
ATOM 3454 C C . ASN A 1 461 ? 7.979 15.158 -34.419 1.00 89.88 461 ASN A C 1
ATOM 3456 O O . ASN A 1 461 ? 8.448 15.011 -33.288 1.00 89.88 461 ASN A O 1
ATOM 3460 N N . PRO A 1 462 ? 8.640 15.832 -35.376 1.00 83.25 462 PRO A N 1
ATOM 3461 C CA . PRO A 1 462 ? 9.946 16.457 -35.158 1.00 83.25 462 PRO A CA 1
ATOM 3462 C C . PRO A 1 462 ? 9.950 17.559 -34.087 1.00 83.25 462 PRO A C 1
ATOM 3464 O O . PRO A 1 462 ? 11.031 17.921 -33.628 1.00 83.25 462 PRO A O 1
ATOM 3467 N N . ALA A 1 463 ? 8.764 18.058 -33.691 1.00 83.25 463 ALA A N 1
ATOM 3468 C CA . ALA A 1 463 ? 8.557 19.041 -32.622 1.00 83.25 463 ALA A CA 1
ATOM 3469 C C . ALA A 1 463 ? 8.752 18.476 -31.199 1.00 83.25 463 ALA A C 1
ATOM 3471 O O . ALA A 1 463 ? 8.725 19.238 -30.233 1.00 83.25 463 ALA A O 1
ATOM 3472 N N . ALA A 1 464 ? 8.878 17.153 -31.067 1.00 87.81 464 ALA A N 1
ATOM 3473 C CA . ALA A 1 464 ? 9.051 16.435 -29.811 1.00 87.81 464 ALA A CA 1
ATOM 3474 C C . ALA A 1 464 ? 10.265 15.500 -29.889 1.00 87.81 464 ALA A C 1
ATOM 3476 O O . ALA A 1 464 ? 10.751 15.174 -30.977 1.00 87.81 464 ALA A O 1
ATOM 3477 N N . SER A 1 465 ? 10.745 15.050 -28.728 1.00 90.12 465 SER A N 1
ATOM 3478 C CA . SER A 1 465 ? 11.873 14.125 -28.665 1.00 90.12 465 SER A CA 1
ATOM 3479 C C . SER A 1 465 ? 11.532 12.811 -29.350 1.00 90.12 465 SER A C 1
ATOM 3481 O O . SER A 1 465 ? 10.409 12.326 -29.241 1.00 90.12 465 SER A O 1
ATOM 3483 N N . THR A 1 466 ? 12.486 12.266 -30.107 1.00 92.94 466 THR A N 1
ATOM 3484 C CA . THR A 1 466 ? 12.304 10.965 -30.768 1.00 92.94 466 THR A CA 1
ATOM 3485 C C . THR A 1 466 ? 12.221 9.862 -29.723 1.00 92.94 466 THR A C 1
ATOM 3487 O O . THR A 1 466 ? 11.393 8.970 -29.858 1.00 92.94 466 THR A O 1
ATOM 3490 N N . ILE A 1 467 ? 13.031 9.975 -28.667 1.00 95.12 467 ILE A N 1
ATOM 3491 C CA . ILE A 1 467 ? 13.011 9.087 -27.509 1.00 95.12 467 ILE A CA 1
ATOM 3492 C C . ILE A 1 467 ? 12.961 9.927 -26.232 1.00 95.12 467 ILE A C 1
ATOM 3494 O O . ILE A 1 467 ? 13.769 10.847 -26.055 1.00 95.12 467 ILE A O 1
ATOM 3498 N N . LYS A 1 468 ? 12.020 9.607 -25.348 1.00 94.50 468 LYS A N 1
ATOM 3499 C CA . LYS A 1 468 ? 11.853 10.221 -24.034 1.00 94.50 468 LYS A CA 1
ATOM 3500 C C . LYS A 1 468 ? 12.034 9.163 -22.942 1.00 94.50 468 LYS A C 1
ATOM 3502 O O . LYS A 1 468 ? 11.367 8.138 -22.953 1.00 94.50 468 LYS A O 1
ATOM 3507 N N . ILE A 1 469 ? 12.956 9.451 -22.028 1.00 94.50 469 ILE A N 1
ATOM 3508 C CA . ILE A 1 469 ? 13.253 8.706 -20.800 1.00 94.50 469 ILE A CA 1
ATOM 3509 C C . ILE A 1 469 ? 13.238 9.753 -19.684 1.00 94.50 469 ILE A C 1
ATOM 3511 O O . ILE A 1 469 ? 14.269 10.302 -19.305 1.00 94.50 469 ILE A O 1
ATOM 3515 N N . ALA A 1 470 ? 12.049 10.223 -19.327 1.00 88.50 470 ALA A N 1
ATOM 3516 C CA . ALA A 1 470 ? 11.907 11.405 -18.479 1.00 88.50 470 ALA A CA 1
ATOM 3517 C C . ALA A 1 470 ? 10.740 11.272 -17.502 1.00 88.50 470 ALA A C 1
ATOM 3519 O O . ALA A 1 470 ? 9.987 12.224 -17.283 1.00 88.50 470 ALA A O 1
ATOM 3520 N N . SER A 1 471 ? 10.541 10.066 -16.986 1.00 88.12 471 SER A N 1
ATOM 3521 C CA . SER A 1 471 ? 9.488 9.724 -16.030 1.00 88.12 471 SER A CA 1
ATOM 3522 C C . SER A 1 471 ? 10.049 8.879 -14.884 1.00 88.12 471 SER A C 1
ATOM 3524 O O . SER A 1 471 ? 9.363 8.005 -14.378 1.00 88.12 471 SER A O 1
ATOM 3526 N N . GLU A 1 472 ? 11.289 9.189 -14.478 1.00 86.06 472 GLU A N 1
ATOM 3527 C CA . GLU A 1 472 ? 12.006 8.577 -13.343 1.00 86.06 472 GLU A CA 1
ATOM 3528 C C . GLU A 1 472 ? 12.354 7.093 -13.552 1.00 86.06 472 GLU A C 1
ATOM 3530 O O . GLU A 1 472 ? 12.316 6.284 -12.634 1.00 86.06 472 GLU A O 1
ATOM 3535 N N . GLU A 1 473 ? 12.742 6.738 -14.781 1.00 89.94 473 GLU A N 1
ATOM 3536 C CA . GLU A 1 473 ? 13.081 5.365 -15.159 1.00 89.94 473 GLU A CA 1
ATOM 3537 C C . GLU A 1 473 ? 14.226 4.775 -14.291 1.00 89.94 473 GLU A C 1
ATOM 3539 O O . GLU A 1 473 ? 15.285 5.414 -14.149 1.00 89.94 473 GLU A O 1
ATOM 3544 N N . PRO A 1 474 ? 14.062 3.548 -13.749 1.00 81.62 474 PRO A N 1
ATOM 3545 C CA . PRO A 1 474 ? 15.077 2.886 -12.923 1.00 81.62 474 PRO A CA 1
ATOM 3546 C C . PRO A 1 474 ? 16.315 2.383 -13.689 1.00 81.62 474 PRO A C 1
ATOM 3548 O O . PRO A 1 474 ? 16.357 2.325 -14.927 1.00 81.62 474 PRO A O 1
ATOM 3551 N N . ILE A 1 475 ? 17.324 1.950 -12.923 1.00 80.38 475 ILE A N 1
ATOM 3552 C CA . ILE A 1 475 ? 18.544 1.301 -13.433 1.00 80.38 475 ILE A CA 1
ATOM 3553 C C . ILE A 1 475 ? 18.192 0.018 -14.182 1.00 80.38 475 ILE A C 1
ATOM 3555 O O . ILE A 1 475 ? 17.344 -0.725 -13.728 1.00 80.38 475 ILE A O 1
ATOM 3559 N N . GLY A 1 476 ? 18.826 -0.257 -15.323 1.00 77.44 476 GLY A N 1
ATOM 3560 C CA . GLY A 1 476 ? 18.467 -1.393 -16.194 1.00 77.44 476 GLY A CA 1
ATOM 3561 C C . GLY A 1 476 ? 17.717 -0.983 -17.465 1.00 77.44 476 GLY A C 1
ATOM 3562 O O . GLY A 1 476 ? 17.621 -1.768 -18.402 1.00 77.44 476 GLY A O 1
ATOM 3563 N N . THR A 1 477 ? 17.286 0.279 -17.553 1.00 90.56 477 THR A N 1
ATOM 3564 C CA . THR A 1 477 ? 16.706 0.859 -18.772 1.00 90.56 477 THR A CA 1
ATOM 3565 C C . THR A 1 477 ? 17.754 0.982 -19.891 1.00 90.56 477 THR A C 1
ATOM 3567 O O . THR A 1 477 ? 18.783 1.643 -19.709 1.00 90.56 477 THR A O 1
ATOM 3570 N N . GLU A 1 478 ? 17.508 0.390 -21.068 1.00 94.31 478 GLU A N 1
ATOM 3571 C CA . GLU A 1 478 ? 18.489 0.329 -22.170 1.00 94.31 478 GLU A CA 1
ATOM 3572 C C . GLU A 1 478 ? 17.897 0.662 -23.556 1.00 94.31 478 GLU A C 1
ATOM 3574 O O . GLU A 1 478 ? 16.810 0.213 -23.913 1.00 94.31 478 GLU A O 1
ATOM 3579 N N . ILE A 1 479 ? 18.678 1.376 -24.385 1.00 95.50 479 ILE A N 1
ATOM 3580 C CA . ILE A 1 479 ? 18.476 1.517 -25.839 1.00 95.50 479 ILE A CA 1
ATOM 3581 C C . ILE A 1 479 ? 19.687 0.969 -26.594 1.00 95.50 479 ILE A C 1
ATOM 3583 O O . ILE A 1 479 ? 20.808 1.480 -26.436 1.00 95.50 479 ILE A O 1
ATOM 3587 N N . ASN A 1 480 ? 19.465 -0.002 -27.487 1.00 91.94 480 ASN A N 1
ATOM 3588 C CA . ASN A 1 480 ? 20.569 -0.682 -28.158 1.00 91.94 480 ASN A CA 1
ATOM 3589 C C . ASN A 1 480 ? 20.342 -1.055 -29.628 1.00 91.94 480 ASN A C 1
ATOM 3591 O O . ASN A 1 480 ? 19.435 -1.809 -29.976 1.00 91.94 480 ASN A O 1
ATOM 3595 N N . GLY A 1 481 ? 21.256 -0.595 -30.489 1.00 90.19 481 GLY A N 1
ATOM 3596 C CA . GLY A 1 481 ? 21.393 -1.085 -31.862 1.00 90.19 481 GLY A CA 1
ATOM 3597 C C . GLY A 1 481 ? 20.537 -0.379 -32.918 1.00 90.19 481 GLY A C 1
ATOM 3598 O O . GLY A 1 481 ? 20.240 -0.992 -33.941 1.00 90.19 481 GLY A O 1
ATOM 3599 N N . PHE A 1 482 ? 20.126 0.871 -32.709 1.00 95.56 482 PHE A N 1
ATOM 3600 C CA . PHE A 1 482 ? 19.251 1.613 -33.627 1.00 95.56 482 PHE A CA 1
ATOM 3601 C C . PHE A 1 482 ? 19.998 2.669 -34.449 1.00 95.56 482 PHE A C 1
ATOM 3603 O O . PHE A 1 482 ? 20.935 3.305 -33.964 1.00 95.56 482 PHE A O 1
ATOM 3610 N N . SER A 1 483 ? 19.555 2.906 -35.686 1.00 96.25 483 SER A N 1
ATOM 3611 C CA . SER A 1 483 ? 19.856 4.146 -36.413 1.00 96.25 483 SER A CA 1
ATOM 3612 C C . SER A 1 483 ? 18.807 5.197 -36.046 1.00 96.25 483 SER A C 1
ATOM 3614 O O . SER A 1 483 ? 17.625 4.988 -36.289 1.00 96.25 483 SER A O 1
ATOM 3616 N N . ILE A 1 484 ? 19.210 6.315 -35.438 1.00 97.00 484 ILE A N 1
ATOM 3617 C CA . ILE A 1 484 ? 18.297 7.347 -34.915 1.00 97.00 484 ILE A CA 1
ATOM 3618 C C . ILE A 1 484 ? 18.550 8.663 -35.649 1.00 97.00 484 ILE A C 1
ATOM 3620 O O . ILE A 1 484 ? 19.653 9.218 -35.597 1.00 97.00 484 ILE A O 1
ATOM 3624 N N . THR A 1 485 ? 17.537 9.167 -36.353 1.00 94.06 485 THR A N 1
ATOM 3625 C CA . THR A 1 485 ? 17.739 10.248 -37.328 1.00 94.06 485 THR A CA 1
ATOM 3626 C C . THR A 1 485 ? 16.486 11.081 -37.597 1.00 94.06 485 THR A C 1
ATOM 3628 O O . THR A 1 485 ? 15.359 10.592 -37.547 1.00 94.06 485 THR A O 1
ATOM 3631 N N . GLY A 1 486 ? 16.677 12.354 -37.955 1.00 85.56 486 GLY A N 1
ATOM 3632 C CA . GLY A 1 486 ? 15.598 13.282 -38.307 1.00 85.56 486 GLY A CA 1
ATOM 3633 C C . GLY A 1 486 ? 14.952 14.014 -37.123 1.00 85.56 486 GLY A C 1
ATOM 3634 O O . GLY A 1 486 ? 13.967 14.720 -37.338 1.00 85.56 486 GLY A O 1
ATOM 3635 N N . GLY A 1 487 ? 15.489 13.875 -35.905 1.00 77.06 487 GLY A N 1
ATOM 3636 C CA . GLY A 1 487 ? 15.144 14.702 -34.741 1.00 77.06 487 GLY A CA 1
ATOM 3637 C C . GLY A 1 487 ? 15.683 16.132 -34.860 1.00 77.06 487 GLY A C 1
ATOM 3638 O O . GLY A 1 487 ? 16.660 16.370 -35.573 1.00 77.06 487 GLY A O 1
ATOM 3639 N N . GLY A 1 488 ? 15.064 17.112 -34.186 1.00 65.44 488 GLY A N 1
ATOM 3640 C CA . GLY A 1 488 ? 15.591 18.480 -34.256 1.00 65.44 488 GLY A CA 1
ATOM 3641 C C . GLY A 1 488 ? 14.917 19.573 -33.424 1.00 65.44 488 GLY A C 1
ATOM 3642 O O . GLY A 1 488 ? 15.622 20.395 -32.846 1.00 65.44 488 GLY A O 1
ATOM 3643 N N . ASP A 1 489 ? 13.593 19.673 -33.329 1.00 71.81 489 ASP A N 1
ATOM 3644 C CA . ASP A 1 489 ? 13.023 20.871 -32.675 1.00 71.81 489 ASP A CA 1
ATOM 3645 C C . ASP A 1 489 ? 13.211 20.856 -31.145 1.00 71.81 489 ASP A C 1
ATOM 3647 O O . ASP A 1 489 ? 13.246 21.914 -30.511 1.00 71.81 489 ASP A O 1
ATOM 3651 N N . THR A 1 490 ? 13.391 19.662 -30.577 1.00 77.38 490 THR A N 1
ATOM 3652 C CA . THR A 1 490 ? 13.796 19.371 -29.192 1.00 77.38 490 THR A CA 1
ATOM 3653 C C . THR A 1 490 ? 14.917 18.319 -29.188 1.00 77.38 490 THR A C 1
ATOM 3655 O O . THR A 1 490 ? 15.432 17.958 -30.247 1.00 77.38 490 THR A O 1
ATOM 3658 N N . HIS A 1 491 ? 15.340 17.833 -28.012 1.00 87.19 491 HIS A N 1
ATOM 3659 C CA . HIS A 1 491 ? 16.390 16.807 -27.910 1.00 87.19 491 HIS A CA 1
ATOM 3660 C C . HIS A 1 491 ? 15.999 15.548 -28.687 1.00 87.19 491 HIS A C 1
ATOM 3662 O O . HIS A 1 491 ? 14.832 15.168 -28.652 1.00 87.19 491 HIS A O 1
ATOM 3668 N N . THR A 1 492 ? 16.940 14.881 -29.357 1.00 92.00 492 THR A N 1
ATOM 3669 C CA . THR A 1 492 ? 16.633 13.619 -30.061 1.00 92.00 492 THR A CA 1
ATOM 3670 C C . THR A 1 492 ? 16.332 12.515 -29.052 1.00 92.00 492 THR A C 1
ATOM 3672 O O . THR A 1 492 ? 15.298 11.857 -29.157 1.00 92.00 492 THR A O 1
ATOM 3675 N N . ILE A 1 493 ? 17.189 12.395 -28.037 1.00 93.88 493 ILE A N 1
ATOM 3676 C CA . ILE A 1 493 ? 17.009 11.547 -26.860 1.00 93.88 493 ILE A CA 1
ATOM 3677 C C . ILE A 1 493 ? 17.018 12.464 -25.633 1.00 93.88 493 ILE A C 1
ATOM 3679 O O . ILE A 1 493 ? 17.999 13.173 -25.390 1.00 93.88 493 ILE A O 1
ATOM 3683 N N . ALA A 1 494 ? 15.920 12.489 -24.883 1.00 93.06 494 ALA A N 1
ATOM 3684 C CA . ALA A 1 494 ? 15.803 13.261 -23.649 1.00 93.06 494 ALA A CA 1
ATOM 3685 C C . ALA A 1 494 ? 15.812 12.319 -22.444 1.00 93.06 494 ALA A C 1
ATOM 3687 O O . ALA A 1 494 ? 14.907 11.496 -22.332 1.00 93.06 494 ALA A O 1
ATOM 3688 N N . VAL A 1 495 ? 16.799 12.473 -21.556 1.00 94.44 495 VAL A N 1
ATOM 3689 C CA . VAL A 1 495 ? 16.917 11.718 -20.303 1.00 94.44 495 VAL A CA 1
ATOM 3690 C C . VAL A 1 495 ? 16.790 12.665 -19.106 1.00 94.44 495 VAL A C 1
ATOM 3692 O O . VAL A 1 495 ? 17.575 13.616 -18.995 1.00 94.44 495 VAL A O 1
ATOM 3695 N N . SER A 1 496 ? 15.807 12.445 -18.225 1.00 91.75 496 SER A N 1
ATOM 3696 C CA . SER A 1 496 ? 15.565 13.323 -17.074 1.00 91.75 496 SER A CA 1
ATOM 3697 C C . SER A 1 496 ? 15.014 12.617 -15.836 1.00 91.75 496 SER A C 1
ATOM 3699 O O . SER A 1 496 ? 13.972 11.983 -15.912 1.00 91.75 496 SER A O 1
ATOM 3701 N N . GLY A 1 497 ? 15.637 12.829 -14.672 1.00 84.75 497 GLY A N 1
ATOM 3702 C CA . GLY A 1 497 ? 15.176 12.246 -13.400 1.00 84.75 497 GLY A CA 1
ATOM 3703 C C . GLY A 1 497 ? 15.486 10.754 -13.227 1.00 84.75 497 GLY A C 1
ATOM 3704 O O . GLY A 1 497 ? 15.093 10.177 -12.224 1.00 84.75 497 GLY A O 1
ATOM 3705 N N . SER A 1 498 ? 16.182 10.138 -14.184 1.00 84.75 498 SER A N 1
ATOM 3706 C CA . SER A 1 498 ? 16.396 8.686 -14.272 1.00 84.75 498 SER A CA 1
ATOM 3707 C C . SER A 1 498 ? 17.796 8.278 -13.787 1.00 84.75 498 SER A C 1
ATOM 3709 O O . SER A 1 498 ? 18.773 9.017 -13.960 1.00 84.75 498 SER A O 1
ATOM 3711 N N . ALA A 1 499 ? 17.949 7.071 -13.242 1.00 76.69 499 ALA A N 1
ATOM 3712 C CA . ALA A 1 499 ? 19.234 6.573 -12.744 1.00 76.69 499 ALA A CA 1
ATOM 3713 C C . ALA A 1 499 ? 19.703 5.335 -13.522 1.00 76.69 499 ALA A C 1
ATOM 3715 O O . ALA A 1 499 ? 19.043 4.312 -13.506 1.00 76.69 499 ALA A O 1
ATOM 3716 N N . GLY A 1 500 ? 20.877 5.389 -14.160 1.00 79.38 500 GLY A N 1
ATOM 3717 C CA . GLY A 1 500 ? 21.537 4.209 -14.735 1.00 79.38 500 GLY A CA 1
ATOM 3718 C C . GLY A 1 500 ? 21.071 3.802 -16.139 1.00 79.38 500 GLY A C 1
ATOM 3719 O O . GLY A 1 500 ? 21.112 2.619 -16.467 1.00 79.38 500 GLY A O 1
ATOM 3720 N N . VAL A 1 501 ? 20.663 4.761 -16.977 1.00 91.81 501 VAL A N 1
ATOM 3721 C CA . VAL A 1 501 ? 20.205 4.501 -18.357 1.00 91.81 501 VAL A CA 1
ATOM 3722 C C . VAL A 1 501 ? 21.384 4.161 -19.274 1.00 91.81 501 VAL A C 1
ATOM 3724 O O . VAL A 1 501 ? 22.361 4.914 -19.339 1.00 91.81 501 VAL A O 1
ATOM 3727 N N . LEU A 1 502 ? 21.283 3.069 -20.036 1.00 93.06 502 LEU A N 1
ATOM 3728 C CA . LEU A 1 502 ? 22.319 2.610 -20.965 1.00 93.06 502 LEU A CA 1
ATOM 3729 C C . LEU A 1 502 ? 21.937 2.892 -22.426 1.00 93.06 502 LEU A C 1
ATOM 3731 O O . LEU A 1 502 ? 20.967 2.359 -22.953 1.00 93.06 502 LEU A O 1
ATOM 3735 N N . ILE A 1 503 ? 22.734 3.706 -23.120 1.00 96.19 503 ILE A N 1
ATOM 3736 C CA . ILE A 1 503 ? 22.551 4.024 -24.545 1.00 96.19 503 ILE A CA 1
ATOM 3737 C C . ILE A 1 503 ? 23.756 3.475 -25.303 1.00 96.19 503 ILE A C 1
ATOM 3739 O O . ILE A 1 503 ? 24.862 4.012 -25.165 1.00 96.19 503 ILE A O 1
ATOM 3743 N N . ARG A 1 504 ? 23.575 2.412 -26.104 1.00 92.56 504 ARG A N 1
ATOM 3744 C CA . ARG A 1 504 ? 24.713 1.743 -26.756 1.00 92.56 504 ARG A CA 1
ATOM 3745 C C . ARG A 1 504 ? 24.513 1.195 -28.161 1.00 92.56 504 ARG A C 1
ATOM 3747 O O . ARG A 1 504 ? 23.419 0.828 -28.552 1.00 92.56 504 ARG A O 1
ATOM 3754 N N . ASN A 1 505 ? 25.610 1.071 -28.910 1.00 88.88 505 ASN A N 1
ATOM 3755 C CA . ASN A 1 505 ? 25.634 0.499 -30.267 1.00 88.88 505 ASN A CA 1
ATOM 3756 C C . ASN A 1 505 ? 24.688 1.189 -31.271 1.00 88.88 505 ASN A C 1
ATOM 3758 O O . ASN A 1 505 ? 24.274 0.572 -32.254 1.00 88.88 505 ASN A O 1
ATOM 3762 N N . ASN A 1 506 ? 24.316 2.448 -31.031 1.00 95.44 506 ASN A N 1
ATOM 3763 C CA . ASN A 1 506 ? 23.426 3.198 -31.912 1.00 95.44 506 ASN A CA 1
ATOM 3764 C C . ASN A 1 506 ? 24.221 4.028 -32.929 1.00 95.44 506 ASN A C 1
ATOM 3766 O O . ASN A 1 506 ? 25.352 4.451 -32.673 1.00 95.44 506 ASN A O 1
ATOM 3770 N N . VAL A 1 507 ? 23.598 4.312 -34.070 1.00 96.19 507 VAL A N 1
ATOM 3771 C CA . VAL A 1 507 ? 24.092 5.262 -35.074 1.00 96.19 507 VAL A CA 1
ATOM 3772 C C . VAL A 1 507 ? 23.159 6.469 -35.071 1.00 96.19 507 VAL A C 1
ATOM 3774 O O . VAL A 1 507 ? 22.038 6.402 -35.563 1.00 96.19 507 VAL A O 1
ATOM 3777 N N . ILE A 1 508 ? 23.600 7.579 -34.489 1.00 96.38 508 ILE A N 1
ATOM 3778 C CA . ILE A 1 508 ? 22.780 8.769 -34.247 1.00 96.38 508 ILE A CA 1
ATOM 3779 C C . ILE A 1 508 ? 23.225 9.861 -35.215 1.00 96.38 508 ILE A C 1
ATOM 3781 O O . ILE A 1 508 ? 24.338 10.378 -35.107 1.00 96.38 508 ILE A O 1
ATOM 3785 N N . HIS A 1 509 ? 22.383 10.204 -36.188 1.00 94.62 509 HIS A N 1
ATOM 3786 C CA . HIS A 1 509 ? 22.827 11.049 -37.292 1.00 94.62 509 HIS A CA 1
ATOM 3787 C C . HIS A 1 509 ? 21.759 11.928 -37.928 1.00 94.62 509 HIS A C 1
ATOM 3789 O O . HIS A 1 509 ? 20.564 11.637 -37.894 1.00 94.62 509 HIS A O 1
ATOM 3795 N N . ASP A 1 510 ? 22.219 13.002 -38.570 1.00 92.25 510 ASP A N 1
ATOM 3796 C CA . ASP A 1 510 ? 21.369 13.975 -39.263 1.00 92.25 510 ASP A CA 1
ATOM 3797 C C . ASP A 1 510 ? 20.239 14.527 -38.365 1.00 92.25 510 ASP A C 1
ATOM 3799 O O . ASP A 1 510 ? 19.148 14.854 -38.840 1.00 92.25 510 ASP A O 1
ATOM 3803 N N . ASN A 1 511 ? 20.488 14.624 -37.053 1.00 91.50 511 ASN A N 1
ATOM 3804 C CA . ASN A 1 511 ? 19.577 15.254 -36.104 1.00 91.50 511 ASN A CA 1
ATOM 3805 C C . ASN A 1 511 ? 19.959 16.729 -35.963 1.00 91.50 511 ASN A C 1
ATOM 3807 O O . ASN A 1 511 ? 20.927 17.078 -35.285 1.00 91.50 511 ASN A O 1
ATOM 3811 N N . ILE A 1 512 ? 19.246 17.597 -36.678 1.00 86.12 512 ILE A N 1
ATOM 3812 C CA . ILE A 1 512 ? 19.604 19.009 -36.847 1.00 86.12 512 ILE A CA 1
ATOM 3813 C C . ILE A 1 512 ? 18.471 19.884 -36.308 1.00 86.12 512 ILE A C 1
ATOM 3815 O O . ILE A 1 512 ? 17.378 19.876 -36.882 1.00 86.12 512 ILE A O 1
ATOM 3819 N N . PRO A 1 513 ? 18.721 20.701 -35.269 1.00 74.69 513 PRO A N 1
ATOM 3820 C CA . PRO A 1 513 ? 17.684 21.560 -34.731 1.00 74.69 513 PRO A CA 1
ATOM 3821 C C . PRO A 1 513 ? 17.165 22.629 -35.691 1.00 74.69 513 PRO A C 1
ATOM 3823 O O . PRO A 1 513 ? 17.942 23.386 -36.272 1.00 74.69 513 PRO A O 1
ATOM 3826 N N . ILE A 1 514 ? 15.837 22.738 -35.827 1.00 68.25 514 ILE A N 1
ATOM 3827 C CA . ILE A 1 514 ? 15.180 23.722 -36.714 1.00 68.25 514 ILE A CA 1
ATOM 3828 C C . ILE A 1 514 ? 14.938 25.068 -35.973 1.00 68.25 514 ILE A C 1
ATOM 3830 O O . ILE A 1 514 ? 14.617 26.083 -36.597 1.00 68.25 514 ILE A O 1
ATOM 3834 N N . GLY A 1 515 ? 15.136 25.105 -34.640 1.00 63.09 515 GLY A N 1
ATOM 3835 C CA . GLY A 1 515 ? 14.867 26.233 -33.725 1.00 63.09 515 GLY A CA 1
ATOM 3836 C C . GLY A 1 515 ? 16.089 27.033 -33.221 1.00 63.09 515 GLY A C 1
ATOM 3837 O O . GLY A 1 515 ? 17.049 27.249 -33.948 1.00 63.09 515 GLY A O 1
ATOM 3838 N N . SER A 1 516 ? 16.054 27.529 -31.969 1.00 58.41 516 SER A N 1
ATOM 3839 C CA . SER A 1 516 ? 17.016 28.494 -31.369 1.00 58.41 516 SER A CA 1
ATOM 3840 C C . SER A 1 516 ? 18.486 28.039 -31.278 1.00 58.41 516 SER A C 1
ATOM 3842 O O . SER A 1 516 ? 19.315 28.791 -30.765 1.00 58.41 516 SER A O 1
ATOM 3844 N N . GLY A 1 517 ? 18.807 26.833 -31.754 1.00 61.72 517 GLY A N 1
ATOM 3845 C CA . GLY A 1 517 ? 20.151 26.253 -31.771 1.00 61.72 517 GLY A CA 1
ATOM 3846 C C . GLY A 1 517 ? 20.647 25.726 -30.422 1.00 61.72 517 GLY A C 1
ATOM 3847 O O . GLY A 1 517 ? 21.698 25.107 -30.387 1.00 61.72 517 GLY A O 1
ATOM 3848 N N . ASN A 1 518 ? 19.907 25.919 -29.323 1.00 72.81 518 ASN A N 1
ATOM 3849 C CA . ASN A 1 518 ? 20.343 25.583 -27.957 1.00 72.81 518 ASN A CA 1
ATOM 3850 C C . ASN A 1 518 ? 19.835 24.217 -27.467 1.00 72.81 518 ASN A C 1
ATOM 3852 O O . ASN A 1 518 ? 19.321 24.118 -26.355 1.00 72.81 518 ASN A O 1
ATOM 3856 N N . VAL A 1 519 ? 19.927 23.188 -28.303 1.00 81.94 519 VAL A N 1
ATOM 3857 C CA . VAL A 1 519 ? 19.422 21.843 -27.997 1.00 81.94 519 VAL A CA 1
ATOM 3858 C C . VAL A 1 519 ? 20.547 20.831 -28.205 1.00 81.94 519 VAL A C 1
ATOM 3860 O O . VAL A 1 519 ? 21.332 20.979 -29.142 1.00 81.94 519 VAL A O 1
ATOM 3863 N N . GLU A 1 520 ? 20.661 19.846 -27.316 1.00 88.00 520 GLU A N 1
ATOM 3864 C CA . GLU A 1 520 ? 21.552 18.691 -27.491 1.00 88.00 520 GLU A CA 1
ATOM 3865 C C . GLU A 1 520 ? 20.873 17.541 -28.230 1.00 88.00 520 GLU A C 1
ATOM 3867 O O . GLU A 1 520 ? 19.654 17.392 -28.172 1.00 88.00 520 GLU A O 1
ATOM 3872 N N . VAL A 1 521 ? 21.660 16.668 -28.856 1.00 92.00 521 VAL A N 1
ATOM 3873 C CA . VAL A 1 521 ? 21.125 15.430 -29.443 1.00 92.00 521 VAL A CA 1
ATOM 3874 C C . VAL A 1 521 ? 20.679 14.473 -28.334 1.00 92.00 521 VAL A C 1
ATOM 3876 O O . VAL A 1 521 ? 19.521 14.065 -28.319 1.00 92.00 521 VAL A O 1
ATOM 3879 N N . VAL A 1 522 ? 21.565 14.180 -27.380 1.00 93.69 522 VAL A N 1
ATOM 3880 C CA . VAL A 1 522 ? 21.293 13.428 -26.150 1.00 93.69 522 VAL A CA 1
ATOM 3881 C C . VAL A 1 522 ? 21.437 14.381 -24.967 1.00 93.69 522 VAL A C 1
ATOM 3883 O O . VAL A 1 522 ? 22.535 14.877 -24.692 1.00 93.69 522 VAL A O 1
ATOM 3886 N N . SER A 1 523 ? 20.327 14.665 -24.289 1.00 92.00 523 SER A N 1
ATOM 3887 C CA . SER A 1 523 ? 20.304 15.550 -23.121 1.00 92.00 523 SER A CA 1
ATOM 3888 C C . SER A 1 523 ? 20.125 14.743 -21.848 1.00 92.00 523 SER A C 1
ATOM 3890 O O . SER A 1 523 ? 19.188 13.954 -21.766 1.00 92.00 523 SER A O 1
ATOM 3892 N N . CYS A 1 524 ? 21.002 14.964 -20.869 1.00 92.00 524 CYS A N 1
ATOM 3893 C CA . CYS A 1 524 ? 20.976 14.280 -19.580 1.00 92.00 524 CYS A CA 1
ATOM 3894 C C . CYS A 1 524 ? 20.834 15.323 -18.471 1.00 92.00 524 CYS A C 1
ATOM 3896 O O . CYS A 1 524 ? 21.770 16.088 -18.216 1.00 92.00 524 CYS A O 1
ATOM 3898 N N . ASN A 1 525 ? 19.667 15.386 -17.831 1.00 90.44 525 ASN A N 1
ATOM 3899 C CA . ASN A 1 525 ? 19.359 16.371 -16.795 1.00 90.44 525 ASN A CA 1
ATOM 3900 C C . ASN A 1 525 ? 18.847 15.683 -15.529 1.00 90.44 525 ASN A C 1
ATOM 3902 O O . ASN A 1 525 ? 17.856 14.975 -15.587 1.00 90.44 525 ASN A O 1
ATOM 3906 N N . ASN A 1 526 ? 19.486 15.901 -14.382 1.00 90.81 526 ASN A N 1
ATOM 3907 C CA . ASN A 1 526 ? 19.181 15.175 -13.147 1.00 90.81 526 ASN A CA 1
ATOM 3908 C C . ASN A 1 526 ? 19.151 13.652 -13.366 1.00 90.81 526 ASN A C 1
ATOM 3910 O O . ASN A 1 526 ? 18.186 12.995 -12.990 1.00 90.81 526 ASN A O 1
ATOM 3914 N N . ALA A 1 527 ? 20.140 13.123 -14.094 1.00 89.88 527 ALA A N 1
ATOM 3915 C CA . ALA A 1 527 ? 20.145 11.736 -14.536 1.00 89.88 527 ALA A CA 1
ATOM 3916 C C . ALA A 1 527 ? 21.556 11.142 -14.606 1.00 89.88 527 ALA A C 1
ATOM 3918 O O . ALA A 1 527 ? 22.497 11.813 -15.032 1.00 89.88 527 ALA A O 1
ATOM 3919 N N . SER A 1 528 ? 21.691 9.860 -14.265 1.00 88.69 528 SER A N 1
ATOM 3920 C CA . SER A 1 528 ? 22.930 9.093 -14.459 1.00 88.69 528 SER A CA 1
ATOM 3921 C C . SER A 1 528 ? 22.813 8.231 -15.714 1.00 88.69 528 SER A C 1
ATOM 3923 O O . SER A 1 528 ? 21.911 7.399 -15.796 1.00 88.69 528 SER A O 1
ATOM 3925 N N . VAL A 1 529 ? 23.703 8.417 -16.693 1.00 92.62 529 VAL A N 1
ATOM 3926 C CA . VAL A 1 529 ? 23.664 7.665 -17.959 1.00 92.62 529 VAL A CA 1
ATOM 3927 C C . VAL A 1 529 ? 25.008 7.047 -18.320 1.00 92.62 529 VAL A C 1
ATOM 3929 O O . VAL A 1 529 ? 26.063 7.597 -18.005 1.00 92.62 529 VAL A O 1
ATOM 3932 N N . VAL A 1 530 ? 24.978 5.953 -19.074 1.00 94.19 530 VAL A N 1
ATOM 3933 C CA . VAL A 1 530 ? 26.145 5.383 -19.750 1.00 94.19 530 VAL A CA 1
ATOM 3934 C C . VAL A 1 530 ? 25.902 5.437 -21.255 1.00 94.19 530 VAL A C 1
ATOM 3936 O O . VAL A 1 530 ? 25.099 4.687 -21.804 1.00 94.19 530 VAL A O 1
ATOM 3939 N N . VAL A 1 531 ? 26.607 6.332 -21.942 1.00 95.62 531 VAL A N 1
ATOM 3940 C CA . VAL A 1 531 ? 26.585 6.458 -23.402 1.00 95.62 531 VAL A CA 1
ATOM 3941 C C . VAL A 1 531 ? 27.834 5.781 -23.945 1.00 95.62 531 VAL A C 1
ATOM 3943 O O . VAL A 1 531 ? 28.945 6.283 -23.749 1.00 95.62 531 VAL A O 1
ATOM 3946 N N . THR A 1 532 ? 27.684 4.637 -24.615 1.00 94.00 532 THR A N 1
ATOM 3947 C CA . THR A 1 532 ? 28.846 3.866 -25.076 1.00 94.00 532 THR A CA 1
ATOM 3948 C C . THR A 1 532 ? 28.690 3.172 -26.419 1.00 94.00 532 THR A C 1
ATOM 3950 O O . THR A 1 532 ? 27.624 2.672 -26.746 1.00 94.00 532 THR A O 1
ATOM 3953 N N . ARG A 1 533 ? 29.766 3.087 -27.209 1.00 90.94 533 ARG A N 1
ATOM 3954 C CA . ARG A 1 533 ? 29.770 2.418 -28.524 1.00 90.94 533 ARG A CA 1
ATOM 3955 C C . ARG A 1 533 ? 28.762 2.997 -29.513 1.00 90.94 533 ARG A C 1
ATOM 3957 O O . ARG A 1 533 ? 28.268 2.284 -30.378 1.00 90.94 533 ARG A O 1
ATOM 3964 N N . ASN A 1 534 ? 28.446 4.283 -29.398 1.00 95.81 534 ASN A N 1
ATOM 3965 C CA . ASN A 1 534 ? 27.587 4.966 -30.358 1.00 95.81 534 ASN A CA 1
ATOM 3966 C C . ASN A 1 534 ? 28.421 5.751 -31.373 1.00 95.81 534 ASN A C 1
ATOM 3968 O O . ASN A 1 534 ? 29.474 6.309 -31.047 1.00 95.81 534 ASN A O 1
ATOM 3972 N N . VAL A 1 535 ? 27.910 5.829 -32.598 1.00 96.31 535 VAL A N 1
ATOM 3973 C CA . VAL A 1 535 ? 28.458 6.663 -33.668 1.00 96.31 535 VAL A CA 1
ATOM 3974 C C . VAL A 1 535 ? 27.548 7.873 -33.852 1.00 96.31 535 VAL A C 1
ATOM 3976 O O . VAL A 1 535 ? 26.370 7.717 -34.161 1.00 96.31 535 VAL A O 1
ATOM 3979 N N . PHE A 1 536 ? 28.097 9.075 -33.702 1.00 96.69 536 PHE A N 1
ATOM 3980 C CA . PHE A 1 536 ? 27.405 10.341 -33.913 1.00 96.69 536 PHE A CA 1
ATOM 3981 C C . PHE A 1 536 ? 27.970 11.054 -35.137 1.00 96.69 536 PHE A C 1
ATOM 3983 O O . PHE A 1 536 ? 29.140 11.441 -35.113 1.00 96.69 536 PHE A O 1
ATOM 3990 N N . TYR A 1 537 ? 27.162 11.304 -36.169 1.00 94.56 537 TYR A N 1
ATOM 3991 C CA . TYR A 1 537 ? 27.618 12.108 -37.307 1.00 94.56 537 TYR A CA 1
ATOM 3992 C C . TYR A 1 537 ? 26.569 13.055 -37.889 1.00 94.56 537 TYR A C 1
ATOM 3994 O O . TYR A 1 537 ? 25.372 12.789 -37.851 1.00 94.56 537 TYR A O 1
ATOM 4002 N N . ASN A 1 538 ? 27.027 14.177 -38.450 1.00 92.06 538 ASN A N 1
ATOM 4003 C CA . ASN A 1 538 ? 26.179 15.215 -39.054 1.00 92.06 538 ASN A CA 1
ATOM 4004 C C . ASN A 1 538 ? 25.045 15.741 -38.143 1.00 92.06 538 ASN A C 1
ATOM 4006 O O . ASN A 1 538 ? 24.011 16.194 -38.638 1.00 92.06 538 ASN A O 1
ATOM 4010 N N . ASN A 1 539 ? 25.203 15.698 -36.820 1.00 92.25 539 ASN A N 1
ATOM 4011 C CA . ASN A 1 539 ? 24.216 16.260 -35.903 1.00 92.25 539 ASN A CA 1
ATOM 4012 C C . ASN A 1 539 ? 24.490 17.744 -35.612 1.00 92.25 539 ASN A C 1
ATOM 4014 O O . ASN A 1 539 ? 25.642 18.187 -35.594 1.00 92.25 539 ASN A O 1
ATOM 4018 N N . GLY A 1 540 ? 23.427 18.514 -35.376 1.00 86.75 540 GLY A N 1
ATOM 4019 C CA . GLY A 1 540 ? 23.483 19.941 -35.040 1.00 86.75 540 GLY A CA 1
ATOM 4020 C C . GLY A 1 540 ? 23.213 20.232 -33.560 1.00 86.75 540 GLY A C 1
ATOM 4021 O O . GLY A 1 540 ? 22.855 19.341 -32.794 1.00 86.75 540 GLY A O 1
ATOM 4022 N N . GLY A 1 541 ? 23.331 21.501 -33.167 1.00 85.06 541 GLY A N 1
ATOM 4023 C CA . GLY A 1 541 ? 23.021 21.992 -31.824 1.00 85.06 541 GLY A CA 1
ATOM 4024 C C . GLY A 1 541 ? 24.249 22.271 -30.952 1.00 85.06 541 GLY A C 1
ATOM 4025 O O . GLY A 1 541 ? 25.370 22.437 -31.431 1.00 85.06 541 GLY A O 1
ATOM 4026 N N . ILE A 1 542 ? 24.043 22.345 -29.633 1.00 81.50 542 ILE A N 1
ATOM 4027 C CA . ILE A 1 542 ? 25.101 22.729 -28.674 1.00 81.50 542 ILE A CA 1
ATOM 4028 C C . ILE A 1 542 ? 25.959 21.560 -28.172 1.00 81.50 542 ILE A C 1
ATOM 4030 O O . ILE A 1 542 ? 26.911 21.802 -27.424 1.00 81.50 542 ILE A O 1
ATOM 4034 N N . GLY A 1 543 ? 25.671 20.336 -28.620 1.00 84.06 543 GLY A N 1
ATOM 4035 C CA . GLY A 1 543 ? 26.445 19.121 -28.360 1.00 84.06 543 GLY A CA 1
ATOM 4036 C C . GLY A 1 543 ? 25.677 17.855 -28.736 1.00 84.06 543 GLY A C 1
ATOM 4037 O O . GLY A 1 543 ? 24.448 17.834 -28.692 1.00 84.06 543 GLY A O 1
ATOM 4038 N N . CYS A 1 544 ? 26.396 16.786 -29.075 1.00 90.56 544 CYS A N 1
ATOM 4039 C CA . CYS A 1 544 ? 25.803 15.464 -29.265 1.00 90.56 544 CYS A CA 1
ATOM 4040 C C . CYS A 1 544 ? 25.408 14.826 -27.930 1.00 90.56 544 CYS A C 1
ATOM 4042 O O . CYS A 1 544 ? 24.333 14.251 -27.832 1.00 90.56 544 CYS A O 1
ATOM 4044 N N . VAL A 1 545 ? 26.234 14.962 -26.889 1.00 93.50 545 VAL A N 1
ATOM 4045 C CA . VAL A 1 545 ? 25.906 14.506 -25.527 1.00 93.50 545 VAL A CA 1
ATOM 4046 C C . VAL A 1 545 ? 26.162 15.644 -24.547 1.00 93.50 545 VAL A C 1
ATOM 4048 O O . VAL A 1 545 ? 27.276 16.174 -24.501 1.00 93.50 545 VAL A O 1
ATOM 4051 N N . GLY A 1 546 ? 25.138 16.036 -23.787 1.00 91.25 546 GLY A N 1
ATOM 4052 C CA . GLY A 1 546 ? 25.226 17.108 -22.795 1.00 91.25 546 GLY A CA 1
ATOM 4053 C C . GLY A 1 546 ? 24.869 16.649 -21.388 1.00 91.25 546 GLY A C 1
ATOM 4054 O O . GLY A 1 546 ? 23.730 16.261 -21.135 1.00 91.25 546 GLY A O 1
ATOM 4055 N N . LEU A 1 547 ? 25.824 16.767 -20.462 1.00 91.12 547 LEU A N 1
ATOM 4056 C CA . LEU A 1 547 ? 25.611 16.508 -19.035 1.00 91.12 547 LEU A CA 1
ATOM 4057 C C . LEU A 1 547 ? 25.218 17.808 -18.315 1.00 91.12 547 LEU A C 1
ATOM 4059 O O . LEU A 1 547 ? 26.009 18.759 -18.255 1.00 91.12 547 LEU A O 1
ATOM 4063 N N . ARG A 1 548 ? 23.990 17.866 -17.790 1.00 88.56 548 ARG A N 1
ATOM 4064 C CA . ARG A 1 548 ? 23.414 19.023 -17.078 1.00 88.56 548 ARG A CA 1
ATOM 4065 C C . ARG A 1 548 ? 23.346 18.766 -15.564 1.00 88.56 548 ARG A C 1
ATOM 4067 O O . ARG A 1 548 ? 23.863 17.769 -15.083 1.00 88.56 548 ARG A O 1
ATOM 4074 N N . SER A 1 549 ? 22.784 19.709 -14.803 1.00 86.06 549 SER A N 1
ATOM 4075 C CA . SER A 1 549 ? 22.704 19.642 -13.330 1.00 86.06 549 SER A CA 1
ATOM 4076 C C . SER A 1 549 ? 22.190 18.279 -12.856 1.00 86.06 549 SER A C 1
ATOM 4078 O O . SER A 1 549 ? 21.167 17.841 -13.370 1.00 86.06 549 SER A O 1
ATOM 4080 N N . GLY A 1 550 ? 22.862 17.626 -11.902 1.00 84.50 550 GLY A N 1
ATOM 4081 C CA . GLY A 1 550 ? 22.467 16.307 -11.392 1.00 84.50 550 GLY A CA 1
ATOM 4082 C C . GLY A 1 550 ? 22.879 15.121 -12.279 1.00 84.50 550 GLY A C 1
ATOM 4083 O O . GLY A 1 550 ? 22.380 14.018 -12.086 1.00 84.50 550 GLY A O 1
ATOM 4084 N N . ALA A 1 551 ? 23.741 15.334 -13.283 1.00 87.81 551 ALA A N 1
ATOM 4085 C CA . ALA A 1 551 ? 24.273 14.281 -14.157 1.00 87.81 551 ALA A CA 1
ATOM 4086 C C . ALA A 1 551 ? 25.756 13.948 -13.905 1.00 87.81 551 ALA A C 1
ATOM 4088 O O . ALA A 1 551 ? 26.451 13.441 -14.790 1.00 87.81 551 ALA A O 1
ATOM 4089 N N . GLU A 1 552 ? 26.267 14.233 -12.704 1.00 86.94 552 GLU A N 1
ATOM 4090 C CA . GLU A 1 552 ? 27.694 14.160 -12.361 1.00 86.94 552 GLU A CA 1
ATOM 4091 C C . GLU A 1 552 ? 28.268 12.730 -12.392 1.00 86.94 552 GLU A C 1
ATOM 4093 O O . GLU A 1 552 ? 29.482 12.565 -12.511 1.00 86.94 552 GLU A O 1
ATOM 4098 N N . ASN A 1 553 ? 27.409 11.707 -12.336 1.00 87.44 553 ASN A N 1
ATOM 4099 C CA . ASN A 1 553 ? 27.785 10.288 -12.345 1.00 87.44 553 ASN A CA 1
ATOM 4100 C C . ASN A 1 553 ? 27.669 9.620 -13.729 1.00 87.44 553 ASN A C 1
ATOM 4102 O O . ASN A 1 553 ? 27.718 8.397 -13.827 1.00 87.44 553 ASN A O 1
ATOM 4106 N N . SER A 1 554 ? 27.529 10.405 -14.801 1.00 91.69 554 SER A N 1
ATOM 4107 C CA . SER A 1 554 ? 27.374 9.880 -16.163 1.00 91.69 554 SER A CA 1
ATOM 4108 C C . SER A 1 554 ? 28.703 9.540 -16.846 1.00 91.69 554 SER A C 1
ATOM 4110 O O . SER A 1 554 ? 29.727 10.188 -16.613 1.00 91.69 554 SER A O 1
ATOM 4112 N N . TRP A 1 555 ? 28.668 8.565 -17.755 1.00 93.44 555 TRP A N 1
ATOM 4113 C CA . TRP A 1 555 ? 29.821 8.051 -18.490 1.00 93.44 555 TRP A CA 1
ATOM 4114 C C . TRP A 1 555 ? 29.620 8.162 -20.004 1.00 93.44 555 TRP A C 1
ATOM 4116 O O . TRP A 1 555 ? 28.614 7.714 -20.549 1.00 93.44 555 TRP A O 1
ATOM 4126 N N . ILE A 1 556 ? 30.609 8.718 -20.698 1.00 95.31 556 ILE A N 1
ATOM 4127 C CA . ILE A 1 556 ? 30.692 8.821 -22.157 1.00 95.31 556 ILE A CA 1
ATOM 4128 C C . ILE A 1 556 ? 31.939 8.036 -22.576 1.00 95.31 556 ILE A C 1
ATOM 4130 O O . ILE A 1 556 ? 33.058 8.528 -22.423 1.00 95.31 556 ILE A O 1
ATOM 4134 N N . ILE A 1 557 ? 31.772 6.796 -23.043 1.00 94.06 557 ILE A N 1
ATOM 4135 C CA . ILE A 1 557 ? 32.901 5.869 -23.250 1.00 94.06 557 ILE A CA 1
ATOM 4136 C C . ILE A 1 557 ? 32.865 5.198 -24.616 1.00 94.06 557 ILE A C 1
ATOM 4138 O O . ILE A 1 557 ? 31.824 4.671 -24.994 1.00 94.06 557 ILE A O 1
ATOM 4142 N N . ASN A 1 558 ? 34.002 5.079 -25.306 1.00 93.19 558 ASN A N 1
ATOM 4143 C CA . ASN A 1 558 ? 34.098 4.333 -26.570 1.00 93.19 558 ASN A CA 1
ATOM 4144 C C . ASN A 1 558 ? 33.065 4.825 -27.603 1.00 93.19 558 ASN A C 1
ATOM 4146 O O . ASN A 1 558 ? 32.357 4.021 -28.193 1.00 93.19 558 ASN A O 1
ATOM 4150 N N . ASN A 1 559 ? 32.876 6.132 -27.777 1.00 96.69 559 ASN A N 1
ATOM 4151 C CA . ASN A 1 559 ? 31.999 6.669 -28.825 1.00 96.69 559 ASN A CA 1
ATOM 4152 C C . ASN A 1 559 ? 32.826 7.334 -29.928 1.00 96.69 559 ASN A C 1
ATOM 4154 O O . ASN A 1 559 ? 33.932 7.814 -29.679 1.00 96.69 559 ASN A O 1
ATOM 4158 N N . THR A 1 560 ? 32.267 7.405 -31.136 1.00 96.88 560 THR A N 1
ATOM 4159 C CA . THR A 1 560 ? 32.858 8.146 -32.259 1.00 96.88 560 THR A CA 1
ATOM 4160 C C . THR A 1 560 ? 31.946 9.307 -32.631 1.00 96.88 560 THR A C 1
ATOM 4162 O O . THR A 1 560 ? 30.790 9.092 -32.979 1.00 96.88 560 THR A O 1
ATOM 4165 N N . PHE A 1 561 ? 32.463 10.531 -32.585 1.00 97.19 561 PHE A N 1
ATOM 4166 C CA . PHE A 1 561 ? 31.774 11.754 -32.983 1.00 97.19 561 PHE A CA 1
ATOM 4167 C C . PHE A 1 561 ? 32.475 12.340 -34.205 1.00 97.19 561 PHE A C 1
ATOM 4169 O O . PHE A 1 561 ? 33.631 12.733 -34.103 1.00 97.19 561 PHE A O 1
ATOM 4176 N N . ASP A 1 562 ? 31.793 12.440 -35.343 1.00 95.25 562 ASP A N 1
ATOM 4177 C CA . ASP A 1 562 ? 32.390 12.946 -36.578 1.00 95.25 562 ASP A CA 1
ATOM 4178 C C . ASP A 1 562 ? 31.495 13.954 -37.314 1.00 95.25 562 ASP A C 1
ATOM 4180 O O . ASP A 1 562 ? 30.328 13.696 -37.586 1.00 95.25 562 ASP A O 1
ATOM 4184 N N . GLY A 1 563 ? 32.034 15.125 -37.658 1.00 92.50 563 GLY A N 1
ATOM 4185 C CA . GLY A 1 563 ? 31.325 16.089 -38.514 1.00 92.50 563 GLY A CA 1
ATOM 4186 C C . GLY A 1 563 ? 30.086 16.736 -37.876 1.00 92.50 563 GLY A C 1
ATOM 4187 O O . GLY A 1 563 ? 29.219 17.240 -38.588 1.00 92.50 563 GLY A O 1
ATOM 4188 N N . ASN A 1 564 ? 29.983 16.716 -36.545 1.00 93.38 564 ASN A N 1
ATOM 4189 C CA . ASN A 1 564 ? 28.881 17.332 -35.802 1.00 93.38 564 ASN A CA 1
ATOM 4190 C C . ASN A 1 564 ? 29.110 18.843 -35.591 1.00 93.38 564 ASN A C 1
ATOM 4192 O O . ASN A 1 564 ? 30.221 19.353 -35.749 1.00 93.38 564 ASN A O 1
ATOM 4196 N N . GLU A 1 565 ? 28.076 19.588 -35.191 1.00 91.25 565 GLU A N 1
ATOM 4197 C CA . GLU A 1 565 ? 28.249 20.989 -34.777 1.00 91.25 565 GLU A CA 1
ATOM 4198 C C . GLU A 1 565 ? 29.172 21.081 -33.557 1.00 91.25 565 GLU A C 1
ATOM 4200 O O . GLU A 1 565 ? 30.158 21.819 -33.579 1.00 91.25 565 GLU A O 1
ATOM 4205 N N . ARG A 1 566 ? 28.919 20.238 -32.550 1.00 91.06 566 ARG A N 1
ATOM 4206 C CA . ARG A 1 566 ? 29.777 20.024 -31.380 1.00 91.06 566 ARG A CA 1
ATOM 4207 C C . ARG A 1 566 ? 29.821 18.549 -30.990 1.00 91.06 566 ARG A C 1
ATOM 4209 O O . ARG A 1 566 ? 28.828 17.849 -31.182 1.00 91.06 566 ARG A O 1
ATOM 4216 N N . GLY A 1 567 ? 30.934 18.098 -30.407 1.00 93.69 567 GLY A N 1
ATOM 4217 C CA . GLY A 1 567 ? 31.095 16.732 -29.892 1.00 93.69 567 GLY A CA 1
ATOM 4218 C C . GLY A 1 567 ? 30.272 16.496 -28.623 1.00 93.69 567 GLY A C 1
ATOM 4219 O O . GLY A 1 567 ? 29.078 16.229 -28.702 1.00 93.69 567 GLY A O 1
ATOM 4220 N N . PHE A 1 568 ? 30.868 16.617 -27.440 1.00 93.19 568 PHE A N 1
ATOM 4221 C CA . PHE A 1 568 ? 30.156 16.444 -26.165 1.00 93.19 568 PHE A CA 1
ATOM 4222 C C . PHE A 1 568 ? 30.589 17.477 -25.121 1.00 93.19 568 PHE A C 1
ATOM 4224 O O . PHE A 1 568 ? 31.634 18.124 -25.256 1.00 93.19 568 PHE A O 1
ATOM 4231 N N . PHE A 1 569 ? 29.773 17.664 -24.080 1.00 90.06 569 PHE A N 1
ATOM 4232 C CA . PHE A 1 569 ? 30.079 18.628 -23.027 1.00 90.06 569 PHE A CA 1
ATOM 4233 C C . PHE A 1 569 ? 29.492 18.282 -21.654 1.00 90.06 569 PHE A C 1
ATOM 4235 O O . PHE A 1 569 ? 28.505 17.557 -21.543 1.00 90.06 569 PHE A O 1
ATOM 4242 N N . SER A 1 570 ? 30.067 18.882 -20.606 1.00 88.69 570 SER A N 1
ATOM 4243 C CA . SER A 1 570 ? 29.535 18.847 -19.236 1.00 88.69 570 SER A CA 1
ATOM 4244 C C . SER A 1 570 ? 29.389 20.257 -18.664 1.00 88.69 570 SER A C 1
ATOM 4246 O O . SER A 1 570 ? 30.344 21.028 -18.634 1.00 88.69 570 SER A O 1
ATOM 4248 N N . ILE A 1 571 ? 28.187 20.623 -18.211 1.00 84.50 571 ILE A N 1
ATOM 4249 C CA . ILE A 1 571 ? 27.949 21.832 -17.398 1.00 84.50 571 ILE A CA 1
ATOM 4250 C C . ILE A 1 571 ? 27.565 21.498 -15.948 1.00 84.50 571 ILE A C 1
ATOM 4252 O O . ILE A 1 571 ? 27.388 22.414 -15.145 1.00 84.50 571 ILE A O 1
ATOM 4256 N N . ALA A 1 572 ? 27.445 20.213 -15.608 1.00 75.44 572 ALA A N 1
ATOM 4257 C CA . ALA A 1 572 ? 27.123 19.731 -14.265 1.00 75.44 572 ALA A CA 1
ATOM 4258 C C . ALA A 1 572 ? 28.264 19.965 -13.256 1.00 75.44 572 ALA A C 1
ATOM 4260 O O . ALA A 1 572 ? 28.013 20.221 -12.085 1.00 75.44 572 ALA A O 1
ATOM 4261 N N . GLY A 1 573 ? 29.519 19.933 -13.724 1.00 68.56 573 GLY A N 1
ATOM 4262 C CA . GLY A 1 573 ? 30.699 19.871 -12.854 1.00 68.56 573 GLY A CA 1
ATOM 4263 C C . GLY A 1 573 ? 31.000 18.443 -12.381 1.00 68.56 573 GLY A C 1
ATOM 4264 O O . GLY A 1 573 ? 31.183 18.219 -11.189 1.00 68.56 573 GLY A O 1
ATOM 4265 N N . GLY A 1 574 ? 31.022 17.490 -13.322 1.00 77.88 574 GLY A N 1
ATOM 4266 C CA . GLY A 1 574 ? 31.262 16.060 -13.102 1.00 77.88 574 GLY A CA 1
ATOM 4267 C C . GLY A 1 574 ? 31.205 15.249 -14.409 1.00 77.88 574 GLY A C 1
ATOM 4268 O O . GLY A 1 574 ? 31.163 15.829 -15.500 1.00 77.88 574 GLY A O 1
ATOM 4269 N N . GLY A 1 575 ? 31.186 13.917 -14.302 1.00 85.50 575 GLY A N 1
ATOM 4270 C CA . GLY A 1 575 ? 31.110 12.960 -15.414 1.00 85.50 575 GLY A CA 1
ATOM 4271 C C . GLY A 1 575 ? 32.459 12.380 -15.863 1.00 85.50 575 GLY A C 1
ATOM 4272 O O . GLY A 1 575 ? 33.524 12.935 -15.578 1.00 85.50 575 GLY A O 1
ATOM 4273 N N . TYR A 1 576 ? 32.404 11.263 -16.591 1.00 92.12 576 TYR A N 1
ATOM 4274 C CA . TYR A 1 576 ? 33.563 10.500 -17.071 1.00 92.12 576 TYR A CA 1
ATOM 4275 C C . TYR A 1 576 ? 33.557 10.422 -18.602 1.00 92.12 576 TYR A C 1
ATOM 4277 O O . TYR A 1 576 ? 32.588 9.948 -19.188 1.00 92.12 576 TYR A O 1
ATOM 4285 N N . ALA A 1 577 ? 34.632 10.856 -19.259 1.00 94.19 577 ALA A N 1
ATOM 4286 C CA . ALA A 1 577 ? 34.804 10.808 -20.709 1.00 94.19 577 ALA A CA 1
ATOM 4287 C C . ALA A 1 577 ? 36.110 10.086 -21.074 1.00 94.19 577 ALA A C 1
ATOM 4289 O O . ALA A 1 577 ? 37.205 10.613 -20.852 1.00 94.19 577 ALA A O 1
ATOM 4290 N N . ILE A 1 578 ? 35.991 8.864 -21.607 1.00 94.88 578 ILE A N 1
ATOM 4291 C CA . ILE A 1 578 ? 37.124 7.948 -21.811 1.00 94.88 578 ILE A CA 1
ATOM 4292 C C . ILE A 1 578 ? 37.039 7.261 -23.180 1.00 94.88 578 ILE A C 1
ATOM 4294 O O . ILE A 1 578 ? 35.959 6.857 -23.600 1.00 94.88 578 ILE A O 1
ATOM 4298 N N . ASN A 1 579 ? 38.166 7.061 -23.868 1.00 95.81 579 ASN A N 1
ATOM 4299 C CA . ASN A 1 579 ? 38.246 6.270 -25.109 1.00 95.81 579 ASN A CA 1
ATOM 4300 C C . ASN A 1 579 ? 37.357 6.758 -26.261 1.00 95.81 579 ASN A C 1
ATOM 4302 O O . ASN A 1 579 ? 37.005 5.973 -27.137 1.00 95.81 579 ASN A O 1
ATOM 4306 N N . ASN A 1 580 ? 36.957 8.025 -26.291 1.00 97.62 580 ASN A N 1
ATOM 4307 C CA . ASN A 1 580 ? 36.154 8.546 -27.393 1.00 97.62 580 ASN A CA 1
ATOM 4308 C C . ASN A 1 580 ? 37.051 9.061 -28.521 1.00 97.62 580 ASN A C 1
ATOM 4310 O O . ASN A 1 580 ? 38.140 9.572 -28.266 1.00 97.62 580 ASN A O 1
ATOM 4314 N N . ILE A 1 581 ? 36.561 8.987 -29.758 1.00 97.81 581 ILE A N 1
ATOM 4315 C CA . ILE A 1 581 ? 37.135 9.712 -30.894 1.00 97.81 581 ILE A CA 1
ATOM 4316 C C . ILE A 1 581 ? 36.199 10.870 -31.243 1.00 97.81 581 ILE A C 1
ATOM 4318 O O . ILE A 1 581 ? 35.001 10.665 -31.429 1.00 97.81 581 ILE A O 1
ATOM 4322 N N . VAL A 1 582 ? 36.735 12.085 -31.340 1.00 97.69 582 VAL A N 1
ATOM 4323 C CA . VAL A 1 582 ? 35.999 13.297 -31.713 1.00 97.69 582 VAL A CA 1
ATOM 4324 C C . VAL A 1 582 ? 36.723 13.995 -32.856 1.00 97.69 582 VAL A C 1
ATOM 4326 O O . VAL A 1 582 ? 37.779 14.605 -32.662 1.00 97.69 582 VAL A O 1
ATOM 4329 N N . THR A 1 583 ? 36.137 13.942 -34.049 1.00 96.31 583 THR A N 1
ATOM 4330 C CA . THR A 1 583 ? 36.709 14.513 -35.265 1.00 96.31 583 THR A CA 1
ATOM 4331 C C . THR A 1 583 ? 35.784 15.474 -35.992 1.00 96.31 583 THR A C 1
ATOM 4333 O O . THR A 1 583 ? 34.562 15.356 -35.974 1.00 96.31 583 THR A O 1
ATOM 4336 N N . ASN A 1 584 ? 36.383 16.434 -36.699 1.00 94.50 584 ASN A N 1
ATOM 4337 C CA . ASN A 1 584 ? 35.693 17.278 -37.679 1.00 94.50 584 ASN A CA 1
ATOM 4338 C C . ASN A 1 584 ? 34.506 18.103 -37.131 1.00 94.50 584 ASN A C 1
ATOM 4340 O O . ASN A 1 584 ? 33.677 18.566 -37.916 1.00 94.50 584 ASN A O 1
ATOM 4344 N N . SER A 1 585 ? 34.425 18.326 -35.815 1.00 94.38 585 SER A N 1
ATOM 4345 C CA . SER A 1 585 ? 33.374 19.153 -35.211 1.00 94.38 585 SER A CA 1
ATOM 4346 C C . SER A 1 585 ? 33.603 20.635 -35.514 1.00 94.38 585 SER A C 1
ATOM 4348 O O . SER A 1 585 ? 34.717 21.150 -35.358 1.00 94.38 585 SER A O 1
ATOM 4350 N N . ILE A 1 586 ? 32.562 21.348 -35.950 1.00 91.81 586 ILE A N 1
ATOM 4351 C CA . ILE A 1 586 ? 32.716 22.695 -36.536 1.00 91.81 586 ILE A CA 1
ATOM 4352 C C . ILE A 1 586 ? 32.687 23.858 -35.524 1.00 91.81 586 ILE A C 1
ATOM 4354 O O . ILE A 1 586 ? 33.202 24.933 -35.853 1.00 91.81 586 ILE A O 1
ATOM 4358 N N . ASP A 1 587 ? 32.147 23.653 -34.317 1.00 89.81 587 ASP A N 1
ATOM 4359 C CA . ASP A 1 587 ? 32.028 24.651 -33.233 1.00 89.81 587 ASP A CA 1
ATOM 4360 C C . ASP A 1 587 ? 32.439 24.099 -31.846 1.00 89.81 587 ASP A C 1
ATOM 4362 O O . ASP A 1 587 ? 31.937 24.531 -30.804 1.00 89.81 587 ASP A O 1
ATOM 4366 N N . GLY A 1 588 ? 33.360 23.129 -31.825 1.00 90.06 588 GLY A N 1
ATOM 4367 C CA . GLY A 1 588 ? 33.987 22.594 -30.611 1.00 90.06 588 GLY A CA 1
ATOM 4368 C C . GLY A 1 588 ? 33.935 21.068 -30.507 1.00 90.06 588 GLY A C 1
ATOM 4369 O O . GLY A 1 588 ? 32.866 20.477 -30.622 1.00 90.06 588 GLY A O 1
ATOM 4370 N N . GLY A 1 589 ? 35.077 20.425 -30.257 1.00 92.75 589 GLY A N 1
ATOM 4371 C CA . GLY A 1 589 ? 35.144 18.986 -29.983 1.00 92.75 589 GLY A CA 1
ATOM 4372 C C . GLY A 1 589 ? 34.606 18.658 -28.589 1.00 92.75 589 GLY A C 1
ATOM 4373 O O . GLY A 1 589 ? 33.499 18.140 -28.452 1.00 92.75 589 GLY A O 1
ATOM 4374 N N . VAL A 1 590 ? 35.365 19.018 -27.551 1.00 93.12 590 VAL A N 1
ATOM 4375 C CA . VAL A 1 590 ? 34.994 18.814 -26.140 1.00 93.12 590 VAL A CA 1
ATOM 4376 C C . VAL A 1 590 ? 34.845 20.153 -25.416 1.00 93.12 590 VAL A C 1
ATOM 4378 O O . VAL A 1 590 ? 35.662 21.069 -25.581 1.00 93.12 590 VAL A O 1
ATOM 4381 N N . ASN A 1 591 ? 33.792 20.284 -24.607 1.00 88.25 591 ASN A N 1
ATOM 4382 C CA . ASN A 1 591 ? 33.465 21.523 -23.898 1.00 88.25 591 ASN A CA 1
ATOM 4383 C C . ASN A 1 591 ? 33.077 21.289 -22.423 1.00 88.25 591 ASN A C 1
ATOM 4385 O O . ASN A 1 591 ? 32.582 20.227 -22.059 1.00 88.25 591 ASN A O 1
ATOM 4389 N N . ALA A 1 592 ? 33.273 22.305 -21.579 1.00 83.38 592 ALA A N 1
ATOM 4390 C CA . ALA A 1 592 ? 32.893 22.304 -20.168 1.00 83.38 592 ALA A CA 1
ATOM 4391 C C . ALA A 1 592 ? 32.306 23.666 -19.733 1.00 83.38 592 ALA A C 1
ATOM 4393 O O . ALA A 1 592 ? 32.671 24.719 -20.265 1.00 83.38 592 ALA A O 1
ATOM 4394 N N . GLY A 1 593 ? 31.371 23.648 -18.779 1.00 72.00 593 GLY A N 1
ATOM 4395 C CA . GLY A 1 593 ? 30.693 24.829 -18.233 1.00 72.00 593 GLY A CA 1
ATOM 4396 C C . GLY A 1 593 ? 31.498 25.597 -17.177 1.00 72.00 593 GLY A C 1
ATOM 4397 O O . GLY A 1 593 ? 32.574 25.196 -16.753 1.00 72.00 593 GLY A O 1
ATOM 4398 N N . SER A 1 594 ? 30.955 26.726 -16.703 1.00 65.25 594 SER A N 1
ATOM 4399 C CA . SER A 1 594 ? 31.594 27.564 -15.670 1.00 65.25 594 SER A CA 1
ATOM 4400 C C . SER A 1 594 ? 31.583 26.966 -14.254 1.00 65.25 594 SER A C 1
ATOM 4402 O O . SER A 1 594 ? 32.261 27.491 -13.374 1.00 65.25 594 SER A O 1
ATOM 4404 N N . SER A 1 595 ? 30.776 25.929 -14.030 1.00 59.47 595 SER A N 1
ATOM 4405 C CA . SER A 1 595 ? 30.534 25.236 -12.755 1.00 59.47 595 SER A CA 1
ATOM 4406 C C . SER A 1 595 ? 31.573 24.156 -12.429 1.00 59.47 595 SER A C 1
ATOM 4408 O O . SER A 1 595 ? 31.690 23.792 -11.264 1.00 59.47 595 SER A O 1
ATOM 4410 N N . GLY A 1 596 ? 32.353 23.678 -13.405 1.00 60.75 596 GLY A N 1
ATOM 4411 C CA . GLY A 1 596 ? 33.394 22.669 -13.187 1.00 60.75 596 GLY A CA 1
ATOM 4412 C C . GLY A 1 596 ? 33.694 21.827 -14.430 1.00 60.75 596 GLY A C 1
ATOM 4413 O O . GLY A 1 596 ? 32.888 21.778 -15.356 1.00 60.75 596 GLY A O 1
ATOM 4414 N N . ASP A 1 597 ? 34.873 21.203 -14.426 1.00 72.62 597 ASP A N 1
ATOM 4415 C CA . ASP A 1 597 ? 35.385 20.285 -15.454 1.00 72.62 597 ASP A CA 1
ATOM 4416 C C . ASP A 1 597 ? 34.796 18.863 -15.283 1.00 72.62 597 ASP A C 1
ATOM 4418 O O . ASP A 1 597 ? 34.120 18.588 -14.288 1.00 72.62 597 ASP A O 1
ATOM 4422 N N . PHE A 1 598 ? 35.058 17.957 -16.226 1.00 86.38 598 PHE A N 1
ATOM 4423 C CA . PHE A 1 598 ? 34.807 16.523 -16.062 1.00 86.38 598 PHE A CA 1
ATOM 4424 C C . PHE A 1 598 ? 35.554 15.973 -14.838 1.00 86.38 598 PHE A C 1
ATOM 4426 O O . PHE A 1 598 ? 36.682 16.379 -14.547 1.00 86.38 598 PHE A O 1
ATOM 4433 N N . THR A 1 599 ? 34.958 14.989 -14.158 1.00 88.12 599 THR A N 1
ATOM 4434 C CA . THR A 1 599 ? 35.640 14.233 -13.094 1.00 88.12 599 THR A CA 1
ATOM 4435 C C . THR A 1 599 ? 36.841 13.482 -13.666 1.00 88.12 599 THR A C 1
ATOM 4437 O O . THR A 1 599 ? 37.908 13.446 -13.052 1.00 88.12 599 THR A O 1
ATOM 4440 N N . LEU A 1 600 ? 36.675 12.906 -14.860 1.00 89.19 600 LEU A N 1
ATOM 4441 C CA . LEU A 1 600 ? 37.752 12.292 -15.625 1.00 89.19 600 LEU A CA 1
ATOM 4442 C C . LEU A 1 600 ? 37.549 12.556 -17.117 1.00 89.19 600 LEU A C 1
ATOM 4444 O O . LEU A 1 600 ? 36.532 12.170 -17.683 1.00 89.19 600 LEU A O 1
ATOM 4448 N N . LEU A 1 601 ? 38.545 13.172 -17.744 1.00 92.31 601 LEU A N 1
ATOM 4449 C CA . LEU A 1 601 ? 38.670 13.327 -19.190 1.00 92.31 601 LEU A CA 1
ATOM 4450 C C . LEU A 1 601 ? 40.049 12.789 -19.566 1.00 92.31 601 LEU A C 1
ATOM 4452 O O . LEU A 1 601 ? 41.055 13.419 -19.236 1.00 92.31 601 LEU A O 1
ATOM 4456 N N . ASP A 1 602 ? 40.105 11.586 -20.136 1.00 93.88 602 ASP A N 1
ATOM 4457 C CA . ASP A 1 602 ? 41.378 10.926 -20.436 1.00 93.88 602 ASP A CA 1
ATOM 4458 C C . ASP A 1 602 ? 41.246 9.833 -21.509 1.00 93.88 602 ASP A C 1
ATOM 4460 O O . ASP A 1 602 ? 40.182 9.240 -21.663 1.00 93.88 602 ASP A O 1
ATOM 4464 N N . TYR A 1 603 ? 42.340 9.511 -22.203 1.00 96.12 603 TYR A N 1
ATOM 4465 C CA . TYR A 1 603 ? 42.393 8.502 -23.275 1.00 96.12 603 TYR A CA 1
ATOM 4466 C C . TYR A 1 603 ? 41.420 8.744 -24.441 1.00 96.12 603 TYR A C 1
ATOM 4468 O O . TYR A 1 603 ? 40.910 7.791 -25.018 1.00 96.12 603 TYR A O 1
ATOM 4476 N N . ASN A 1 604 ? 41.153 9.991 -24.814 1.00 97.31 604 ASN A N 1
ATOM 4477 C CA . ASN A 1 604 ? 40.351 10.336 -25.990 1.00 97.31 604 ASN A CA 1
ATOM 4478 C C . ASN A 1 604 ? 41.247 10.783 -27.156 1.00 97.31 604 ASN A C 1
ATOM 4480 O O . ASN A 1 604 ? 42.324 11.331 -26.930 1.00 97.31 604 ASN A O 1
ATOM 4484 N N . ASP A 1 605 ? 40.791 10.610 -28.397 1.00 97.81 605 ASP A N 1
ATOM 4485 C CA . ASP A 1 605 ? 41.391 11.255 -29.570 1.00 97.81 605 ASP A CA 1
ATOM 4486 C C . ASP A 1 605 ? 40.509 12.415 -30.033 1.00 97.81 605 ASP A C 1
ATOM 4488 O O . ASP A 1 605 ? 39.382 12.207 -30.482 1.00 97.81 605 ASP A O 1
ATOM 4492 N N . VAL A 1 606 ? 40.996 13.649 -29.904 1.00 97.38 606 VAL A N 1
ATOM 4493 C CA . VAL A 1 606 ? 40.235 14.859 -30.250 1.00 97.38 606 VAL A CA 1
ATOM 4494 C C . VAL A 1 606 ? 41.000 15.635 -31.314 1.00 97.38 606 VAL A C 1
ATOM 4496 O O . VAL A 1 606 ? 41.945 16.370 -31.012 1.00 97.38 606 VAL A O 1
ATOM 4499 N N . TRP A 1 607 ? 40.602 15.458 -32.575 1.00 96.75 607 TRP A N 1
ATOM 4500 C CA . TRP A 1 607 ? 41.393 15.897 -33.722 1.00 96.75 607 TRP A CA 1
ATOM 4501 C C . TRP A 1 607 ? 40.594 16.588 -34.830 1.00 96.75 607 TRP A C 1
ATOM 4503 O O . TRP A 1 607 ? 39.513 16.165 -35.230 1.00 96.75 607 TRP A O 1
ATOM 4513 N N . ASN A 1 608 ? 41.186 17.634 -35.409 1.00 95.94 608 ASN A N 1
ATOM 4514 C CA . ASN A 1 608 ? 40.638 18.389 -36.541 1.00 95.94 608 ASN A CA 1
ATOM 4515 C C . ASN A 1 608 ? 39.256 19.019 -36.266 1.00 95.94 608 ASN A C 1
ATOM 4517 O O . ASN A 1 608 ? 38.439 19.159 -37.177 1.00 95.94 608 ASN A O 1
ATOM 4521 N N . ASN A 1 609 ? 39.003 19.439 -35.025 1.00 95.19 609 ASN A N 1
ATOM 4522 C CA . ASN A 1 609 ? 37.823 20.214 -34.653 1.00 95.19 609 ASN A CA 1
ATOM 4523 C C . ASN A 1 609 ? 38.153 21.714 -34.553 1.00 95.19 609 ASN A C 1
ATOM 4525 O O . ASN A 1 609 ? 39.313 22.136 -34.504 1.00 95.19 609 ASN A O 1
ATOM 4529 N N . ASN A 1 610 ? 37.118 22.550 -34.485 1.00 92.44 610 ASN A N 1
ATOM 4530 C CA . ASN A 1 610 ? 37.256 24.001 -34.387 1.00 92.44 610 ASN A CA 1
ATOM 4531 C C . ASN A 1 610 ? 36.579 24.577 -33.124 1.00 92.44 610 ASN A C 1
ATOM 4533 O O . ASN A 1 610 ? 35.435 25.018 -33.212 1.00 92.44 610 ASN A O 1
ATOM 4537 N N . PRO A 1 611 ? 37.281 24.671 -31.975 1.00 93.38 611 PRO A N 1
ATOM 4538 C CA . PRO A 1 611 ? 38.560 24.027 -31.630 1.00 93.38 611 PRO A CA 1
ATOM 4539 C C . PRO A 1 611 ? 38.382 22.578 -31.123 1.00 93.38 611 PRO A C 1
ATOM 4541 O O . PRO A 1 611 ? 37.268 22.172 -30.817 1.00 93.38 611 PRO A O 1
ATOM 4544 N N . ASP A 1 612 ? 39.474 21.818 -30.970 1.00 93.50 612 ASP A N 1
ATOM 4545 C CA . ASP A 1 612 ? 39.473 20.489 -30.314 1.00 93.50 612 ASP A CA 1
ATOM 4546 C C . ASP A 1 612 ? 38.922 20.551 -28.884 1.00 93.50 612 ASP A C 1
ATOM 4548 O O . ASP A 1 612 ? 37.935 19.894 -28.566 1.00 93.50 612 ASP A O 1
ATOM 4552 N N . TYR A 1 613 ? 39.485 21.431 -28.057 1.00 92.25 613 TYR A N 1
ATOM 4553 C CA . TYR A 1 613 ? 39.000 21.702 -26.705 1.00 92.25 613 TYR A CA 1
ATOM 4554 C C . TYR A 1 613 ? 38.619 23.175 -26.596 1.00 92.25 613 TYR A C 1
ATOM 4556 O O . TYR A 1 613 ? 39.367 24.061 -27.028 1.00 92.25 613 TYR A O 1
ATOM 4564 N N . MET A 1 614 ? 37.447 23.452 -26.026 1.00 87.31 614 MET A N 1
ATOM 4565 C CA . MET A 1 614 ? 37.011 24.827 -25.786 1.00 87.31 614 MET A CA 1
ATOM 4566 C C . MET A 1 614 ? 37.939 25.540 -24.783 1.00 87.31 614 MET A C 1
ATOM 4568 O O . MET A 1 614 ? 38.511 24.887 -23.919 1.00 87.31 614 MET A O 1
ATOM 4572 N N . PRO A 1 615 ? 38.104 26.880 -24.837 1.00 77.50 615 PRO A N 1
ATOM 4573 C CA . PRO A 1 615 ? 39.207 27.595 -24.164 1.00 77.50 615 PRO A CA 1
ATOM 4574 C C . PRO A 1 615 ? 39.306 27.467 -22.635 1.00 77.50 615 PRO A C 1
ATOM 4576 O O . PRO A 1 615 ? 40.307 27.886 -22.055 1.00 77.50 615 PRO A O 1
ATOM 4579 N N . VAL A 1 616 ? 38.256 26.970 -21.984 1.00 75.69 616 VAL A N 1
ATOM 4580 C CA . VAL A 1 616 ? 38.197 26.714 -20.537 1.00 75.69 616 VAL A CA 1
ATOM 4581 C C . VAL A 1 616 ? 38.650 25.301 -20.159 1.00 75.69 616 VAL A C 1
ATOM 4583 O O . VAL A 1 616 ? 38.824 25.033 -18.976 1.00 75.69 616 VAL A O 1
ATOM 4586 N N . LEU A 1 617 ? 38.891 24.438 -21.147 1.00 84.44 617 LEU A N 1
ATOM 4587 C CA . LEU A 1 617 ? 39.215 23.026 -21.002 1.00 84.44 617 LEU A CA 1
ATOM 4588 C C . LEU A 1 617 ? 40.624 22.735 -21.544 1.00 84.44 617 LEU A C 1
ATOM 4590 O O . LEU A 1 617 ? 41.060 23.334 -22.529 1.00 84.44 617 LEU A O 1
ATOM 4594 N N . SER A 1 618 ? 41.351 21.827 -20.894 1.00 85.44 618 SER A N 1
ATOM 4595 C CA . SER A 1 618 ? 42.636 21.307 -21.383 1.00 85.44 618 SER A CA 1
ATOM 4596 C C . SER A 1 618 ? 42.503 19.824 -21.733 1.00 85.44 618 SER A C 1
ATOM 4598 O O . SER A 1 618 ? 41.689 19.152 -21.105 1.00 85.44 618 SER A O 1
ATOM 4600 N N . PRO A 1 619 ? 43.301 19.302 -22.683 1.00 90.25 619 PRO A N 1
ATOM 4601 C CA . PRO A 1 619 ? 43.340 17.868 -22.952 1.00 90.25 619 PRO A CA 1
ATOM 4602 C C . PRO A 1 619 ? 43.692 17.058 -21.702 1.00 90.25 619 PRO A C 1
ATOM 4604 O O . PRO A 1 619 ? 44.512 17.498 -20.883 1.00 90.25 619 PRO A O 1
ATOM 4607 N N . GLY A 1 620 ? 43.114 15.863 -21.600 1.00 90.25 620 GLY A N 1
ATOM 4608 C CA . GLY A 1 620 ? 43.475 14.858 -20.612 1.00 90.25 620 GLY A CA 1
ATOM 4609 C C . GLY A 1 620 ? 44.941 14.411 -20.730 1.00 90.25 620 GLY A C 1
ATOM 4610 O O . GLY A 1 620 ? 45.557 14.561 -21.790 1.00 90.25 620 GLY A O 1
ATOM 4611 N N . PRO A 1 621 ? 45.550 13.858 -19.664 1.00 91.88 621 PRO A N 1
ATOM 4612 C CA . PRO A 1 621 ? 46.964 13.469 -19.664 1.00 91.88 621 PRO A CA 1
ATOM 4613 C C . PRO A 1 621 ? 47.375 12.461 -20.750 1.00 91.88 621 PRO A C 1
ATOM 4615 O O . PRO A 1 621 ? 48.528 12.493 -21.190 1.00 91.88 621 PRO A O 1
ATOM 4618 N N . ASN A 1 622 ? 46.467 11.571 -21.150 1.00 95.44 622 ASN A N 1
ATOM 4619 C CA . ASN A 1 622 ? 46.658 10.525 -22.155 1.00 95.44 622 ASN A CA 1
ATOM 4620 C C . ASN A 1 622 ? 45.770 10.730 -23.390 1.00 95.44 622 ASN A C 1
ATOM 4622 O O . ASN A 1 622 ? 45.699 9.836 -24.235 1.00 95.44 622 ASN A O 1
ATOM 4626 N N . ASP A 1 623 ? 45.122 11.890 -23.508 1.00 96.19 623 ASP A N 1
ATOM 4627 C CA . ASP A 1 623 ? 44.438 12.260 -24.739 1.00 96.19 623 ASP A CA 1
ATOM 4628 C C . ASP A 1 623 ? 45.458 12.425 -25.877 1.00 96.19 623 ASP A C 1
ATOM 4630 O O . ASP A 1 623 ? 46.581 12.918 -25.698 1.00 96.19 623 ASP A O 1
ATOM 4634 N N . ILE A 1 624 ? 45.051 12.016 -27.071 1.00 96.00 624 ILE A N 1
ATOM 4635 C CA . ILE A 1 624 ? 45.787 12.200 -28.315 1.00 96.00 624 ILE A CA 1
ATOM 4636 C C . ILE A 1 624 ? 45.003 13.147 -29.235 1.00 96.00 624 ILE A C 1
ATOM 4638 O O . ILE A 1 624 ? 43.835 13.449 -29.016 1.00 96.00 624 ILE A O 1
ATOM 4642 N N . GLN A 1 625 ? 45.700 13.739 -30.202 1.00 95.31 625 GLN A N 1
ATOM 4643 C CA . GLN A 1 625 ? 45.123 14.700 -31.147 1.00 95.31 625 GLN A CA 1
ATOM 4644 C C . GLN A 1 625 ? 45.702 14.405 -32.530 1.00 95.31 625 GLN A C 1
ATOM 4646 O O . GLN A 1 625 ? 46.536 15.156 -33.056 1.00 95.31 625 GLN A O 1
ATOM 4651 N N . VAL A 1 626 ? 45.355 13.244 -33.074 1.00 96.31 626 VAL A N 1
ATOM 4652 C CA . VAL A 1 626 ? 45.932 12.692 -34.305 1.00 96.31 626 VAL A CA 1
ATOM 4653 C C . VAL A 1 626 ? 44.834 12.243 -35.262 1.00 96.31 626 VAL A C 1
ATOM 4655 O O . VAL A 1 626 ? 43.681 12.140 -34.892 1.00 96.31 626 VAL A O 1
ATOM 4658 N N . ASP A 1 627 ? 45.181 12.024 -36.528 1.00 94.75 627 ASP A N 1
ATOM 4659 C CA . ASP A 1 627 ? 44.219 11.453 -37.473 1.00 94.75 627 ASP A CA 1
ATOM 4660 C C . ASP A 1 627 ? 43.907 10.006 -37.045 1.00 94.75 627 ASP A C 1
ATOM 4662 O O . ASP A 1 627 ? 44.853 9.211 -36.964 1.00 94.75 627 ASP A O 1
ATOM 4666 N N . PRO A 1 628 ? 42.636 9.644 -36.781 1.00 94.25 628 PRO A N 1
ATOM 4667 C CA . PRO A 1 628 ? 42.274 8.284 -36.395 1.00 94.25 628 PRO A CA 1
ATOM 4668 C C . PRO A 1 628 ? 42.399 7.280 -37.547 1.00 94.25 628 PRO A C 1
ATOM 4670 O O . PRO A 1 628 ? 42.367 6.077 -37.303 1.00 94.25 628 PRO A O 1
ATOM 4673 N N . GLU A 1 629 ? 42.577 7.729 -38.794 1.00 92.25 629 GLU A N 1
ATOM 4674 C CA . GLU A 1 629 ? 42.728 6.875 -39.977 1.00 92.25 629 GLU A CA 1
ATOM 4675 C C . GLU A 1 629 ? 41.537 5.912 -40.181 1.00 92.25 629 GLU A C 1
ATOM 4677 O O . GLU A 1 629 ? 41.696 4.693 -40.161 1.00 92.25 629 GLU A O 1
ATOM 4682 N N . TYR A 1 630 ? 40.330 6.446 -40.403 1.00 89.12 630 TYR A N 1
ATOM 4683 C CA . TYR A 1 630 ? 39.138 5.636 -40.708 1.00 89.12 630 TYR A CA 1
ATOM 4684 C C . TYR A 1 630 ? 39.236 4.887 -42.053 1.00 89.12 630 TYR A C 1
ATOM 4686 O O . TYR A 1 630 ? 39.855 5.365 -43.009 1.00 89.12 630 TYR A O 1
ATOM 4694 N N . LEU A 1 631 ? 38.559 3.739 -42.151 1.00 81.62 631 LEU A N 1
ATOM 4695 C CA . LEU A 1 631 ? 38.517 2.862 -43.323 1.00 81.62 631 LEU A CA 1
ATOM 4696 C C . LEU A 1 631 ? 37.869 3.546 -44.534 1.00 81.62 631 LEU A C 1
ATOM 4698 O O . LEU A 1 631 ? 38.477 3.582 -45.609 1.00 81.62 631 LEU A O 1
ATOM 4702 N N . GLU A 1 632 ? 36.666 4.110 -44.373 1.00 81.50 632 GLU A N 1
ATOM 4703 C CA . GLU A 1 632 ? 35.986 4.864 -45.432 1.00 81.50 632 GLU A CA 1
ATOM 4704 C C . GLU A 1 632 ? 35.123 6.009 -44.871 1.00 81.50 632 GLU A C 1
ATOM 4706 O O . GLU A 1 632 ? 33.897 5.936 -44.801 1.00 81.50 632 GLU A O 1
ATOM 4711 N N . LEU A 1 633 ? 35.772 7.135 -44.554 1.00 80.19 633 LEU A N 1
ATOM 4712 C CA . LEU A 1 633 ? 35.119 8.328 -43.990 1.00 80.19 633 LEU A CA 1
ATOM 4713 C C . LEU A 1 633 ? 33.939 8.858 -44.832 1.00 80.19 633 LEU A C 1
ATOM 4715 O O . LEU A 1 633 ? 32.936 9.299 -44.287 1.00 80.19 633 LEU A O 1
ATOM 4719 N N . VAL A 1 634 ? 34.027 8.812 -46.168 1.00 78.06 634 VAL A N 1
ATOM 4720 C CA . VAL A 1 634 ? 32.956 9.314 -47.061 1.00 78.06 634 VAL A CA 1
ATOM 4721 C C . VAL A 1 634 ? 31.714 8.418 -47.039 1.00 78.06 634 VAL A C 1
ATOM 4723 O O . VAL A 1 634 ? 30.618 8.894 -47.327 1.00 78.06 634 VAL A O 1
ATOM 4726 N N . ALA A 1 635 ? 31.883 7.136 -46.718 1.00 73.88 635 ALA A N 1
ATOM 4727 C CA . ALA A 1 635 ? 30.787 6.189 -46.557 1.00 73.88 635 ALA A CA 1
ATOM 4728 C C . ALA A 1 635 ? 30.294 6.107 -45.101 1.00 73.88 635 ALA A C 1
ATOM 4730 O O . ALA A 1 635 ? 29.431 5.282 -44.824 1.00 73.88 635 ALA A O 1
ATOM 4731 N N . HIS A 1 636 ? 30.822 6.949 -44.199 1.00 81.56 636 HIS A N 1
ATOM 4732 C CA . HIS A 1 636 ? 30.563 6.901 -42.755 1.00 81.56 636 HIS A CA 1
ATOM 4733 C C . HIS A 1 636 ? 30.951 5.558 -42.112 1.00 81.56 636 HIS A C 1
ATOM 4735 O O . HIS A 1 636 ? 30.371 5.132 -41.117 1.00 81.56 636 HIS A O 1
ATOM 4741 N N . ASP A 1 637 ? 31.967 4.898 -42.673 1.00 82.56 637 ASP A N 1
ATOM 4742 C CA . ASP A 1 637 ? 32.553 3.686 -42.115 1.00 82.56 637 ASP A CA 1
ATOM 4743 C C . ASP A 1 637 ? 33.724 4.053 -41.201 1.00 82.56 637 ASP A C 1
ATOM 4745 O O . ASP A 1 637 ? 34.854 4.294 -41.646 1.00 82.56 637 ASP A O 1
ATOM 4749 N N . TYR A 1 638 ? 33.414 4.125 -39.910 1.00 87.81 638 TYR A N 1
ATOM 4750 C CA . TYR A 1 638 ? 34.325 4.573 -38.861 1.00 87.81 638 TYR A CA 1
ATOM 4751 C C . TYR A 1 638 ? 35.205 3.458 -38.285 1.00 87.81 638 TYR A C 1
ATOM 4753 O O . TYR A 1 638 ? 35.865 3.670 -37.268 1.00 87.81 638 TYR A O 1
ATOM 4761 N N . ARG A 1 639 ? 35.249 2.274 -38.913 1.00 86.56 639 ARG A N 1
ATOM 4762 C CA . ARG A 1 639 ? 36.258 1.260 -38.570 1.00 86.56 639 ARG A CA 1
ATOM 4763 C C . ARG A 1 639 ? 37.653 1.842 -38.792 1.00 86.56 639 ARG A C 1
ATOM 4765 O O . ARG A 1 639 ? 37.881 2.547 -39.772 1.00 86.56 639 ARG A O 1
ATOM 4772 N N . LEU A 1 640 ? 38.595 1.553 -37.901 1.00 86.81 640 LEU A N 1
ATOM 4773 C CA . LEU A 1 640 ? 39.967 2.059 -38.003 1.00 86.81 640 LEU A CA 1
ATOM 4774 C C . LEU A 1 640 ? 40.756 1.305 -39.087 1.00 86.81 640 LEU A C 1
ATOM 4776 O O . LEU A 1 640 ? 40.513 0.129 -39.343 1.00 86.81 640 LEU A O 1
ATOM 4780 N N . LEU A 1 641 ? 41.722 1.948 -39.743 1.00 82.69 641 LEU A N 1
ATOM 4781 C CA . LEU A 1 641 ? 42.651 1.269 -40.649 1.00 82.69 641 LEU A CA 1
ATOM 4782 C C . LEU A 1 641 ? 43.719 0.492 -39.860 1.00 82.69 641 LEU A C 1
ATOM 4784 O O . LEU A 1 641 ? 44.172 0.950 -38.808 1.00 82.69 641 LEU A O 1
ATOM 4788 N N . PRO A 1 642 ? 44.221 -0.645 -40.385 1.00 78.06 642 PRO A N 1
ATOM 4789 C CA . PRO A 1 642 ? 45.358 -1.338 -39.787 1.00 78.06 642 PRO A CA 1
ATOM 4790 C C . PRO A 1 642 ? 46.589 -0.423 -39.687 1.00 78.06 642 PRO A C 1
ATOM 4792 O O . PRO A 1 642 ? 47.218 -0.103 -40.698 1.00 78.06 642 PRO A O 1
ATOM 4795 N N . GLY A 1 643 ? 46.960 -0.050 -38.460 1.00 80.44 643 GLY A N 1
ATOM 4796 C CA . GLY A 1 643 ? 48.060 0.881 -38.176 1.00 80.44 643 GLY A CA 1
ATOM 4797 C C . GLY A 1 643 ? 47.627 2.235 -37.613 1.00 80.44 643 GLY A C 1
ATOM 4798 O O . GLY A 1 643 ? 48.510 3.008 -37.238 1.00 80.44 643 GLY A O 1
ATOM 4799 N N . SER A 1 644 ? 46.316 2.473 -37.505 1.00 93.62 644 SER A N 1
ATOM 4800 C CA . SER A 1 644 ? 45.750 3.647 -36.845 1.00 93.62 644 SER A CA 1
ATOM 4801 C C . SER A 1 644 ? 46.369 3.867 -35.456 1.00 93.62 644 SER A C 1
ATOM 4803 O O . SER A 1 644 ? 46.581 2.901 -34.712 1.00 93.62 644 SER A O 1
ATOM 4805 N N . PRO A 1 645 ? 46.647 5.128 -35.076 1.00 94.38 645 PRO A N 1
ATOM 4806 C CA . PRO A 1 645 ? 47.161 5.461 -33.751 1.00 94.38 645 PRO A CA 1
ATOM 4807 C C . PRO A 1 645 ? 46.143 5.235 -32.624 1.00 94.38 645 PRO A C 1
ATOM 4809 O O . PRO A 1 645 ? 46.544 5.229 -31.462 1.00 94.38 645 PRO A O 1
ATOM 4812 N N . CYS A 1 646 ? 44.864 5.043 -32.954 1.00 94.81 646 CYS A N 1
ATOM 4813 C CA . CYS A 1 646 ? 43.784 4.803 -31.999 1.00 94.81 646 CYS A CA 1
ATOM 4814 C C . CYS A 1 646 ? 43.642 3.323 -31.616 1.00 94.81 646 CYS A C 1
ATOM 4816 O O . CYS A 1 646 ? 42.966 3.014 -30.635 1.00 94.81 646 CYS A O 1
ATOM 4818 N N . ILE A 1 647 ? 44.301 2.415 -32.346 1.00 91.00 647 ILE A N 1
ATOM 4819 C CA . ILE A 1 647 ? 44.261 0.977 -32.064 1.00 91.00 647 ILE A CA 1
ATOM 4820 C C . ILE A 1 647 ? 45.073 0.664 -30.804 1.00 91.00 647 ILE A C 1
ATOM 4822 O O . ILE A 1 647 ? 46.254 1.018 -30.710 1.00 91.00 647 ILE A O 1
ATOM 4826 N N . ASN A 1 648 ? 44.464 -0.043 -29.849 1.00 89.62 648 ASN A N 1
ATOM 4827 C CA . ASN A 1 648 ? 45.047 -0.416 -28.559 1.00 89.62 648 ASN A CA 1
ATOM 4828 C C . ASN A 1 648 ? 45.615 0.789 -27.785 1.00 89.62 648 ASN A C 1
ATOM 4830 O O . ASN A 1 648 ? 46.607 0.673 -27.048 1.00 89.62 648 ASN A O 1
ATOM 4834 N N . ALA A 1 649 ? 45.022 1.967 -27.983 1.00 92.62 649 ALA A N 1
ATOM 4835 C CA . ALA A 1 649 ? 45.473 3.227 -27.406 1.00 92.62 649 ALA A CA 1
ATOM 4836 C C . ALA A 1 649 ? 44.603 3.698 -26.234 1.00 92.62 649 ALA A C 1
ATOM 4838 O O . ALA A 1 649 ? 45.066 4.544 -25.465 1.00 92.62 649 ALA A O 1
ATOM 4839 N N . GLY A 1 650 ? 43.412 3.118 -26.055 1.00 91.06 650 GLY A N 1
ATOM 4840 C CA . GLY A 1 650 ? 42.467 3.448 -24.991 1.00 91.06 650 GLY A CA 1
ATOM 4841 C C . GLY A 1 650 ? 42.946 3.072 -23.586 1.00 91.06 650 GLY A C 1
ATOM 4842 O O . GLY A 1 650 ? 44.083 2.644 -23.372 1.00 91.06 650 GLY A O 1
ATOM 4843 N N . HIS A 1 651 ? 42.100 3.258 -22.584 1.00 93.00 651 HIS A N 1
ATOM 4844 C CA . HIS A 1 651 ? 42.419 3.051 -21.180 1.00 93.00 651 HIS A CA 1
ATOM 4845 C C . HIS A 1 651 ? 42.983 1.632 -20.941 1.00 93.00 651 HIS A C 1
ATOM 4847 O O . HIS A 1 651 ? 42.437 0.658 -21.448 1.00 93.00 651 HIS A O 1
ATOM 4853 N N . PRO A 1 652 ? 44.099 1.476 -20.203 1.00 91.06 652 PRO A N 1
ATOM 4854 C CA . PRO A 1 652 ? 44.801 0.193 -20.072 1.00 91.06 652 PRO A CA 1
ATOM 4855 C C . PRO A 1 652 ? 44.142 -0.800 -19.101 1.00 91.06 652 PRO A C 1
ATOM 4857 O O . PRO A 1 652 ? 44.636 -1.916 -18.951 1.00 91.06 652 PRO A O 1
ATOM 4860 N N . ASP A 1 653 ? 43.095 -0.380 -18.393 1.00 86.19 653 ASP A N 1
ATOM 4861 C CA . ASP A 1 653 ? 42.333 -1.254 -17.500 1.00 86.19 653 ASP A CA 1
ATOM 4862 C C . ASP A 1 653 ? 41.520 -2.260 -18.318 1.00 86.19 653 ASP A C 1
ATOM 4864 O O . ASP A 1 653 ? 40.797 -1.881 -19.240 1.00 86.19 653 ASP A O 1
ATOM 4868 N N . SER A 1 654 ? 41.630 -3.535 -17.943 1.00 81.44 654 SER A N 1
ATOM 4869 C CA . SER A 1 654 ? 40.936 -4.648 -18.583 1.00 81.44 654 SER A CA 1
ATOM 4870 C C . SER A 1 654 ? 39.418 -4.493 -18.621 1.00 81.44 654 SER A C 1
ATOM 4872 O O . SER A 1 654 ? 38.793 -5.099 -19.486 1.00 81.44 654 SER A O 1
ATOM 4874 N N . LEU A 1 655 ? 38.832 -3.678 -17.733 1.00 77.00 655 LEU A N 1
ATOM 4875 C CA . LEU A 1 655 ? 37.404 -3.348 -17.754 1.00 77.00 655 LEU A CA 1
ATOM 4876 C C . LEU A 1 655 ? 36.951 -2.770 -19.104 1.00 77.00 655 LEU A C 1
ATOM 4878 O O . LEU A 1 655 ? 35.817 -2.993 -19.518 1.00 77.00 655 LEU A O 1
ATOM 4882 N N . TYR A 1 656 ? 37.829 -2.043 -19.798 1.00 79.88 656 TYR A N 1
ATOM 4883 C CA . TYR A 1 656 ? 37.481 -1.364 -21.046 1.00 79.88 656 TYR A CA 1
ATOM 4884 C C . TYR A 1 656 ? 37.872 -2.146 -22.296 1.00 79.88 656 TYR A C 1
ATOM 4886 O O . TYR A 1 656 ? 37.579 -1.664 -23.392 1.00 79.88 656 TYR A O 1
ATOM 4894 N N . ASN A 1 657 ? 38.562 -3.283 -22.164 1.00 81.88 657 ASN A N 1
ATOM 4895 C CA . ASN A 1 657 ? 39.126 -4.024 -23.292 1.00 81.88 657 ASN A CA 1
ATOM 4896 C C . ASN A 1 657 ? 38.092 -4.296 -24.392 1.00 81.88 657 ASN A C 1
ATOM 4898 O O . ASN A 1 657 ? 36.894 -4.461 -24.134 1.00 81.88 657 ASN A O 1
ATOM 4902 N N . ASP A 1 658 ? 38.578 -4.373 -25.629 1.00 76.62 658 ASP A N 1
ATOM 4903 C CA . ASP A 1 658 ? 37.734 -4.732 -26.762 1.00 76.62 658 ASP A CA 1
ATOM 4904 C C . ASP A 1 658 ? 37.151 -6.140 -26.575 1.00 76.62 658 ASP A C 1
ATOM 4906 O O . ASP A 1 658 ? 37.688 -6.942 -25.801 1.00 76.62 658 ASP A O 1
ATOM 4910 N N . PRO A 1 659 ? 36.057 -6.498 -27.273 1.00 71.69 659 PRO A N 1
ATOM 4911 C CA . PRO A 1 659 ? 35.431 -7.814 -27.127 1.00 71.69 659 PRO A CA 1
ATOM 4912 C C . PRO A 1 659 ? 36.363 -9.012 -27.387 1.00 71.69 659 PRO A C 1
ATOM 4914 O O . PRO A 1 659 ? 36.055 -10.125 -26.966 1.00 71.69 659 PRO A O 1
ATOM 4917 N N . ASP A 1 660 ? 37.504 -8.808 -28.052 1.00 65.38 660 ASP A N 1
ATOM 4918 C CA . ASP A 1 660 ? 38.551 -9.818 -28.256 1.00 65.38 660 ASP A CA 1
ATOM 4919 C C . ASP A 1 660 ? 39.615 -9.860 -27.134 1.00 65.38 660 ASP A C 1
ATOM 4921 O O . ASP A 1 660 ? 40.616 -10.571 -27.240 1.00 65.38 660 ASP A O 1
ATOM 4925 N N . SER A 1 661 ? 39.370 -9.140 -26.033 1.00 72.25 661 SER A N 1
ATOM 4926 C CA . SER A 1 661 ? 40.233 -8.983 -24.854 1.00 72.25 661 SER A CA 1
ATOM 4927 C C . SER A 1 661 ? 41.548 -8.238 -25.097 1.00 72.25 661 SER A C 1
ATOM 4929 O O . SER A 1 661 ? 42.397 -8.202 -24.198 1.00 72.25 661 SER A O 1
ATOM 4931 N N . THR A 1 662 ? 41.743 -7.639 -26.273 1.00 81.12 662 THR A N 1
ATOM 4932 C CA . THR A 1 662 ? 42.862 -6.720 -26.497 1.00 81.12 662 THR A CA 1
ATOM 4933 C C . THR A 1 662 ? 42.614 -5.387 -25.786 1.00 81.12 662 THR A C 1
ATOM 4935 O O . THR A 1 662 ? 41.497 -5.093 -25.354 1.00 81.12 662 THR A O 1
ATOM 4938 N N . ARG A 1 663 ? 43.680 -4.604 -25.562 1.00 85.56 663 ARG A N 1
ATOM 4939 C CA . ARG A 1 663 ? 43.534 -3.270 -24.961 1.00 85.56 663 ARG A CA 1
ATOM 4940 C C . ARG A 1 663 ? 42.617 -2.457 -25.865 1.00 85.56 663 ARG A C 1
ATOM 4942 O O . ARG A 1 663 ? 42.850 -2.469 -27.065 1.00 85.56 663 ARG A O 1
ATOM 4949 N N . SER A 1 664 ? 41.671 -1.728 -25.280 1.00 87.50 664 SER A N 1
ATOM 4950 C CA . SER A 1 664 ? 40.659 -0.976 -26.025 1.00 87.50 664 SER A CA 1
ATOM 4951 C C . SER A 1 664 ? 41.258 -0.135 -27.147 1.00 87.50 664 SER A C 1
ATOM 4953 O O . SER A 1 664 ? 42.176 0.671 -26.923 1.00 87.50 664 SER A O 1
ATOM 4955 N N . ASP A 1 665 ? 40.691 -0.273 -28.332 1.00 91.31 665 ASP A N 1
ATOM 4956 C CA . ASP A 1 665 ? 40.712 0.748 -29.360 1.00 91.31 665 ASP A CA 1
ATOM 4957 C C . ASP A 1 665 ? 39.924 1.978 -28.852 1.00 91.31 665 ASP A C 1
ATOM 4959 O O . ASP A 1 665 ? 38.961 1.860 -28.091 1.00 91.31 665 ASP A O 1
ATOM 4963 N N . MET A 1 666 ? 40.354 3.189 -29.216 1.00 93.69 666 MET A N 1
ATOM 4964 C CA . MET A 1 666 ? 39.519 4.379 -29.003 1.00 93.69 666 MET A CA 1
ATOM 4965 C C . MET A 1 666 ? 38.401 4.402 -30.058 1.00 93.69 666 MET A C 1
ATOM 4967 O O . MET A 1 666 ? 38.636 4.052 -31.212 1.00 93.69 666 MET A O 1
ATOM 4971 N N . GLY A 1 667 ? 37.210 4.873 -29.688 1.00 91.81 667 GLY A N 1
ATOM 4972 C CA . GLY A 1 667 ? 36.054 5.018 -30.577 1.00 91.81 667 GLY A CA 1
ATOM 4973 C C . GLY A 1 667 ? 35.006 3.913 -30.431 1.00 91.81 667 GLY A C 1
ATOM 4974 O O . GLY A 1 667 ? 35.095 3.044 -29.569 1.00 91.81 667 GLY A O 1
ATOM 4975 N N . ALA A 1 668 ? 33.966 3.980 -31.265 1.00 86.19 668 ALA A N 1
ATOM 4976 C CA . ALA A 1 668 ? 32.808 3.084 -31.203 1.00 86.19 668 ALA A CA 1
ATOM 4977 C C . ALA A 1 668 ? 33.024 1.697 -31.817 1.00 86.19 668 ALA A C 1
ATOM 4979 O O . ALA A 1 668 ? 32.320 0.754 -31.452 1.00 86.19 668 ALA A O 1
ATOM 4980 N N . LEU A 1 669 ? 33.967 1.572 -32.754 1.00 82.56 669 LEU A N 1
ATOM 4981 C CA . LEU A 1 669 ? 34.203 0.364 -33.543 1.00 82.56 669 LEU A CA 1
ATOM 4982 C C . LEU A 1 669 ? 35.651 -0.101 -33.358 1.00 82.56 669 LEU A C 1
ATOM 4984 O O . LEU A 1 669 ? 36.573 0.697 -33.500 1.00 82.56 669 LEU A O 1
ATOM 4988 N N . TRP A 1 670 ? 35.844 -1.395 -33.105 1.00 72.00 670 TRP A N 1
ATOM 4989 C CA . TRP A 1 670 ? 37.158 -2.040 -32.984 1.00 72.00 670 TRP A CA 1
ATOM 4990 C C . TRP A 1 670 ? 37.525 -2.786 -34.280 1.00 72.00 670 TRP A C 1
ATOM 4992 O O . TRP A 1 670 ? 36.657 -3.151 -35.083 1.00 72.00 670 TRP A O 1
ATOM 5002 N N . LEU A 1 671 ? 38.815 -3.020 -34.530 1.00 63.91 671 LEU A N 1
ATOM 5003 C CA . LEU A 1 671 ? 39.284 -3.637 -35.781 1.00 63.91 671 LEU A CA 1
ATOM 5004 C C . LEU A 1 671 ? 39.057 -5.173 -35.820 1.00 63.91 671 LEU A C 1
ATOM 5006 O O . LEU A 1 671 ? 39.876 -5.924 -35.296 1.00 63.91 671 LEU A O 1
ATOM 5010 N N . SER A 1 672 ? 38.023 -5.681 -36.520 1.00 55.41 672 SER A N 1
ATOM 5011 C CA . SER A 1 672 ? 37.789 -7.142 -36.669 1.00 55.41 672 SER A CA 1
ATOM 5012 C C . SER A 1 672 ? 37.335 -7.643 -38.064 1.00 55.41 672 SER A C 1
ATOM 5014 O O . SER A 1 672 ? 36.392 -8.426 -38.172 1.00 55.41 672 SER A O 1
ATOM 5016 N N . ASP A 1 673 ? 37.976 -7.262 -39.171 1.00 49.59 673 ASP A N 1
ATOM 5017 C CA . ASP A 1 673 ? 37.518 -7.705 -40.506 1.00 49.59 673 ASP A CA 1
ATOM 5018 C C . ASP A 1 673 ? 38.110 -9.060 -40.951 1.00 49.59 673 ASP A C 1
ATOM 5020 O O . ASP A 1 673 ? 39.299 -9.129 -41.240 1.00 49.59 673 ASP A O 1
ATOM 5024 N N . VAL A 1 674 ? 37.260 -10.111 -40.968 1.00 52.06 674 VAL A N 1
ATOM 5025 C CA . VAL A 1 674 ? 37.028 -11.277 -41.895 1.00 52.06 674 VAL A CA 1
ATOM 5026 C C . VAL A 1 674 ? 36.267 -12.404 -41.126 1.00 52.06 674 VAL A C 1
ATOM 5028 O O . VAL A 1 674 ? 35.888 -13.439 -41.679 1.00 52.06 674 VAL A O 1
ATOM 5031 N N . PHE A 1 675 ? 36.052 -12.267 -39.819 1.00 58.75 675 PHE A N 1
ATOM 5032 C CA . PHE A 1 675 ? 35.516 -13.321 -38.953 1.00 58.75 675 PHE A CA 1
ATOM 5033 C C . PHE A 1 675 ? 33.995 -13.209 -38.763 1.00 58.75 675 PHE A C 1
ATOM 5035 O O . PHE A 1 675 ? 33.516 -12.092 -38.586 1.00 58.75 675 PHE A O 1
ATOM 5042 N N . PRO A 1 676 ? 33.229 -14.321 -38.746 1.00 63.97 676 PRO A N 1
ATOM 5043 C CA . PRO A 1 676 ? 31.850 -14.266 -38.271 1.00 63.97 676 PRO A CA 1
ATOM 5044 C C . PRO A 1 676 ? 31.876 -13.900 -36.783 1.00 63.97 676 PRO A C 1
ATOM 5046 O O . PRO A 1 676 ? 32.454 -14.627 -35.971 1.00 63.97 676 PRO A O 1
ATOM 5049 N N . TYR A 1 677 ? 31.302 -12.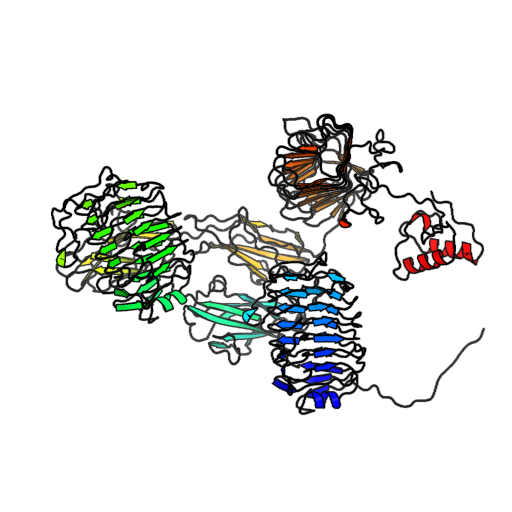754 -36.434 1.00 69.69 677 TYR A N 1
ATOM 5050 C CA . TYR A 1 677 ? 31.308 -12.247 -35.067 1.00 69.69 677 TYR A CA 1
ATOM 5051 C C . TYR A 1 677 ? 29.935 -12.443 -34.438 1.00 69.69 677 TYR A C 1
ATOM 5053 O O . TYR A 1 677 ? 28.907 -12.105 -35.026 1.00 69.69 677 TYR A O 1
ATOM 5061 N N . VAL A 1 678 ? 29.919 -12.989 -33.224 1.00 69.38 678 VAL A N 1
ATOM 5062 C CA . VAL A 1 678 ? 28.704 -13.072 -32.417 1.00 69.38 678 VAL A CA 1
ATOM 5063 C C . VAL A 1 678 ? 28.354 -11.647 -31.988 1.00 69.38 678 VAL A C 1
ATOM 5065 O O . VAL A 1 678 ? 29.056 -11.082 -31.159 1.00 69.38 678 VAL A O 1
ATOM 5068 N N . GLY A 1 679 ? 27.312 -11.054 -32.570 1.00 61.91 679 GLY A N 1
ATOM 5069 C CA . GLY A 1 679 ? 26.841 -9.682 -32.336 1.00 61.91 679 GLY A CA 1
ATOM 5070 C C . GLY A 1 679 ? 26.005 -9.530 -31.062 1.00 61.91 679 GLY A C 1
ATOM 5071 O O . GLY A 1 679 ? 26.072 -8.493 -30.402 1.00 61.91 679 GLY A O 1
ATOM 5072 N N . MET A 1 680 ? 25.362 -10.609 -30.622 1.00 74.75 680 MET A N 1
ATOM 5073 C CA . MET A 1 680 ? 24.658 -10.723 -29.343 1.00 74.75 680 MET A CA 1
ATOM 5074 C C . MET A 1 680 ? 24.835 -12.147 -28.823 1.00 74.75 680 MET A C 1
ATOM 5076 O O . MET A 1 680 ? 24.784 -13.072 -29.622 1.00 74.75 680 MET A O 1
ATOM 5080 N N . LEU A 1 681 ? 25.055 -12.329 -27.525 1.00 79.56 681 LEU A N 1
ATOM 5081 C CA . LEU A 1 681 ? 25.087 -13.639 -26.869 1.00 79.56 681 LEU A CA 1
ATOM 5082 C C . LEU A 1 681 ? 24.417 -13.469 -25.513 1.00 79.56 681 LEU A C 1
ATOM 5084 O O . LEU A 1 681 ? 24.907 -12.658 -24.720 1.00 79.56 681 LEU A O 1
ATOM 5088 N N . GLU A 1 682 ? 23.304 -14.163 -25.310 1.00 80.00 682 GLU A N 1
ATOM 5089 C CA . GLU A 1 682 ? 22.386 -13.992 -24.179 1.00 80.00 682 GLU A CA 1
ATOM 5090 C C . GLU A 1 682 ? 21.723 -15.331 -23.827 1.00 80.00 682 GLU A C 1
ATOM 5092 O O . GLU A 1 682 ? 21.847 -16.319 -24.563 1.00 80.00 682 GLU A O 1
ATOM 5097 N N . LEU A 1 683 ? 21.042 -15.353 -22.687 1.00 80.19 683 LEU A N 1
ATOM 5098 C CA . LEU A 1 683 ? 20.130 -16.420 -22.297 1.00 80.19 683 LEU A CA 1
ATOM 5099 C C . LEU A 1 683 ? 18.751 -16.100 -22.873 1.00 80.19 683 LEU A C 1
ATOM 5101 O O . LEU A 1 683 ? 18.377 -14.940 -23.015 1.00 80.19 683 LEU A O 1
ATOM 5105 N N . GLU A 1 684 ? 18.021 -17.119 -23.299 1.00 77.69 684 GLU A N 1
ATOM 5106 C CA . GLU A 1 684 ? 16.665 -16.944 -23.803 1.00 77.69 684 GLU A CA 1
ATOM 5107 C C . GLU A 1 684 ? 15.692 -16.866 -22.632 1.00 77.69 684 GLU A C 1
ATOM 5109 O O . GLU A 1 684 ? 15.538 -17.852 -21.918 1.00 77.69 684 GLU A O 1
ATOM 5114 N N . SER A 1 685 ? 15.035 -15.710 -22.495 1.00 66.88 685 SER A N 1
ATOM 5115 C CA . SER A 1 685 ? 13.976 -15.455 -21.510 1.00 66.88 685 SER A CA 1
ATOM 5116 C C . SER A 1 685 ? 14.421 -15.524 -20.040 1.00 66.88 685 SER A C 1
ATOM 5118 O O . SER A 1 685 ? 13.595 -15.813 -19.184 1.00 66.88 685 SER A O 1
ATOM 5120 N N . GLU A 1 686 ? 15.700 -15.261 -19.742 1.00 68.94 686 GLU A N 1
ATOM 5121 C CA . GLU A 1 686 ? 16.246 -15.269 -18.372 1.00 68.94 686 GLU A CA 1
ATOM 5122 C C . GLU A 1 686 ? 17.283 -14.144 -18.183 1.00 68.94 686 GLU A C 1
ATOM 5124 O O . GLU A 1 686 ? 18.067 -13.859 -19.099 1.00 68.94 686 GLU A O 1
ATOM 5129 N N . ASP A 1 687 ? 17.305 -13.518 -17.000 1.00 73.44 687 ASP A N 1
ATOM 5130 C CA . ASP A 1 687 ? 18.327 -12.541 -16.603 1.00 73.44 687 ASP A CA 1
ATOM 5131 C C . ASP A 1 687 ? 19.675 -13.255 -16.381 1.00 73.44 687 ASP A C 1
ATOM 5133 O O . ASP A 1 687 ? 19.748 -14.187 -15.582 1.00 73.44 687 ASP A O 1
ATOM 5137 N N . PRO A 1 688 ? 20.774 -12.840 -17.043 1.00 75.38 688 PRO A N 1
ATOM 5138 C CA . PRO A 1 688 ? 22.102 -13.404 -16.817 1.00 75.38 688 PRO A CA 1
ATOM 5139 C C . PRO A 1 688 ? 22.631 -13.346 -15.385 1.00 75.38 688 PRO A C 1
ATOM 5141 O O . PRO A 1 688 ? 23.600 -14.055 -15.113 1.00 75.38 688 PRO A O 1
ATOM 5144 N N . TRP A 1 689 ? 22.074 -12.514 -14.508 1.00 76.06 689 TRP A N 1
ATOM 5145 C CA . TRP A 1 689 ? 22.482 -12.450 -13.103 1.00 76.06 689 TRP A CA 1
ATOM 5146 C C . TRP A 1 689 ? 21.578 -13.231 -12.144 1.00 76.06 689 TRP A C 1
ATOM 5148 O O . TRP A 1 689 ? 22.057 -13.564 -11.068 1.00 76.06 689 TRP A O 1
ATOM 5158 N N . HIS A 1 690 ? 20.372 -13.618 -12.569 1.00 78.12 690 HIS A N 1
ATOM 5159 C CA . HIS A 1 690 ? 19.386 -14.329 -11.743 1.00 78.12 690 HIS A CA 1
ATOM 5160 C C . HIS A 1 690 ? 18.808 -15.530 -12.511 1.00 78.12 690 HIS A C 1
ATOM 5162 O O . HIS A 1 690 ? 17.611 -15.642 -12.781 1.00 78.12 690 HIS A O 1
ATOM 5168 N N . VAL A 1 691 ? 19.693 -16.423 -12.962 1.00 82.31 691 VAL A N 1
ATOM 5169 C CA . VAL A 1 691 ? 19.303 -17.609 -13.739 1.00 82.31 691 VAL A CA 1
ATOM 5170 C C . VAL A 1 691 ? 18.768 -18.679 -12.796 1.00 82.31 691 VAL A C 1
ATOM 5172 O O . VAL A 1 691 ? 19.529 -19.214 -11.998 1.00 82.31 691 VAL A O 1
ATOM 5175 N N . VAL A 1 692 ? 17.496 -19.046 -12.939 1.00 83.50 692 VAL A N 1
ATOM 5176 C CA . VAL A 1 692 ? 16.843 -20.089 -12.115 1.00 83.50 692 VAL A CA 1
ATOM 5177 C C . VAL A 1 692 ? 16.768 -21.442 -12.831 1.00 83.50 692 VAL A C 1
ATOM 5179 O O . VAL A 1 692 ? 16.588 -22.508 -12.243 1.00 83.50 692 VAL A O 1
ATOM 5182 N N . AS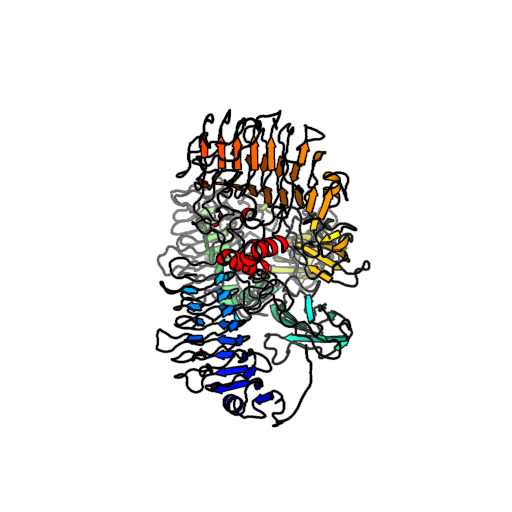N A 1 693 ? 16.914 -21.454 -14.158 1.00 84.25 693 ASN A N 1
ATOM 5183 C CA . ASN A 1 693 ? 16.861 -22.686 -14.927 1.00 84.25 693 ASN A CA 1
ATOM 5184 C C . ASN A 1 693 ? 18.237 -23.347 -14.992 1.00 84.25 693 ASN A C 1
ATOM 5186 O O . ASN A 1 693 ? 19.122 -22.942 -15.743 1.00 84.25 693 ASN A O 1
ATOM 5190 N N . HIS A 1 694 ? 18.389 -24.479 -14.312 1.00 87.12 694 HIS A N 1
ATOM 5191 C CA . HIS A 1 694 ? 19.631 -25.261 -14.302 1.00 87.12 694 HIS A CA 1
ATOM 5192 C C . HIS A 1 694 ? 19.987 -25.906 -15.662 1.00 87.12 694 HIS A C 1
ATOM 5194 O O . HIS A 1 694 ? 20.962 -26.662 -15.772 1.00 87.12 694 HIS A O 1
ATOM 5200 N N . SER A 1 695 ? 19.180 -25.698 -16.709 1.00 88.25 695 SER A N 1
ATOM 5201 C CA . SER A 1 695 ? 19.440 -26.111 -18.093 1.00 88.25 695 SER A CA 1
ATOM 5202 C C . SER A 1 695 ? 19.091 -25.001 -19.091 1.00 88.25 695 SER A C 1
ATOM 5204 O O . SER A 1 695 ? 18.217 -25.189 -19.947 1.00 88.25 695 SER A O 1
ATOM 5206 N N . PRO A 1 696 ? 19.792 -23.858 -19.023 1.00 88.62 696 PRO A N 1
ATOM 5207 C CA . PRO A 1 696 ? 19.383 -22.667 -19.740 1.00 88.62 696 PRO A CA 1
ATOM 5208 C C . PRO A 1 696 ? 19.574 -22.816 -21.251 1.00 88.62 696 PRO A C 1
ATOM 5210 O O . PRO A 1 696 ? 20.384 -23.613 -21.754 1.00 88.62 696 PRO A O 1
ATOM 5213 N N . LYS A 1 697 ? 18.827 -22.014 -22.008 1.00 89.19 697 LYS A N 1
ATOM 5214 C CA . LYS A 1 697 ? 18.939 -21.945 -23.465 1.00 89.19 697 LYS A CA 1
ATOM 5215 C C . LYS A 1 697 ? 19.737 -20.710 -23.860 1.00 89.19 697 LYS A C 1
ATOM 5217 O O . LYS A 1 697 ? 19.315 -19.585 -23.644 1.00 89.19 697 LYS A O 1
ATOM 5222 N N . PHE A 1 698 ? 20.892 -20.923 -24.477 1.00 87.75 698 PHE A N 1
ATOM 5223 C CA . PHE A 1 698 ? 21.729 -19.848 -24.998 1.00 87.75 698 PHE A CA 1
ATOM 5224 C C . PHE A 1 698 ? 21.253 -19.447 -26.384 1.00 87.75 698 PHE A C 1
ATOM 5226 O O . PHE A 1 698 ? 21.058 -20.312 -27.243 1.00 87.75 698 PHE A O 1
ATOM 5233 N N . ARG A 1 699 ? 21.154 -18.145 -26.636 1.00 85.12 699 ARG A N 1
ATOM 5234 C CA . ARG A 1 699 ? 20.798 -17.587 -27.940 1.00 85.12 699 ARG A CA 1
ATOM 5235 C C . ARG A 1 699 ? 21.819 -16.547 -28.365 1.00 85.12 699 ARG A C 1
ATOM 5237 O O . ARG A 1 699 ? 22.398 -15.833 -27.548 1.00 85.12 699 ARG A O 1
ATOM 5244 N N . TRP A 1 700 ? 22.052 -16.455 -29.666 1.00 82.00 700 TRP A N 1
ATOM 5245 C CA . TRP A 1 700 ? 22.930 -15.435 -30.209 1.00 82.00 700 TRP A CA 1
ATOM 5246 C C . TRP A 1 700 ? 22.416 -14.832 -31.505 1.00 82.00 700 TRP A C 1
ATOM 5248 O O . TRP A 1 700 ? 21.670 -15.442 -32.265 1.00 82.00 700 TRP A O 1
ATOM 5258 N N . LEU A 1 701 ? 22.882 -13.619 -31.772 1.00 75.38 701 LEU A N 1
ATOM 5259 C CA . LEU A 1 701 ? 22.818 -12.981 -33.080 1.00 75.38 701 LEU A CA 1
ATOM 5260 C C . LEU A 1 701 ? 24.239 -12.812 -33.588 1.00 75.38 701 LEU A C 1
ATOM 5262 O O . LEU A 1 701 ? 25.191 -12.762 -32.806 1.00 75.38 701 LEU A O 1
ATOM 5266 N N . PHE A 1 702 ? 24.407 -12.724 -34.900 1.00 68.88 702 PHE A N 1
ATOM 5267 C CA . PHE A 1 702 ? 25.728 -12.616 -35.495 1.00 68.88 702 PHE A CA 1
ATOM 5268 C C . PHE A 1 702 ? 25.756 -11.646 -36.659 1.00 68.88 702 PHE A C 1
ATOM 5270 O O . PHE A 1 702 ? 24.794 -11.528 -37.413 1.00 68.88 702 PHE A O 1
ATOM 5277 N N . VAL A 1 703 ? 26.891 -10.967 -36.789 1.00 60.00 703 VAL A N 1
ATOM 5278 C CA . VAL A 1 703 ? 27.190 -10.078 -37.905 1.00 60.00 703 VAL A CA 1
ATOM 5279 C C . VAL A 1 703 ? 28.251 -10.766 -38.756 1.00 60.00 703 VAL A C 1
ATOM 5281 O O . VAL A 1 703 ? 29.301 -11.181 -38.259 1.00 60.00 703 VAL A O 1
ATOM 5284 N N . ASP A 1 704 ? 27.958 -10.916 -40.044 1.00 58.72 704 ASP A N 1
ATOM 5285 C CA . ASP A 1 704 ? 28.895 -11.415 -41.048 1.00 58.72 704 ASP A CA 1
ATOM 5286 C C . ASP A 1 704 ? 28.860 -10.480 -42.262 1.00 58.72 704 ASP A C 1
ATOM 5288 O O . ASP A 1 704 ? 27.820 -9.922 -42.613 1.00 58.72 704 ASP A O 1
ATOM 5292 N N . THR A 1 705 ? 30.000 -10.317 -42.921 1.00 51.34 705 THR A N 1
ATOM 5293 C CA . THR A 1 705 ? 30.134 -9.480 -44.117 1.00 51.34 705 THR A CA 1
ATOM 5294 C C . THR A 1 705 ? 29.686 -10.200 -45.398 1.00 51.34 705 THR A C 1
ATOM 5296 O O . THR A 1 705 ? 29.497 -9.536 -46.416 1.00 51.34 705 THR A O 1
ATOM 5299 N N . LEU A 1 706 ? 29.452 -11.525 -45.376 1.00 51.59 706 LEU A N 1
ATOM 5300 C CA . LEU A 1 706 ? 28.821 -12.337 -46.443 1.00 51.59 706 LEU A CA 1
ATOM 5301 C C . LEU A 1 706 ? 28.089 -13.555 -45.806 1.00 51.59 706 LEU A C 1
ATOM 5303 O O . LEU A 1 706 ? 28.504 -14.001 -44.748 1.00 51.59 706 LEU A O 1
ATOM 5307 N N . PRO A 1 707 ? 26.997 -14.127 -46.360 1.00 53.41 707 PRO A N 1
ATOM 5308 C CA . PRO A 1 707 ? 25.984 -14.771 -45.516 1.00 53.41 707 PRO A CA 1
ATOM 5309 C C . PRO A 1 707 ? 26.296 -16.197 -45.019 1.00 53.41 707 PRO A C 1
ATOM 5311 O O . PRO A 1 707 ? 26.859 -17.033 -45.729 1.00 53.41 707 PRO A O 1
ATOM 5314 N N . SER A 1 708 ? 25.685 -16.470 -43.858 1.00 66.75 708 SER A N 1
ATOM 5315 C CA . SER A 1 708 ? 25.395 -17.722 -43.135 1.00 66.75 708 SER A CA 1
ATOM 5316 C C . SER A 1 708 ? 26.506 -18.344 -42.285 1.00 66.75 708 SER A C 1
ATOM 5318 O O . SER A 1 708 ? 27.390 -19.044 -42.775 1.00 66.75 708 SER A O 1
ATOM 5320 N N . GLN A 1 709 ? 26.345 -18.203 -40.963 1.00 77.62 709 GLN A N 1
ATOM 5321 C CA . GLN A 1 709 ? 26.783 -19.216 -40.010 1.00 77.62 709 GLN A CA 1
ATOM 5322 C C . GLN A 1 709 ? 26.327 -20.596 -40.510 1.00 77.62 709 GLN A C 1
ATOM 5324 O O . GLN A 1 709 ? 25.146 -20.807 -40.792 1.00 77.62 709 GLN A O 1
ATOM 5329 N N . ILE A 1 710 ? 27.263 -21.537 -40.614 1.00 86.44 710 ILE A N 1
ATOM 5330 C CA . ILE A 1 710 ? 26.967 -22.939 -40.951 1.00 86.44 710 ILE A CA 1
ATOM 5331 C C . ILE A 1 710 ? 27.384 -23.913 -39.850 1.00 86.44 710 ILE A C 1
ATOM 5333 O O . ILE A 1 710 ? 27.069 -25.102 -39.927 1.00 86.44 710 ILE A O 1
ATOM 5337 N N . ALA A 1 711 ? 28.159 -23.431 -38.878 1.00 88.56 711 ALA A N 1
ATOM 5338 C CA . ALA A 1 711 ? 28.474 -24.157 -37.666 1.00 88.56 711 ALA A CA 1
ATOM 5339 C C . ALA A 1 711 ? 28.755 -23.186 -36.518 1.00 88.56 711 ALA A C 1
ATOM 5341 O O . ALA A 1 711 ? 29.130 -22.031 -36.743 1.00 88.56 711 ALA A O 1
ATOM 5342 N N . TYR A 1 712 ? 28.619 -23.690 -35.300 1.00 92.44 712 TYR A N 1
ATOM 5343 C CA . TYR A 1 712 ? 29.043 -23.019 -34.081 1.00 92.44 712 TYR A CA 1
ATOM 5344 C C . TYR A 1 712 ? 29.818 -23.991 -33.186 1.00 92.44 712 TYR A C 1
ATOM 5346 O O . TYR A 1 712 ? 29.752 -25.214 -33.341 1.00 92.44 712 TYR A O 1
ATOM 5354 N N . GLU A 1 713 ? 30.568 -23.430 -32.250 1.00 94.69 713 GLU A N 1
ATOM 5355 C CA . GLU A 1 713 ? 31.037 -24.117 -31.052 1.00 94.69 713 GLU A CA 1
ATOM 5356 C C . GLU A 1 713 ? 30.567 -23.297 -29.853 1.00 94.69 713 GLU A C 1
ATOM 5358 O O . GLU A 1 713 ? 30.620 -22.065 -29.888 1.00 94.69 713 GLU A O 1
ATOM 5363 N N . ILE A 1 714 ? 30.093 -23.989 -28.821 1.00 93.12 714 ILE A N 1
ATOM 5364 C CA . ILE A 1 714 ? 29.690 -23.405 -27.544 1.00 93.12 714 ILE A CA 1
ATOM 5365 C C . ILE A 1 714 ? 30.370 -24.170 -26.422 1.00 93.12 714 ILE A C 1
ATOM 5367 O O . ILE A 1 714 ? 30.499 -25.392 -26.507 1.00 93.12 714 ILE A O 1
ATOM 5371 N N . GLU A 1 715 ? 30.808 -23.455 -25.397 1.00 93.31 715 GLU A N 1
ATOM 5372 C CA . GLU A 1 715 ? 31.397 -24.046 -24.203 1.00 93.31 715 GLU A CA 1
ATOM 5373 C C . GLU A 1 715 ? 30.874 -23.340 -22.962 1.00 93.31 715 GLU A C 1
ATOM 5375 O O . GLU A 1 715 ? 30.671 -22.126 -22.989 1.00 93.31 715 GLU A O 1
ATOM 5380 N N . VAL A 1 716 ? 30.655 -24.111 -21.899 1.00 93.00 716 VAL A N 1
ATOM 5381 C CA . VAL A 1 716 ? 30.299 -23.621 -20.567 1.00 93.00 716 VAL A CA 1
ATOM 5382 C C . VAL A 1 716 ? 31.304 -24.188 -19.570 1.00 93.00 716 VAL A C 1
ATOM 5384 O O . VAL A 1 716 ? 31.511 -25.408 -19.503 1.00 93.00 716 VAL A O 1
ATOM 5387 N N . GLY A 1 717 ? 31.924 -23.291 -18.814 1.00 90.38 717 GLY A N 1
ATOM 5388 C CA . GLY A 1 717 ? 32.986 -23.566 -17.856 1.00 90.38 717 GLY A CA 1
ATOM 5389 C C . GLY A 1 717 ? 32.809 -22.772 -16.563 1.00 90.38 717 GLY A C 1
ATOM 5390 O O . GLY A 1 717 ? 31.899 -21.953 -16.430 1.00 90.38 717 GLY A O 1
ATOM 5391 N N . VAL A 1 718 ? 33.684 -23.042 -15.595 1.00 87.94 718 VAL A N 1
ATOM 5392 C CA . VAL A 1 718 ? 33.666 -22.432 -14.248 1.00 87.94 718 VAL A CA 1
ATOM 5393 C C . VAL A 1 718 ? 34.706 -21.324 -14.078 1.00 87.94 718 VAL A C 1
ATOM 5395 O O . VAL A 1 718 ? 34.824 -20.734 -13.010 1.00 87.94 718 VAL A O 1
ATOM 5398 N N . ASP A 1 719 ? 35.503 -21.056 -15.110 1.00 82.19 719 ASP A N 1
ATOM 5399 C CA . ASP A 1 719 ? 36.619 -20.123 -15.045 1.00 82.19 719 ASP A CA 1
ATOM 5400 C C . ASP A 1 719 ? 36.756 -19.292 -16.322 1.00 82.19 719 ASP A C 1
ATOM 5402 O O . ASP A 1 719 ? 36.586 -19.770 -17.442 1.00 82.19 719 ASP A O 1
ATOM 5406 N N . GLN A 1 720 ? 37.102 -18.019 -16.138 1.00 77.12 720 GLN A N 1
ATOM 5407 C CA . GLN A 1 720 ? 37.181 -17.036 -17.216 1.00 77.12 720 GLN A CA 1
ATOM 5408 C C . GLN A 1 720 ? 38.317 -17.314 -18.215 1.00 77.12 720 GLN A C 1
ATOM 5410 O O . GLN A 1 720 ? 38.235 -16.903 -19.377 1.00 77.12 720 GLN A O 1
ATOM 5415 N N . ASP A 1 721 ? 39.398 -17.962 -17.767 1.00 77.94 721 ASP A N 1
ATOM 5416 C CA . ASP A 1 721 ? 40.607 -18.203 -18.559 1.00 77.94 721 ASP A CA 1
ATOM 5417 C C . ASP A 1 721 ? 40.631 -19.573 -19.252 1.00 77.94 721 ASP A C 1
ATOM 5419 O O . ASP A 1 721 ? 41.544 -19.834 -20.044 1.00 77.94 721 ASP A O 1
ATOM 5423 N N . TRP A 1 722 ? 39.593 -20.392 -19.041 1.00 82.69 722 TRP A N 1
ATOM 5424 C CA . TRP A 1 722 ? 39.407 -21.709 -19.658 1.00 82.69 722 TRP A CA 1
ATOM 5425 C C . TRP A 1 722 ? 40.595 -22.650 -19.386 1.00 82.69 722 TRP A C 1
ATOM 5427 O O . TRP A 1 722 ? 41.049 -23.415 -20.244 1.00 82.69 722 TRP A O 1
ATOM 5437 N N . SER A 1 723 ? 41.171 -22.514 -18.193 1.00 77.38 723 SER A N 1
ATOM 5438 C CA . SER A 1 723 ? 42.272 -23.295 -17.652 1.00 77.38 723 SER A CA 1
ATOM 5439 C C . SER A 1 723 ? 41.805 -24.582 -16.963 1.00 77.38 723 SER A C 1
ATOM 5441 O O . SER A 1 723 ? 42.601 -25.528 -16.856 1.00 77.38 723 SER A O 1
ATOM 5443 N N . THR A 1 724 ? 40.541 -24.655 -16.526 1.00 74.69 724 THR A N 1
ATOM 5444 C CA . THR A 1 724 ? 39.928 -25.888 -16.007 1.00 74.69 724 THR A CA 1
ATOM 5445 C C . THR A 1 724 ? 39.151 -26.651 -17.090 1.00 74.69 724 THR A C 1
ATOM 5447 O O . THR A 1 724 ? 39.101 -26.247 -18.246 1.00 74.69 724 THR A O 1
ATOM 5450 N N . ALA A 1 725 ? 38.672 -27.860 -16.776 1.00 69.56 725 ALA A N 1
ATOM 5451 C CA . ALA A 1 725 ? 37.971 -28.682 -17.761 1.00 69.56 725 ALA A CA 1
ATOM 5452 C C . ALA A 1 725 ? 36.527 -28.196 -17.942 1.00 69.56 725 ALA A C 1
ATOM 5454 O O . ALA A 1 725 ? 35.810 -28.063 -16.954 1.00 69.56 725 ALA A O 1
ATOM 5455 N N . GLU A 1 726 ? 36.097 -28.035 -19.196 1.00 81.06 726 GLU A N 1
ATOM 5456 C CA . GLU A 1 726 ? 34.745 -27.571 -19.526 1.00 81.06 726 GLU A CA 1
ATOM 5457 C C . GLU A 1 726 ? 33.665 -28.503 -18.979 1.00 81.06 726 GLU A C 1
ATOM 5459 O O . GLU A 1 726 ? 33.702 -29.717 -19.218 1.00 81.06 726 GLU A O 1
ATOM 5464 N N . MET A 1 727 ? 32.672 -27.934 -18.294 1.00 86.62 727 MET A N 1
ATOM 5465 C CA . MET A 1 727 ? 31.507 -28.694 -17.835 1.00 86.62 727 MET A CA 1
ATOM 5466 C C . MET A 1 727 ? 30.649 -29.145 -19.011 1.00 86.62 727 MET A C 1
ATOM 5468 O O . MET A 1 727 ? 30.092 -30.246 -18.997 1.00 86.62 727 MET A O 1
ATOM 5472 N N . TRP A 1 728 ? 30.571 -28.315 -20.053 1.00 92.88 728 TRP A N 1
ATOM 5473 C CA . TRP A 1 728 ? 29.878 -28.652 -21.283 1.00 92.88 728 TRP A CA 1
ATOM 5474 C C . TRP A 1 728 ? 30.610 -28.096 -22.502 1.00 92.88 728 TRP A C 1
ATOM 5476 O O . TRP A 1 728 ? 30.736 -26.891 -22.678 1.00 92.88 728 TRP A O 1
ATOM 5486 N N . SER A 1 729 ? 31.072 -29.001 -23.366 1.00 92.19 729 SER A N 1
ATOM 5487 C CA . SER A 1 729 ? 31.656 -28.691 -24.675 1.00 92.19 729 SER A CA 1
ATOM 5488 C C . SER A 1 729 ? 31.214 -29.777 -25.666 1.00 92.19 729 SER A C 1
ATOM 5490 O O . SER A 1 729 ? 31.852 -30.831 -25.771 1.00 92.19 729 SER A O 1
ATOM 5492 N N . PRO A 1 730 ? 30.085 -29.594 -26.381 1.00 89.94 730 PRO A N 1
ATOM 5493 C CA . PRO A 1 730 ? 29.622 -30.543 -27.397 1.00 89.94 730 PRO A CA 1
ATOM 5494 C C . PRO A 1 730 ? 30.539 -30.594 -28.635 1.00 89.94 730 PRO A C 1
ATOM 5496 O O . PRO A 1 730 ? 30.332 -31.425 -29.525 1.00 89.94 730 PRO A O 1
ATOM 5499 N N . GLY A 1 731 ? 31.562 -29.736 -28.700 1.00 89.62 731 GLY A N 1
ATOM 5500 C CA . GLY A 1 731 ? 32.416 -29.558 -29.866 1.00 89.62 731 GLY A CA 1
ATOM 5501 C C . GLY A 1 731 ? 31.687 -28.848 -31.009 1.00 89.62 731 GLY A C 1
ATOM 5502 O O . GLY A 1 731 ? 30.763 -28.068 -30.799 1.00 89.62 731 GLY A O 1
ATOM 5503 N N . GLN A 1 732 ? 32.123 -29.112 -32.242 1.00 94.00 732 GLN A N 1
ATOM 5504 C CA . GLN A 1 732 ? 31.603 -28.449 -33.444 1.00 94.00 732 GLN A CA 1
ATOM 5505 C C . GLN A 1 732 ? 30.210 -28.945 -33.812 1.00 94.00 732 GLN A C 1
ATOM 5507 O O . GLN A 1 732 ? 30.037 -30.122 -34.144 1.00 94.00 732 GLN A O 1
ATOM 5512 N N . VAL A 1 733 ? 29.248 -28.027 -33.869 1.00 93.62 733 VAL A N 1
ATOM 5513 C CA . VAL A 1 733 ? 27.874 -28.309 -34.289 1.00 93.62 733 VAL A CA 1
ATOM 5514 C C . VAL A 1 733 ? 27.620 -27.660 -35.646 1.00 93.62 733 VAL A C 1
ATOM 5516 O O . VAL A 1 733 ? 27.609 -26.441 -35.776 1.00 93.62 733 VAL A O 1
ATOM 5519 N N . TYR A 1 734 ? 27.433 -28.482 -36.682 1.00 91.12 734 TYR A N 1
ATOM 5520 C CA . TYR A 1 734 ? 27.231 -28.027 -38.063 1.00 91.12 734 TYR A CA 1
ATOM 5521 C C . TYR A 1 734 ? 25.750 -27.767 -38.347 1.00 91.12 734 TYR A C 1
ATOM 5523 O O . TYR A 1 734 ? 25.052 -28.621 -38.898 1.00 91.12 734 TYR A O 1
ATOM 5531 N N . THR A 1 735 ? 25.285 -26.589 -37.946 1.00 87.62 735 THR A N 1
ATOM 5532 C CA . THR A 1 735 ? 23.929 -26.090 -38.181 1.00 87.62 735 THR A CA 1
ATOM 5533 C C . THR A 1 735 ? 23.929 -24.567 -38.348 1.00 87.62 735 THR A C 1
ATOM 5535 O O . THR A 1 735 ? 24.866 -23.872 -37.942 1.00 87.62 735 THR A O 1
ATOM 5538 N N . ALA A 1 736 ? 22.860 -24.059 -38.957 1.00 83.38 736 ALA A N 1
ATOM 5539 C CA . ALA A 1 736 ? 22.569 -22.631 -39.037 1.00 83.38 736 ALA A CA 1
ATOM 5540 C C . ALA A 1 736 ? 21.785 -22.120 -37.812 1.00 83.38 736 ALA A C 1
ATOM 5542 O O . ALA A 1 736 ? 21.457 -20.938 -37.769 1.00 83.38 736 ALA A O 1
ATOM 5543 N N . ASP A 1 737 ? 21.470 -22.993 -36.845 1.00 88.56 737 ASP A N 1
ATOM 5544 C CA . ASP A 1 737 ? 20.754 -22.614 -35.623 1.00 88.56 737 ASP A CA 1
ATOM 5545 C C . ASP A 1 737 ? 21.535 -21.565 -34.832 1.00 88.56 737 ASP A C 1
ATOM 5547 O O . ASP A 1 737 ? 22.749 -21.665 -34.662 1.00 88.56 737 ASP A O 1
ATOM 5551 N N . THR A 1 738 ? 20.825 -20.570 -34.318 1.00 88.50 738 THR A N 1
ATOM 5552 C CA . THR A 1 738 ? 21.394 -19.451 -33.558 1.00 88.50 738 THR A CA 1
ATOM 5553 C C . THR A 1 738 ? 21.137 -19.583 -32.059 1.00 88.50 738 THR A C 1
ATOM 5555 O O . THR A 1 738 ? 20.992 -18.592 -31.344 1.00 88.50 738 THR A O 1
ATOM 5558 N N . PHE A 1 739 ? 21.007 -20.824 -31.594 1.00 90.69 739 PHE A N 1
ATOM 5559 C CA . PHE A 1 739 ? 20.773 -21.156 -30.199 1.00 90.69 739 PHE A CA 1
ATOM 5560 C C . PHE A 1 739 ? 21.372 -22.521 -29.858 1.00 90.69 739 PHE A C 1
ATOM 5562 O O . PHE A 1 739 ? 21.593 -23.363 -30.734 1.00 90.69 739 PHE A O 1
ATOM 5569 N N . ALA A 1 740 ? 21.587 -22.763 -28.570 1.00 91.56 740 ALA A N 1
ATOM 5570 C CA . ALA A 1 740 ? 21.935 -24.067 -28.033 1.00 91.56 740 ALA A CA 1
ATOM 5571 C C . ALA A 1 740 ? 21.338 -24.227 -26.631 1.00 91.56 740 ALA A C 1
ATOM 5573 O O . ALA A 1 740 ? 21.487 -23.349 -25.790 1.00 91.56 740 ALA A O 1
ATOM 5574 N N . VAL A 1 741 ? 20.684 -25.359 -26.371 1.00 91.56 741 VAL A N 1
ATOM 5575 C CA . VAL A 1 741 ? 20.207 -25.698 -25.022 1.00 91.56 741 VAL A CA 1
ATOM 5576 C C . VAL A 1 741 ? 21.339 -26.384 -24.271 1.00 91.56 741 VAL A C 1
ATOM 5578 O O . VAL A 1 741 ? 21.938 -27.335 -24.792 1.00 91.56 741 VAL A O 1
ATOM 5581 N N . TYR A 1 742 ? 21.632 -25.902 -23.066 1.00 93.19 742 TYR A N 1
ATOM 5582 C CA . TYR A 1 742 ? 22.601 -26.533 -22.189 1.00 93.19 742 TYR A CA 1
ATOM 5583 C C . TYR A 1 742 ? 22.226 -28.002 -21.950 1.00 93.19 742 TYR A C 1
ATOM 5585 O O . TYR A 1 742 ? 21.079 -28.345 -21.678 1.00 93.19 742 TYR A O 1
ATOM 5593 N N . SER A 1 743 ? 23.197 -28.900 -22.108 1.00 90.62 743 SER A N 1
ATOM 5594 C CA . SER A 1 743 ? 22.999 -30.347 -21.912 1.00 90.62 743 SER A CA 1
ATOM 5595 C C . SER A 1 743 ? 24.141 -30.990 -21.122 1.00 90.62 743 SER A C 1
ATOM 5597 O O . SER A 1 743 ? 24.408 -32.187 -21.260 1.00 90.62 743 SER A O 1
ATOM 5599 N N . GLY A 1 744 ? 24.847 -30.179 -20.328 1.00 88.50 744 GLY A N 1
ATOM 5600 C CA . GLY A 1 744 ? 25.840 -30.643 -19.364 1.00 88.50 744 GLY A CA 1
ATOM 5601 C C . GLY A 1 744 ? 25.194 -31.195 -18.090 1.00 88.50 744 GLY A C 1
ATOM 5602 O O . GLY A 1 744 ? 24.015 -31.544 -18.067 1.00 88.50 744 GLY A O 1
ATOM 5603 N N . LEU A 1 745 ? 25.986 -31.304 -17.021 1.00 88.69 745 LEU A N 1
ATOM 5604 C CA . LEU A 1 745 ? 25.438 -31.551 -15.682 1.00 88.69 745 LEU A CA 1
ATOM 5605 C C . LEU A 1 745 ? 24.660 -30.312 -15.220 1.00 88.69 745 LEU A C 1
ATOM 5607 O O . LEU A 1 745 ? 25.147 -29.225 -15.519 1.00 88.69 745 LEU A O 1
ATOM 5611 N N . PRO A 1 746 ? 23.519 -30.453 -14.516 1.00 88.75 746 PRO A N 1
ATOM 5612 C CA . PRO A 1 746 ? 22.755 -29.310 -14.013 1.00 88.75 746 PRO A CA 1
ATOM 5613 C C . PRO A 1 746 ? 23.664 -28.278 -13.346 1.00 88.75 746 PRO A C 1
ATOM 5615 O O . PRO A 1 746 ? 24.575 -28.665 -12.611 1.00 88.75 746 PRO A O 1
ATOM 5618 N N . LEU A 1 747 ? 23.448 -27.006 -13.674 1.00 90.50 747 LEU A N 1
ATOM 5619 C CA . LEU A 1 747 ? 24.177 -25.894 -13.068 1.00 90.50 747 LEU A CA 1
ATOM 5620 C C . LEU A 1 747 ? 23.827 -25.809 -11.574 1.00 90.50 747 LEU A C 1
ATOM 5622 O O . LEU A 1 747 ? 22.742 -26.228 -11.181 1.00 90.50 747 LEU A O 1
ATOM 5626 N N . GLU A 1 748 ? 24.764 -25.360 -10.749 1.00 89.75 748 GLU A N 1
ATOM 5627 C CA . GLU A 1 748 ? 24.593 -25.218 -9.300 1.00 89.75 748 GLU A CA 1
ATOM 5628 C C . GLU A 1 748 ? 24.275 -23.759 -8.962 1.00 89.75 748 GLU A C 1
ATOM 5630 O O . GLU A 1 748 ? 24.901 -22.855 -9.515 1.00 89.75 748 GLU A O 1
ATOM 5635 N N . ASP A 1 749 ? 23.336 -23.555 -8.045 1.00 86.69 749 ASP A N 1
ATOM 5636 C CA . ASP A 1 749 ? 22.915 -22.237 -7.560 1.00 86.69 749 ASP A CA 1
ATOM 5637 C C . ASP A 1 749 ? 24.061 -21.482 -6.881 1.00 86.69 749 ASP A C 1
ATOM 5639 O O . ASP A 1 749 ? 25.063 -22.081 -6.457 1.00 86.69 749 ASP A O 1
ATOM 5643 N N . GLY A 1 750 ? 23.964 -20.153 -6.850 1.00 83.62 750 GLY A N 1
ATOM 5644 C CA . GLY A 1 750 ? 24.989 -19.263 -6.295 1.00 83.62 750 GLY A CA 1
ATOM 5645 C C . GLY A 1 750 ? 26.351 -19.362 -6.986 1.00 83.62 750 GLY A C 1
ATOM 5646 O O . GLY A 1 750 ? 27.396 -19.033 -6.410 1.00 83.62 750 GLY A O 1
ATOM 5647 N N . THR A 1 751 ? 26.387 -19.900 -8.209 1.00 88.00 751 THR A N 1
ATOM 5648 C CA . THR A 1 751 ? 27.632 -20.165 -8.931 1.00 88.00 751 THR A CA 1
ATOM 5649 C C . THR A 1 751 ? 27.715 -19.344 -10.210 1.00 88.00 751 THR A C 1
ATOM 5651 O O . THR A 1 751 ? 26.875 -19.429 -11.106 1.00 88.00 751 THR A O 1
ATOM 5654 N N . LEU A 1 752 ? 28.810 -18.585 -10.331 1.00 86.06 752 LEU A N 1
ATOM 5655 C CA . LEU A 1 752 ? 29.169 -17.880 -11.556 1.00 86.06 752 LEU A CA 1
ATOM 5656 C C . LEU A 1 752 ? 29.733 -18.859 -12.588 1.00 86.06 752 LEU A C 1
ATOM 5658 O O . LEU A 1 752 ? 30.776 -19.486 -12.381 1.00 86.06 752 LEU A O 1
ATOM 5662 N N . TYR A 1 753 ? 29.096 -18.906 -13.746 1.00 89.69 753 TYR A N 1
ATOM 5663 C CA . TYR A 1 753 ? 29.542 -19.672 -14.893 1.00 89.69 753 TYR A CA 1
ATOM 5664 C C . TYR A 1 753 ? 29.933 -18.767 -16.051 1.00 89.69 753 TYR A C 1
ATOM 5666 O O . TYR A 1 753 ? 29.415 -17.668 -16.250 1.00 89.69 753 TYR A O 1
ATOM 5674 N N . TYR A 1 754 ? 30.858 -19.263 -16.863 1.00 89.06 754 TYR A N 1
ATOM 5675 C CA . TYR A 1 754 ? 31.306 -18.601 -18.076 1.00 89.06 754 TYR A CA 1
ATOM 5676 C C . TYR A 1 754 ? 30.841 -19.423 -19.258 1.00 89.06 754 TYR A C 1
ATOM 5678 O O . TYR A 1 754 ? 31.064 -20.631 -19.314 1.00 89.06 754 TYR A O 1
ATOM 5686 N N . PHE A 1 755 ? 30.227 -18.770 -20.234 1.00 89.75 755 PHE A N 1
ATOM 5687 C CA . PHE A 1 755 ? 29.848 -19.411 -21.477 1.00 89.75 755 PHE A CA 1
ATOM 5688 C C . PHE A 1 755 ? 30.404 -18.639 -22.657 1.00 89.75 755 PHE A C 1
ATOM 5690 O O . PHE A 1 755 ? 30.437 -17.409 -22.667 1.00 89.75 755 PHE A O 1
ATOM 5697 N N . ARG A 1 756 ? 30.876 -19.361 -23.669 1.00 89.38 756 ARG A N 1
ATOM 5698 C CA . ARG A 1 756 ? 31.406 -18.752 -24.883 1.00 89.38 756 ARG A CA 1
ATOM 5699 C C . ARG A 1 756 ? 30.860 -19.406 -26.126 1.00 89.38 756 ARG A C 1
ATOM 5701 O O . ARG A 1 756 ? 30.718 -20.622 -26.180 1.00 89.38 756 ARG A O 1
ATOM 5708 N N . VAL A 1 757 ? 30.620 -18.594 -27.148 1.00 91.00 757 VAL A N 1
ATOM 5709 C CA . VAL A 1 757 ? 30.204 -19.046 -28.477 1.00 91.00 757 VAL A CA 1
ATOM 5710 C C . VAL A 1 757 ? 31.160 -18.489 -29.520 1.00 91.00 757 VAL A C 1
ATOM 5712 O O . VAL A 1 757 ? 31.558 -17.326 -29.458 1.00 91.00 757 VAL A O 1
ATOM 5715 N N . ARG A 1 758 ? 31.526 -19.312 -30.501 1.00 87.56 758 ARG A N 1
ATOM 5716 C CA . ARG A 1 758 ? 32.181 -18.857 -31.731 1.00 87.56 758 ARG A CA 1
ATOM 5717 C C . ARG A 1 758 ? 31.523 -19.475 -32.945 1.00 87.56 758 ARG A C 1
ATOM 5719 O O . ARG A 1 758 ? 30.995 -20.584 -32.891 1.00 87.56 758 ARG A O 1
ATOM 5726 N N . LEU A 1 759 ? 31.595 -18.762 -34.059 1.00 88.19 759 LEU A N 1
ATOM 5727 C CA . LEU A 1 759 ? 30.851 -19.098 -35.266 1.00 88.19 759 LEU A CA 1
ATOM 5728 C C . LEU A 1 759 ? 31.786 -19.476 -36.405 1.00 88.19 759 LEU A C 1
ATOM 5730 O O . LEU A 1 759 ? 32.946 -19.064 -36.444 1.00 88.19 759 LEU A O 1
ATOM 5734 N N . TYR A 1 760 ? 31.265 -20.244 -37.353 1.00 85.31 760 TYR A N 1
ATOM 5735 C CA . TYR A 1 760 ? 31.958 -20.641 -38.569 1.00 85.31 760 TYR A CA 1
ATOM 5736 C C . TYR A 1 760 ? 31.103 -20.316 -39.789 1.00 85.31 760 TYR A C 1
ATOM 5738 O O . TYR A 1 760 ? 29.972 -20.791 -39.914 1.00 85.31 760 TYR A O 1
ATOM 5746 N N . ASN A 1 761 ? 31.667 -19.561 -40.727 1.00 77.12 761 ASN A N 1
ATOM 5747 C CA . ASN A 1 761 ? 30.982 -19.127 -41.950 1.00 77.12 761 ASN A CA 1
ATOM 5748 C C . ASN A 1 761 ? 31.331 -19.972 -43.188 1.00 77.12 761 ASN A C 1
ATOM 5750 O O . ASN A 1 761 ? 31.145 -19.553 -44.327 1.00 77.12 761 ASN A O 1
ATOM 5754 N N . GLY A 1 762 ? 31.907 -21.164 -42.996 1.00 73.94 762 GLY A N 1
ATOM 5755 C CA . GLY A 1 762 ? 32.314 -22.039 -44.102 1.00 73.94 762 GLY A CA 1
ATOM 5756 C C . GLY A 1 762 ? 33.705 -21.769 -44.666 1.00 73.94 762 GLY A C 1
ATOM 5757 O O . GLY A 1 762 ? 34.197 -22.568 -45.466 1.00 73.94 762 GLY A O 1
ATOM 5758 N N . ILE A 1 763 ? 34.364 -20.691 -44.234 1.00 74.38 763 ILE A N 1
ATOM 5759 C CA . ILE A 1 763 ? 35.755 -20.389 -44.585 1.00 74.38 763 ILE A CA 1
ATOM 5760 C C . ILE A 1 763 ? 36.623 -20.461 -43.331 1.00 74.38 763 ILE A C 1
ATOM 5762 O O . ILE A 1 763 ? 37.603 -21.209 -43.309 1.00 74.38 763 ILE A O 1
ATOM 5766 N N . GLN A 1 764 ? 36.245 -19.741 -42.274 1.00 75.81 764 GLN A N 1
ATOM 5767 C CA . GLN A 1 764 ? 37.019 -19.663 -41.037 1.00 75.81 764 GLN A CA 1
ATOM 5768 C C . GLN A 1 764 ? 36.145 -19.487 -39.793 1.00 75.81 764 GLN A C 1
ATOM 5770 O O . GLN A 1 764 ? 34.975 -19.120 -39.883 1.00 75.81 764 GLN A O 1
ATOM 5775 N N . TRP A 1 765 ? 36.735 -19.791 -38.636 1.00 81.06 765 TRP A N 1
ATOM 5776 C CA . TRP A 1 765 ? 36.126 -19.576 -37.324 1.00 81.06 765 TRP A CA 1
ATOM 5777 C C . TRP A 1 765 ? 36.351 -18.143 -36.877 1.00 81.06 765 TRP A C 1
ATOM 5779 O O . TRP A 1 765 ? 37.462 -17.639 -37.037 1.00 81.06 765 TRP A O 1
ATOM 5789 N N . GLY A 1 766 ? 35.327 -17.524 -36.302 1.00 74.69 766 GLY A N 1
ATOM 5790 C CA . GLY A 1 766 ? 35.477 -16.255 -35.611 1.00 74.69 766 GLY A CA 1
ATOM 5791 C C . GLY A 1 766 ? 36.064 -16.381 -34.212 1.00 74.69 766 GLY A C 1
ATOM 5792 O O . GLY A 1 766 ? 36.398 -17.476 -33.747 1.00 74.69 766 GLY A O 1
ATOM 5793 N N . GLY A 1 767 ? 36.214 -15.228 -33.560 1.00 76.12 767 GLY A N 1
ATOM 5794 C CA . GLY A 1 767 ? 36.614 -15.155 -32.159 1.00 76.12 767 GLY A CA 1
ATOM 5795 C C . GLY A 1 767 ? 35.557 -15.767 -31.241 1.00 76.12 767 GLY A C 1
ATOM 5796 O O . GLY A 1 767 ? 34.377 -15.840 -31.587 1.00 76.12 767 GLY A O 1
ATOM 5797 N N . TRP A 1 768 ? 35.996 -16.212 -30.066 1.00 83.75 768 TRP A N 1
ATOM 5798 C CA . TRP A 1 768 ? 35.081 -16.551 -28.986 1.00 83.75 768 TRP A CA 1
ATOM 5799 C C . TRP A 1 768 ? 34.472 -15.273 -28.434 1.00 83.75 768 TRP A C 1
ATOM 5801 O O . TRP A 1 768 ? 35.202 -14.364 -28.048 1.00 83.75 768 TRP A O 1
ATOM 5811 N N . ARG A 1 769 ? 33.146 -15.222 -28.371 1.00 79.56 769 ARG A N 1
ATOM 5812 C CA . ARG A 1 769 ? 32.452 -14.261 -27.528 1.00 79.56 769 ARG A CA 1
ATOM 5813 C C . ARG A 1 769 ? 32.105 -14.945 -26.227 1.00 79.56 769 ARG A C 1
ATOM 5815 O O . ARG A 1 769 ? 31.386 -15.938 -26.248 1.00 79.56 769 ARG A O 1
ATOM 5822 N N . THR A 1 770 ? 32.609 -14.396 -25.133 1.00 81.69 770 THR A N 1
ATOM 5823 C CA . THR A 1 770 ? 32.363 -14.892 -23.782 1.00 81.69 770 THR A CA 1
ATOM 5824 C C . THR A 1 770 ? 31.332 -14.012 -23.090 1.00 81.69 770 THR A C 1
ATOM 5826 O O . THR A 1 770 ? 31.322 -12.791 -23.252 1.00 81.69 770 THR A O 1
ATOM 5829 N N . ARG A 1 771 ? 30.469 -14.647 -22.314 1.00 83.44 771 ARG A N 1
ATOM 5830 C CA . ARG A 1 771 ? 29.527 -14.048 -21.380 1.00 83.44 771 ARG A CA 1
ATOM 5831 C C . ARG A 1 771 ? 29.600 -14.815 -20.069 1.00 83.44 771 ARG A C 1
ATOM 5833 O O . ARG A 1 771 ? 30.176 -15.902 -20.000 1.00 83.44 771 ARG A O 1
ATOM 5840 N N . THR A 1 772 ? 29.029 -14.218 -19.044 1.00 85.38 772 THR A N 1
ATOM 5841 C CA . THR A 1 772 ? 28.815 -14.850 -17.752 1.00 85.38 772 THR A CA 1
ATOM 5842 C C . THR A 1 772 ? 27.334 -15.059 -17.546 1.00 85.38 772 THR A C 1
ATOM 5844 O O . THR A 1 772 ? 26.529 -14.283 -18.063 1.00 85.38 772 THR A O 1
ATOM 5847 N N . LEU A 1 773 ? 27.007 -16.112 -16.816 1.00 86.06 773 LEU A N 1
ATOM 5848 C CA . LEU A 1 773 ? 25.720 -16.254 -16.165 1.00 86.06 773 LEU A CA 1
ATOM 5849 C C . LEU A 1 773 ? 25.972 -16.563 -14.697 1.00 86.06 773 LEU A C 1
ATOM 5851 O O . LEU A 1 773 ? 26.951 -17.243 -14.379 1.00 86.06 773 LEU A O 1
ATOM 5855 N N . TYR A 1 774 ? 25.113 -16.067 -13.831 1.00 85.50 774 TYR A N 1
ATOM 5856 C CA . TYR A 1 774 ? 25.116 -16.382 -12.420 1.00 85.50 774 TYR A CA 1
ATOM 5857 C C . TYR A 1 774 ? 23.801 -17.094 -12.100 1.00 85.50 774 TYR A C 1
ATOM 5859 O O . TYR A 1 774 ? 22.737 -16.618 -12.492 1.00 85.50 774 TYR A O 1
ATOM 5867 N N . MET A 1 775 ? 23.898 -18.285 -11.509 1.00 88.50 775 MET A N 1
ATOM 5868 C CA . MET A 1 775 ? 22.712 -19.005 -11.049 1.00 88.50 775 MET A CA 1
ATOM 5869 C C . MET A 1 775 ? 22.224 -18.344 -9.768 1.00 88.50 775 MET A C 1
ATOM 5871 O O . MET A 1 775 ? 23.023 -18.224 -8.838 1.00 88.50 775 MET A O 1
ATOM 5875 N N . ASN A 1 776 ? 20.960 -17.932 -9.747 1.00 85.94 776 ASN A N 1
ATOM 5876 C CA . ASN A 1 776 ? 20.337 -17.366 -8.557 1.00 85.94 776 ASN A CA 1
ATOM 5877 C C . ASN A 1 776 ? 20.434 -18.370 -7.403 1.00 85.94 776 ASN A C 1
ATOM 5879 O O . ASN A 1 776 ? 20.372 -19.580 -7.639 1.00 85.94 776 ASN A O 1
ATOM 5883 N N . SER A 1 777 ? 20.672 -17.901 -6.184 1.00 88.81 777 SER A N 1
ATOM 5884 C CA . SER A 1 777 ? 20.517 -18.735 -5.001 1.00 88.81 777 SER A CA 1
ATOM 5885 C C . SER A 1 777 ? 19.132 -18.498 -4.442 1.00 88.81 777 SER A C 1
ATOM 5887 O O . SER A 1 777 ? 18.802 -17.372 -4.111 1.00 88.81 777 SER A O 1
ATOM 5889 N N . ALA A 1 778 ? 18.355 -19.557 -4.220 1.00 86.19 778 ALA A N 1
ATOM 5890 C CA . ALA A 1 778 ? 17.154 -19.401 -3.413 1.00 86.19 778 ALA A CA 1
ATOM 5891 C C . ALA A 1 778 ? 17.515 -18.757 -2.056 1.00 86.19 778 ALA A C 1
ATOM 5893 O O . ALA A 1 778 ? 18.512 -19.163 -1.427 1.00 86.19 778 ALA A O 1
ATOM 5894 N N . PRO A 1 779 ? 16.706 -17.802 -1.568 1.00 92.00 779 PRO A N 1
ATOM 5895 C CA . PRO A 1 779 ? 16.983 -17.147 -0.307 1.00 92.00 779 PRO A CA 1
ATOM 5896 C C . PRO A 1 779 ? 16.922 -18.168 0.834 1.00 92.00 779 PRO A C 1
ATOM 5898 O O . PRO A 1 779 ? 16.386 -19.274 0.717 1.00 92.00 779 PRO A O 1
ATOM 5901 N N . THR A 1 780 ? 17.502 -17.825 1.979 1.00 94.38 780 THR A N 1
ATOM 5902 C CA . THR A 1 780 ? 17.419 -18.699 3.160 1.00 94.38 780 THR A CA 1
ATOM 5903 C C . THR A 1 780 ? 16.063 -18.576 3.848 1.00 94.38 780 THR A C 1
ATOM 5905 O O . THR A 1 780 ? 15.454 -17.504 3.855 1.00 94.38 780 THR A O 1
ATOM 5908 N N . GLU A 1 781 ? 15.602 -19.685 4.437 1.00 94.75 781 GLU A N 1
ATOM 5909 C CA . GLU A 1 781 ? 14.345 -19.745 5.187 1.00 94.75 781 GLU A CA 1
ATOM 5910 C C . GLU A 1 781 ? 14.321 -18.673 6.292 1.00 94.75 781 GLU A C 1
ATOM 5912 O O . GLU A 1 781 ? 15.291 -18.562 7.056 1.00 94.75 781 GLU A O 1
ATOM 5917 N N . PRO A 1 782 ? 13.228 -17.908 6.422 1.00 95.81 782 PRO A N 1
ATOM 5918 C CA . PRO A 1 782 ? 13.076 -16.964 7.514 1.00 95.81 782 PRO A CA 1
ATOM 5919 C C . PRO A 1 782 ? 12.824 -17.689 8.835 1.00 95.81 782 PRO A C 1
ATOM 5921 O O . PRO A 1 782 ? 12.223 -18.766 8.867 1.00 95.81 782 PRO A O 1
ATOM 5924 N N . MET A 1 783 ? 13.246 -17.094 9.952 1.00 93.75 783 MET A N 1
ATOM 5925 C CA . MET A 1 783 ? 13.052 -17.702 11.270 1.00 93.75 783 MET A CA 1
ATOM 5926 C C . MET A 1 783 ? 11.795 -17.123 11.940 1.00 93.75 783 MET A C 1
ATOM 5928 O O . MET A 1 783 ? 11.753 -15.921 12.192 1.00 93.75 783 MET A O 1
ATOM 5932 N N . PRO A 1 784 ? 10.769 -17.940 12.260 1.00 92.56 784 PRO A N 1
ATOM 5933 C CA . PRO A 1 784 ? 9.584 -17.473 12.974 1.00 92.56 784 PRO A CA 1
ATOM 5934 C C . PRO A 1 784 ? 9.953 -16.789 14.291 1.00 92.56 784 PRO A C 1
ATOM 5936 O O . PRO A 1 784 ? 10.640 -17.379 15.128 1.00 92.56 784 PRO A O 1
ATOM 5939 N N . PHE A 1 785 ? 9.484 -15.557 14.476 1.00 86.62 785 PHE A N 1
ATOM 5940 C CA . PHE A 1 785 ? 9.791 -14.750 15.651 1.00 86.62 785 PHE A CA 1
ATOM 5941 C C . PHE A 1 785 ? 8.609 -14.645 16.617 1.00 86.62 785 PHE A C 1
ATOM 5943 O O . PHE A 1 785 ? 8.787 -14.841 17.816 1.00 86.62 785 PHE A O 1
ATOM 5950 N N . SER A 1 786 ? 7.406 -14.338 16.122 1.00 84.31 786 SER A N 1
ATOM 5951 C CA . SER A 1 786 ? 6.191 -14.221 16.942 1.00 84.31 786 SER A CA 1
ATOM 5952 C C . SER A 1 786 ? 4.933 -14.331 16.071 1.00 84.31 786 SER A C 1
ATOM 5954 O O . SER A 1 786 ? 4.947 -13.789 14.968 1.00 84.31 786 SER A O 1
ATOM 5956 N N . PRO A 1 787 ? 3.850 -14.991 16.521 1.00 84.94 787 PRO A N 1
ATOM 5957 C CA . PRO A 1 787 ? 3.697 -15.658 17.812 1.00 84.94 787 PRO A CA 1
ATOM 5958 C C . PRO A 1 787 ? 4.417 -17.011 17.867 1.00 84.94 787 PRO A C 1
ATOM 5960 O O . PRO A 1 787 ? 4.401 -17.766 16.891 1.00 84.94 787 PRO A O 1
ATOM 5963 N N . VAL A 1 788 ? 5.006 -17.347 19.016 1.00 79.12 788 VAL A N 1
ATOM 5964 C CA . VAL A 1 788 ? 5.776 -18.598 19.203 1.00 79.12 788 VAL A CA 1
ATOM 5965 C C . VAL A 1 788 ? 4.962 -19.709 19.866 1.00 79.12 788 VAL A C 1
ATOM 5967 O O . VAL A 1 788 ? 3.983 -19.461 20.566 1.00 79.12 788 VAL A O 1
ATOM 5970 N N . GLY A 1 789 ? 5.403 -20.957 19.701 1.00 80.69 789 GLY A N 1
ATOM 5971 C CA . GLY A 1 789 ? 4.716 -22.181 20.108 1.00 80.69 789 GLY A CA 1
ATOM 5972 C C . GLY A 1 789 ? 3.964 -22.134 21.444 1.00 80.69 789 GLY A C 1
ATOM 5973 O O . GLY A 1 789 ? 4.540 -22.316 22.520 1.00 80.69 789 GLY A O 1
ATOM 5974 N N . GLY A 1 790 ? 2.640 -22.016 21.354 1.00 75.50 790 GLY A N 1
ATOM 5975 C CA . GLY A 1 790 ? 1.698 -22.039 22.473 1.00 75.50 790 GLY A CA 1
ATOM 5976 C C . GLY A 1 790 ? 1.458 -20.701 23.156 1.00 75.50 790 GLY A C 1
ATOM 5977 O O . GLY A 1 790 ? 0.822 -20.669 24.214 1.00 75.50 790 GLY A O 1
ATOM 5978 N N . GLU A 1 791 ? 1.941 -19.613 22.565 1.00 76.94 791 GLU A N 1
ATOM 5979 C CA . GLU A 1 791 ? 1.617 -18.253 22.968 1.00 76.94 791 GLU A CA 1
ATOM 5980 C C . GLU A 1 791 ? 0.106 -17.999 22.891 1.00 76.94 791 GLU A C 1
ATOM 5982 O O . GLU A 1 791 ? -0.598 -18.584 22.070 1.00 76.94 791 GLU A O 1
ATOM 5987 N N . THR A 1 792 ? -0.419 -17.167 23.795 1.00 77.56 792 THR A N 1
ATOM 5988 C CA . THR A 1 792 ? -1.824 -16.745 23.763 1.00 77.56 792 THR A CA 1
ATOM 5989 C C . THR A 1 792 ? -1.896 -15.280 23.368 1.00 77.56 792 THR A C 1
ATOM 5991 O O . THR A 1 792 ? -1.402 -14.433 24.098 1.00 77.56 792 THR A O 1
ATOM 5994 N N . VAL A 1 793 ? -2.533 -14.968 22.248 1.00 72.50 793 VAL A N 1
ATOM 5995 C CA . VAL A 1 793 ? -2.584 -13.615 21.684 1.00 72.50 793 VAL A CA 1
ATOM 5996 C C . VAL A 1 793 ? -4.035 -13.145 21.641 1.00 72.50 793 VAL A C 1
ATOM 5998 O O . VAL A 1 793 ? -4.957 -13.945 21.479 1.00 72.50 793 VAL A O 1
ATOM 6001 N N . HIS A 1 794 ? -4.283 -11.857 21.862 1.00 73.38 794 HIS A N 1
ATOM 6002 C CA . HIS A 1 794 ? -5.640 -11.330 21.726 1.00 73.38 794 HIS A CA 1
ATOM 6003 C C . HIS A 1 794 ? -6.034 -11.288 20.239 1.00 73.38 794 HIS A C 1
ATOM 6005 O O . HIS A 1 794 ? -5.210 -10.919 19.408 1.00 73.38 794 HIS A O 1
ATOM 6011 N N . VAL A 1 795 ? -7.271 -11.672 19.902 1.00 68.50 795 VAL A N 1
ATOM 6012 C CA . VAL A 1 795 ? -7.742 -11.808 18.503 1.00 68.50 795 VAL A CA 1
ATOM 6013 C C . VAL A 1 795 ? -7.505 -10.560 17.654 1.00 68.50 795 VAL A C 1
ATOM 6015 O O . VAL A 1 795 ? -7.201 -10.686 16.480 1.00 68.50 795 VAL A O 1
ATOM 6018 N N . SER A 1 796 ? -7.597 -9.370 18.252 1.00 62.41 796 SER A N 1
ATOM 6019 C CA . SER A 1 796 ? -7.471 -8.084 17.555 1.00 62.41 796 SER A CA 1
ATOM 6020 C C . SER A 1 796 ? -6.035 -7.611 17.311 1.00 62.41 796 SER A C 1
ATOM 6022 O O . SER A 1 796 ? -5.851 -6.533 16.759 1.00 62.41 796 SER A O 1
ATOM 6024 N N . ILE A 1 797 ? -5.023 -8.352 17.775 1.00 65.50 797 ILE A N 1
ATOM 6025 C CA . ILE A 1 797 ? -3.612 -7.934 17.691 1.00 65.50 797 ILE A CA 1
ATOM 6026 C C . ILE A 1 797 ? -2.687 -9.053 17.199 1.00 65.50 797 ILE A C 1
ATOM 6028 O O . ILE A 1 797 ? -1.475 -8.992 17.397 1.00 65.50 797 ILE A O 1
ATOM 6032 N N . VAL A 1 798 ? -3.236 -10.114 16.606 1.00 77.94 798 VAL A N 1
ATOM 6033 C CA . VAL A 1 798 ? -2.409 -11.197 16.067 1.00 77.94 798 VAL A CA 1
ATOM 6034 C C . VAL A 1 798 ? -1.650 -10.675 14.856 1.00 77.94 798 VAL A C 1
ATOM 6036 O O . VAL A 1 798 ? -2.272 -10.325 13.870 1.00 77.94 798 VAL A O 1
ATOM 6039 N N . SER A 1 799 ? -0.324 -10.655 14.908 1.00 86.31 799 SER A N 1
ATOM 6040 C CA . SER A 1 799 ? 0.546 -10.381 13.759 1.00 86.31 799 SER A CA 1
ATOM 6041 C C . SER A 1 799 ? 1.615 -11.461 13.705 1.00 86.31 799 SER A C 1
ATOM 6043 O O . SER A 1 799 ? 2.177 -11.798 14.749 1.00 86.31 799 SER A O 1
ATOM 6045 N N . LEU A 1 800 ? 1.857 -12.032 12.523 1.00 91.50 800 LEU A N 1
ATOM 6046 C CA . LEU A 1 800 ? 2.905 -13.027 12.305 1.00 91.50 800 LEU A CA 1
ATOM 6047 C C . LEU A 1 800 ? 4.173 -12.299 11.885 1.00 91.50 800 LEU A C 1
ATOM 6049 O O . LEU A 1 800 ? 4.127 -11.446 11.007 1.00 91.50 800 LEU A O 1
ATOM 6053 N N . SER A 1 801 ? 5.296 -12.630 12.505 1.00 91.25 801 SER A N 1
ATOM 6054 C CA . SER A 1 801 ? 6.561 -11.927 12.315 1.00 91.25 801 SER A CA 1
ATOM 6055 C C . SER A 1 801 ? 7.730 -12.891 12.267 1.00 91.25 801 SER A C 1
ATOM 6057 O O . SER A 1 801 ? 7.756 -13.886 12.997 1.00 91.25 801 SER A O 1
ATOM 6059 N N . VAL A 1 802 ? 8.700 -12.589 11.412 1.00 93.69 802 VAL A N 1
ATOM 6060 C CA . VAL A 1 802 ? 9.899 -13.400 11.200 1.00 93.69 802 VAL A CA 1
ATOM 6061 C C . VAL A 1 802 ? 11.159 -12.550 11.310 1.00 93.69 802 VAL A C 1
ATOM 6063 O O . VAL A 1 802 ? 11.187 -11.396 10.880 1.00 93.69 802 VAL A O 1
ATOM 6066 N N . ASP A 1 803 ? 12.215 -13.156 11.842 1.00 93.00 803 ASP A N 1
ATOM 6067 C CA . ASP A 1 803 ? 13.578 -12.691 11.614 1.00 93.00 803 ASP A CA 1
ATOM 6068 C C . ASP A 1 803 ? 13.948 -12.960 10.149 1.00 93.00 803 ASP A C 1
ATOM 6070 O O . ASP A 1 803 ? 13.624 -14.020 9.594 1.00 93.00 803 ASP A O 1
ATOM 6074 N N . HIS A 1 804 ? 14.636 -11.997 9.534 1.00 92.12 804 HIS A N 1
ATOM 6075 C CA . HIS A 1 804 ? 14.898 -12.012 8.100 1.00 92.12 804 HIS A CA 1
ATOM 6076 C C . HIS A 1 804 ? 15.697 -13.229 7.645 1.00 92.12 804 HIS A C 1
ATOM 6078 O O . HIS A 1 804 ? 16.640 -13.684 8.305 1.00 92.12 804 HIS A O 1
ATOM 6084 N N . GLY A 1 805 ? 15.329 -13.710 6.461 1.00 87.81 805 GLY A N 1
ATOM 6085 C CA . GLY A 1 805 ? 16.218 -14.538 5.672 1.00 87.81 805 GLY A CA 1
ATOM 6086 C C . GLY A 1 805 ? 17.410 -13.707 5.197 1.00 87.81 805 GLY A C 1
ATOM 6087 O O . GLY A 1 805 ? 17.413 -12.482 5.208 1.00 87.81 805 GLY A O 1
ATOM 6088 N N . SER A 1 806 ? 18.462 -14.387 4.784 1.00 89.75 806 SER A N 1
ATOM 6089 C CA . SER A 1 806 ? 19.518 -13.804 3.963 1.00 89.75 806 SER A CA 1
ATOM 6090 C C . SER A 1 806 ? 19.455 -14.361 2.556 1.00 89.75 806 SER A C 1
ATOM 6092 O O . SER A 1 806 ? 19.219 -15.561 2.384 1.00 89.75 806 SER A O 1
ATOM 6094 N N . ASP A 1 807 ? 19.764 -13.513 1.594 1.00 88.38 807 ASP A N 1
ATOM 6095 C CA . ASP A 1 807 ? 20.077 -13.909 0.235 1.00 88.38 807 ASP A CA 1
ATOM 6096 C C . ASP A 1 807 ? 21.594 -13.784 -0.029 1.00 88.38 807 ASP A C 1
ATOM 6098 O O . ASP A 1 807 ? 22.286 -12.961 0.582 1.00 88.38 807 ASP A O 1
ATOM 6102 N N . ALA A 1 808 ? 22.141 -14.667 -0.866 1.00 84.38 808 ALA A N 1
ATOM 6103 C CA . ALA A 1 808 ? 23.572 -14.716 -1.158 1.00 84.38 808 ALA A CA 1
ATOM 6104 C C . ALA A 1 808 ? 24.014 -13.604 -2.125 1.00 84.38 808 ALA A C 1
ATOM 6106 O O . ALA A 1 808 ? 25.166 -13.148 -2.055 1.00 84.38 808 ALA A O 1
ATOM 6107 N N . GLU A 1 809 ? 23.101 -13.144 -2.976 1.00 82.88 809 GLU A N 1
ATOM 6108 C CA . GLU A 1 809 ? 23.291 -12.078 -3.955 1.00 82.88 809 GLU A CA 1
ATOM 6109 C C . GLU A 1 809 ? 23.026 -10.682 -3.342 1.00 82.88 809 GLU A C 1
ATOM 6111 O O . GLU A 1 809 ? 23.583 -9.677 -3.800 1.00 82.88 809 GLU A O 1
ATOM 6116 N N . ASN A 1 810 ? 22.368 -10.650 -2.177 1.00 80.62 810 ASN A N 1
ATOM 6117 C CA . ASN A 1 810 ? 21.816 -9.485 -1.478 1.00 80.62 810 ASN A CA 1
ATOM 6118 C C . ASN A 1 810 ? 20.698 -8.796 -2.267 1.00 80.62 810 ASN A C 1
ATOM 6120 O O . ASN A 1 810 ? 20.612 -7.560 -2.257 1.00 80.62 810 ASN A O 1
ATOM 6124 N N . ASP A 1 811 ? 19.863 -9.584 -2.936 1.00 81.44 811 ASP A N 1
ATOM 6125 C CA . ASP A 1 811 ? 18.638 -9.075 -3.532 1.00 81.44 811 ASP A CA 1
ATOM 6126 C C . ASP A 1 811 ? 17.618 -8.679 -2.448 1.00 81.44 811 ASP A C 1
ATOM 6128 O O . ASP A 1 811 ? 17.627 -9.236 -1.342 1.00 81.44 811 ASP A O 1
ATOM 6132 N N . PRO A 1 812 ? 16.766 -7.666 -2.705 1.00 81.88 812 PRO A N 1
ATOM 6133 C CA . PRO A 1 812 ? 15.697 -7.300 -1.784 1.00 81.88 812 PRO A CA 1
ATOM 6134 C C . PRO A 1 812 ? 14.743 -8.475 -1.557 1.00 81.88 812 PRO A C 1
ATOM 6136 O O . PRO A 1 812 ? 14.266 -9.078 -2.516 1.00 81.88 812 PRO A O 1
ATOM 6139 N N . LEU A 1 813 ? 14.434 -8.766 -0.294 1.00 83.38 813 LEU A N 1
ATOM 6140 C CA . LEU A 1 813 ? 13.538 -9.860 0.062 1.00 83.38 813 LEU A CA 1
ATOM 6141 C C . LEU A 1 813 ? 12.102 -9.383 0.284 1.00 83.38 813 LEU A C 1
ATOM 6143 O O . LEU A 1 813 ? 11.842 -8.329 0.863 1.00 83.38 813 LEU A O 1
ATOM 6147 N N . LEU A 1 814 ? 11.176 -10.229 -0.143 1.00 84.88 814 LEU A N 1
ATOM 6148 C CA . LEU A 1 814 ? 9.762 -10.222 0.188 1.00 84.88 814 LEU A CA 1
ATOM 6149 C C . LEU A 1 814 ? 9.435 -11.474 1.003 1.00 84.88 814 LEU A C 1
ATOM 6151 O O . LEU A 1 814 ? 10.146 -12.480 0.937 1.00 84.88 814 LEU A O 1
ATOM 6155 N N . TYR A 1 815 ? 8.347 -11.432 1.766 1.00 88.62 815 TYR A N 1
ATOM 6156 C CA . TYR A 1 815 ? 7.957 -12.524 2.650 1.00 88.62 815 TYR A CA 1
ATOM 6157 C C . TYR A 1 815 ? 6.514 -12.957 2.417 1.00 88.62 815 TYR A C 1
ATOM 6159 O O . TYR A 1 815 ? 5.599 -12.134 2.368 1.00 88.62 815 TYR A O 1
ATOM 6167 N N . ASP A 1 816 ? 6.322 -14.274 2.348 1.00 88.25 816 ASP A N 1
ATOM 6168 C CA . ASP A 1 816 ? 5.010 -14.911 2.327 1.00 88.25 816 ASP A CA 1
ATOM 6169 C C . ASP A 1 816 ? 4.743 -15.591 3.669 1.00 88.25 816 ASP A C 1
ATOM 6171 O O . ASP A 1 816 ? 5.609 -16.274 4.219 1.00 88.25 816 ASP A O 1
ATOM 6175 N N . PHE A 1 817 ? 3.513 -15.487 4.156 1.00 92.56 817 PHE A N 1
ATOM 6176 C CA . PHE A 1 817 ? 3.022 -16.095 5.384 1.00 92.56 817 PHE A CA 1
ATOM 6177 C C . PHE A 1 817 ? 1.772 -16.919 5.095 1.00 92.56 817 PHE A C 1
ATOM 6179 O O . PHE A 1 817 ? 0.922 -16.539 4.290 1.00 92.56 817 PHE A O 1
ATOM 6186 N N . GLU A 1 818 ? 1.618 -18.028 5.812 1.00 93.56 818 GLU A N 1
ATOM 6187 C CA . GLU A 1 818 ? 0.390 -18.819 5.816 1.00 93.56 818 GLU A CA 1
ATOM 6188 C C . GLU A 1 818 ? -0.024 -19.156 7.248 1.00 93.56 818 GLU A C 1
ATOM 6190 O O . GLU A 1 818 ? 0.799 -19.596 8.054 1.00 93.56 818 GLU A O 1
ATOM 6195 N N . LEU A 1 819 ? -1.317 -19.010 7.535 1.00 91.50 819 LEU A N 1
ATOM 6196 C CA . LEU A 1 819 ? -1.963 -19.347 8.800 1.00 91.50 819 LEU A CA 1
ATOM 6197 C C . LEU A 1 819 ? -2.996 -20.455 8.584 1.00 91.50 819 LEU A C 1
ATOM 6199 O O . LEU A 1 819 ? -3.781 -20.412 7.642 1.00 91.50 819 LEU A O 1
ATOM 6203 N N . TYR A 1 820 ? -3.059 -21.410 9.503 1.00 89.94 820 TYR A N 1
ATOM 6204 C CA . TYR A 1 820 ? -3.865 -22.619 9.421 1.00 89.94 820 TYR A CA 1
ATOM 6205 C C . TYR A 1 820 ? -4.635 -22.884 10.711 1.00 89.94 820 TYR A C 1
ATOM 6207 O O . TYR A 1 820 ? -4.158 -22.622 11.813 1.00 89.94 820 TYR A O 1
ATOM 6215 N N . GLU A 1 821 ? -5.805 -23.501 10.575 1.00 87.94 821 GLU A N 1
ATOM 6216 C CA . GLU A 1 821 ? -6.660 -23.939 11.684 1.00 87.94 821 GLU A CA 1
ATOM 6217 C C . GLU A 1 821 ? -6.297 -25.318 12.242 1.00 87.94 821 GLU A C 1
ATOM 6219 O O . GLU A 1 821 ? -6.872 -25.769 13.238 1.00 87.94 821 GLU A O 1
ATOM 6224 N N . ASP A 1 822 ? -5.373 -26.025 11.593 1.00 88.06 822 ASP A N 1
ATOM 6225 C CA . ASP A 1 822 ? -5.008 -27.380 11.967 1.00 88.06 822 ASP A CA 1
ATOM 6226 C C . ASP A 1 822 ? -3.493 -27.639 11.885 1.00 88.06 822 ASP A C 1
ATOM 6228 O O . ASP A 1 822 ? -2.808 -27.128 10.999 1.00 88.06 822 ASP A O 1
ATOM 6232 N N . PRO A 1 823 ? -2.956 -28.512 12.758 1.00 88.25 823 PRO A N 1
ATOM 6233 C CA . PRO A 1 823 ? -1.527 -28.824 12.803 1.00 88.25 823 PRO A CA 1
ATOM 6234 C C . PRO A 1 823 ? -1.023 -29.608 11.583 1.00 88.25 823 PRO A C 1
ATOM 6236 O O . PRO A 1 823 ? 0.172 -29.877 11.482 1.00 88.25 823 PRO A O 1
ATOM 6239 N N . GLY A 1 824 ? -1.919 -30.079 10.714 1.00 83.75 824 GLY A N 1
ATOM 6240 C CA . GLY A 1 824 ? -1.583 -30.761 9.470 1.00 83.75 824 GLY A CA 1
ATOM 6241 C C . GLY A 1 824 ? -1.377 -29.816 8.287 1.00 83.75 824 GLY A C 1
ATOM 6242 O O . GLY A 1 824 ? -1.007 -30.322 7.228 1.00 83.75 824 GLY A O 1
ATOM 6243 N N . LEU A 1 825 ? -1.596 -28.504 8.466 1.00 87.69 825 LEU A N 1
ATOM 6244 C CA . LEU A 1 825 ? -1.515 -27.474 7.425 1.00 87.69 825 LEU A CA 1
ATOM 6245 C C . LEU A 1 825 ? -2.450 -27.766 6.236 1.00 87.69 825 LEU A C 1
ATOM 6247 O O . LEU A 1 825 ? -2.034 -27.764 5.079 1.00 87.69 825 LEU A O 1
ATOM 6251 N N . ILE A 1 826 ? -3.710 -28.110 6.525 1.00 75.25 826 ILE A N 1
ATOM 6252 C CA . ILE A 1 826 ? -4.711 -28.495 5.515 1.00 75.25 826 ILE A CA 1
ATOM 6253 C C . ILE A 1 826 ? -5.787 -27.412 5.366 1.00 75.25 826 ILE A C 1
ATOM 6255 O O . ILE A 1 826 ? -6.251 -27.146 4.260 1.00 75.25 826 ILE A O 1
ATOM 6259 N N . LEU A 1 827 ? -6.213 -26.818 6.476 1.00 67.06 827 LEU A N 1
ATOM 6260 C CA . LEU A 1 827 ? -7.262 -25.812 6.577 1.00 67.06 827 LEU A CA 1
ATOM 6261 C C . LEU A 1 827 ? -6.615 -24.429 6.663 1.00 67.06 827 LEU A C 1
ATOM 6263 O O . LEU A 1 827 ? -6.365 -23.927 7.758 1.00 67.06 827 LEU A O 1
ATOM 6267 N N . LEU A 1 828 ? -6.297 -23.858 5.502 1.00 78.00 828 LEU A N 1
ATOM 6268 C CA . LEU A 1 828 ? -5.748 -22.507 5.387 1.00 78.00 828 LEU A CA 1
ATOM 6269 C C . LEU A 1 828 ? -6.791 -21.466 5.828 1.00 78.00 828 LEU A C 1
ATOM 6271 O O . LEU A 1 828 ? -7.954 -21.534 5.429 1.00 78.00 828 LEU A O 1
ATOM 6275 N N . VAL A 1 829 ? -6.350 -20.512 6.640 1.00 76.81 829 VAL A N 1
ATOM 6276 C CA . VAL A 1 829 ? -7.139 -19.416 7.227 1.00 76.81 829 VAL A CA 1
ATOM 6277 C C . VAL A 1 829 ? -6.801 -18.100 6.552 1.00 76.81 829 VAL A C 1
ATOM 6279 O O . VAL A 1 829 ? -7.689 -17.347 6.153 1.00 76.81 829 VAL A O 1
ATOM 6282 N N . GLU A 1 830 ? -5.502 -17.840 6.441 1.00 77.62 830 GLU A N 1
ATOM 6283 C CA . GLU A 1 830 ? -4.942 -16.617 5.892 1.00 77.62 830 GLU A CA 1
ATOM 6284 C C . GLU A 1 830 ? -3.678 -16.942 5.110 1.00 77.62 830 GLU A C 1
ATOM 6286 O O . GLU A 1 830 ? -2.908 -17.821 5.507 1.00 77.62 830 GLU A O 1
ATOM 6291 N N . SER A 1 831 ? -3.455 -16.201 4.032 1.00 83.81 831 SER A N 1
ATOM 6292 C CA . SER A 1 831 ? -2.156 -16.129 3.382 1.00 83.81 831 SER A CA 1
ATOM 6293 C C . SER A 1 831 ? -1.859 -14.675 3.043 1.00 83.81 831 SER A C 1
ATOM 6295 O O . SER A 1 831 ? -2.697 -13.995 2.455 1.00 83.81 831 SER A O 1
ATOM 6297 N N . VAL A 1 832 ? -0.689 -14.204 3.467 1.00 76.44 832 VAL A N 1
ATOM 6298 C CA . VAL A 1 832 ? -0.213 -12.838 3.235 1.00 76.44 832 VAL A CA 1
ATOM 6299 C C . VAL A 1 832 ? 1.069 -12.962 2.432 1.00 76.44 832 VAL A C 1
ATOM 6301 O O . VAL A 1 832 ? 2.032 -13.528 2.933 1.00 76.44 832 VAL A O 1
ATOM 6304 N N . GLU A 1 833 ? 1.067 -12.499 1.190 1.00 82.62 833 GLU A N 1
ATOM 6305 C CA . GLU A 1 833 ? 2.173 -12.683 0.243 1.00 82.62 833 GLU A CA 1
ATOM 6306 C C . GLU A 1 833 ? 2.825 -11.342 -0.096 1.00 82.62 833 GLU A C 1
ATOM 6308 O O . GLU A 1 833 ? 2.164 -10.301 -0.057 1.00 82.62 833 GLU A O 1
ATOM 6313 N N . GLY A 1 834 ? 4.107 -11.376 -0.459 1.00 71.56 834 GLY A N 1
ATOM 6314 C CA . GLY A 1 834 ? 4.816 -10.192 -0.950 1.00 71.56 834 GLY A CA 1
ATOM 6315 C C . GLY A 1 834 ? 5.000 -9.082 0.090 1.00 71.56 834 GLY A C 1
ATOM 6316 O O . GLY A 1 834 ? 4.996 -7.908 -0.273 1.00 71.56 834 GLY A O 1
ATOM 6317 N N . VAL A 1 835 ? 5.124 -9.425 1.376 1.00 78.94 835 VAL A N 1
ATOM 6318 C CA . VAL A 1 835 ? 5.384 -8.440 2.434 1.00 78.94 835 VAL A CA 1
ATOM 6319 C C . VAL A 1 835 ? 6.818 -7.933 2.297 1.00 78.94 835 VAL A C 1
ATOM 6321 O O . VAL A 1 835 ? 7.751 -8.730 2.395 1.00 78.94 835 VAL A O 1
ATOM 6324 N N . ASP A 1 836 ? 6.987 -6.628 2.080 1.00 78.00 836 ASP A N 1
ATOM 6325 C CA . ASP A 1 836 ? 8.304 -5.991 1.991 1.00 78.00 836 ASP A CA 1
ATOM 6326 C C . ASP A 1 836 ? 9.132 -6.222 3.261 1.00 78.00 836 ASP A C 1
ATOM 6328 O O . ASP A 1 836 ? 8.616 -6.121 4.380 1.00 78.00 836 ASP A O 1
ATOM 6332 N N . GLU A 1 837 ? 10.429 -6.497 3.088 1.00 82.31 837 GLU A N 1
ATOM 6333 C CA . GLU A 1 837 ? 11.354 -6.585 4.215 1.00 82.31 837 GLU A CA 1
ATOM 6334 C C . GLU A 1 837 ? 11.392 -5.267 5.009 1.00 82.31 837 GLU A C 1
ATOM 6336 O O . GLU A 1 837 ? 11.709 -4.204 4.467 1.00 82.31 837 GLU A O 1
ATOM 6341 N N . ASP A 1 838 ? 11.103 -5.330 6.313 1.00 77.31 838 ASP A N 1
ATOM 6342 C CA . ASP A 1 838 ? 11.229 -4.172 7.208 1.00 77.31 838 ASP A CA 1
ATOM 6343 C C . ASP A 1 838 ? 12.696 -3.983 7.663 1.00 77.31 838 ASP A C 1
ATOM 6345 O O . ASP A 1 838 ? 13.611 -4.717 7.317 1.00 77.31 838 ASP A O 1
ATOM 6349 N N . SER A 1 839 ? 12.972 -2.975 8.478 1.00 70.12 839 SER A N 1
ATOM 6350 C CA . SER A 1 839 ? 14.305 -2.642 8.985 1.00 70.12 839 SER A CA 1
ATOM 6351 C C . SER A 1 839 ? 14.834 -3.576 10.084 1.00 70.12 839 SER A C 1
ATOM 6353 O O . SER A 1 839 ? 16.037 -3.566 10.365 1.00 70.12 839 SER A O 1
ATOM 6355 N N . LEU A 1 840 ? 13.963 -4.357 10.732 1.00 75.12 840 LEU A N 1
ATOM 6356 C CA . LEU A 1 840 ? 14.312 -5.229 11.862 1.00 75.12 840 LEU A CA 1
ATOM 6357 C C . LEU A 1 840 ? 13.735 -6.638 11.716 1.00 75.12 840 LEU A C 1
ATOM 6359 O O . LEU A 1 840 ? 14.494 -7.602 11.713 1.00 75.12 840 LEU A O 1
ATOM 6363 N N . MET A 1 841 ? 12.409 -6.737 11.638 1.00 84.62 841 MET A N 1
ATOM 6364 C CA . MET A 1 841 ? 11.662 -7.978 11.455 1.00 84.62 841 MET A CA 1
ATOM 6365 C C . MET A 1 841 ? 10.499 -7.702 10.525 1.00 84.62 841 MET A C 1
ATOM 6367 O O . MET A 1 841 ? 9.858 -6.659 10.642 1.00 84.62 841 MET A O 1
ATOM 6371 N N . THR A 1 842 ? 10.174 -8.665 9.677 1.00 86.06 842 THR A N 1
ATOM 6372 C CA . THR A 1 842 ? 9.075 -8.518 8.727 1.00 86.06 842 THR A CA 1
ATOM 6373 C C . THR A 1 842 ? 7.812 -9.129 9.310 1.00 86.06 842 THR A C 1
ATOM 6375 O O . THR A 1 842 ? 7.863 -10.229 9.866 1.00 86.06 842 THR A O 1
ATOM 6378 N N . SER A 1 843 ? 6.683 -8.419 9.226 1.00 85.88 843 SER A N 1
ATOM 6379 C CA . SER A 1 843 ? 5.420 -8.867 9.818 1.00 85.88 843 SER A CA 1
ATOM 6380 C C . SER A 1 843 ? 4.208 -8.636 8.923 1.00 85.88 843 SER A C 1
ATOM 6382 O O . SER A 1 843 ? 4.183 -7.697 8.137 1.00 85.88 843 SER A O 1
ATOM 6384 N N . THR A 1 844 ? 3.173 -9.459 9.093 1.00 78.00 844 THR A N 1
ATOM 6385 C CA . THR A 1 844 ? 1.928 -9.411 8.304 1.00 78.00 844 THR A CA 1
ATOM 6386 C C . THR A 1 844 ? 1.032 -8.205 8.595 1.00 78.00 844 THR A C 1
ATOM 6388 O O . THR A 1 844 ? -0.034 -8.083 7.996 1.00 78.00 844 THR A O 1
ATOM 6391 N N . GLY A 1 845 ? 1.377 -7.368 9.580 1.00 72.94 845 GLY A N 1
ATOM 6392 C CA . GLY A 1 845 ? 0.387 -6.525 10.253 1.00 72.94 845 GLY A CA 1
ATOM 6393 C C . GLY A 1 845 ? -0.650 -7.365 11.016 1.00 72.94 845 GLY A C 1
ATOM 6394 O O . GLY A 1 845 ? -0.493 -8.581 11.177 1.00 72.94 845 GLY A O 1
ATOM 6395 N N . PHE A 1 846 ? -1.706 -6.723 11.526 1.00 71.56 846 PHE A N 1
ATOM 6396 C CA . PHE A 1 846 ? -2.729 -7.422 12.307 1.00 71.56 846 PHE A CA 1
ATOM 6397 C C . PHE A 1 846 ? -3.672 -8.238 11.423 1.00 71.56 846 PHE A C 1
ATOM 6399 O O . PHE A 1 846 ? -4.388 -7.701 10.581 1.00 71.56 846 PHE A O 1
ATOM 6406 N N . LEU A 1 847 ? -3.702 -9.541 11.678 1.00 70.62 847 LEU A N 1
ATOM 6407 C CA . LEU A 1 847 ? -4.635 -10.486 11.095 1.00 70.62 847 LEU A CA 1
ATOM 6408 C C . LEU A 1 847 ? -6.032 -10.290 11.690 1.00 70.62 847 LEU A C 1
ATOM 6410 O O . LEU A 1 847 ? -6.191 -10.148 12.905 1.00 70.62 847 LEU A O 1
ATOM 6414 N N . GLN A 1 848 ? -7.042 -10.317 10.825 1.00 60.00 848 GLN A N 1
ATOM 6415 C CA . GLN A 1 848 ? -8.447 -10.122 11.185 1.00 60.00 848 GLN A CA 1
ATOM 6416 C C . GLN A 1 848 ? -9.224 -11.452 11.149 1.00 60.00 848 GLN A C 1
ATOM 6418 O O . GLN A 1 848 ? -8.705 -12.485 10.726 1.00 60.00 848 GLN A O 1
ATOM 6423 N N . ASP A 1 849 ? -10.466 -11.442 11.641 1.00 65.81 849 ASP A N 1
ATOM 6424 C CA . ASP A 1 849 ? -11.410 -12.576 11.615 1.00 65.81 849 ASP A CA 1
ATOM 6425 C C . ASP A 1 849 ? -10.959 -13.873 12.306 1.00 65.81 849 ASP A C 1
ATOM 6427 O O . ASP A 1 849 ? -11.504 -14.957 12.069 1.00 65.81 849 ASP A O 1
ATOM 6431 N N . LEU A 1 850 ? -9.990 -13.790 13.217 1.00 74.75 850 LEU A N 1
ATOM 6432 C CA . LEU A 1 850 ? -9.587 -14.948 14.001 1.00 74.75 850 LEU A CA 1
ATOM 6433 C C . LEU A 1 850 ? -10.621 -15.247 15.087 1.00 74.75 850 LEU A C 1
ATOM 6435 O O . LEU A 1 850 ? -10.972 -14.405 15.916 1.00 74.75 850 LEU A O 1
ATOM 6439 N N . SER A 1 851 ? -11.087 -16.492 15.111 1.00 75.81 851 SER A N 1
ATOM 6440 C CA . SER A 1 851 ? -12.003 -16.973 16.137 1.00 75.81 851 SER A CA 1
ATOM 6441 C C . SER A 1 851 ? -11.297 -16.992 17.488 1.00 75.81 851 SER A C 1
ATOM 6443 O O . SER A 1 851 ? -10.138 -17.407 17.560 1.00 75.81 851 SER A O 1
ATOM 6445 N N . PRO A 1 852 ? -11.951 -16.559 18.574 1.00 72.06 852 PRO A N 1
ATOM 6446 C CA . PRO A 1 852 ? -11.336 -16.558 19.888 1.00 72.06 852 PRO A CA 1
ATOM 6447 C C . PRO A 1 852 ? -11.279 -17.961 20.497 1.00 72.06 852 PRO A C 1
ATOM 6449 O O . PRO A 1 852 ? -12.028 -18.864 20.120 1.00 72.06 852 PRO A O 1
ATOM 6452 N N . GLU A 1 853 ? -10.350 -18.149 21.437 1.00 80.19 853 GLU A N 1
ATOM 6453 C CA . GLU A 1 853 ? -10.090 -19.425 22.113 1.00 80.19 853 GLU A CA 1
ATOM 6454 C C . GLU A 1 853 ? -9.739 -20.581 21.156 1.00 80.19 853 GLU A C 1
ATOM 6456 O O . GLU A 1 853 ? -9.923 -21.759 21.489 1.00 80.19 853 GLU A O 1
ATOM 6461 N N . GLN A 1 854 ? -9.194 -20.253 19.982 1.00 83.75 854 GLN A N 1
ATOM 6462 C CA . GLN A 1 854 ? -8.840 -21.193 18.925 1.00 83.75 854 GLN A CA 1
ATOM 6463 C C . GLN A 1 854 ? -7.325 -21.266 18.740 1.00 83.75 854 GLN A C 1
ATOM 6465 O O . GLN A 1 854 ? -6.608 -20.295 18.961 1.00 83.75 854 GLN A O 1
ATOM 6470 N N . SER A 1 855 ? -6.819 -22.449 18.385 1.00 91.31 855 SER A N 1
ATOM 6471 C CA . SER A 1 855 ? -5.404 -22.637 18.059 1.00 91.31 855 SER A CA 1
ATOM 6472 C C . SER A 1 855 ? -5.175 -22.466 16.566 1.00 91.31 855 SER A C 1
ATOM 6474 O O . SER A 1 855 ? -5.955 -22.993 15.773 1.00 91.31 855 SER A O 1
ATOM 6476 N N . TYR A 1 856 ? -4.083 -21.796 16.218 1.00 92.50 856 TYR A N 1
ATOM 6477 C CA . TYR A 1 856 ? -3.653 -21.589 14.844 1.00 92.50 856 TYR A CA 1
ATOM 6478 C C . TYR A 1 856 ? -2.194 -22.003 14.663 1.00 92.50 856 TYR A C 1
ATOM 6480 O O . TYR A 1 856 ? -1.397 -21.870 15.591 1.00 92.50 856 TYR A O 1
ATOM 6488 N N . TRP A 1 857 ? -1.858 -22.499 13.475 1.00 95.44 857 TRP A N 1
ATOM 6489 C CA . TRP A 1 857 ? -0.516 -22.909 13.057 1.00 95.44 857 TRP A CA 1
ATOM 6490 C C . TRP A 1 857 ? -0.068 -22.048 11.895 1.00 95.44 857 TRP A C 1
ATOM 6492 O O . TRP A 1 857 ? -0.864 -21.801 11.001 1.00 95.44 857 TRP A O 1
ATOM 6502 N N . TRP A 1 858 ? 1.178 -21.607 11.874 1.00 96.00 858 TRP A N 1
ATOM 6503 C CA . TRP A 1 858 ? 1.650 -20.728 10.817 1.00 96.00 858 TRP A CA 1
ATOM 6504 C C . TRP A 1 858 ? 3.085 -21.022 10.409 1.00 96.00 858 TRP A C 1
ATOM 6506 O O . TRP A 1 858 ? 3.837 -21.674 11.136 1.00 96.00 858 TRP A O 1
ATOM 6516 N N . ARG A 1 859 ? 3.432 -20.574 9.208 1.00 96.69 859 ARG A N 1
ATOM 6517 C CA . ARG A 1 859 ? 4.764 -20.678 8.608 1.00 96.69 859 ARG A CA 1
ATOM 6518 C C . ARG A 1 859 ? 4.985 -19.510 7.656 1.00 96.69 859 ARG A C 1
ATOM 6520 O O . ARG A 1 859 ? 4.020 -18.874 7.235 1.00 96.69 859 ARG A O 1
ATOM 6527 N N . ALA A 1 860 ? 6.238 -19.266 7.304 1.00 95.62 860 ALA A N 1
ATOM 6528 C CA . ALA A 1 860 ? 6.619 -18.205 6.387 1.00 95.62 860 ALA A CA 1
ATOM 6529 C C . ALA A 1 860 ? 7.748 -18.647 5.454 1.00 95.62 860 ALA A C 1
ATOM 6531 O O . ALA A 1 860 ? 8.440 -19.622 5.739 1.00 95.62 860 ALA A O 1
ATOM 6532 N N . ARG A 1 861 ? 7.945 -17.936 4.351 1.00 95.50 861 ARG A N 1
ATOM 6533 C CA . ARG A 1 861 ? 9.097 -18.097 3.456 1.00 95.50 861 ARG A CA 1
ATOM 6534 C C . ARG A 1 861 ? 9.502 -16.744 2.883 1.00 95.50 861 ARG A C 1
ATOM 6536 O O . ARG A 1 861 ? 8.716 -15.805 2.892 1.00 95.50 861 ARG A O 1
ATOM 6543 N N . SER A 1 862 ? 10.726 -16.674 2.400 1.00 93.12 862 SER A N 1
ATOM 6544 C CA . SER A 1 862 ? 11.324 -15.511 1.742 1.00 93.12 862 SER A CA 1
ATOM 6545 C C . SER A 1 862 ? 11.308 -15.688 0.221 1.00 93.12 862 SER A C 1
ATOM 6547 O O . SER A 1 862 ? 11.356 -16.817 -0.277 1.00 93.12 862 SER A O 1
ATOM 6549 N N . PHE A 1 863 ? 11.241 -14.577 -0.502 1.00 87.62 863 PHE A N 1
ATOM 6550 C CA . PHE A 1 863 ? 11.247 -14.482 -1.958 1.00 87.62 863 PHE A CA 1
ATOM 6551 C C . PHE A 1 863 ? 12.150 -13.321 -2.375 1.00 87.62 863 PHE A C 1
ATOM 6553 O O . PHE A 1 863 ? 11.984 -12.217 -1.876 1.00 87.62 863 PHE A O 1
ATOM 6560 N N . ASP A 1 864 ? 13.099 -13.556 -3.270 1.00 79.19 864 ASP A N 1
ATOM 6561 C CA . ASP A 1 864 ? 14.102 -12.562 -3.699 1.00 79.19 864 ASP A CA 1
ATOM 6562 C C . ASP A 1 864 ? 13.740 -11.847 -5.019 1.00 79.19 864 ASP A C 1
ATOM 6564 O O . ASP A 1 864 ? 14.532 -11.087 -5.571 1.00 79.19 864 ASP A O 1
ATOM 6568 N N . GLY A 1 865 ? 12.538 -12.097 -5.551 1.00 75.12 865 GLY A N 1
ATOM 6569 C CA . GLY A 1 865 ? 12.124 -11.636 -6.880 1.00 75.12 865 GLY A CA 1
ATOM 6570 C C . GLY A 1 865 ? 12.264 -12.694 -7.981 1.00 75.12 865 GLY A C 1
ATOM 6571 O O . GLY A 1 865 ? 11.663 -12.535 -9.047 1.00 75.12 865 GLY A O 1
ATOM 6572 N N . PHE A 1 866 ? 12.973 -13.796 -7.721 1.00 79.12 866 PHE A N 1
ATOM 6573 C CA . PHE A 1 866 ? 13.270 -14.853 -8.689 1.00 79.12 866 PHE A CA 1
ATOM 6574 C C . PHE A 1 866 ? 12.943 -16.258 -8.159 1.00 79.12 866 PHE A C 1
ATOM 6576 O O . PHE A 1 866 ? 12.288 -17.039 -8.855 1.00 79.12 866 PHE A O 1
ATOM 6583 N N . GLU A 1 867 ? 13.334 -16.575 -6.926 1.00 83.56 867 GLU A N 1
ATOM 6584 C CA . GLU A 1 867 ? 13.127 -17.854 -6.251 1.00 83.56 867 GLU A CA 1
ATOM 6585 C C . GLU A 1 867 ? 12.619 -17.687 -4.817 1.00 83.56 867 GLU A C 1
ATOM 6587 O O . GLU A 1 867 ? 12.874 -16.708 -4.121 1.00 83.56 867 GLU A O 1
ATOM 6592 N N . THR A 1 868 ? 11.877 -18.691 -4.348 1.00 86.06 868 THR A N 1
ATOM 6593 C CA . THR A 1 868 ? 11.410 -18.752 -2.959 1.00 86.06 868 THR A CA 1
ATOM 6594 C C . THR A 1 868 ? 12.266 -19.707 -2.147 1.00 86.06 868 THR A C 1
ATOM 6596 O O . THR A 1 868 ? 12.606 -20.790 -2.635 1.00 86.06 868 THR A O 1
ATOM 6599 N N . SER A 1 869 ? 12.494 -19.384 -0.879 1.00 91.12 869 SER A N 1
ATOM 6600 C CA . SER A 1 869 ? 13.023 -20.349 0.081 1.00 91.12 869 SER A CA 1
ATOM 6601 C C . SER A 1 869 ? 12.037 -21.489 0.357 1.00 91.12 869 SER A C 1
ATOM 6603 O O . SER A 1 869 ? 10.850 -21.442 0.002 1.00 91.12 869 SER A O 1
ATOM 6605 N N . ASP A 1 870 ? 12.539 -22.543 1.004 1.00 93.12 870 ASP A N 1
ATOM 6606 C CA . ASP A 1 870 ? 11.674 -23.528 1.647 1.00 93.12 870 ASP A CA 1
ATOM 6607 C C . ASP A 1 870 ? 10.811 -22.841 2.730 1.00 93.12 870 ASP A C 1
ATOM 6609 O O . ASP A 1 870 ? 11.143 -21.785 3.270 1.00 93.12 870 ASP A O 1
ATOM 6613 N N . TRP A 1 871 ? 9.663 -23.436 3.054 1.00 94.12 871 TRP A N 1
ATOM 6614 C CA . TRP A 1 871 ? 8.848 -22.938 4.162 1.00 94.12 871 TRP A CA 1
ATOM 6615 C C . TRP A 1 871 ? 9.563 -23.143 5.497 1.00 94.12 871 TRP A C 1
ATOM 6617 O O . TRP A 1 871 ? 10.059 -24.238 5.763 1.00 94.12 871 TRP A O 1
ATOM 6627 N N . SER A 1 872 ? 9.502 -22.132 6.359 1.00 95.56 872 SER A N 1
ATOM 6628 C CA . SER A 1 872 ? 10.028 -22.177 7.717 1.00 95.56 872 SER A CA 1
ATOM 6629 C C . SER A 1 872 ? 9.389 -23.273 8.579 1.00 95.56 872 SER A C 1
ATOM 6631 O O . SER A 1 872 ? 8.326 -23.834 8.267 1.00 95.56 872 SER A O 1
ATOM 6633 N N . ASP A 1 873 ? 10.035 -23.561 9.713 1.00 93.44 873 ASP A N 1
ATOM 6634 C CA . ASP A 1 873 ? 9.454 -24.399 10.758 1.00 93.44 873 ASP A CA 1
ATOM 6635 C C . ASP A 1 873 ? 8.070 -23.864 11.175 1.00 93.44 873 ASP A C 1
ATOM 6637 O O . ASP A 1 873 ? 7.846 -22.666 11.324 1.00 93.44 873 ASP A O 1
ATOM 6641 N N . THR A 1 874 ? 7.115 -24.774 11.373 1.00 94.25 874 THR A N 1
ATOM 6642 C CA . THR A 1 874 ? 5.746 -24.397 11.745 1.00 94.25 874 THR A CA 1
ATOM 6643 C C . THR A 1 874 ? 5.662 -23.991 13.213 1.00 94.25 874 THR A C 1
ATOM 6645 O O . THR A 1 874 ? 5.919 -24.812 14.099 1.00 94.25 874 THR A O 1
ATOM 6648 N N . GLU A 1 875 ? 5.182 -22.777 13.467 1.00 95.81 875 GLU A N 1
ATOM 6649 C CA . GLU A 1 875 ? 4.847 -22.274 14.798 1.00 95.81 875 GLU A CA 1
ATOM 6650 C C . GLU A 1 875 ? 3.336 -22.295 15.049 1.00 95.81 875 GLU A C 1
ATOM 6652 O O . GLU A 1 875 ? 2.535 -22.557 14.150 1.00 95.81 875 GLU A O 1
ATOM 6657 N N . TRP A 1 876 ? 2.919 -22.101 16.302 1.00 94.38 876 TRP A N 1
ATOM 6658 C CA . TRP A 1 876 ? 1.496 -22.107 16.651 1.00 94.38 876 TRP A CA 1
ATOM 6659 C C . TRP A 1 876 ? 1.175 -21.238 17.859 1.00 94.38 876 TRP A C 1
ATOM 6661 O O . TRP A 1 876 ? 1.985 -21.109 18.772 1.00 94.38 876 TRP A O 1
ATOM 6671 N N . PHE A 1 877 ? -0.045 -20.714 17.912 1.00 91.56 877 PHE A N 1
ATOM 6672 C CA . PHE A 1 877 ? -0.542 -19.898 19.021 1.00 91.56 877 PHE A CA 1
ATOM 6673 C C . PHE A 1 877 ? -2.023 -20.159 19.291 1.00 91.56 877 PHE A C 1
ATOM 6675 O O . PHE A 1 877 ? -2.677 -20.939 18.598 1.00 91.56 877 PHE A O 1
ATOM 6682 N N . VAL A 1 878 ? -2.545 -19.536 20.344 1.00 86.12 878 VAL A N 1
ATOM 6683 C CA . VAL A 1 878 ? -3.950 -19.582 20.751 1.00 86.12 878 VAL A CA 1
ATOM 6684 C C . VAL A 1 878 ? -4.498 -18.165 20.822 1.00 86.12 878 VAL A C 1
ATOM 6686 O O . VAL A 1 878 ? -3.852 -17.279 21.368 1.00 86.12 878 VAL A O 1
ATOM 6689 N N . THR A 1 879 ? -5.696 -17.931 20.317 1.00 82.31 879 THR A N 1
ATOM 6690 C CA . THR A 1 879 ? -6.361 -16.628 20.403 1.00 82.31 879 THR A CA 1
ATOM 6691 C C . THR A 1 879 ? -7.209 -16.479 21.671 1.00 82.31 879 THR A C 1
ATOM 6693 O O . THR A 1 879 ? -7.628 -17.465 22.280 1.00 82.31 879 THR A O 1
ATOM 6696 N N . ARG A 1 880 ? -7.521 -15.243 22.080 1.00 77.75 880 ARG A N 1
ATOM 6697 C CA . ARG A 1 880 ? -8.515 -14.919 23.131 1.00 77.75 880 ARG A CA 1
ATOM 6698 C C . ARG A 1 880 ? -9.263 -13.619 22.811 1.00 77.75 880 ARG A C 1
ATOM 6700 O O . ARG A 1 880 ? -8.674 -12.747 22.180 1.00 77.75 880 ARG A O 1
ATOM 6707 N N . SER A 1 881 ? -10.504 -13.454 23.281 1.00 67.62 881 SER A N 1
ATOM 6708 C CA . SER A 1 881 ? -11.328 -12.255 22.984 1.00 67.62 881 SER A CA 1
ATOM 6709 C C . SER A 1 881 ? -11.459 -11.211 24.100 1.00 67.62 881 SER A C 1
ATOM 6711 O O . SER A 1 881 ? -12.316 -10.336 24.001 1.00 67.62 881 SER A O 1
ATOM 6713 N N . HIS A 1 882 ? -10.713 -11.320 25.203 1.00 64.44 882 HIS A N 1
ATOM 6714 C CA . HIS A 1 882 ? -10.832 -10.356 26.303 1.00 64.44 882 HIS A CA 1
ATOM 6715 C C . HIS A 1 882 ? -9.470 -10.019 26.919 1.00 64.44 882 HIS A C 1
ATOM 6717 O O . HIS A 1 882 ? -8.686 -10.925 27.229 1.00 64.44 882 HIS A O 1
ATOM 6723 N N . TYR A 1 883 ? -9.231 -8.728 27.168 1.00 71.00 883 TYR A N 1
ATOM 6724 C CA . TYR A 1 883 ? -8.178 -8.254 28.068 1.00 71.00 883 TYR A CA 1
ATOM 6725 C C . TYR A 1 883 ? -8.503 -8.635 29.514 1.00 71.00 883 TYR A C 1
ATOM 6727 O O . TYR A 1 883 ? -9.665 -8.682 29.928 1.00 71.00 883 TYR A O 1
ATOM 6735 N N . VAL A 1 884 ? -7.474 -8.929 30.301 1.00 76.94 884 VAL A N 1
ATOM 6736 C CA . VAL A 1 884 ? -7.621 -9.421 31.670 1.00 76.94 884 VAL A CA 1
ATOM 6737 C C . VAL A 1 884 ? -7.043 -8.417 32.656 1.00 76.94 884 VAL A C 1
ATOM 6739 O O . VAL A 1 884 ? -5.951 -7.884 32.471 1.00 76.94 884 VAL A O 1
ATOM 6742 N N . VAL A 1 885 ? -7.762 -8.215 33.762 1.00 85.94 885 VAL A N 1
ATOM 6743 C CA . VAL A 1 885 ? -7.236 -7.519 34.938 1.00 85.94 885 VAL A CA 1
ATOM 6744 C C . VAL A 1 885 ? -6.523 -8.528 35.837 1.00 85.94 885 VAL A C 1
ATOM 6746 O O . VAL A 1 885 ? -7.146 -9.450 36.374 1.00 85.94 885 VAL A O 1
ATOM 6749 N N . ILE A 1 886 ? -5.214 -8.354 36.007 1.00 88.69 886 ILE A N 1
ATOM 6750 C CA . ILE A 1 886 ? -4.364 -9.151 36.887 1.00 88.69 886 ILE A CA 1
ATOM 6751 C C . ILE A 1 886 ? -4.186 -8.408 38.212 1.00 88.69 886 ILE A C 1
ATOM 6753 O O . ILE A 1 886 ? -3.479 -7.408 38.302 1.00 88.69 886 ILE A O 1
ATOM 6757 N N . HIS A 1 887 ? -4.808 -8.919 39.272 1.00 90.12 887 HIS A N 1
ATOM 6758 C CA . HIS A 1 887 ? -4.740 -8.322 40.602 1.00 90.12 887 HIS A CA 1
ATOM 6759 C C . HIS A 1 887 ? -3.452 -8.705 41.339 1.00 90.12 887 HIS A C 1
ATOM 6761 O O . HIS A 1 887 ? -3.179 -9.893 41.553 1.00 90.12 887 HIS A O 1
ATOM 6767 N N . VAL A 1 888 ? -2.730 -7.710 41.851 1.00 94.88 888 VAL A N 1
ATOM 6768 C CA . VAL A 1 888 ? -1.539 -7.885 42.696 1.00 94.88 888 VAL A CA 1
ATOM 6769 C C . VAL A 1 888 ? -1.830 -7.355 44.108 1.00 94.88 888 VAL A C 1
ATOM 6771 O O . VAL A 1 888 ? -2.351 -6.249 44.239 1.00 94.88 888 VAL A O 1
ATOM 6774 N N . PRO A 1 889 ? -1.556 -8.122 45.185 1.00 88.44 889 PRO A N 1
ATOM 6775 C CA . PRO A 1 889 ? -0.917 -9.441 45.214 1.00 88.44 889 PRO A CA 1
ATOM 6776 C C . PRO A 1 889 ? -1.900 -10.627 45.039 1.00 88.44 889 PRO A C 1
ATOM 6778 O O . PRO A 1 889 ? -1.565 -11.768 45.358 1.00 88.44 889 PRO A O 1
ATOM 6781 N N . GLY A 1 890 ? -3.150 -10.370 44.629 1.00 85.94 890 GLY A N 1
ATOM 6782 C CA . GLY A 1 890 ? -4.253 -11.340 44.675 1.00 85.94 890 GLY A CA 1
ATOM 6783 C C . GLY A 1 890 ? -4.063 -12.583 43.796 1.00 85.94 890 GLY A C 1
ATOM 6784 O O . GLY A 1 890 ? -4.000 -13.703 44.303 1.00 85.94 890 GLY A O 1
ATOM 6785 N N . GLN A 1 891 ? -4.010 -12.397 42.476 1.00 88.56 891 GLN A N 1
ATOM 6786 C CA . GLN A 1 891 ? -3.803 -13.465 41.486 1.00 88.56 891 GLN A CA 1
ATOM 6787 C C . GLN A 1 891 ? -2.320 -13.748 41.233 1.00 88.56 891 GLN A C 1
ATOM 6789 O O . GLN A 1 891 ? -1.955 -14.858 40.827 1.00 88.56 891 GLN A O 1
ATOM 6794 N N . ARG A 1 892 ? -1.468 -12.744 41.448 1.00 91.62 892 ARG A N 1
ATOM 6795 C CA . ARG A 1 892 ? -0.015 -12.826 41.305 1.00 91.62 892 ARG A CA 1
ATOM 6796 C C . ARG A 1 892 ? 0.641 -12.206 42.526 1.00 91.62 892 ARG A C 1
ATOM 6798 O O . ARG A 1 892 ? 0.216 -11.132 42.930 1.00 91.62 892 ARG A O 1
ATOM 6805 N N . PRO A 1 893 ? 1.634 -12.870 43.137 1.00 89.81 893 PRO A N 1
ATOM 6806 C CA . PRO A 1 893 ? 2.198 -12.424 44.407 1.00 89.81 893 PRO A CA 1
ATOM 6807 C C . PRO A 1 893 ? 3.029 -11.141 44.294 1.00 89.81 893 PRO A C 1
ATOM 6809 O O . PRO A 1 893 ? 3.213 -10.471 45.307 1.00 89.81 893 PRO A O 1
ATOM 6812 N N . THR A 1 894 ? 3.546 -10.826 43.105 1.00 96.06 894 THR A N 1
ATOM 6813 C CA . THR A 1 894 ? 4.398 -9.660 42.844 1.00 96.06 894 THR A CA 1
ATOM 6814 C C . THR A 1 894 ? 4.004 -9.014 41.515 1.00 96.06 894 THR A C 1
ATOM 6816 O O . THR A 1 894 ? 3.394 -9.680 40.670 1.00 96.06 894 THR A O 1
ATOM 6819 N N . ILE A 1 895 ? 4.356 -7.743 41.322 1.00 97.12 895 ILE A N 1
ATOM 6820 C CA . ILE A 1 895 ? 4.059 -6.998 40.093 1.00 97.12 895 ILE A CA 1
ATOM 6821 C C . ILE A 1 895 ? 4.795 -7.621 38.905 1.00 97.12 895 ILE A C 1
ATOM 6823 O O . ILE A 1 895 ? 4.164 -7.888 37.885 1.00 97.12 895 ILE A O 1
ATOM 6827 N N . GLN A 1 896 ? 6.078 -7.972 39.048 1.00 96.06 896 GLN A N 1
ATOM 6828 C CA . GLN A 1 896 ? 6.832 -8.584 37.948 1.00 96.06 896 GLN A CA 1
ATOM 6829 C C . GLN A 1 896 ? 6.214 -9.914 37.495 1.00 96.06 896 GLN A C 1
ATOM 6831 O O . GLN A 1 896 ? 6.054 -10.150 36.304 1.00 96.06 896 GLN A O 1
ATOM 6836 N N . THR A 1 897 ? 5.771 -10.765 38.428 1.00 93.06 897 THR A N 1
ATOM 6837 C CA . THR A 1 897 ? 5.095 -12.025 38.057 1.00 93.06 897 THR A CA 1
ATOM 6838 C C . THR A 1 897 ? 3.728 -11.812 37.400 1.00 93.06 897 THR A C 1
ATOM 6840 O O . THR A 1 897 ? 3.213 -12.719 36.744 1.00 93.06 897 THR A O 1
ATOM 6843 N N . ALA A 1 898 ? 3.109 -10.642 37.596 1.00 92.94 898 ALA A N 1
ATOM 6844 C CA . ALA A 1 898 ? 1.925 -10.244 36.847 1.00 92.94 898 ALA A CA 1
ATOM 6845 C C . ALA A 1 898 ? 2.289 -9.846 35.422 1.00 92.94 898 ALA A C 1
ATOM 6847 O O . ALA A 1 898 ? 1.692 -10.408 34.508 1.00 92.94 898 ALA A O 1
ATOM 6848 N N . VAL A 1 899 ? 3.315 -9.008 35.248 1.00 93.19 899 VAL A N 1
ATOM 6849 C CA . VAL A 1 899 ? 3.860 -8.608 33.940 1.00 93.19 899 VAL A CA 1
ATOM 6850 C C . VAL A 1 899 ? 4.292 -9.811 33.104 1.00 93.19 899 VAL A C 1
ATOM 6852 O O . VAL A 1 899 ? 3.916 -9.919 31.944 1.00 93.19 899 VAL A O 1
ATOM 6855 N N . GLU A 1 900 ? 5.009 -10.766 33.698 1.00 90.00 900 GLU A N 1
ATOM 6856 C CA . GLU A 1 900 ? 5.442 -12.007 33.034 1.00 90.00 900 GLU A CA 1
ATOM 6857 C C . GLU A 1 900 ? 4.280 -12.872 32.528 1.00 90.00 900 GLU A C 1
ATOM 6859 O O . GLU A 1 900 ? 4.480 -13.741 31.684 1.00 90.00 900 GLU A O 1
ATOM 6864 N N . SER A 1 901 ? 3.078 -12.674 33.071 1.00 81.31 901 SER A N 1
ATOM 6865 C CA . SER A 1 901 ? 1.887 -13.443 32.711 1.00 81.31 901 SER A CA 1
ATOM 6866 C C . SER A 1 901 ? 0.804 -12.640 31.998 1.00 81.31 901 SER A C 1
ATOM 6868 O O . SER A 1 901 ? -0.227 -13.221 31.660 1.00 81.31 901 SER A O 1
ATOM 6870 N N . GLY A 1 902 ? 1.005 -11.330 31.859 1.00 80.62 902 GLY A N 1
ATOM 6871 C CA . GLY A 1 902 ? 0.134 -10.443 31.108 1.00 80.62 902 GLY A CA 1
ATOM 6872 C C . GLY A 1 902 ? 0.532 -10.450 29.641 1.00 80.62 902 GLY A C 1
ATOM 6873 O O . GLY A 1 902 ? 1.705 -10.621 29.309 1.00 80.62 902 GLY A O 1
ATOM 6874 N N . PHE A 1 903 ? -0.451 -10.266 28.777 1.00 79.56 903 PHE A N 1
ATOM 6875 C CA . PHE A 1 903 ? -0.248 -10.045 27.349 1.00 79.56 903 PHE A CA 1
ATOM 6876 C C . PHE A 1 903 ? -0.576 -8.594 27.009 1.00 79.56 903 PHE A C 1
ATOM 6878 O O . PHE A 1 903 ? -1.167 -7.891 27.829 1.00 79.56 903 PHE A O 1
ATOM 6885 N N . HIS A 1 904 ? -0.213 -8.147 25.808 1.00 77.75 904 HIS A N 1
ATOM 6886 C CA . HIS A 1 904 ? -0.520 -6.794 25.348 1.00 77.75 904 HIS A CA 1
ATOM 6887 C C . HIS A 1 904 ? -2.007 -6.445 25.566 1.00 77.75 904 HIS A C 1
ATOM 6889 O O . HIS A 1 904 ? -2.899 -7.265 25.321 1.00 77.75 904 HIS A O 1
ATOM 6895 N N . GLY A 1 905 ? -2.250 -5.251 26.101 1.00 76.00 905 GLY A N 1
ATOM 6896 C CA . GLY A 1 905 ? -3.551 -4.716 26.502 1.00 76.00 905 GLY A CA 1
ATOM 6897 C C . GLY A 1 905 ? -4.060 -5.157 27.881 1.00 76.00 905 GLY A C 1
ATOM 6898 O O . GLY A 1 905 ? -5.074 -4.637 28.345 1.00 76.00 905 GLY A O 1
ATOM 6899 N N . ASP A 1 906 ? -3.388 -6.081 28.578 1.00 87.12 906 ASP A N 1
ATOM 6900 C CA . ASP A 1 906 ? -3.788 -6.459 29.939 1.00 87.12 906 ASP A CA 1
ATOM 6901 C C . ASP A 1 906 ? -3.537 -5.331 30.954 1.00 87.12 906 ASP A C 1
ATOM 6903 O O . ASP A 1 906 ? -2.593 -4.541 30.858 1.00 87.12 906 ASP A O 1
ATOM 6907 N N . THR A 1 907 ? -4.378 -5.300 31.991 1.00 92.50 907 THR A N 1
ATOM 6908 C CA . THR A 1 907 ? -4.246 -4.367 33.115 1.00 92.50 907 THR A CA 1
ATOM 6909 C C . THR A 1 907 ? -3.686 -5.084 34.335 1.00 92.50 907 THR A C 1
ATOM 6911 O O . THR A 1 907 ? -4.243 -6.076 34.799 1.00 92.50 907 THR A O 1
ATOM 6914 N N . ILE A 1 908 ? -2.624 -4.554 34.926 1.00 96.94 908 ILE A N 1
ATOM 6915 C CA . ILE A 1 908 ? -2.090 -4.988 36.213 1.00 96.94 908 ILE A CA 1
ATOM 6916 C C . ILE A 1 908 ? -2.590 -4.015 37.276 1.00 96.94 908 ILE A C 1
ATOM 6918 O O . ILE A 1 908 ? -2.097 -2.895 37.397 1.00 96.94 908 ILE A O 1
ATOM 6922 N N . LEU A 1 909 ? -3.572 -4.465 38.058 1.00 96.06 909 LEU A N 1
ATOM 6923 C CA . LEU A 1 909 ? -4.199 -3.668 39.108 1.00 96.06 909 LEU A CA 1
ATOM 6924 C C . LEU A 1 909 ? -3.562 -3.986 40.465 1.00 96.06 909 LEU A C 1
ATOM 6926 O O . LEU A 1 909 ? -3.712 -5.091 41.003 1.00 96.06 909 LEU A O 1
ATOM 6930 N N . VAL A 1 910 ? -2.855 -3.011 41.029 1.00 97.44 910 VAL A N 1
ATOM 6931 C CA . VAL A 1 910 ? -2.041 -3.180 42.237 1.00 97.44 910 VAL A CA 1
ATOM 6932 C C . VAL A 1 910 ? -2.753 -2.601 43.457 1.00 97.44 910 VAL A C 1
ATOM 6934 O O . VAL A 1 910 ? -3.061 -1.414 43.509 1.00 97.44 910 VAL A O 1
ATOM 6937 N N . ALA A 1 911 ? -2.993 -3.439 44.466 1.00 95.31 911 ALA A N 1
ATOM 6938 C CA . ALA A 1 911 ? -3.604 -3.028 45.728 1.00 95.31 911 ALA A CA 1
ATOM 6939 C C . ALA A 1 911 ? -2.645 -2.179 46.594 1.00 95.31 911 ALA A C 1
ATOM 6941 O O . ALA A 1 911 ? -1.425 -2.347 46.475 1.00 95.31 911 ALA A O 1
ATOM 6942 N N . PRO A 1 912 ? -3.156 -1.366 47.544 1.00 96.62 912 PRO A N 1
ATOM 6943 C CA . PRO A 1 912 ? -2.345 -0.608 48.498 1.00 96.62 912 PRO A CA 1
ATOM 6944 C C . PRO A 1 912 ? -1.237 -1.421 49.157 1.00 96.62 912 PRO A C 1
ATOM 6946 O O . PRO A 1 912 ? -1.466 -2.520 49.675 1.00 96.62 912 PRO A O 1
ATOM 6949 N N . GLY A 1 913 ? -0.036 -0.855 49.215 1.00 94.38 913 GLY A N 1
ATOM 6950 C CA . GLY A 1 913 ? 1.112 -1.517 49.818 1.00 94.38 913 GLY A CA 1
ATOM 6951 C C . GLY A 1 913 ? 2.452 -0.954 49.368 1.00 94.38 913 GLY A C 1
ATOM 6952 O O . GLY A 1 913 ? 2.531 -0.048 48.545 1.00 94.38 913 GLY A O 1
ATOM 6953 N N . THR A 1 914 ? 3.529 -1.511 49.920 1.00 96.12 914 THR A N 1
ATOM 6954 C CA . THR A 1 914 ? 4.897 -1.239 49.468 1.00 96.12 914 THR A CA 1
ATOM 6955 C C . THR A 1 914 ? 5.432 -2.467 48.746 1.00 96.12 914 THR A C 1
ATOM 6957 O O . THR A 1 914 ? 5.558 -3.530 49.358 1.00 96.12 914 THR A O 1
ATOM 6960 N N . TYR A 1 915 ? 5.765 -2.303 47.471 1.00 96.44 915 TYR A N 1
ATOM 6961 C CA . TYR A 1 915 ? 6.288 -3.342 46.595 1.00 96.44 915 TYR A CA 1
ATOM 6962 C C . TYR A 1 915 ? 7.757 -3.050 46.328 1.00 96.44 915 TYR A C 1
ATOM 6964 O O . TYR A 1 915 ? 8.101 -1.984 45.822 1.00 96.44 915 TYR A O 1
ATOM 6972 N N . GLN A 1 916 ? 8.617 -3.983 46.735 1.00 95.12 916 GLN A N 1
ATOM 6973 C CA . GLN A 1 916 ? 10.055 -3.873 46.535 1.00 95.12 916 GLN A CA 1
ATOM 6974 C C . GLN A 1 916 ? 10.475 -4.741 45.346 1.00 95.12 916 GLN A C 1
ATOM 6976 O O . GLN A 1 916 ? 10.740 -5.932 45.519 1.00 95.12 916 GLN A O 1
ATOM 6981 N N . GLU A 1 917 ? 10.488 -4.160 44.149 1.00 94.38 917 GLU A N 1
ATOM 6982 C CA . GLU A 1 917 ? 10.675 -4.844 42.866 1.00 94.38 917 GLU A CA 1
ATOM 6983 C C . GLU A 1 917 ? 11.372 -3.914 41.860 1.00 94.38 917 GLU A C 1
ATOM 6985 O O . GLU A 1 917 ? 11.222 -2.696 41.923 1.00 94.38 917 GLU A O 1
ATOM 6990 N N . ASN A 1 918 ? 12.129 -4.489 40.926 1.00 92.94 918 ASN A N 1
ATOM 6991 C CA . ASN A 1 918 ? 12.498 -3.823 39.677 1.00 92.94 918 ASN A CA 1
ATOM 6992 C C . ASN A 1 918 ? 11.583 -4.402 38.602 1.00 92.94 918 ASN A C 1
ATOM 6994 O O . ASN A 1 918 ? 11.591 -5.618 38.407 1.00 92.94 918 ASN A O 1
ATOM 6998 N N . ILE A 1 919 ? 10.762 -3.555 37.989 1.00 95.94 919 ILE A N 1
ATOM 6999 C CA . ILE A 1 919 ? 9.697 -3.968 37.079 1.00 95.94 919 ILE A CA 1
ATOM 7000 C C . ILE A 1 919 ? 10.158 -3.746 35.640 1.00 95.94 919 ILE A C 1
ATOM 7002 O O . ILE A 1 919 ? 10.536 -2.634 35.289 1.00 95.94 919 ILE A O 1
ATOM 7006 N N . ASP A 1 920 ? 10.104 -4.785 34.819 1.00 94.69 920 ASP A N 1
ATOM 7007 C CA . ASP A 1 920 ? 10.420 -4.763 33.390 1.00 94.69 920 ASP A CA 1
ATOM 7008 C C . ASP A 1 920 ? 9.190 -5.226 32.608 1.00 94.69 920 ASP A C 1
ATOM 7010 O O . ASP A 1 920 ? 8.691 -6.328 32.859 1.00 94.69 920 ASP A O 1
ATOM 7014 N N . PHE A 1 921 ? 8.702 -4.377 31.698 1.00 93.88 921 PHE A N 1
ATOM 7015 C CA . PHE A 1 921 ? 7.525 -4.622 30.858 1.00 93.88 921 PHE A CA 1
ATOM 7016 C C . PHE A 1 921 ? 7.770 -5.673 29.767 1.00 93.88 921 PHE A C 1
ATOM 7018 O O . PHE A 1 921 ? 6.802 -6.198 29.219 1.00 93.88 921 PHE A O 1
ATOM 7025 N N . LEU A 1 922 ? 9.028 -6.043 29.493 1.00 90.00 922 LEU A N 1
ATOM 7026 C CA . LEU A 1 922 ? 9.407 -7.105 28.554 1.00 90.00 922 LEU A CA 1
ATOM 7027 C C . LEU A 1 922 ? 8.851 -6.879 27.131 1.00 90.00 922 LEU A C 1
ATOM 7029 O O . LEU A 1 922 ? 8.354 -7.822 26.515 1.00 90.00 922 LEU A O 1
ATOM 7033 N N . GLY A 1 923 ? 8.865 -5.633 26.638 1.00 83.62 923 GLY A N 1
ATOM 7034 C CA . GLY A 1 923 ? 8.326 -5.263 25.318 1.00 83.62 923 GLY A CA 1
ATOM 7035 C C . GLY A 1 923 ? 6.796 -5.333 25.197 1.00 83.62 923 GLY A C 1
ATOM 7036 O O . GLY A 1 923 ? 6.249 -5.272 24.094 1.00 83.62 923 GLY A O 1
ATOM 7037 N N . ARG A 1 924 ? 6.071 -5.483 26.316 1.00 84.12 924 ARG A N 1
ATOM 7038 C CA . ARG A 1 924 ? 4.606 -5.604 26.323 1.00 84.12 924 ARG A CA 1
ATOM 7039 C C . ARG A 1 924 ? 3.919 -4.264 26.547 1.00 84.12 924 ARG A C 1
ATOM 7041 O O . ARG A 1 924 ? 4.265 -3.529 27.470 1.00 84.12 924 ARG A O 1
ATOM 7048 N N . GLN A 1 925 ? 2.872 -4.006 25.767 1.00 89.31 925 GLN A N 1
ATOM 7049 C CA . GLN A 1 925 ? 1.964 -2.883 25.995 1.00 89.31 925 GLN A CA 1
ATOM 7050 C C . GLN A 1 925 ? 1.004 -3.235 27.137 1.00 89.31 925 GLN A C 1
ATOM 7052 O O . GLN A 1 925 ? 0.129 -4.074 26.970 1.00 89.31 925 GLN A O 1
ATOM 7057 N N . LEU A 1 926 ? 1.192 -2.654 28.322 1.00 92.44 926 LEU A N 1
ATOM 7058 C CA . LEU A 1 926 ? 0.420 -2.986 29.529 1.00 92.44 926 LEU A CA 1
ATOM 7059 C C . LEU A 1 926 ? -0.059 -1.720 30.241 1.00 92.44 926 LEU A C 1
ATOM 7061 O O . LEU A 1 926 ? 0.606 -0.685 30.195 1.00 92.44 926 LEU A O 1
ATOM 7065 N N . ILE A 1 927 ? -1.170 -1.834 30.970 1.00 94.88 927 ILE A N 1
ATOM 7066 C CA . ILE A 1 927 ? -1.630 -0.799 31.907 1.00 94.88 927 ILE A CA 1
ATOM 7067 C C . ILE A 1 927 ? -1.254 -1.242 33.320 1.00 94.88 927 ILE A C 1
ATOM 7069 O O . ILE A 1 927 ? -1.889 -2.128 33.889 1.00 94.88 927 ILE A O 1
ATOM 7073 N N . LEU A 1 928 ? -0.225 -0.642 33.912 1.00 97.75 928 LEU A N 1
ATOM 7074 C CA . LEU A 1 928 ? 0.141 -0.854 35.311 1.00 97.75 928 LEU A CA 1
ATOM 7075 C C . LEU A 1 928 ? -0.444 0.280 36.152 1.00 97.75 928 LEU A C 1
ATOM 7077 O O . LEU A 1 928 ? 0.024 1.414 36.077 1.00 97.75 928 LEU A O 1
ATOM 7081 N N . THR A 1 929 ? -1.443 -0.024 36.984 1.00 97.06 929 THR A N 1
ATOM 7082 C CA . THR A 1 929 ? -2.171 0.997 37.751 1.00 97.06 929 THR A CA 1
ATOM 7083 C C . THR A 1 929 ? -2.420 0.596 39.206 1.00 97.06 929 THR A C 1
ATOM 7085 O O . THR A 1 929 ? -2.629 -0.577 39.535 1.00 97.06 929 THR A O 1
ATOM 7088 N N . SER A 1 930 ? -2.374 1.574 40.109 1.00 95.94 930 SER A N 1
ATOM 7089 C CA . SER A 1 930 ? -2.739 1.413 41.520 1.00 95.94 930 SER A CA 1
ATOM 7090 C C . SER A 1 930 ? -4.252 1.489 41.703 1.00 95.94 930 SER A C 1
ATOM 7092 O O . SER A 1 930 ? -4.890 2.418 41.217 1.00 95.94 930 SER A O 1
ATOM 7094 N N . SER A 1 931 ? -4.835 0.582 42.488 1.00 93.25 931 SER A N 1
ATOM 7095 C CA . SER A 1 931 ? -6.281 0.588 42.748 1.00 93.25 931 SER A CA 1
ATOM 7096 C C . SER A 1 931 ? -6.757 1.721 43.665 1.00 93.25 931 SER A C 1
ATOM 7098 O O . SER A 1 931 ? -7.954 1.934 43.776 1.00 93.25 931 SER A O 1
ATOM 7100 N N . GLU A 1 932 ? -5.845 2.395 44.371 1.00 89.38 932 GLU A N 1
ATOM 7101 C CA . GLU A 1 932 ? -6.151 3.426 45.386 1.00 89.38 932 GLU A CA 1
ATOM 7102 C C . GLU A 1 932 ? -5.167 4.618 45.293 1.00 89.38 932 GLU A C 1
ATOM 7104 O O . GLU A 1 932 ? -4.930 5.347 46.262 1.00 89.38 932 GLU A O 1
ATOM 7109 N N . GLY A 1 933 ? -4.524 4.781 44.130 1.00 89.62 933 GLY A N 1
ATOM 7110 C CA . GLY A 1 933 ? -3.628 5.897 43.821 1.00 89.62 933 GLY A CA 1
ATOM 7111 C C . GLY A 1 933 ? -2.290 5.924 44.576 1.00 89.62 933 GLY A C 1
ATOM 7112 O O . GLY A 1 933 ? -1.923 5.013 45.329 1.00 89.62 933 GLY A O 1
ATOM 7113 N N . ALA A 1 934 ? -1.524 6.996 44.343 1.00 91.69 934 ALA A N 1
ATOM 7114 C CA . ALA A 1 934 ? -0.116 7.079 44.741 1.00 91.69 934 ALA A CA 1
ATOM 7115 C C . ALA A 1 934 ? 0.086 7.241 46.252 1.00 91.69 934 ALA A C 1
ATOM 7117 O O . ALA A 1 934 ? 1.131 6.863 46.776 1.00 91.69 934 ALA A O 1
ATOM 7118 N N . GLN A 1 935 ? -0.914 7.752 46.974 1.00 88.25 935 GLN A N 1
ATOM 7119 C CA . GLN A 1 935 ? -0.825 8.004 48.418 1.00 88.25 935 GLN A CA 1
ATOM 7120 C C . GLN A 1 935 ? -0.701 6.719 49.251 1.00 88.25 935 GLN A C 1
ATOM 7122 O O . GLN A 1 935 ? -0.226 6.758 50.388 1.00 88.25 935 GLN A O 1
ATOM 7127 N N . THR A 1 936 ? -1.126 5.576 48.704 1.00 94.12 936 THR A N 1
ATOM 7128 C CA . THR A 1 936 ? -1.193 4.301 49.436 1.00 94.12 936 THR A CA 1
ATOM 7129 C C . THR A 1 936 ? -0.381 3.171 48.798 1.00 94.12 936 THR A C 1
ATOM 7131 O O . THR A 1 936 ? -0.099 2.174 49.473 1.00 94.12 936 THR A O 1
ATOM 7134 N N . THR A 1 937 ? 0.067 3.339 47.550 1.00 97.19 937 THR A N 1
ATOM 7135 C CA . THR A 1 937 ? 0.829 2.327 46.804 1.00 97.19 937 THR A CA 1
ATOM 7136 C C . THR A 1 937 ? 2.221 2.845 46.462 1.00 97.19 937 THR A C 1
ATOM 7138 O O . THR A 1 937 ? 2.381 3.840 45.759 1.00 97.19 937 THR A O 1
ATOM 7141 N N . THR A 1 938 ? 3.253 2.185 46.989 1.00 97.25 938 THR A N 1
ATOM 7142 C CA . THR A 1 938 ? 4.658 2.592 46.861 1.00 97.25 938 THR A CA 1
ATOM 7143 C C . THR A 1 938 ? 5.491 1.520 46.163 1.00 97.25 938 THR A C 1
ATOM 7145 O O . THR A 1 938 ? 5.476 0.367 46.592 1.00 97.25 938 THR A O 1
ATOM 7148 N N . LEU A 1 939 ? 6.274 1.913 45.159 1.00 96.81 939 LEU A N 1
ATOM 7149 C CA . LEU A 1 939 ? 7.283 1.099 44.487 1.00 96.81 939 LEU A CA 1
ATOM 7150 C C . LEU A 1 939 ? 8.684 1.510 44.955 1.00 96.81 939 LEU A C 1
ATOM 7152 O O . LEU A 1 939 ? 9.033 2.694 44.944 1.00 96.81 939 LEU A O 1
ATOM 7156 N N . THR A 1 940 ? 9.487 0.529 45.360 1.00 94.25 940 THR A N 1
ATOM 7157 C CA . THR A 1 940 ? 10.912 0.699 45.674 1.00 94.25 940 THR A CA 1
ATOM 7158 C C . THR A 1 940 ? 11.736 -0.348 44.929 1.00 94.25 940 THR A C 1
ATOM 7160 O O . THR A 1 940 ? 11.275 -1.479 44.785 1.00 94.25 940 THR A O 1
ATOM 7163 N N . PRO A 1 941 ? 12.951 -0.034 44.454 1.00 91.75 941 PRO A N 1
ATOM 7164 C CA . PRO A 1 941 ? 13.760 -1.016 43.742 1.00 91.75 941 PRO A CA 1
ATOM 7165 C C . PRO A 1 941 ? 14.228 -2.136 44.682 1.00 91.75 941 PRO A C 1
ATOM 7167 O O . PRO A 1 941 ? 14.566 -1.911 45.854 1.00 91.75 941 PRO A O 1
ATOM 7170 N N . MET A 1 942 ? 14.294 -3.362 44.162 1.00 91.50 942 MET A N 1
ATOM 7171 C CA . MET A 1 942 ? 14.957 -4.468 44.858 1.00 91.50 942 MET A CA 1
ATOM 7172 C C . MET A 1 942 ? 16.481 -4.354 44.729 1.00 91.50 942 MET A C 1
ATOM 7174 O O . MET A 1 942 ? 17.199 -4.495 45.722 1.00 91.50 942 MET A O 1
ATOM 7178 N N . ASP A 1 943 ? 16.951 -4.066 43.520 1.00 89.12 943 ASP A N 1
ATOM 7179 C CA . ASP A 1 943 ? 18.318 -3.708 43.181 1.00 89.12 943 ASP A CA 1
ATOM 7180 C C . ASP A 1 943 ? 18.368 -2.217 42.794 1.00 89.12 943 ASP A C 1
ATOM 7182 O O . ASP A 1 943 ? 17.815 -1.838 41.759 1.00 89.12 943 ASP A O 1
ATOM 7186 N N . PRO A 1 944 ? 19.001 -1.351 43.608 1.00 82.56 944 PRO A N 1
ATOM 7187 C CA . PRO A 1 944 ? 19.095 0.080 43.322 1.00 82.56 944 PRO A CA 1
ATOM 7188 C C . PRO A 1 944 ? 20.008 0.407 42.127 1.00 82.56 944 PRO A C 1
ATOM 7190 O O . PRO A 1 944 ? 20.040 1.559 41.695 1.00 82.56 944 PRO A O 1
ATOM 7193 N N . GLU A 1 945 ? 20.758 -0.569 41.603 1.00 83.00 945 GLU A N 1
ATOM 7194 C CA . GLU A 1 945 ? 21.583 -0.395 40.403 1.00 83.00 945 GLU A CA 1
ATOM 7195 C C . GLU A 1 945 ? 20.769 -0.505 39.101 1.00 83.00 945 GLU A C 1
ATOM 7197 O O . GLU A 1 945 ? 21.249 -0.096 38.044 1.00 83.00 945 GLU A O 1
ATOM 7202 N N . LEU A 1 946 ? 19.540 -1.029 39.172 1.00 86.94 946 LEU A N 1
ATOM 7203 C CA . LEU A 1 946 ? 18.607 -1.143 38.052 1.00 86.94 946 LEU A CA 1
ATOM 7204 C C . LEU A 1 946 ? 17.475 -0.107 38.171 1.00 86.94 946 LEU A C 1
ATOM 7206 O O . LEU A 1 946 ? 17.175 0.350 39.279 1.00 86.94 946 LEU A O 1
ATOM 7210 N N . PRO A 1 947 ? 16.802 0.239 37.059 1.00 90.25 947 PRO A N 1
ATOM 7211 C CA . PRO A 1 947 ? 15.582 1.039 37.106 1.00 90.25 947 PRO A CA 1
ATOM 7212 C C . PRO A 1 947 ? 14.524 0.367 37.983 1.00 90.25 947 PRO A C 1
ATOM 7214 O O . PRO A 1 947 ? 14.408 -0.861 38.008 1.00 90.25 947 PRO A O 1
ATOM 7217 N N . THR A 1 948 ? 13.736 1.162 38.702 1.00 93.38 948 THR A N 1
ATOM 7218 C CA . THR A 1 948 ? 12.570 0.653 39.434 1.00 93.38 948 THR A CA 1
ATOM 7219 C C . THR A 1 948 ? 11.489 0.198 38.454 1.00 93.38 948 THR A C 1
ATOM 7221 O O . THR A 1 948 ? 10.835 -0.809 38.710 1.00 93.38 948 THR A O 1
ATOM 7224 N N . VAL A 1 949 ? 11.327 0.909 37.331 1.00 95.25 949 VAL A N 1
ATOM 7225 C CA . VAL A 1 949 ? 10.437 0.533 36.221 1.00 95.25 949 VAL A CA 1
ATOM 7226 C C . VAL A 1 949 ? 11.166 0.721 34.887 1.00 95.25 949 VAL A C 1
ATOM 7228 O O . VAL A 1 949 ? 11.817 1.746 34.679 1.00 95.25 949 VAL A O 1
ATOM 7231 N N . SER A 1 950 ? 11.058 -0.255 33.992 1.00 94.69 950 SER A N 1
ATOM 7232 C CA . SER A 1 950 ? 11.594 -0.236 32.631 1.00 94.69 950 SER A CA 1
ATOM 7233 C C . SER A 1 950 ? 10.478 -0.572 31.637 1.00 94.69 950 SER A C 1
ATOM 7235 O O . SER A 1 950 ? 9.817 -1.604 31.757 1.00 94.69 950 SER A O 1
ATOM 7237 N N . ILE A 1 951 ? 10.252 0.349 30.701 1.00 95.12 951 ILE A N 1
ATOM 7238 C CA . ILE A 1 951 ? 9.330 0.249 29.567 1.00 95.12 951 ILE A CA 1
ATOM 7239 C C . ILE A 1 951 ? 10.198 0.373 28.315 1.00 95.12 951 ILE A C 1
ATOM 7241 O O . ILE A 1 951 ? 10.497 1.476 27.860 1.00 95.12 951 ILE A O 1
ATOM 7245 N N . GLU A 1 952 ? 10.692 -0.755 27.820 1.00 93.00 952 GLU A N 1
ATOM 7246 C CA . GLU A 1 952 ? 11.639 -0.791 26.704 1.00 93.00 952 GLU A CA 1
ATOM 7247 C C . GLU A 1 952 ? 11.113 -1.686 25.576 1.00 93.00 952 GLU A C 1
ATOM 7249 O O . GLU A 1 952 ? 10.472 -2.703 25.850 1.00 93.00 952 GLU A O 1
ATOM 7254 N N . ASP A 1 953 ? 11.365 -1.269 24.331 1.00 88.31 953 ASP A N 1
ATOM 7255 C CA . ASP A 1 953 ? 11.078 -2.006 23.091 1.00 88.31 953 ASP A CA 1
ATOM 7256 C C . ASP A 1 953 ? 9.599 -2.426 22.948 1.00 88.31 953 ASP A C 1
ATOM 7258 O O . ASP A 1 953 ? 9.279 -3.564 22.602 1.00 88.31 953 ASP A O 1
ATOM 72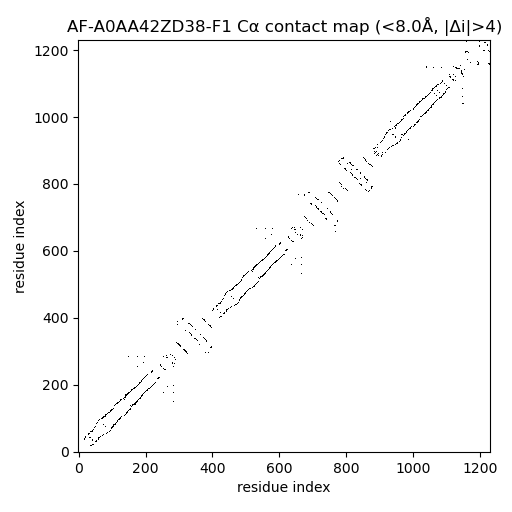62 N N . VAL A 1 954 ? 8.675 -1.504 23.255 1.00 83.75 954 VAL A N 1
ATOM 7263 C CA . VAL A 1 954 ? 7.226 -1.745 23.143 1.00 83.75 954 VAL A CA 1
ATOM 7264 C C . VAL A 1 954 ? 6.717 -1.289 21.767 1.00 83.75 954 VAL A C 1
ATOM 7266 O O . VAL A 1 954 ? 6.646 -0.083 21.519 1.00 83.75 954 VAL A O 1
ATOM 7269 N N . PRO A 1 955 ? 6.286 -2.208 20.882 1.00 73.75 955 PRO A N 1
ATOM 7270 C CA . PRO A 1 955 ? 5.997 -1.895 19.479 1.00 73.75 955 PRO A CA 1
ATOM 7271 C C . PRO A 1 955 ? 4.621 -1.246 19.246 1.00 73.75 955 PRO A C 1
ATOM 7273 O O . PRO A 1 955 ? 4.229 -1.041 18.104 1.00 73.75 955 PRO A O 1
ATOM 7276 N N . MET A 1 956 ? 3.856 -0.949 20.303 1.00 75.19 956 MET A N 1
ATOM 7277 C CA . MET A 1 956 ? 2.478 -0.443 20.218 1.00 75.19 956 MET A CA 1
ATOM 7278 C C . MET A 1 956 ? 2.236 0.699 21.213 1.00 75.19 956 MET A C 1
ATOM 7280 O O . MET A 1 956 ? 2.875 0.767 22.267 1.00 75.19 956 MET A O 1
ATOM 7284 N N . SER A 1 957 ? 1.301 1.594 20.887 1.00 79.38 957 SER A N 1
ATOM 7285 C CA . SER A 1 957 ? 0.885 2.702 21.754 1.00 79.38 957 SER A CA 1
ATOM 7286 C C . SER A 1 957 ? -0.048 2.243 22.883 1.00 79.38 957 SER A C 1
ATOM 7288 O O . SER A 1 957 ? -0.655 1.176 22.823 1.00 79.38 957 SER A O 1
ATOM 7290 N N . GLY A 1 958 ? -0.175 3.061 23.933 1.00 81.50 958 GLY A N 1
ATOM 7291 C CA . GLY A 1 958 ? -1.144 2.837 25.018 1.00 81.50 958 GLY A CA 1
ATOM 7292 C C . GLY A 1 958 ? -0.582 2.156 26.268 1.00 81.50 958 GLY A C 1
ATOM 7293 O O . GLY A 1 958 ? -1.348 1.689 27.107 1.00 81.50 958 GLY A O 1
ATOM 7294 N N . THR A 1 959 ? 0.740 2.060 26.416 1.00 91.88 959 THR A N 1
ATOM 7295 C CA . THR A 1 959 ? 1.348 1.612 27.681 1.00 91.88 959 THR A CA 1
ATOM 7296 C C . THR A 1 959 ? 1.149 2.677 28.754 1.00 91.88 959 THR A C 1
ATOM 7298 O O . THR A 1 959 ? 1.437 3.848 28.508 1.00 91.88 959 THR A O 1
ATOM 7301 N N . GLU A 1 960 ? 0.710 2.291 29.952 1.00 96.00 960 GLU A N 1
ATOM 7302 C CA . GLU A 1 960 ? 0.448 3.238 31.041 1.00 96.00 960 GLU A CA 1
ATOM 7303 C C . GLU A 1 960 ? 1.067 2.796 32.375 1.00 96.00 960 GLU A C 1
ATOM 7305 O O . GLU A 1 960 ? 0.998 1.628 32.765 1.00 96.00 960 GLU A O 1
ATOM 7310 N N . LEU A 1 961 ? 1.642 3.761 33.097 1.00 97.62 961 LEU A N 1
ATOM 7311 C CA . LEU A 1 961 ? 2.049 3.656 34.495 1.00 97.62 961 LEU A CA 1
ATOM 7312 C C . LEU A 1 961 ? 1.308 4.719 35.314 1.00 97.62 961 LEU A C 1
ATOM 7314 O O . LEU A 1 961 ? 1.612 5.907 35.202 1.00 97.62 961 LEU A O 1
ATOM 7318 N N . ALA A 1 962 ? 0.373 4.287 36.162 1.00 96.75 962 ALA A N 1
ATOM 7319 C CA . ALA A 1 962 ? -0.568 5.193 36.817 1.00 96.75 962 ALA A CA 1
ATOM 7320 C C . ALA A 1 962 ? -0.668 5.021 38.339 1.00 96.75 962 ALA A C 1
ATOM 7322 O O . ALA A 1 962 ? -0.827 3.916 38.862 1.00 96.75 962 ALA A O 1
ATOM 7323 N N . GLY A 1 963 ? -0.648 6.134 39.077 1.00 95.56 963 GLY A N 1
ATOM 7324 C CA . GLY A 1 963 ? -1.068 6.148 40.481 1.00 95.56 963 GLY A CA 1
ATOM 7325 C C . GLY A 1 963 ? -0.088 5.517 41.477 1.00 95.56 963 GLY A C 1
ATOM 7326 O O . GLY A 1 963 ? -0.522 4.976 42.490 1.00 95.56 963 GLY A O 1
ATOM 7327 N N . PHE A 1 964 ? 1.225 5.570 41.243 1.00 97.75 964 PHE A N 1
ATOM 7328 C CA . PHE A 1 964 ? 2.230 5.019 42.170 1.00 97.75 964 PHE A CA 1
ATOM 7329 C C . PHE A 1 964 ? 3.099 6.097 42.815 1.00 97.75 964 PHE A C 1
ATOM 7331 O O . PHE A 1 964 ? 3.546 7.018 42.136 1.00 97.75 964 PHE A O 1
ATOM 7338 N N . THR A 1 965 ? 3.434 5.934 44.101 1.00 97.31 965 THR A N 1
ATOM 7339 C CA . THR A 1 965 ? 4.624 6.583 44.673 1.00 97.31 965 THR A CA 1
ATOM 7340 C C . THR A 1 965 ? 5.864 5.771 44.305 1.00 97.31 965 THR A C 1
ATOM 7342 O O . THR A 1 965 ? 5.964 4.614 44.698 1.00 97.31 965 THR A O 1
ATOM 7345 N N . ILE A 1 966 ? 6.840 6.356 43.618 1.00 96.19 966 ILE A N 1
ATOM 7346 C CA . ILE A 1 966 ? 8.099 5.708 43.228 1.00 96.19 966 ILE A CA 1
ATOM 7347 C C . ILE A 1 966 ? 9.250 6.401 43.958 1.00 96.19 966 ILE A C 1
ATOM 7349 O O . ILE A 1 966 ? 9.433 7.616 43.842 1.00 96.19 966 ILE A O 1
ATOM 7353 N N . THR A 1 967 ? 10.004 5.639 44.756 1.00 93.31 967 THR A N 1
ATOM 7354 C CA . THR A 1 967 ? 11.022 6.202 45.654 1.00 93.31 967 THR A CA 1
ATOM 7355 C C . THR A 1 967 ? 12.241 5.299 45.839 1.00 93.31 967 THR A C 1
ATOM 7357 O O . THR A 1 967 ? 12.141 4.071 45.804 1.00 93.31 967 THR A O 1
ATOM 7360 N N . GLY A 1 968 ? 13.403 5.912 46.080 1.00 82.75 968 GLY A N 1
ATOM 7361 C CA . GLY A 1 968 ? 14.656 5.215 46.376 1.00 82.75 968 GLY A CA 1
ATOM 7362 C C . GLY A 1 968 ? 15.363 4.581 45.170 1.00 82.75 968 GLY A C 1
ATOM 7363 O O . GLY A 1 968 ? 16.263 3.769 45.384 1.00 82.75 968 GLY A O 1
ATOM 7364 N N . GLY A 1 969 ? 14.971 4.921 43.935 1.00 73.69 969 GLY A N 1
ATOM 7365 C CA . GLY A 1 969 ? 15.628 4.480 42.697 1.00 73.69 969 GLY A CA 1
ATOM 7366 C C . GLY A 1 969 ? 16.912 5.245 42.355 1.00 73.69 969 GLY A C 1
ATOM 7367 O O . GLY A 1 969 ? 17.045 6.421 42.699 1.00 73.69 969 GLY A O 1
ATOM 7368 N N . GLY A 1 970 ? 17.838 4.591 41.636 1.00 63.84 970 GLY A N 1
ATOM 7369 C CA . GLY A 1 970 ? 18.793 5.289 40.768 1.00 63.84 970 GLY A CA 1
ATOM 7370 C C . GLY A 1 970 ? 20.294 5.035 40.978 1.00 63.84 970 GLY A C 1
ATOM 7371 O O . GLY A 1 970 ? 20.954 5.711 41.761 1.00 63.84 970 GLY A O 1
ATOM 7372 N N . GLN A 1 971 ? 20.895 4.231 40.101 1.00 69.75 971 GLN A N 1
ATOM 7373 C CA . GLN A 1 971 ? 22.255 4.522 39.618 1.00 69.75 971 GLN A CA 1
ATOM 7374 C C . GLN A 1 971 ? 22.200 5.623 38.552 1.00 69.75 971 GLN A C 1
ATOM 7376 O O . GLN A 1 971 ? 22.629 6.751 38.782 1.00 69.75 971 GLN A O 1
ATOM 7381 N N . GLU A 1 972 ? 21.593 5.344 37.397 1.00 75.81 972 GLU A N 1
ATOM 7382 C CA . GLU A 1 972 ? 21.503 6.324 36.305 1.00 75.81 972 GLU A CA 1
ATOM 7383 C C . GLU A 1 972 ? 20.102 6.916 36.120 1.00 75.81 972 GLU A C 1
ATOM 7385 O O . GLU A 1 972 ? 19.997 8.105 35.810 1.00 75.81 972 GLU A O 1
ATOM 7390 N N . PHE A 1 973 ? 19.054 6.109 36.315 1.00 86.56 973 PHE A N 1
ATOM 7391 C CA . PHE A 1 973 ? 17.651 6.509 36.191 1.00 86.56 973 PHE A CA 1
ATOM 7392 C C . PHE A 1 973 ? 16.727 5.655 37.066 1.00 86.56 973 PHE A C 1
ATOM 7394 O O . PHE A 1 973 ? 17.063 4.521 37.407 1.00 86.56 973 PHE A O 1
ATOM 7401 N N . THR A 1 974 ? 15.585 6.222 37.470 1.00 90.06 974 THR A N 1
ATOM 7402 C CA . THR A 1 974 ? 14.560 5.533 38.280 1.00 90.06 974 THR A CA 1
ATOM 7403 C C . THR A 1 974 ? 13.521 4.853 37.399 1.00 90.06 974 THR A C 1
ATOM 7405 O O . THR A 1 974 ? 13.136 3.719 37.679 1.00 90.06 974 THR A O 1
ATOM 7408 N N . VAL A 1 975 ? 13.101 5.527 36.328 1.00 93.44 975 VAL A N 1
ATOM 7409 C CA . VAL A 1 975 ? 12.237 4.973 35.282 1.00 93.44 975 VAL A CA 1
ATOM 7410 C C . VAL A 1 975 ? 12.940 5.097 33.937 1.00 93.44 975 VAL A C 1
ATOM 7412 O O . VAL A 1 975 ? 13.477 6.158 33.607 1.00 93.44 975 VAL A O 1
ATOM 7415 N N . ALA A 1 976 ? 12.949 4.003 33.184 1.00 92.50 976 ALA A N 1
ATOM 7416 C CA . ALA A 1 976 ? 13.491 3.934 31.835 1.00 92.50 976 ALA A CA 1
ATOM 7417 C C . ALA A 1 976 ? 12.354 3.762 30.831 1.00 92.50 976 ALA A C 1
ATOM 7419 O O . ALA A 1 976 ? 11.553 2.845 30.990 1.00 92.50 976 ALA A O 1
ATOM 7420 N N . ILE A 1 977 ? 12.305 4.618 29.813 1.00 93.81 977 ILE A N 1
ATOM 7421 C CA . ILE A 1 977 ? 11.376 4.506 28.689 1.00 93.81 977 ILE A CA 1
ATOM 7422 C C . ILE A 1 977 ? 12.194 4.627 27.403 1.00 93.81 977 ILE A C 1
ATOM 7424 O O . ILE A 1 977 ? 12.762 5.696 27.148 1.00 93.81 977 ILE A O 1
ATOM 7428 N N . LYS A 1 978 ? 12.328 3.536 26.639 1.00 91.94 978 LYS A N 1
ATOM 7429 C CA . LYS A 1 978 ? 13.144 3.517 25.410 1.00 91.94 978 LYS A CA 1
ATOM 7430 C C . LYS A 1 978 ? 12.499 2.720 24.283 1.00 91.94 978 LYS A C 1
ATOM 7432 O O . LYS A 1 978 ? 11.999 1.633 24.543 1.00 91.94 978 LYS A O 1
ATOM 7437 N N . ASN A 1 979 ? 12.592 3.212 23.046 1.00 88.19 979 ASN A N 1
ATOM 7438 C CA . ASN A 1 979 ? 12.094 2.528 21.841 1.00 88.19 979 ASN A CA 1
ATOM 7439 C C . ASN A 1 979 ? 10.639 2.026 21.962 1.00 88.19 979 ASN A C 1
ATOM 7441 O O . ASN A 1 979 ? 10.269 1.015 21.369 1.00 88.19 979 ASN A O 1
ATOM 7445 N N . ALA A 1 980 ? 9.821 2.678 22.785 1.00 82.25 980 ALA A N 1
ATOM 7446 C CA . ALA A 1 980 ? 8.396 2.416 22.834 1.00 82.25 980 ALA A CA 1
ATOM 7447 C C . ALA A 1 980 ? 7.690 3.358 21.854 1.00 82.25 980 ALA A C 1
ATOM 7449 O O . ALA A 1 980 ? 8.092 4.513 21.710 1.00 82.25 980 ALA A O 1
ATOM 7450 N N . VAL A 1 981 ? 6.618 2.893 21.211 1.00 77.56 981 VAL A N 1
ATOM 7451 C CA . VAL A 1 981 ? 5.804 3.763 20.343 1.00 77.56 981 VAL A CA 1
ATOM 7452 C C . VAL A 1 981 ? 5.215 4.919 21.154 1.00 77.56 981 VAL A C 1
ATOM 7454 O O . VAL A 1 981 ? 5.369 6.080 20.777 1.00 77.56 981 VAL A O 1
ATOM 7457 N N . SER A 1 982 ? 4.595 4.624 22.304 1.00 88.00 982 SER A N 1
ATOM 7458 C CA . SER A 1 982 ? 4.242 5.649 23.289 1.00 88.00 982 SER A CA 1
ATOM 7459 C C . SER A 1 982 ? 4.086 5.104 24.711 1.00 88.00 982 SER A C 1
ATOM 7461 O O . SER A 1 982 ? 3.787 3.922 24.914 1.00 88.00 982 SER A O 1
ATOM 7463 N N . ALA A 1 983 ? 4.269 5.976 25.708 1.00 92.25 983 ALA A N 1
ATOM 7464 C CA . ALA A 1 983 ? 4.019 5.658 27.114 1.00 92.25 983 ALA A CA 1
ATOM 7465 C C . ALA A 1 983 ? 3.385 6.830 27.880 1.00 92.25 983 ALA A C 1
ATOM 7467 O O . ALA A 1 983 ? 3.830 7.974 27.765 1.00 92.25 983 ALA A O 1
ATOM 7468 N N . THR A 1 984 ? 2.396 6.526 28.721 1.00 96.25 984 THR A N 1
ATOM 7469 C CA . THR A 1 984 ? 1.720 7.494 29.594 1.00 96.25 984 THR A CA 1
ATOM 7470 C C . THR A 1 984 ? 2.106 7.269 31.051 1.00 96.25 984 THR A C 1
ATOM 7472 O O . THR A 1 984 ? 1.991 6.164 31.578 1.00 96.25 984 THR A O 1
ATOM 7475 N N . LEU A 1 985 ? 2.551 8.328 31.723 1.00 97.25 985 LEU A N 1
ATOM 7476 C CA . LEU A 1 985 ? 2.759 8.378 33.166 1.00 97.25 985 LEU A CA 1
ATOM 7477 C C . LEU A 1 985 ? 1.736 9.342 33.759 1.00 97.25 985 LEU A C 1
ATOM 7479 O O . LEU A 1 985 ? 1.796 10.545 33.492 1.00 97.25 985 LEU A O 1
ATOM 7483 N N . SER A 1 986 ? 0.812 8.820 34.563 1.00 95.88 986 SER A N 1
ATOM 7484 C CA . SER A 1 986 ? -0.325 9.584 35.079 1.00 95.88 986 SER A CA 1
ATOM 7485 C C . SER A 1 986 ? -0.449 9.476 36.605 1.00 95.88 986 SER A C 1
ATOM 7487 O O . SER A 1 986 ? -0.265 8.414 37.201 1.00 95.88 986 SER A O 1
ATOM 7489 N N . ALA A 1 987 ? -0.745 10.588 37.286 1.00 94.62 987 ALA A N 1
ATOM 7490 C CA . ALA A 1 987 ? -1.052 10.596 38.728 1.00 94.62 987 ALA A CA 1
ATOM 7491 C C . ALA A 1 987 ? 0.013 9.930 39.642 1.00 94.62 987 ALA A C 1
ATOM 7493 O O . ALA A 1 987 ? -0.301 9.424 40.725 1.00 94.62 987 ALA A O 1
ATOM 7494 N N . CYS A 1 988 ? 1.280 9.901 39.216 1.00 97.19 988 CYS A N 1
ATOM 7495 C CA . CYS A 1 988 ? 2.388 9.310 39.967 1.00 97.19 988 CYS A CA 1
ATOM 7496 C C . CYS A 1 988 ? 3.075 10.329 40.887 1.00 97.19 988 CYS A C 1
ATOM 7498 O O . CYS A 1 988 ? 3.100 11.529 40.621 1.00 97.19 988 CYS A O 1
ATOM 7500 N N . VAL A 1 989 ? 3.693 9.836 41.964 1.00 96.56 989 VAL A N 1
ATOM 7501 C CA . VAL A 1 989 ? 4.509 10.631 42.891 1.00 96.56 989 VAL A CA 1
ATOM 7502 C C . VAL A 1 989 ? 5.948 10.123 42.866 1.00 96.56 989 VAL A C 1
ATOM 7504 O O . VAL A 1 989 ? 6.236 9.030 43.342 1.00 96.56 989 VAL A O 1
ATOM 7507 N N . PHE A 1 990 ? 6.880 10.921 42.368 1.00 95.56 990 PHE A N 1
ATOM 7508 C CA . PHE A 1 990 ? 8.309 10.631 42.387 1.00 95.56 990 PHE A CA 1
ATOM 7509 C C . PHE A 1 990 ? 8.963 11.401 43.528 1.00 95.56 990 PHE A C 1
ATOM 7511 O O . PHE A 1 990 ? 8.962 12.634 43.526 1.00 95.56 990 PHE A O 1
ATOM 7518 N N . ARG A 1 991 ? 9.534 10.688 44.504 1.00 92.75 991 ARG A N 1
ATOM 7519 C CA . ARG A 1 991 ? 10.213 11.333 45.634 1.00 92.75 991 ARG A CA 1
ATOM 7520 C C . ARG A 1 991 ? 11.456 10.617 46.113 1.00 92.75 991 ARG A C 1
ATOM 7522 O O . ARG A 1 991 ? 11.527 9.388 46.055 1.00 92.75 991 ARG A O 1
ATOM 7529 N N . ASP A 1 992 ? 12.390 11.375 46.677 1.00 90.69 992 ASP A N 1
ATOM 7530 C CA . ASP A 1 992 ? 13.636 10.856 47.251 1.00 90.69 992 ASP A CA 1
ATOM 7531 C C . ASP A 1 992 ? 14.429 9.964 46.267 1.00 90.69 992 ASP A C 1
ATOM 7533 O O . ASP A 1 992 ? 15.174 9.067 46.677 1.00 90.69 992 ASP A O 1
ATOM 7537 N N . ASN A 1 993 ? 14.256 10.162 44.955 1.00 91.44 993 ASN A N 1
ATOM 7538 C CA . ASN A 1 993 ? 15.015 9.442 43.939 1.00 91.44 993 ASN A CA 1
ATOM 7539 C C . ASN A 1 993 ? 16.275 10.234 43.637 1.00 91.44 993 ASN A C 1
ATOM 7541 O O . ASN A 1 993 ? 16.207 11.318 43.066 1.00 91.44 993 ASN A O 1
ATOM 7545 N N . ILE A 1 994 ? 17.432 9.714 44.036 1.00 86.00 994 ILE A N 1
ATOM 7546 C CA . ILE A 1 994 ? 18.712 10.413 43.910 1.00 86.00 994 ILE A CA 1
ATOM 7547 C C . ILE A 1 994 ? 19.650 9.526 43.092 1.00 86.00 994 ILE A C 1
ATOM 7549 O O . ILE A 1 994 ? 20.449 8.792 43.683 1.00 86.00 994 ILE A O 1
ATOM 7553 N N . PRO A 1 995 ? 19.578 9.580 41.748 1.00 76.44 995 PRO A N 1
ATOM 7554 C CA . PRO A 1 995 ? 20.462 8.790 40.913 1.00 76.44 995 PRO A CA 1
ATOM 7555 C C . PRO A 1 995 ? 21.936 9.095 41.221 1.00 76.44 995 PRO A C 1
ATOM 7557 O O . PRO A 1 995 ? 22.342 10.263 41.296 1.00 76.44 995 PRO A O 1
ATOM 7560 N N . VAL A 1 996 ? 22.744 8.055 41.431 1.00 68.88 996 VAL A N 1
ATOM 7561 C CA . VAL A 1 996 ? 24.188 8.130 41.707 1.00 68.88 996 VAL A CA 1
ATOM 7562 C C . VAL A 1 996 ? 24.999 7.607 40.516 1.00 68.88 996 VAL A C 1
ATOM 7564 O O . VAL A 1 996 ? 25.021 6.414 40.263 1.00 68.88 996 VAL A O 1
ATOM 7567 N N . GLY A 1 997 ? 25.732 8.466 39.792 1.00 63.28 997 GLY A N 1
ATOM 7568 C CA . GLY A 1 997 ? 26.408 8.028 38.560 1.00 63.28 997 GLY A CA 1
ATOM 7569 C C . GLY A 1 997 ? 27.043 9.136 37.707 1.00 63.28 997 GLY A C 1
ATOM 7570 O O . GLY A 1 997 ? 27.473 10.164 38.233 1.00 63.28 997 GLY A O 1
ATOM 7571 N N . THR A 1 998 ? 27.146 8.883 36.392 1.00 60.38 998 THR A N 1
ATOM 7572 C CA . THR A 1 998 ? 27.799 9.709 35.346 1.00 60.38 998 THR A CA 1
ATOM 7573 C C . THR A 1 998 ? 27.087 11.058 35.088 1.00 60.38 998 THR A C 1
ATOM 7575 O O . THR A 1 998 ? 26.243 11.489 35.862 1.00 60.38 998 THR A O 1
ATOM 7578 N N . ALA A 1 999 ? 27.449 11.796 34.029 1.00 63.38 999 ALA A N 1
ATOM 7579 C CA . ALA A 1 999 ? 26.945 13.155 33.765 1.00 63.38 999 ALA A CA 1
ATOM 7580 C C . ALA A 1 999 ? 25.453 13.249 33.350 1.00 63.38 999 ALA A C 1
ATOM 7582 O O . ALA A 1 999 ? 24.946 14.358 33.233 1.00 63.38 999 ALA A O 1
ATOM 7583 N N . ASN A 1 1000 ? 24.753 12.121 33.157 1.00 72.94 1000 ASN A N 1
ATOM 7584 C CA . ASN A 1 1000 ? 23.415 12.043 32.544 1.00 72.94 1000 ASN A CA 1
ATOM 7585 C C . ASN A 1 1000 ? 22.321 11.513 33.505 1.00 72.94 1000 ASN A C 1
ATOM 7587 O O . ASN A 1 1000 ? 21.476 10.721 33.106 1.00 72.94 1000 ASN A O 1
ATOM 7591 N N . ARG A 1 1001 ? 22.368 11.875 34.790 1.00 83.19 1001 ARG A N 1
ATOM 7592 C CA . ARG A 1 1001 ? 21.470 11.359 35.849 1.00 83.19 1001 ARG A CA 1
ATOM 7593 C C . ARG A 1 1001 ? 20.052 11.924 35.722 1.00 83.19 1001 ARG A C 1
ATOM 7595 O O . ARG A 1 1001 ? 19.909 13.132 35.844 1.00 83.19 1001 ARG A O 1
ATOM 7602 N N . GLU A 1 1002 ? 19.022 11.102 35.555 1.00 87.81 1002 GLU A N 1
ATOM 7603 C CA . GLU A 1 1002 ? 17.623 11.556 35.387 1.00 87.81 1002 GLU A CA 1
ATOM 7604 C C . GLU A 1 1002 ? 16.681 10.752 36.293 1.00 87.81 1002 GLU A C 1
ATOM 7606 O O . GLU A 1 1002 ? 16.993 9.615 36.629 1.00 87.81 1002 GLU A O 1
ATOM 7611 N N . VAL A 1 1003 ? 15.532 11.292 36.714 1.00 91.50 1003 VAL A N 1
ATOM 7612 C CA . VAL A 1 1003 ? 14.536 10.458 37.427 1.00 91.50 1003 VAL A CA 1
ATOM 7613 C C . VAL A 1 1003 ? 13.815 9.569 36.416 1.00 91.50 1003 VAL A C 1
ATOM 7615 O O . VAL A 1 1003 ? 13.829 8.346 36.557 1.00 91.50 1003 VAL A O 1
ATOM 7618 N N . ILE A 1 1004 ? 13.274 10.174 35.362 1.00 92.25 1004 ILE A N 1
ATOM 7619 C CA . ILE A 1 1004 ? 12.671 9.505 34.212 1.00 92.25 1004 ILE A CA 1
ATOM 7620 C C . ILE A 1 1004 ? 13.518 9.828 32.985 1.00 92.25 1004 ILE A C 1
ATOM 7622 O O . ILE A 1 1004 ? 13.733 11.001 32.671 1.00 92.25 1004 ILE A O 1
ATOM 7626 N N . ARG A 1 1005 ? 13.979 8.789 32.288 1.00 90.88 1005 ARG A N 1
ATOM 7627 C CA . ARG A 1 1005 ? 14.641 8.925 30.989 1.00 90.88 1005 ARG A CA 1
ATOM 7628 C C . ARG A 1 1005 ? 13.719 8.432 29.885 1.00 90.88 1005 ARG A C 1
ATOM 7630 O O . ARG A 1 1005 ? 13.367 7.256 29.889 1.00 90.88 1005 ARG A O 1
ATOM 7637 N N . CYS A 1 1006 ? 13.439 9.307 28.927 1.00 91.06 1006 CYS A N 1
ATOM 7638 C CA . CYS A 1 1006 ? 12.687 9.018 27.712 1.00 91.06 1006 CYS A CA 1
ATOM 7639 C C . CYS A 1 1006 ? 13.635 9.127 26.513 1.00 91.06 1006 CYS A C 1
ATOM 7641 O O . CYS A 1 1006 ? 14.271 10.168 26.333 1.00 91.06 1006 CYS A O 1
ATOM 7643 N N . GLN A 1 1007 ? 13.770 8.064 25.723 1.00 89.88 1007 GLN A N 1
ATOM 7644 C CA . GLN A 1 1007 ? 14.683 8.019 24.580 1.00 89.88 1007 GLN A CA 1
ATOM 7645 C C . GLN A 1 1007 ? 14.026 7.327 23.379 1.00 89.88 1007 GLN A C 1
ATOM 7647 O O . GLN A 1 1007 ? 13.569 6.201 23.524 1.00 89.88 1007 GLN A O 1
ATOM 7652 N N . GLU A 1 1008 ? 14.024 7.967 22.206 1.00 88.19 1008 GLU A N 1
ATOM 7653 C CA . GLU A 1 1008 ? 13.404 7.457 20.964 1.00 88.19 1008 GLU A CA 1
ATOM 7654 C C . GLU A 1 1008 ? 11.941 7.031 21.200 1.00 88.19 1008 GLU A C 1
ATOM 7656 O O . GLU A 1 1008 ? 11.518 5.931 20.854 1.00 88.19 1008 GLU A O 1
ATOM 7661 N N . THR A 1 1009 ? 11.178 7.849 21.934 1.00 87.19 1009 THR A N 1
ATOM 7662 C CA . THR A 1 1009 ? 9.807 7.527 22.368 1.00 87.19 1009 THR A CA 1
ATOM 7663 C C . THR A 1 1009 ? 9.007 8.798 22.630 1.00 87.19 1009 THR A C 1
ATOM 7665 O O . THR A 1 1009 ? 9.508 9.705 23.299 1.00 87.19 1009 THR A O 1
ATOM 7668 N N . ALA A 1 1010 ? 7.751 8.839 22.180 1.00 88.25 1010 ALA A N 1
ATOM 7669 C CA . ALA A 1 1010 ? 6.785 9.858 22.584 1.00 88.25 1010 ALA A CA 1
ATOM 7670 C C . ALA A 1 1010 ? 6.189 9.517 23.962 1.00 88.25 1010 ALA A C 1
ATOM 7672 O O . ALA A 1 1010 ? 5.676 8.415 24.170 1.00 88.25 1010 ALA A O 1
ATOM 7673 N N . VAL A 1 1011 ? 6.246 10.445 24.924 1.00 92.44 1011 VAL A N 1
ATOM 7674 C CA . VAL A 1 1011 ? 5.679 10.219 26.269 1.00 92.44 1011 VAL A CA 1
ATOM 7675 C C . VAL A 1 1011 ? 4.627 11.249 26.635 1.00 92.44 1011 VAL A C 1
ATOM 7677 O O . VAL A 1 1011 ? 4.796 12.420 26.326 1.00 92.44 1011 VAL A O 1
ATOM 7680 N N . LEU A 1 1012 ? 3.600 10.845 27.378 1.00 94.62 1012 LEU A N 1
ATOM 7681 C CA . LEU A 1 1012 ? 2.701 11.757 28.082 1.00 94.62 1012 LEU A CA 1
ATOM 7682 C C . LEU A 1 1012 ? 2.972 11.657 29.584 1.00 94.62 1012 LEU A C 1
ATOM 7684 O O . LEU A 1 1012 ? 2.627 10.664 30.215 1.00 94.62 1012 LEU A O 1
ATOM 7688 N N . VAL A 1 1013 ? 3.578 12.684 30.174 1.00 96.00 1013 VAL A N 1
ATOM 7689 C CA . VAL A 1 1013 ? 3.733 12.816 31.628 1.00 96.00 1013 VAL A CA 1
ATOM 7690 C C . VAL A 1 1013 ? 2.704 13.822 32.114 1.00 96.00 1013 VAL A C 1
ATOM 7692 O O . VAL A 1 1013 ? 2.799 15.010 31.794 1.00 96.00 1013 VAL A O 1
ATOM 7695 N N . THR A 1 1014 ? 1.716 13.355 32.877 1.00 95.38 1014 THR A N 1
ATOM 7696 C CA . THR A 1 1014 ? 0.621 14.210 33.334 1.00 95.38 1014 THR A CA 1
ATOM 7697 C C . THR A 1 1014 ? 0.173 13.957 34.763 1.00 95.38 1014 THR A C 1
ATOM 7699 O O . THR A 1 1014 ? 0.213 12.832 35.262 1.00 95.38 1014 THR A O 1
ATOM 7702 N N . ARG A 1 1015 ? -0.254 15.021 35.453 1.00 92.81 1015 ARG A N 1
ATOM 7703 C CA . ARG A 1 1015 ? -0.740 14.979 36.843 1.00 92.81 1015 ARG A CA 1
ATOM 7704 C C . ARG A 1 1015 ? 0.256 14.320 37.801 1.00 92.81 1015 ARG A C 1
ATOM 7706 O O . ARG A 1 1015 ? -0.132 13.745 38.815 1.00 92.81 1015 ARG A O 1
ATOM 7713 N N . CYS A 1 1016 ? 1.549 14.376 37.483 1.00 96.81 1016 CYS A N 1
ATOM 7714 C CA . CYS A 1 1016 ? 2.604 13.771 38.282 1.00 96.81 1016 CYS A CA 1
ATOM 7715 C C . CYS A 1 1016 ? 3.249 14.797 39.220 1.00 96.81 1016 CYS A C 1
ATOM 7717 O O . CYS A 1 1016 ? 3.471 15.959 38.868 1.00 96.81 1016 CYS A O 1
ATOM 7719 N N . LEU A 1 1017 ? 3.596 14.339 40.421 1.00 96.12 1017 LEU A N 1
ATOM 7720 C CA . LEU A 1 1017 ? 4.264 15.129 41.447 1.00 96.12 1017 LEU A CA 1
ATOM 7721 C C . LEU A 1 1017 ? 5.713 14.657 41.617 1.00 96.12 1017 LEU A C 1
ATOM 7723 O O . LEU A 1 1017 ? 5.960 13.484 41.882 1.00 96.12 1017 LEU A O 1
ATOM 7727 N N . PHE A 1 1018 ? 6.667 15.579 41.539 1.00 95.75 1018 PHE A N 1
ATOM 7728 C CA . PHE A 1 1018 ? 8.097 15.324 41.692 1.00 95.75 1018 PHE A CA 1
ATOM 7729 C C . PHE A 1 1018 ? 8.655 16.183 42.823 1.00 95.75 1018 PHE A C 1
ATOM 7731 O O . PHE A 1 1018 ? 8.706 17.404 42.679 1.00 95.75 1018 PHE A O 1
ATOM 7738 N N . TYR A 1 1019 ? 9.122 15.587 43.921 1.00 93.31 1019 TYR A N 1
ATOM 7739 C CA . TYR A 1 1019 ? 9.780 16.362 44.976 1.00 93.31 1019 TYR A CA 1
ATOM 7740 C C . TYR A 1 1019 ? 10.957 15.664 45.652 1.00 93.31 1019 TYR A C 1
ATOM 7742 O O . TYR A 1 1019 ? 10.990 14.442 45.769 1.00 93.31 1019 TYR A O 1
ATOM 7750 N N . ASP A 1 1020 ? 11.936 16.452 46.099 1.00 91.31 1020 ASP A N 1
ATOM 7751 C CA . ASP A 1 1020 ? 13.168 15.969 46.740 1.00 91.31 1020 ASP A CA 1
ATOM 7752 C C . ASP A 1 1020 ? 13.957 14.932 45.897 1.00 91.31 1020 ASP A C 1
ATOM 7754 O O . ASP A 1 1020 ? 14.626 14.043 46.431 1.00 91.31 1020 ASP A O 1
ATOM 7758 N N . ASN A 1 1021 ? 13.902 15.030 44.562 1.00 91.88 1021 ASN A N 1
ATOM 7759 C CA . ASN A 1 1021 ? 14.661 14.163 43.655 1.00 91.88 1021 ASN A CA 1
ATOM 7760 C C . ASN A 1 1021 ? 15.980 14.802 43.179 1.00 91.88 1021 ASN A C 1
ATOM 7762 O O . ASN A 1 1021 ? 16.136 16.021 43.144 1.00 91.88 1021 ASN A O 1
ATOM 7766 N N . GLY A 1 1022 ? 16.937 13.966 42.776 1.00 86.25 1022 GLY A N 1
ATOM 7767 C CA . GLY A 1 1022 ? 18.215 14.348 42.172 1.00 86.25 1022 GLY A CA 1
ATOM 7768 C C . GLY A 1 1022 ? 18.270 14.099 40.659 1.00 86.25 1022 GLY A C 1
ATOM 7769 O O . GLY A 1 1022 ? 17.458 13.361 40.110 1.00 86.25 1022 GLY A O 1
ATOM 7770 N N . GLY A 1 1023 ? 19.273 14.671 39.994 1.00 81.81 1023 GLY A N 1
ATOM 7771 C CA . GLY A 1 1023 ? 19.526 14.538 38.558 1.00 81.81 1023 GLY A CA 1
ATOM 7772 C C . GLY A 1 1023 ? 19.565 15.863 37.785 1.00 81.81 1023 GLY A C 1
ATOM 7773 O O . GLY A 1 1023 ? 19.203 16.924 38.289 1.00 81.81 1023 GLY A O 1
ATOM 7774 N N . ILE A 1 1024 ? 20.002 15.784 36.524 1.00 74.88 1024 ILE A N 1
ATOM 7775 C CA . ILE A 1 1024 ? 20.007 16.890 35.552 1.00 74.88 1024 ILE A CA 1
ATOM 7776 C C . ILE A 1 1024 ? 18.598 17.241 35.040 1.00 74.88 1024 ILE A C 1
ATOM 7778 O O . ILE A 1 1024 ? 18.425 18.299 34.439 1.00 74.88 1024 ILE A O 1
ATOM 7782 N N . GLY A 1 1025 ? 17.615 16.371 35.304 1.00 76.69 1025 GLY A N 1
ATOM 7783 C CA . GLY A 1 1025 ? 16.186 16.543 35.042 1.00 76.69 1025 GLY A CA 1
ATOM 7784 C C . GLY A 1 1025 ? 15.373 15.418 35.695 1.00 76.69 1025 GLY A C 1
ATOM 7785 O O . GLY A 1 1025 ? 15.785 14.256 35.678 1.00 76.69 1025 GLY A O 1
ATOM 7786 N N . CYS A 1 1026 ? 14.222 15.744 36.283 1.00 83.62 1026 CYS A N 1
ATOM 7787 C CA . CYS A 1 1026 ? 13.248 14.746 36.726 1.00 83.62 1026 CYS A CA 1
ATOM 7788 C C . CYS A 1 1026 ? 12.577 14.057 35.530 1.00 83.62 1026 CYS A C 1
ATOM 7790 O O . CYS A 1 1026 ? 12.360 12.852 35.568 1.00 83.62 1026 CYS A O 1
ATOM 7792 N N . VAL A 1 1027 ? 12.324 14.791 34.446 1.00 89.31 1027 VAL A N 1
ATOM 7793 C CA . VAL A 1 1027 ? 11.931 14.228 33.145 1.00 89.31 1027 VAL A CA 1
ATOM 7794 C C . VAL A 1 1027 ? 12.990 14.622 32.122 1.00 89.31 1027 VAL A C 1
ATOM 7796 O O . VAL A 1 1027 ? 13.228 15.814 31.925 1.00 89.31 1027 VAL A O 1
ATOM 7799 N N . GLY A 1 1028 ? 13.662 13.633 31.532 1.00 89.12 1028 GLY A N 1
ATOM 7800 C CA . GLY A 1 1028 ? 14.687 13.815 30.507 1.00 89.12 1028 GLY A CA 1
ATOM 7801 C C . GLY A 1 1028 ? 14.214 13.314 29.145 1.00 89.12 1028 GLY A C 1
ATOM 7802 O O . GLY A 1 1028 ? 14.018 12.111 28.991 1.00 89.12 1028 GLY A O 1
ATOM 7803 N N . LEU A 1 1029 ? 14.073 14.210 28.165 1.00 88.88 1029 LEU A N 1
ATOM 7804 C CA . LEU A 1 1029 ? 13.746 13.866 26.773 1.00 88.88 1029 LEU A CA 1
ATOM 7805 C C . LEU A 1 1029 ? 15.032 13.749 25.946 1.00 88.88 1029 LEU A C 1
ATOM 7807 O O . LEU A 1 1029 ? 15.858 14.664 25.953 1.00 88.88 1029 LEU A O 1
ATOM 7811 N N . ARG A 1 1030 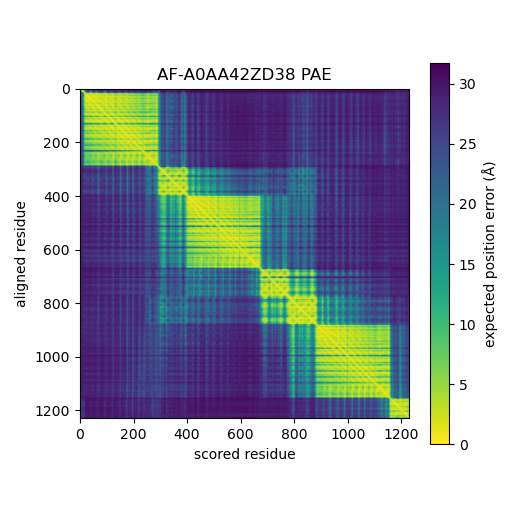? 15.231 12.629 25.246 1.00 86.00 1030 ARG A N 1
ATOM 7812 C CA . ARG A 1 1030 ? 16.437 12.344 24.450 1.00 86.00 1030 ARG A CA 1
ATOM 7813 C C . ARG A 1 1030 ? 16.073 11.755 23.095 1.00 86.00 1030 ARG A C 1
ATOM 7815 O O . ARG A 1 1030 ? 15.125 10.989 23.047 1.00 86.00 1030 ARG A O 1
ATOM 7822 N N . GLY A 1 1031 ? 16.872 12.079 22.068 1.00 70.88 1031 GLY A N 1
ATOM 7823 C CA . GLY A 1 1031 ? 16.950 11.420 20.748 1.00 70.88 1031 GLY A CA 1
ATOM 7824 C C . GLY A 1 1031 ? 15.616 10.946 20.173 1.00 70.88 1031 GLY A C 1
ATOM 7825 O O . GLY A 1 1031 ? 15.100 9.943 20.631 1.00 70.88 1031 GLY A O 1
ATOM 7826 N N . GLY A 1 1032 ? 15.027 11.669 19.220 1.00 69.62 1032 GLY A N 1
ATOM 7827 C CA . GLY A 1 1032 ? 13.819 11.198 18.527 1.00 69.62 1032 GLY A CA 1
ATOM 7828 C C . GLY A 1 1032 ? 12.507 11.315 19.314 1.00 69.62 1032 GLY A C 1
ATOM 7829 O O . GLY A 1 1032 ? 11.443 11.089 18.753 1.00 69.62 1032 GLY A O 1
ATOM 7830 N N . ALA A 1 1033 ? 12.536 11.732 20.584 1.00 77.44 1033 ALA A N 1
ATOM 7831 C CA . ALA A 1 1033 ? 11.356 11.881 21.448 1.00 77.44 1033 ALA A CA 1
ATOM 7832 C C . ALA A 1 1033 ? 10.437 13.084 21.103 1.00 77.44 1033 ALA A C 1
ATOM 7834 O O . ALA A 1 1033 ? 9.883 13.687 22.020 1.00 77.44 1033 ALA A O 1
ATOM 7835 N N . HIS A 1 1034 ? 10.305 13.452 19.817 1.00 72.31 1034 HIS A N 1
ATOM 7836 C CA . HIS A 1 1034 ? 9.846 14.767 19.339 1.00 72.31 1034 HIS A CA 1
ATOM 7837 C C . HIS A 1 1034 ? 8.381 15.151 19.623 1.00 72.31 1034 HIS A C 1
ATOM 7839 O O . HIS A 1 1034 ? 8.066 16.342 19.591 1.00 72.31 1034 HIS A O 1
ATOM 7845 N N . ASP A 1 1035 ? 7.544 14.183 19.997 1.00 82.44 1035 ASP A N 1
ATOM 7846 C CA . ASP A 1 1035 ? 6.110 14.360 20.270 1.00 82.44 1035 ASP A CA 1
ATOM 7847 C C . ASP A 1 1035 ? 5.752 14.083 21.739 1.00 82.44 1035 ASP A C 1
ATOM 7849 O O . ASP A 1 1035 ? 4.685 13.563 22.060 1.00 82.44 1035 ASP A O 1
ATOM 7853 N N . SER A 1 1036 ? 6.663 14.397 22.664 1.00 89.56 1036 SER A N 1
ATOM 7854 C CA . SER A 1 1036 ? 6.433 14.193 24.100 1.00 89.56 1036 SER A CA 1
ATOM 7855 C C . SER A 1 1036 ? 5.674 15.356 24.743 1.00 89.56 1036 SER A C 1
ATOM 7857 O O . SER A 1 1036 ? 5.953 16.517 24.465 1.00 89.56 1036 SER A O 1
ATOM 7859 N N . TRP A 1 1037 ? 4.757 15.053 25.658 1.00 92.69 1037 TRP A N 1
ATOM 7860 C CA . TRP A 1 1037 ? 3.907 15.992 26.384 1.00 92.69 1037 TRP A CA 1
ATOM 7861 C C . TRP A 1 1037 ? 4.199 15.921 27.884 1.00 92.69 1037 TRP A C 1
ATOM 7863 O O . TRP A 1 1037 ? 4.007 14.893 28.527 1.00 92.69 1037 TRP A O 1
ATOM 7873 N N . ILE A 1 1038 ? 4.645 17.032 28.460 1.00 94.19 1038 ILE A N 1
ATOM 7874 C CA . ILE A 1 1038 ? 4.813 17.228 29.901 1.00 94.19 1038 ILE A CA 1
ATOM 7875 C C . ILE A 1 1038 ? 3.750 18.244 30.311 1.00 94.19 1038 ILE A C 1
ATOM 7877 O O . ILE A 1 1038 ? 3.942 19.446 30.129 1.00 94.19 1038 ILE A O 1
ATOM 7881 N N . ILE A 1 1039 ? 2.604 17.776 30.809 1.00 93.69 1039 ILE A N 1
ATOM 7882 C CA . ILE A 1 1039 ? 1.442 18.641 31.059 1.00 93.69 1039 ILE A CA 1
ATOM 7883 C C . ILE A 1 1039 ? 0.853 18.484 32.457 1.00 93.69 1039 ILE A C 1
ATOM 7885 O O . ILE A 1 1039 ? 0.717 17.365 32.942 1.00 93.69 1039 ILE A O 1
ATOM 7889 N N . ASN A 1 1040 ? 0.441 19.582 33.094 1.00 93.88 1040 ASN A N 1
ATOM 7890 C CA . ASN A 1 1040 ? -0.197 19.554 34.418 1.00 93.88 1040 ASN A CA 1
ATOM 7891 C C . ASN A 1 1040 ? 0.646 18.774 35.446 1.00 93.88 1040 ASN A C 1
ATOM 7893 O O . ASN A 1 1040 ? 0.172 17.812 36.039 1.00 93.88 1040 ASN A O 1
ATOM 7897 N N . ASN A 1 1041 ? 1.929 19.107 35.619 1.00 96.56 1041 ASN A N 1
ATOM 7898 C CA . ASN A 1 1041 ? 2.800 18.463 36.614 1.00 96.56 1041 ASN A CA 1
ATOM 7899 C C . ASN A 1 1041 ? 3.322 19.469 37.645 1.00 96.56 1041 ASN A C 1
ATOM 7901 O O . ASN A 1 1041 ? 3.405 20.666 37.373 1.00 96.56 1041 ASN A O 1
ATOM 7905 N N . THR A 1 1042 ? 3.738 18.980 38.815 1.00 96.75 1042 THR A N 1
ATOM 7906 C CA . THR A 1 1042 ? 4.344 19.801 39.876 1.00 96.75 1042 THR A CA 1
ATOM 7907 C C . THR A 1 1042 ? 5.721 19.256 40.235 1.00 96.75 1042 THR A C 1
ATOM 7909 O O . THR A 1 1042 ? 5.850 18.113 40.664 1.00 96.75 1042 THR A O 1
ATOM 7912 N N . PHE A 1 1043 ? 6.750 20.091 40.109 1.00 96.19 1043 PHE A N 1
ATOM 7913 C CA . PHE A 1 1043 ? 8.136 19.804 40.465 1.00 96.19 1043 PHE A CA 1
ATOM 7914 C C . PHE A 1 1043 ? 8.564 20.740 41.598 1.00 96.19 1043 PHE A C 1
ATOM 7916 O O . PHE A 1 1043 ? 8.602 21.948 41.391 1.00 96.19 1043 PHE A O 1
ATOM 7923 N N . ASP A 1 1044 ? 8.921 20.225 42.775 1.00 94.50 1044 ASP A N 1
ATOM 7924 C CA . ASP A 1 1044 ? 9.342 21.051 43.912 1.00 94.50 1044 ASP A CA 1
ATOM 7925 C C . ASP A 1 1044 ? 10.587 20.518 44.636 1.00 94.50 1044 ASP A C 1
ATOM 7927 O O . ASP A 1 1044 ? 10.658 19.356 45.015 1.00 94.50 1044 ASP A O 1
ATOM 7931 N N . GLY A 1 1045 ? 11.588 21.370 44.863 1.00 91.81 1045 GLY A N 1
ATOM 7932 C CA . GLY A 1 1045 ? 12.748 21.015 45.697 1.00 91.81 1045 GLY A CA 1
ATOM 7933 C C . GLY A 1 1045 ? 13.706 19.989 45.073 1.00 91.81 1045 GLY A C 1
ATOM 7934 O O . GLY A 1 1045 ? 14.538 19.415 45.774 1.00 91.81 1045 GLY A O 1
ATOM 7935 N N . ASN A 1 1046 ? 13.608 19.755 43.763 1.00 92.69 1046 ASN A N 1
ATOM 7936 C CA . ASN A 1 1046 ? 14.465 18.816 43.037 1.00 92.69 1046 ASN A CA 1
ATOM 7937 C C . ASN A 1 1046 ? 15.846 19.427 42.695 1.00 92.69 1046 ASN A C 1
ATOM 7939 O O . ASN A 1 1046 ? 16.047 20.641 42.750 1.00 92.69 1046 ASN A O 1
ATOM 7943 N N . GLU A 1 1047 ? 16.825 18.606 42.294 1.00 90.44 1047 GLU A N 1
ATOM 7944 C CA . GLU A 1 1047 ? 18.089 19.098 41.713 1.00 90.44 1047 GLU A CA 1
ATOM 7945 C C . GLU A 1 1047 ? 17.795 19.875 40.418 1.00 90.44 1047 GLU A C 1
ATOM 7947 O O . GLU A 1 1047 ? 18.255 21.007 40.279 1.00 90.44 1047 GLU A O 1
ATOM 7952 N N . SER A 1 1048 ? 16.937 19.333 39.546 1.00 90.00 1048 SER A N 1
ATOM 7953 C CA . SER A 1 1048 ? 16.402 20.017 38.361 1.00 90.00 1048 SER A CA 1
ATOM 7954 C C . SER A 1 1048 ? 14.923 19.674 38.121 1.00 90.00 1048 SER A C 1
ATOM 7956 O O . SER A 1 1048 ? 14.489 18.599 38.532 1.00 90.00 1048 SER A O 1
ATOM 7958 N N . GLY A 1 1049 ? 14.161 20.539 37.440 1.00 91.69 1049 GLY A N 1
ATOM 7959 C CA . GLY A 1 1049 ? 12.778 20.265 37.011 1.00 91.69 1049 GLY A CA 1
ATOM 7960 C C . GLY A 1 1049 ? 12.723 19.273 35.846 1.00 91.69 1049 GLY A C 1
ATOM 7961 O O . GLY A 1 1049 ? 12.800 18.071 36.073 1.00 91.69 1049 GLY A O 1
ATOM 7962 N N . PHE A 1 1050 ? 12.641 19.733 34.599 1.00 90.19 1050 PHE A N 1
ATOM 7963 C CA . PHE A 1 1050 ? 12.703 18.864 33.411 1.00 90.19 1050 PHE A CA 1
ATOM 7964 C C . PHE A 1 1050 ? 13.684 19.398 32.360 1.00 90.19 1050 PHE A C 1
ATOM 7966 O O . PHE A 1 1050 ? 14.025 20.585 32.358 1.00 90.19 1050 PHE A O 1
ATOM 7973 N N . PHE A 1 1051 ? 14.197 18.497 31.517 1.00 87.88 1051 PHE A N 1
ATOM 7974 C CA . PHE A 1 1051 ? 15.309 18.779 30.611 1.00 87.88 1051 PHE A CA 1
ATOM 7975 C C . PHE A 1 1051 ? 15.160 18.071 29.257 1.00 87.88 1051 PHE A C 1
ATOM 7977 O O . PHE A 1 1051 ? 14.814 16.890 29.222 1.00 87.88 1051 PHE A O 1
ATOM 7984 N N . SER A 1 1052 ? 15.477 18.756 28.153 1.00 86.38 1052 SER A N 1
ATOM 7985 C CA . SER A 1 1052 ? 15.518 18.151 26.809 1.00 86.38 1052 SER A CA 1
ATOM 7986 C C . SER A 1 1052 ? 16.922 18.139 26.181 1.00 86.38 1052 SER A C 1
ATOM 7988 O O . SER A 1 1052 ? 17.726 19.055 26.358 1.00 86.38 1052 SER A O 1
ATOM 7990 N N . ILE A 1 1053 ? 17.236 17.059 25.459 1.00 79.38 1053 ILE A N 1
ATOM 7991 C CA . ILE A 1 1053 ? 18.482 16.805 24.724 1.00 79.38 1053 ILE A CA 1
ATOM 7992 C C . ILE A 1 1053 ? 18.100 16.238 23.355 1.00 79.38 1053 ILE A C 1
ATOM 7994 O O . ILE A 1 1053 ? 18.062 15.019 23.173 1.00 79.38 1053 ILE A O 1
ATOM 7998 N N . ALA A 1 1054 ? 17.846 17.114 22.380 1.00 69.25 1054 ALA A N 1
ATOM 7999 C CA . ALA A 1 1054 ? 17.432 16.713 21.031 1.00 69.25 1054 ALA A CA 1
ATOM 8000 C C . ALA A 1 1054 ? 16.130 15.876 20.989 1.00 69.25 1054 ALA A C 1
ATOM 8002 O O . ALA A 1 1054 ? 15.967 15.033 20.109 1.00 69.25 1054 ALA A O 1
ATOM 8003 N N . GLY A 1 1055 ? 15.221 16.092 21.946 1.00 63.34 1055 GLY A N 1
ATOM 8004 C CA . GLY A 1 1055 ? 13.850 15.580 21.927 1.00 63.34 1055 GLY A CA 1
ATOM 8005 C C . GLY A 1 1055 ? 12.881 16.757 21.852 1.00 63.34 1055 GLY A C 1
ATOM 8006 O O . GLY A 1 1055 ? 12.820 17.543 22.788 1.00 63.34 1055 GLY A O 1
ATOM 8007 N N . GLY A 1 1056 ? 12.178 16.898 20.731 1.00 68.81 1056 GLY A N 1
ATOM 8008 C CA . GLY A 1 1056 ? 11.041 17.824 20.575 1.00 68.81 1056 GLY A CA 1
ATOM 8009 C C . GLY A 1 1056 ? 9.964 17.566 21.639 1.00 68.81 1056 GLY A C 1
ATOM 8010 O O . GLY A 1 1056 ? 9.860 16.447 22.132 1.00 68.81 1056 GLY A O 1
ATOM 8011 N N . GLY A 1 1057 ? 9.153 18.553 22.013 1.00 78.06 1057 GLY A N 1
ATOM 8012 C CA . GLY A 1 1057 ? 8.021 18.284 22.906 1.00 78.06 1057 GLY A CA 1
ATOM 8013 C C . GLY A 1 1057 ? 7.227 19.508 23.349 1.00 78.06 1057 GLY A C 1
ATOM 8014 O O . GLY A 1 1057 ? 7.595 20.650 23.071 1.00 78.06 1057 GLY A O 1
ATOM 8015 N N . TYR A 1 1058 ? 6.138 19.250 24.063 1.00 89.62 1058 TYR A N 1
ATOM 8016 C CA . TYR A 1 1058 ? 5.182 20.219 24.586 1.00 89.62 1058 TYR A CA 1
ATOM 8017 C C . TYR A 1 1058 ? 5.265 20.236 26.113 1.00 89.62 1058 TYR A C 1
ATOM 8019 O O . TYR A 1 1058 ? 5.117 19.201 26.760 1.00 89.62 1058 TYR A O 1
ATOM 8027 N N . ALA A 1 1059 ? 5.493 21.405 26.701 1.00 91.44 1059 ALA A N 1
ATOM 8028 C CA . ALA A 1 1059 ? 5.513 21.609 28.143 1.00 91.44 1059 ALA A CA 1
ATOM 8029 C C . ALA A 1 1059 ? 4.525 22.719 28.518 1.00 91.44 1059 ALA A C 1
ATOM 8031 O O . ALA A 1 1059 ? 4.778 23.899 28.260 1.00 91.44 1059 ALA A O 1
ATOM 8032 N N . ILE A 1 1060 ? 3.391 22.325 29.103 1.00 92.81 1060 ILE A N 1
ATOM 8033 C CA . ILE A 1 1060 ? 2.237 23.205 29.333 1.00 92.81 1060 ILE A CA 1
ATOM 8034 C C . ILE A 1 1060 ? 1.696 23.013 30.752 1.00 92.81 1060 ILE A C 1
ATOM 8036 O O . ILE A 1 1060 ? 1.648 21.891 31.251 1.00 92.81 1060 ILE A O 1
ATOM 8040 N N . ASN A 1 1061 ? 1.263 24.090 31.410 1.00 94.69 1061 ASN A N 1
ATOM 8041 C CA . ASN A 1 1061 ? 0.588 24.034 32.715 1.00 94.69 1061 ASN A CA 1
ATOM 8042 C C . ASN A 1 1061 ? 1.392 23.342 33.832 1.00 94.69 1061 ASN A C 1
ATOM 8044 O O . ASN A 1 1061 ? 0.820 22.769 34.757 1.00 94.69 1061 ASN A O 1
ATOM 8048 N N . ASN A 1 1062 ? 2.725 23.376 33.793 1.00 96.38 1062 ASN A N 1
ATOM 8049 C CA . ASN A 1 1062 ? 3.542 22.785 34.854 1.00 96.38 1062 ASN A CA 1
ATOM 8050 C C . ASN A 1 1062 ? 3.933 23.824 35.908 1.00 96.38 1062 ASN A C 1
ATOM 8052 O O . ASN A 1 1062 ? 4.288 24.954 35.571 1.00 96.38 1062 ASN A O 1
ATOM 8056 N N . ILE A 1 1063 ? 3.969 23.427 37.183 1.00 97.38 1063 ILE A N 1
ATOM 8057 C CA . ILE A 1 1063 ? 4.633 24.194 38.241 1.00 97.38 1063 ILE A CA 1
ATOM 8058 C C . ILE A 1 1063 ? 6.041 23.635 38.462 1.00 97.38 1063 ILE A C 1
ATOM 8060 O O . ILE A 1 1063 ? 6.201 22.453 38.752 1.00 97.38 1063 ILE A O 1
ATOM 8064 N N . VAL A 1 1064 ? 7.066 24.487 38.406 1.00 96.38 1064 VAL A N 1
ATOM 8065 C CA . VAL A 1 1064 ? 8.454 24.137 38.743 1.00 96.38 1064 VAL A CA 1
ATOM 8066 C C . VAL A 1 1064 ? 8.994 25.102 39.794 1.00 96.38 1064 VAL A C 1
ATOM 8068 O O . VAL A 1 1064 ? 9.242 26.279 39.515 1.00 96.38 1064 VAL A O 1
ATOM 8071 N N . THR A 1 1065 ? 9.214 24.617 41.012 1.00 95.38 1065 THR A N 1
ATOM 8072 C CA . THR A 1 1065 ? 9.663 25.428 42.143 1.00 95.38 1065 THR A CA 1
ATOM 8073 C C . THR A 1 1065 ? 10.868 24.874 42.883 1.00 95.38 1065 THR A C 1
ATOM 8075 O O . THR A 1 1065 ? 11.108 23.673 42.954 1.00 95.38 1065 THR A O 1
ATOM 8078 N N . ASN A 1 1066 ? 11.641 25.781 43.486 1.00 94.12 1066 ASN A N 1
ATOM 8079 C CA . ASN A 1 1066 ? 12.722 25.449 44.420 1.00 94.12 1066 ASN A CA 1
ATOM 8080 C C . ASN A 1 1066 ? 13.808 24.502 43.861 1.00 94.12 1066 ASN A C 1
ATOM 8082 O O . ASN A 1 1066 ? 14.494 23.836 44.638 1.00 94.12 1066 ASN A O 1
ATOM 8086 N N . SER A 1 1067 ? 13.995 24.456 42.539 1.00 93.31 1067 SER A N 1
ATOM 8087 C CA . SER A 1 1067 ? 15.008 23.604 41.909 1.00 93.31 1067 SER A CA 1
ATOM 8088 C C . SER A 1 1067 ? 16.422 24.146 42.143 1.00 93.31 1067 SER A C 1
ATOM 8090 O O . SER A 1 1067 ? 16.680 25.344 41.968 1.00 93.31 1067 SER A O 1
ATOM 8092 N N . LEU A 1 1068 ? 17.351 23.271 42.540 1.00 90.38 1068 LEU A N 1
ATOM 8093 C CA . LEU A 1 1068 ? 18.688 23.662 43.012 1.00 90.38 1068 LEU A CA 1
ATOM 8094 C C . LEU A 1 1068 ? 19.660 24.068 41.885 1.00 90.38 1068 LEU A C 1
ATOM 8096 O O . LEU A 1 1068 ? 20.472 24.981 42.083 1.00 90.38 1068 LEU A O 1
ATOM 8100 N N . GLU A 1 1069 ? 19.600 23.394 40.734 1.00 88.44 1069 GLU A N 1
ATOM 8101 C CA . GLU A 1 1069 ? 20.494 23.582 39.578 1.00 88.44 1069 GLU A CA 1
ATOM 8102 C C . GLU A 1 1069 ? 19.812 24.246 38.377 1.00 88.44 1069 GLU A C 1
ATOM 8104 O O . GLU A 1 1069 ? 20.460 25.039 37.699 1.00 88.44 1069 GLU A O 1
ATOM 8109 N N . ARG A 1 1070 ? 18.547 23.920 38.088 1.00 89.25 1070 ARG A N 1
ATOM 8110 C CA . ARG A 1 1070 ? 17.734 24.574 37.045 1.00 89.25 1070 ARG A CA 1
ATOM 8111 C C . ARG A 1 1070 ? 16.262 24.182 37.161 1.00 89.25 1070 ARG A C 1
ATOM 8113 O O . ARG A 1 1070 ? 15.958 23.072 37.575 1.00 89.25 1070 ARG A O 1
ATOM 8120 N N . GLY A 1 1071 ? 15.349 25.074 36.794 1.00 91.56 1071 GLY A N 1
ATOM 8121 C CA . GLY A 1 1071 ? 13.930 24.749 36.649 1.00 91.56 1071 GLY A CA 1
ATOM 8122 C C . GLY A 1 1071 ? 13.701 23.950 35.368 1.00 91.56 1071 GLY A C 1
ATOM 8123 O O . GLY A 1 1071 ? 13.616 22.726 35.403 1.00 91.56 1071 GLY A O 1
ATOM 8124 N N . VAL A 1 1072 ? 13.669 24.652 34.240 1.00 90.62 1072 VAL A N 1
ATOM 8125 C CA . VAL A 1 1072 ? 13.537 24.094 32.889 1.00 90.62 1072 VAL A CA 1
ATOM 8126 C C . VAL A 1 1072 ? 14.843 24.305 32.124 1.00 90.62 1072 VAL A C 1
ATOM 8128 O O . VAL A 1 1072 ? 15.478 25.353 32.258 1.00 90.62 1072 VAL A O 1
ATOM 8131 N N . GLY A 1 1073 ? 15.273 23.336 31.317 1.00 87.44 1073 GLY A N 1
ATOM 8132 C CA . GLY A 1 1073 ? 16.415 23.533 30.422 1.00 87.44 1073 GLY A CA 1
ATOM 8133 C C . GLY A 1 1073 ? 16.374 22.669 29.167 1.00 87.44 1073 GLY A C 1
ATOM 8134 O O . GLY A 1 1073 ? 15.665 21.668 29.112 1.00 87.44 1073 GLY A O 1
ATOM 8135 N N . ALA A 1 1074 ? 17.179 23.042 28.175 1.00 84.50 1074 ALA A N 1
ATOM 8136 C CA . ALA A 1 1074 ? 17.441 22.222 26.996 1.00 84.50 1074 ALA A CA 1
ATOM 8137 C C . ALA A 1 1074 ? 18.862 22.451 26.453 1.00 84.50 1074 ALA A C 1
ATOM 8139 O O . ALA A 1 1074 ? 19.613 23.263 27.004 1.00 84.50 1074 ALA A O 1
ATOM 8140 N N . LEU A 1 1075 ? 19.256 21.746 25.386 1.00 80.75 1075 LEU A N 1
ATOM 8141 C CA . LEU A 1 1075 ? 20.548 21.962 24.717 1.00 80.75 1075 LEU A CA 1
ATOM 8142 C C . LEU A 1 1075 ? 20.461 22.890 23.496 1.00 80.75 1075 LEU A C 1
ATOM 8144 O O . LEU A 1 1075 ? 21.461 23.538 23.169 1.00 80.75 1075 LEU A O 1
ATOM 8148 N N . SER A 1 1076 ? 19.301 22.983 22.843 1.00 74.44 1076 SER A N 1
ATOM 8149 C CA . SER A 1 1076 ? 19.013 23.901 21.732 1.00 74.44 1076 SER A CA 1
ATOM 8150 C C . SER A 1 1076 ? 17.763 24.736 22.023 1.00 74.44 1076 SER A C 1
ATOM 8152 O O . SER A 1 1076 ? 16.868 24.261 22.696 1.00 74.44 1076 SER A O 1
ATOM 8154 N N . ALA A 1 1077 ? 17.676 25.967 21.496 1.00 60.94 1077 ALA A N 1
ATOM 8155 C CA . ALA A 1 1077 ? 16.568 26.918 21.738 1.00 60.94 1077 ALA A CA 1
ATOM 8156 C C . ALA A 1 1077 ? 15.232 26.531 21.062 1.00 60.94 1077 ALA A C 1
ATOM 8158 O O . ALA A 1 1077 ? 14.354 27.370 20.888 1.00 60.94 1077 ALA A O 1
ATOM 8159 N N . SER A 1 1078 ? 15.158 25.314 20.534 1.00 64.62 1078 SER A N 1
ATOM 8160 C CA . SER A 1 1078 ? 14.055 24.778 19.739 1.00 64.62 1078 SER A CA 1
ATOM 8161 C C . SER A 1 1078 ? 13.815 23.307 20.075 1.00 64.62 1078 SER A C 1
ATOM 8163 O O . SER A 1 1078 ? 13.271 22.578 19.250 1.00 64.62 1078 SER A O 1
ATOM 8165 N N . ASP A 1 1079 ? 14.328 22.848 21.220 1.00 74.50 1079 ASP A N 1
ATOM 8166 C CA . ASP A 1 1079 ? 14.118 21.477 21.676 1.00 74.50 1079 ASP A CA 1
ATOM 8167 C C . ASP A 1 1079 ? 12.701 21.324 22.252 1.00 74.50 1079 ASP A C 1
ATOM 8169 O O . ASP A 1 1079 ? 12.146 20.239 22.183 1.00 74.50 1079 ASP A O 1
ATOM 8173 N N . PHE A 1 1080 ? 12.061 22.389 22.746 1.00 80.94 1080 PHE A N 1
ATOM 8174 C CA . PHE A 1 1080 ? 10.614 22.388 22.979 1.00 80.94 1080 PHE A CA 1
ATOM 8175 C C . PHE A 1 1080 ? 9.875 23.038 21.806 1.00 80.94 1080 PHE A C 1
ATOM 8177 O O . PHE A 1 1080 ? 10.158 24.173 21.421 1.00 80.94 1080 PHE A O 1
ATOM 8184 N N . THR A 1 1081 ? 8.901 22.313 21.258 1.00 83.62 1081 THR A N 1
ATOM 8185 C CA . THR A 1 1081 ? 7.983 22.794 20.217 1.00 83.62 1081 THR A CA 1
ATOM 8186 C C . THR A 1 1081 ? 7.054 23.859 20.791 1.00 83.62 1081 THR A C 1
ATOM 8188 O O . THR A 1 1081 ? 6.811 24.885 20.155 1.00 83.62 1081 THR A O 1
ATOM 8191 N N . LEU A 1 1082 ? 6.576 23.638 22.019 1.00 86.25 1082 LEU A N 1
ATOM 8192 C CA . LEU A 1 1082 ? 5.806 24.606 22.790 1.00 86.25 1082 LEU A CA 1
ATOM 8193 C C . LEU A 1 1082 ? 6.202 24.524 24.264 1.00 86.25 1082 LEU A C 1
ATOM 8195 O O . LEU A 1 1082 ? 6.093 23.472 24.888 1.00 86.25 1082 LEU A O 1
ATOM 8199 N N . LEU A 1 1083 ? 6.637 25.650 24.818 1.00 89.12 1083 LEU A N 1
ATOM 8200 C CA . LEU A 1 1083 ? 6.927 25.837 26.236 1.00 89.12 1083 LEU A CA 1
ATOM 8201 C C . LEU A 1 1083 ? 6.161 27.082 26.674 1.00 89.12 1083 LEU A C 1
ATOM 8203 O O . LEU A 1 1083 ? 6.602 28.196 26.396 1.00 89.12 1083 LEU A O 1
ATOM 8207 N N . ASP A 1 1084 ? 4.971 26.893 27.240 1.00 91.19 1084 ASP A N 1
ATOM 8208 C CA . ASP A 1 1084 ? 4.080 28.008 27.570 1.00 91.19 1084 ASP A CA 1
ATOM 8209 C C . ASP A 1 1084 ? 3.089 27.667 28.694 1.00 91.19 1084 ASP A C 1
ATOM 8211 O O . ASP A 1 1084 ? 2.821 26.497 28.957 1.00 91.19 1084 ASP A O 1
ATOM 8215 N N . TYR A 1 1085 ? 2.521 28.686 29.345 1.00 94.56 1085 TYR A N 1
ATOM 8216 C CA . TYR A 1 1085 ? 1.580 28.548 30.472 1.00 94.56 1085 TYR A CA 1
ATOM 8217 C C . TYR A 1 1085 ? 2.126 27.760 31.678 1.00 94.56 1085 TYR A C 1
ATOM 8219 O O . TYR A 1 1085 ? 1.375 27.137 32.424 1.00 94.56 1085 TYR A O 1
ATOM 8227 N N . ASN A 1 1086 ? 3.435 27.785 31.912 1.00 95.19 1086 ASN A N 1
ATOM 8228 C CA . ASN A 1 1086 ? 4.067 27.175 33.079 1.00 95.19 1086 ASN A CA 1
ATOM 8229 C C . ASN A 1 1086 ? 4.272 28.208 34.198 1.00 95.19 1086 ASN A C 1
ATOM 8231 O O . ASN A 1 1086 ? 4.438 29.401 33.943 1.00 95.19 1086 ASN A O 1
ATOM 8235 N N . ASN A 1 1087 ? 4.322 27.757 35.455 1.00 96.69 1087 ASN A N 1
ATOM 8236 C CA . ASN A 1 1087 ? 4.748 28.581 36.584 1.00 96.69 1087 ASN A CA 1
ATOM 8237 C C . ASN A 1 1087 ? 6.140 28.168 37.069 1.00 96.69 1087 ASN A C 1
ATOM 8239 O O . ASN A 1 1087 ? 6.316 27.054 37.558 1.00 96.69 1087 ASN A O 1
ATOM 8243 N N . THR A 1 1088 ? 7.120 29.073 37.025 1.00 95.19 1088 THR A N 1
ATOM 8244 C CA . THR A 1 1088 ? 8.466 28.802 37.555 1.00 95.19 1088 THR A CA 1
ATOM 8245 C C . THR A 1 1088 ? 8.854 29.765 38.678 1.00 95.19 1088 THR A C 1
ATOM 8247 O O . THR A 1 1088 ? 8.917 30.982 38.507 1.00 95.19 1088 THR A O 1
ATOM 8250 N N . TRP A 1 1089 ? 9.163 29.253 39.873 1.00 95.56 1089 TRP A N 1
ATOM 8251 C CA . TRP A 1 1089 ? 9.448 30.115 41.028 1.00 95.56 1089 TRP A CA 1
ATOM 8252 C C . TRP A 1 1089 ? 10.576 29.616 41.927 1.00 95.56 1089 TRP A C 1
ATOM 8254 O O . TRP A 1 1089 ? 10.616 28.467 42.356 1.00 95.56 1089 TRP A O 1
ATOM 8264 N N . ASN A 1 1090 ? 11.480 30.533 42.284 1.00 94.69 1090 ASN A N 1
ATOM 8265 C CA . ASN A 1 1090 ? 12.595 30.283 43.202 1.00 94.69 1090 ASN A CA 1
ATOM 8266 C C . ASN A 1 1090 ? 13.553 29.154 42.751 1.00 94.69 1090 ASN A C 1
ATOM 8268 O O . ASN A 1 1090 ? 14.139 28.471 43.590 1.00 94.69 1090 ASN A O 1
ATOM 8272 N N . ASN A 1 1091 ? 13.735 28.973 41.438 1.00 93.56 1091 ASN A N 1
ATOM 8273 C CA . ASN A 1 1091 ? 14.746 28.071 40.874 1.00 93.56 1091 ASN A CA 1
ATOM 8274 C C . ASN A 1 1091 ? 16.061 28.815 40.577 1.00 93.56 1091 ASN A C 1
ATOM 8276 O O . ASN A 1 1091 ? 16.121 30.050 40.592 1.00 93.56 1091 ASN A O 1
ATOM 8280 N N . ASN A 1 1092 ? 17.127 28.075 40.267 1.00 89.31 1092 ASN A N 1
ATOM 8281 C CA . ASN A 1 1092 ? 18.461 28.636 40.049 1.00 89.31 1092 ASN A CA 1
ATOM 8282 C C . ASN A 1 1092 ? 19.149 28.122 38.765 1.00 89.31 1092 ASN A C 1
ATOM 8284 O O . ASN A 1 1092 ? 20.098 27.365 38.907 1.00 89.31 1092 ASN A O 1
ATOM 8288 N N . PRO A 1 1093 ? 18.791 28.567 37.541 1.00 91.38 1093 PRO A N 1
ATOM 8289 C CA . PRO A 1 1093 ? 17.762 29.552 37.177 1.00 91.38 1093 PRO A CA 1
ATOM 8290 C C . PRO A 1 1093 ? 16.379 28.920 36.919 1.00 91.38 1093 PRO A C 1
ATOM 8292 O O . PRO A 1 1093 ? 16.248 27.703 36.922 1.00 91.38 1093 PRO A O 1
ATOM 8295 N N . ASN A 1 1094 ? 15.348 29.742 36.675 1.00 90.56 1094 ASN A N 1
ATOM 8296 C CA . ASN A 1 1094 ? 14.031 29.274 36.202 1.00 90.56 1094 ASN A CA 1
ATOM 8297 C C . ASN A 1 1094 ? 14.123 28.591 34.827 1.00 90.56 1094 ASN A C 1
ATOM 8299 O O . ASN A 1 1094 ? 13.637 27.475 34.689 1.00 90.56 1094 ASN A O 1
ATOM 8303 N N . TYR A 1 1095 ? 14.816 29.221 33.874 1.00 89.56 1095 TYR A N 1
ATOM 8304 C CA . TYR A 1 1095 ? 15.117 28.672 32.549 1.00 89.56 1095 TYR A CA 1
ATOM 8305 C C . TYR A 1 1095 ? 16.629 28.731 32.323 1.00 89.56 1095 TYR A C 1
ATOM 8307 O O . TYR A 1 1095 ? 17.247 29.776 32.562 1.00 89.56 1095 TYR A O 1
ATOM 8315 N N . ASP A 1 1096 ? 17.228 27.611 31.924 1.00 84.81 1096 ASP A N 1
ATOM 8316 C CA . ASP A 1 1096 ? 18.648 27.515 31.579 1.00 84.81 1096 ASP A CA 1
ATOM 8317 C C . ASP A 1 1096 ? 18.863 27.692 30.065 1.00 84.81 1096 ASP A C 1
ATOM 8319 O O . ASP A 1 1096 ? 18.079 27.221 29.245 1.00 84.81 1096 ASP A O 1
ATOM 8323 N N . VAL A 1 1097 ? 19.941 28.384 29.689 1.00 68.62 1097 VAL A N 1
ATOM 8324 C CA . VAL A 1 1097 ? 20.235 28.775 28.296 1.00 68.62 1097 VAL A CA 1
ATOM 8325 C C . VAL A 1 1097 ? 20.566 27.522 27.470 1.00 68.62 1097 VAL A C 1
ATOM 8327 O O . VAL A 1 1097 ? 21.409 26.737 27.906 1.00 68.62 1097 VAL A O 1
ATOM 8330 N N . PRO A 1 1098 ? 20.011 27.359 26.254 1.00 68.06 1098 PRO A N 1
ATOM 8331 C CA . PRO A 1 1098 ? 19.459 28.402 25.389 1.00 68.06 1098 PRO A CA 1
ATOM 8332 C C . PRO A 1 1098 ? 17.953 28.654 25.493 1.00 68.06 1098 PRO A C 1
ATOM 8334 O O . PRO A 1 1098 ? 17.470 29.514 24.757 1.00 68.06 1098 PRO A O 1
ATOM 8337 N N . GLU A 1 1099 ? 17.241 27.980 26.394 1.00 68.62 1099 GLU A N 1
ATOM 8338 C CA . GLU A 1 1099 ? 15.797 28.165 26.531 1.00 68.62 1099 GLU A CA 1
ATOM 8339 C C . GLU A 1 1099 ? 15.440 29.516 27.157 1.00 68.62 1099 GLU A C 1
ATOM 8341 O O . GLU A 1 1099 ? 16.146 30.057 28.019 1.00 68.62 1099 GLU A O 1
ATOM 8346 N N . THR A 1 1100 ? 14.325 30.074 26.696 1.00 73.75 1100 THR A N 1
ATOM 8347 C CA . THR A 1 1100 ? 13.747 31.322 27.202 1.00 73.75 1100 THR A CA 1
ATOM 8348 C C . THR A 1 1100 ? 12.317 31.080 27.656 1.00 73.75 1100 THR A C 1
ATOM 8350 O O . THR A 1 1100 ? 11.660 30.188 27.138 1.00 73.75 1100 THR A O 1
ATOM 8353 N N . GLU A 1 1101 ? 11.841 31.886 28.605 1.00 81.19 1101 GLU A N 1
ATOM 8354 C CA . GLU A 1 1101 ? 10.451 31.835 29.076 1.00 81.19 1101 GLU A CA 1
ATOM 8355 C C . GLU A 1 1101 ? 9.439 31.895 27.916 1.00 81.19 1101 GLU A C 1
ATOM 8357 O O . GLU A 1 1101 ? 9.624 32.657 26.958 1.00 81.19 1101 GLU A O 1
ATOM 8362 N N . GLY A 1 1102 ? 8.372 31.105 28.031 1.00 84.31 1102 GLY A N 1
ATOM 8363 C CA . GLY A 1 1102 ? 7.186 31.180 27.189 1.00 84.31 1102 GLY A CA 1
ATOM 8364 C C . GLY A 1 1102 ? 6.458 32.513 27.345 1.00 84.31 1102 GLY A C 1
ATOM 8365 O O . GLY A 1 1102 ? 6.643 33.249 28.317 1.00 84.31 1102 GLY A O 1
ATOM 8366 N N . ALA A 1 1103 ? 5.618 32.857 26.368 1.00 85.31 1103 ALA A N 1
ATOM 8367 C CA . ALA A 1 1103 ? 4.952 34.160 26.325 1.00 85.31 1103 ALA A CA 1
ATOM 8368 C C . ALA A 1 1103 ? 3.935 34.366 27.464 1.00 85.31 1103 ALA A C 1
ATOM 8370 O O . ALA A 1 1103 ? 3.702 35.506 27.877 1.00 85.31 1103 ALA A O 1
ATOM 8371 N N . ASN A 1 1104 ? 3.342 33.278 27.951 1.00 92.56 1104 ASN A N 1
ATOM 8372 C CA . ASN A 1 1104 ? 2.315 33.229 28.984 1.00 92.56 1104 ASN A CA 1
ATOM 8373 C C . ASN A 1 1104 ? 2.799 32.527 30.263 1.00 92.56 1104 ASN A C 1
ATOM 8375 O O . ASN A 1 1104 ? 2.000 32.305 31.175 1.00 92.56 1104 ASN A O 1
ATOM 8379 N N . ASP A 1 1105 ? 4.094 32.220 30.362 1.00 93.25 1105 ASP A N 1
ATOM 8380 C CA . ASP A 1 1105 ? 4.684 31.695 31.589 1.00 93.25 1105 ASP A CA 1
ATOM 8381 C C . ASP A 1 1105 ? 4.594 32.728 32.725 1.00 93.25 1105 ASP A C 1
ATOM 8383 O O . ASP A 1 1105 ? 4.804 33.936 32.552 1.00 93.25 1105 ASP A O 1
ATOM 8387 N N . ILE A 1 1106 ? 4.301 32.241 33.929 1.00 94.25 1106 ILE A N 1
ATOM 8388 C CA . ILE A 1 1106 ? 4.260 33.039 35.152 1.00 94.25 1106 ILE A CA 1
ATOM 8389 C C . ILE A 1 1106 ? 5.412 32.650 36.083 1.00 94.25 1106 ILE A C 1
ATOM 8391 O O . ILE A 1 1106 ? 5.961 31.553 36.033 1.00 94.25 1106 ILE A O 1
ATOM 8395 N N . HIS A 1 1107 ? 5.828 33.587 36.937 1.00 94.12 1107 HIS A N 1
ATOM 8396 C CA . HIS A 1 1107 ? 6.962 33.386 37.844 1.00 94.12 1107 HIS A CA 1
ATOM 8397 C C . HIS A 1 1107 ? 6.595 33.842 39.243 1.00 94.12 1107 HIS A C 1
ATOM 8399 O O . HIS A 1 1107 ? 7.018 34.910 39.699 1.00 94.12 1107 HIS A O 1
ATOM 8405 N N . VAL A 1 1108 ? 5.735 33.075 39.906 1.00 95.38 1108 VAL A N 1
ATOM 8406 C CA . VAL A 1 1108 ? 5.111 33.460 41.177 1.00 95.38 1108 VAL A CA 1
ATOM 8407 C C . VAL A 1 1108 ? 5.058 32.292 42.153 1.00 95.38 1108 VAL A C 1
ATOM 8409 O O . VAL A 1 1108 ? 5.040 31.130 41.763 1.00 95.38 1108 VAL A O 1
ATOM 8412 N N . ASP A 1 1109 ? 5.022 32.608 43.447 1.00 94.62 1109 ASP A N 1
ATOM 8413 C CA . ASP A 1 1109 ? 4.825 31.599 44.487 1.00 94.62 1109 ASP A CA 1
ATOM 8414 C C . ASP A 1 1109 ? 3.485 30.871 44.250 1.00 94.62 1109 ASP A C 1
ATOM 8416 O O . ASP A 1 1109 ? 2.449 31.545 44.230 1.00 94.62 1109 ASP A O 1
ATOM 8420 N N . PRO A 1 1110 ? 3.478 29.537 44.059 1.00 95.12 1110 PRO A N 1
ATOM 8421 C CA . PRO A 1 1110 ? 2.254 28.772 43.830 1.00 95.12 1110 PRO A CA 1
ATOM 8422 C C . PRO A 1 1110 ? 1.362 28.676 45.073 1.00 95.12 1110 PRO A C 1
ATOM 8424 O O . PRO A 1 1110 ? 0.204 28.295 44.947 1.00 95.12 1110 PRO A O 1
ATOM 8427 N N . LEU A 1 1111 ? 1.849 29.051 46.265 1.00 93.81 1111 LEU A N 1
ATOM 8428 C CA . LEU A 1 1111 ? 1.073 29.049 47.510 1.00 93.81 1111 LEU A CA 1
ATOM 8429 C C . LEU A 1 1111 ? 0.454 27.678 47.830 1.00 93.81 1111 LEU A C 1
ATOM 8431 O O . LEU A 1 1111 ? -0.762 27.543 47.939 1.00 93.81 1111 LEU A O 1
ATOM 8435 N N . TYR A 1 1112 ? 1.307 26.671 48.023 1.00 93.12 1112 TYR A N 1
ATOM 8436 C CA . TYR A 1 1112 ? 0.892 25.331 48.448 1.00 93.12 1112 TYR A CA 1
ATOM 8437 C C . TYR A 1 1112 ? 0.334 25.300 49.883 1.00 93.12 1112 TYR A C 1
ATOM 8439 O O . TYR A 1 1112 ? 0.773 26.064 50.751 1.00 93.12 1112 TYR A O 1
ATOM 8447 N N . THR A 1 1113 ? -0.562 24.352 50.165 1.00 89.06 1113 THR A N 1
ATOM 8448 C CA . THR A 1 1113 ? -1.153 24.134 51.495 1.00 89.06 1113 THR A CA 1
ATOM 8449 C C . THR A 1 1113 ? -0.115 23.707 52.536 1.00 89.06 1113 THR A C 1
ATOM 8451 O O . THR A 1 1113 ? -0.012 24.335 53.597 1.00 89.06 1113 THR A O 1
ATOM 8454 N N . ASN A 1 1114 ? 0.669 22.650 52.271 1.00 87.19 1114 ASN A N 1
ATOM 8455 C CA . ASN A 1 1114 ? 1.679 22.152 53.211 1.00 87.19 1114 ASN A CA 1
ATOM 8456 C C . ASN A 1 1114 ? 2.784 21.311 52.526 1.00 87.19 1114 ASN A C 1
ATOM 8458 O O . ASN A 1 1114 ? 2.898 20.101 52.760 1.00 87.19 1114 ASN A O 1
ATOM 8462 N N . PRO A 1 1115 ? 3.675 21.952 51.749 1.00 86.25 1115 PRO A N 1
ATOM 8463 C CA . PRO A 1 1115 ? 4.667 21.247 50.933 1.00 86.25 1115 PRO A CA 1
ATOM 8464 C C . PRO A 1 1115 ? 5.700 20.485 51.780 1.00 86.25 1115 PRO A C 1
ATOM 8466 O O . PRO A 1 1115 ? 6.168 19.424 51.391 1.00 86.25 1115 PRO A O 1
ATOM 8469 N N . LEU A 1 1116 ? 5.980 20.933 53.014 1.00 82.75 1116 LEU A N 1
ATOM 8470 C CA . LEU A 1 1116 ? 6.872 20.227 53.952 1.00 82.75 1116 LEU A CA 1
ATOM 8471 C C . LEU A 1 1116 ? 6.352 18.848 54.395 1.00 82.75 1116 LEU A C 1
ATOM 8473 O O . LEU A 1 1116 ? 7.095 18.091 55.023 1.00 82.75 1116 LEU A O 1
ATOM 8477 N N . GLN A 1 1117 ? 5.075 18.548 54.152 1.00 78.38 1117 GLN A N 1
ATOM 8478 C CA . GLN A 1 1117 ? 4.476 17.235 54.399 1.00 78.38 1117 GLN A CA 1
ATOM 8479 C C . GLN A 1 1117 ? 4.100 16.505 53.101 1.00 78.38 1117 GLN A C 1
ATOM 8481 O O . GLN A 1 1117 ? 3.446 15.469 53.176 1.00 78.38 1117 GLN A O 1
ATOM 8486 N N . GLY A 1 1118 ? 4.530 17.008 51.938 1.00 77.00 1118 GLY A N 1
ATOM 8487 C CA . GLY A 1 1118 ? 4.189 16.445 50.631 1.00 77.00 1118 GLY A CA 1
ATOM 8488 C C . GLY A 1 1118 ? 2.787 16.806 50.132 1.00 77.00 1118 GLY A C 1
ATOM 8489 O O . GLY A 1 1118 ? 2.314 16.193 49.182 1.00 77.00 1118 GLY A O 1
ATOM 8490 N N . ASP A 1 1119 ? 2.114 17.772 50.764 1.00 86.81 1119 ASP A N 1
ATOM 8491 C CA . ASP A 1 1119 ? 0.808 18.274 50.329 1.00 86.81 1119 ASP A CA 1
ATOM 8492 C C . ASP A 1 1119 ? 0.991 19.536 49.477 1.00 86.81 1119 ASP A C 1
ATOM 8494 O O . ASP A 1 1119 ? 1.225 20.642 49.982 1.00 86.81 1119 ASP A O 1
ATOM 8498 N N . TYR A 1 1120 ? 0.902 19.317 48.168 1.00 90.81 1120 TYR A N 1
ATOM 8499 C CA . TYR A 1 1120 ? 1.101 20.308 47.115 1.00 90.81 1120 TYR A CA 1
ATOM 8500 C C . TYR A 1 1120 ? -0.210 20.847 46.535 1.00 90.81 1120 TYR A C 1
ATOM 8502 O O . TYR A 1 1120 ? -0.193 21.476 45.480 1.00 90.81 1120 TYR A O 1
ATOM 8510 N N . SER A 1 1121 ? -1.339 20.632 47.219 1.00 89.50 1121 SER A N 1
ATOM 8511 C CA . SER A 1 1121 ? -2.596 21.295 46.862 1.00 89.50 1121 SER A CA 1
ATOM 8512 C C . SER A 1 1121 ? -2.442 22.821 46.912 1.00 89.50 1121 SER A C 1
ATOM 8514 O O . SER A 1 1121 ? -1.723 23.359 47.765 1.00 89.50 1121 SER A O 1
ATOM 8516 N N . LEU A 1 1122 ? -3.098 23.526 45.990 1.00 89.81 1122 LEU A N 1
ATOM 8517 C CA . LEU A 1 1122 ? -3.070 24.986 45.930 1.00 89.81 1122 LEU A CA 1
ATOM 8518 C C . LEU A 1 1122 ? -3.978 25.591 47.011 1.00 89.81 1122 LEU A C 1
ATOM 8520 O O . LEU A 1 1122 ? -5.100 25.144 47.239 1.00 89.81 1122 LEU A O 1
ATOM 8524 N N . LEU A 1 1123 ? -3.517 26.652 47.674 1.00 86.19 1123 LEU A N 1
ATOM 8525 C CA . LEU A 1 1123 ? -4.404 27.492 48.479 1.00 86.19 1123 LEU A CA 1
ATOM 8526 C C . LEU A 1 1123 ? -5.351 28.266 47.547 1.00 86.19 1123 LEU A C 1
ATOM 8528 O O . LEU A 1 1123 ? -4.916 28.743 46.510 1.00 86.19 1123 LEU A O 1
ATOM 8532 N N . ASN A 1 1124 ? -6.588 28.542 47.977 1.00 82.44 1124 ASN A N 1
ATOM 8533 C CA . ASN A 1 1124 ? -7.575 29.360 47.232 1.00 82.44 1124 ASN A CA 1
ATOM 8534 C C . ASN A 1 1124 ? -7.035 30.743 46.776 1.00 82.44 1124 ASN A C 1
ATOM 8536 O O . ASN A 1 1124 ? -7.533 31.371 45.855 1.00 82.44 1124 ASN A O 1
ATOM 8540 N N . SER A 1 1125 ? -5.995 31.267 47.428 1.00 86.56 1125 SER A N 1
ATOM 8541 C CA . SER A 1 1125 ? -5.344 32.515 47.005 1.00 86.56 1125 SER A CA 1
ATOM 8542 C C . SER A 1 1125 ? -4.239 32.331 45.956 1.00 86.56 1125 SER A C 1
ATOM 8544 O O . SER A 1 1125 ? -3.498 33.285 45.710 1.00 86.56 1125 SER A O 1
ATOM 8546 N N . SER A 1 1126 ? -4.045 31.121 45.434 1.00 94.50 1126 SER A N 1
ATOM 8547 C CA . SER A 1 1126 ? -2.958 30.795 44.518 1.00 94.50 1126 SER A CA 1
ATOM 8548 C C . SER A 1 1126 ? -3.135 31.509 43.178 1.00 94.50 1126 SER A C 1
ATOM 8550 O O . SER A 1 1126 ? -4.235 31.540 42.635 1.00 94.50 1126 SER A O 1
ATOM 8552 N N . PRO A 1 1127 ? -2.057 32.078 42.615 1.00 93.50 1127 PRO A N 1
ATOM 8553 C CA . PRO A 1 1127 ? -2.078 32.640 41.269 1.00 93.50 1127 PRO A CA 1
ATOM 8554 C C . PRO A 1 1127 ? -2.042 31.576 40.159 1.00 93.50 1127 PRO A C 1
ATOM 8556 O O . PRO A 1 1127 ? -2.066 31.952 38.994 1.00 93.50 1127 PRO A O 1
ATOM 8559 N N . CYS A 1 1128 ? -1.909 30.290 40.504 1.00 94.56 1128 CYS A N 1
ATOM 8560 C CA . CYS A 1 1128 ? -1.896 29.182 39.543 1.00 94.56 1128 CYS A CA 1
ATOM 8561 C C . CYS A 1 1128 ? -3.303 28.657 39.215 1.00 94.56 1128 CYS A C 1
ATOM 8563 O O . CYS A 1 1128 ? -3.422 27.853 38.296 1.00 94.56 1128 CYS A O 1
ATOM 8565 N N . ILE A 1 1129 ? -4.326 29.131 39.938 1.00 91.62 1129 ILE A N 1
ATOM 8566 C CA . ILE A 1 1129 ? -5.728 28.763 39.718 1.00 91.62 1129 ILE A CA 1
ATOM 8567 C C . ILE A 1 1129 ? -6.270 29.493 38.479 1.00 91.62 1129 ILE A C 1
ATOM 8569 O O . ILE A 1 1129 ? -6.037 30.700 38.336 1.00 91.62 1129 ILE A O 1
ATOM 8573 N N . ASP A 1 1130 ? -6.965 28.777 37.595 1.00 89.56 1130 ASP A N 1
ATOM 8574 C CA . ASP A 1 1130 ? -7.535 29.233 36.318 1.00 89.56 1130 ASP A CA 1
ATOM 8575 C C . ASP A 1 1130 ? -6.517 29.919 35.378 1.00 89.56 1130 ASP A C 1
ATOM 8577 O O . ASP A 1 1130 ? -6.838 30.814 34.573 1.00 89.56 1130 ASP A O 1
ATOM 8581 N N . ALA A 1 1131 ? -5.239 29.562 35.519 1.00 91.69 1131 ALA A N 1
ATOM 8582 C CA . ALA A 1 1131 ? -4.123 30.260 34.885 1.00 91.69 1131 ALA A CA 1
ATOM 8583 C C . ALA A 1 1131 ? -3.521 29.521 33.679 1.00 91.69 1131 ALA A C 1
ATOM 8585 O O . ALA A 1 1131 ? -2.754 30.142 32.936 1.00 91.69 1131 ALA A O 1
ATOM 8586 N N . GLY A 1 1132 ? -3.876 28.253 33.465 1.00 90.00 1132 GLY A N 1
ATOM 8587 C CA . GLY A 1 1132 ? -3.310 27.373 32.443 1.00 90.00 1132 GLY A CA 1
ATOM 8588 C C . GLY A 1 1132 ? -3.758 27.678 31.013 1.00 90.00 1132 GLY A C 1
ATOM 8589 O O . GLY A 1 1132 ? -4.351 28.716 30.731 1.00 90.00 1132 GLY A O 1
ATOM 8590 N N . HIS A 1 1133 ? -3.435 26.817 30.057 1.00 92.19 1133 HIS A N 1
ATOM 8591 C CA . HIS A 1 1133 ? -3.756 27.014 28.645 1.00 92.19 1133 HIS A CA 1
ATOM 8592 C C . HIS A 1 1133 ? -5.271 27.242 28.435 1.00 92.19 1133 HIS A C 1
ATOM 8594 O O . HIS A 1 1133 ? -6.071 26.559 29.061 1.00 92.19 1133 HIS A O 1
ATOM 8600 N N . PRO A 1 1134 ? -5.695 28.218 27.606 1.00 89.19 1134 PRO A N 1
ATOM 8601 C CA . PRO A 1 1134 ? -7.108 28.591 27.458 1.00 89.19 1134 PRO A CA 1
ATOM 8602 C C . PRO A 1 1134 ? -7.934 27.669 26.545 1.00 89.19 1134 PRO A C 1
ATOM 8604 O O . PRO A 1 1134 ? -9.125 27.922 26.382 1.00 89.19 1134 PRO A O 1
ATOM 8607 N N . ASP A 1 1135 ? -7.313 26.673 25.909 1.00 85.56 1135 ASP A N 1
ATOM 8608 C CA . ASP A 1 1135 ? -8.051 25.695 25.099 1.00 85.56 1135 ASP A CA 1
ATOM 8609 C C . ASP A 1 1135 ? -8.807 24.740 26.010 1.00 85.56 1135 ASP A C 1
ATOM 8611 O O . ASP A 1 1135 ? -8.223 24.171 26.933 1.00 85.56 1135 ASP A O 1
ATOM 8615 N N . SER A 1 1136 ? -10.074 24.499 25.678 1.00 80.50 1136 SER A N 1
ATOM 8616 C CA . SER A 1 1136 ? -10.993 23.724 26.514 1.00 80.50 1136 SER A CA 1
ATOM 8617 C C . SER A 1 1136 ? -10.579 22.267 26.726 1.00 80.50 1136 SER A C 1
ATOM 8619 O O . SER A 1 1136 ? -11.059 21.615 27.642 1.00 80.50 1136 SER A O 1
ATOM 8621 N N . GLN A 1 1137 ? -9.666 21.736 25.905 1.00 78.94 1137 GLN A N 1
ATOM 8622 C CA . GLN A 1 1137 ? -9.087 20.404 26.118 1.00 78.94 1137 GLN A CA 1
ATOM 8623 C C . GLN A 1 1137 ? -8.193 20.317 27.369 1.00 78.94 1137 GLN A C 1
ATOM 8625 O O . GLN A 1 1137 ? -7.864 19.217 27.810 1.00 78.94 1137 GLN A O 1
ATOM 8630 N N . TYR A 1 1138 ? -7.773 21.461 27.919 1.00 79.31 1138 TYR A N 1
ATOM 8631 C CA . TYR A 1 1138 ? -6.974 21.551 29.141 1.00 79.31 1138 TYR A CA 1
ATOM 8632 C C . TYR A 1 1138 ? -7.779 22.035 30.348 1.00 79.31 1138 TYR A C 1
ATOM 8634 O O . TYR A 1 1138 ? -7.172 22.257 31.393 1.00 79.31 1138 TYR A O 1
ATOM 8642 N N . ASP A 1 1139 ? -9.093 22.220 30.207 1.00 81.94 1139 ASP A N 1
ATOM 8643 C CA . ASP A 1 1139 ? -9.965 22.632 31.305 1.00 81.94 1139 ASP A CA 1
ATOM 8644 C C . ASP A 1 1139 ? -9.958 21.590 32.433 1.00 81.94 1139 ASP A C 1
ATOM 8646 O O . ASP A 1 1139 ? -9.768 20.385 32.214 1.00 81.94 1139 ASP A O 1
ATOM 8650 N N . ASP A 1 1140 ? -10.136 22.069 33.663 1.00 76.75 1140 ASP A N 1
ATOM 8651 C CA . ASP A 1 1140 ? -10.248 21.197 34.823 1.00 76.75 1140 ASP A CA 1
ATOM 8652 C C . ASP A 1 1140 ? -11.555 20.399 34.768 1.00 76.75 1140 ASP A C 1
ATOM 8654 O O . ASP A 1 1140 ? -12.481 20.692 34.010 1.00 76.75 1140 ASP A O 1
ATOM 8658 N N . SER A 1 1141 ? -11.645 19.333 35.565 1.00 71.81 1141 SER A N 1
ATOM 8659 C CA . SER A 1 1141 ? -12.802 18.428 35.538 1.00 71.81 1141 SER A CA 1
ATOM 8660 C C . SER A 1 1141 ? -14.130 19.101 35.903 1.00 71.81 1141 SER A C 1
ATOM 8662 O O . SER A 1 1141 ? -15.185 18.532 35.640 1.00 71.81 1141 SER A O 1
ATOM 8664 N N . ASP A 1 1142 ? -14.090 20.283 36.522 1.00 66.44 1142 ASP A N 1
ATOM 8665 C CA . ASP A 1 1142 ? -15.263 21.105 36.832 1.00 66.44 1142 ASP A CA 1
ATOM 8666 C C . ASP A 1 1142 ? -15.627 22.101 35.706 1.00 66.44 1142 ASP A C 1
ATOM 8668 O O . ASP A 1 1142 ? -16.580 22.873 35.839 1.00 66.44 1142 ASP A O 1
ATOM 8672 N N . GLY A 1 1143 ? -14.899 22.065 34.584 1.00 66.56 1143 GLY A N 1
ATOM 8673 C CA . GLY A 1 1143 ? -15.086 22.933 33.425 1.00 66.56 1143 GLY A CA 1
ATOM 8674 C C . GLY A 1 1143 ? -14.538 24.349 33.607 1.00 66.56 1143 GLY A C 1
ATOM 8675 O O . GLY A 1 1143 ? -14.832 25.218 32.779 1.00 66.56 1143 GLY A O 1
ATOM 8676 N N . SER A 1 1144 ? -13.791 24.621 34.683 1.00 79.38 1144 SER A N 1
ATOM 8677 C CA . SER A 1 1144 ? -13.013 25.851 34.790 1.00 79.38 1144 SER A CA 1
ATOM 8678 C C . SER A 1 1144 ? -11.779 25.779 33.886 1.00 79.38 1144 SER A C 1
ATOM 8680 O O . SER A 1 1144 ? -11.368 24.712 33.426 1.00 79.38 1144 SER A O 1
ATOM 8682 N N . ARG A 1 1145 ? -11.188 26.942 33.595 1.00 84.00 1145 ARG A N 1
ATOM 8683 C CA . ARG A 1 1145 ? -9.946 26.983 32.819 1.00 84.00 1145 ARG A CA 1
ATOM 8684 C C . ARG A 1 1145 ? -8.883 26.219 33.597 1.00 84.00 1145 ARG A C 1
ATOM 8686 O O . ARG A 1 1145 ? -8.719 26.494 34.774 1.00 84.00 1145 ARG A O 1
ATOM 8693 N N . GLY A 1 1146 ? -8.125 25.354 32.931 1.00 85.00 1146 GLY A N 1
ATOM 8694 C CA . GLY A 1 1146 ? -7.178 24.475 33.616 1.00 85.00 1146 GLY A CA 1
ATOM 8695 C C . GLY A 1 1146 ? -6.234 25.190 34.581 1.00 85.00 1146 GLY A C 1
ATOM 8696 O O . GLY A 1 1146 ? -5.625 26.216 34.245 1.00 85.00 1146 GLY A O 1
ATOM 8697 N N . ASP A 1 1147 ? -6.064 24.615 35.762 1.00 91.94 1147 ASP A N 1
ATOM 8698 C CA . ASP A 1 1147 ? -5.049 25.022 36.717 1.00 91.94 1147 ASP A CA 1
ATOM 8699 C C . ASP A 1 1147 ? -3.636 24.647 36.252 1.00 91.94 1147 ASP A C 1
ATOM 8701 O O . ASP A 1 1147 ? -3.387 23.618 35.622 1.00 91.94 1147 ASP A O 1
ATOM 8705 N N . ILE A 1 1148 ? -2.655 25.478 36.608 1.00 94.12 1148 ILE A N 1
ATOM 8706 C CA . ILE A 1 1148 ? -1.242 25.133 36.414 1.00 94.12 1148 ILE A CA 1
ATOM 8707 C C . ILE A 1 1148 ? -0.825 24.225 37.579 1.00 94.12 1148 ILE A C 1
ATOM 8709 O O . ILE A 1 1148 ? -0.826 24.672 38.725 1.00 94.12 1148 ILE A O 1
ATOM 8713 N N . GLY A 1 1149 ? -0.405 22.987 37.302 1.00 93.31 1149 GLY A N 1
ATOM 8714 C CA . GLY A 1 1149 ? 0.140 22.041 38.285 1.00 93.31 1149 GLY A CA 1
ATOM 8715 C C . GLY A 1 1149 ? -0.469 20.636 38.240 1.00 93.31 1149 GLY A C 1
ATOM 8716 O O . GLY A 1 1149 ? -1.351 20.340 37.447 1.00 93.31 1149 GLY A O 1
ATOM 8717 N N . ALA A 1 1150 ? 0.028 19.742 39.104 1.00 89.81 1150 ALA A N 1
ATOM 8718 C CA . ALA A 1 1150 ? -0.400 18.338 39.175 1.00 89.81 1150 ALA A CA 1
ATOM 8719 C C . ALA A 1 1150 ? -1.744 18.091 39.863 1.00 89.81 1150 ALA A C 1
ATOM 8721 O O . ALA A 1 1150 ? -2.376 17.065 39.616 1.00 89.81 1150 ALA A O 1
ATOM 8722 N N . ILE A 1 1151 ? -2.134 18.980 40.776 1.00 88.12 1151 ILE A N 1
ATOM 8723 C CA . ILE A 1 1151 ? -3.329 18.835 41.607 1.00 88.12 1151 ILE A CA 1
ATOM 8724 C C . ILE A 1 1151 ? -4.205 20.056 41.324 1.00 88.12 1151 ILE A C 1
ATOM 8726 O O . ILE A 1 1151 ? -3.858 21.133 41.819 1.00 88.12 1151 ILE A O 1
ATOM 8730 N N . PRO A 1 1152 ? -5.290 19.912 40.545 1.00 81.19 1152 PRO A N 1
ATOM 8731 C CA . PRO A 1 1152 ? -6.199 21.020 40.295 1.00 81.19 1152 PRO A CA 1
ATOM 8732 C C . PRO A 1 1152 ? -6.883 21.445 41.598 1.00 81.19 1152 PRO A C 1
ATOM 8734 O O . PRO A 1 1152 ? -7.154 20.627 42.489 1.00 81.19 1152 PRO A O 1
ATOM 8737 N N . PHE A 1 1153 ? -7.124 22.741 41.738 1.00 78.31 1153 PHE A N 1
ATOM 8738 C CA . PHE A 1 1153 ? -7.877 23.319 42.830 1.00 78.31 1153 PHE A CA 1
ATOM 8739 C C . PHE A 1 1153 ? -9.356 23.045 42.605 1.00 78.31 1153 PHE A C 1
ATOM 8741 O O . PHE A 1 1153 ? -10.075 23.790 41.953 1.00 78.31 1153 PHE A O 1
ATOM 8748 N N . VAL A 1 1154 ? -9.840 21.986 43.236 1.00 62.66 1154 VAL A N 1
ATOM 8749 C CA . VAL A 1 1154 ? -11.276 21.757 43.317 1.00 62.66 1154 VAL A CA 1
ATOM 8750 C C . VAL A 1 1154 ? -11.854 22.757 44.318 1.00 62.66 1154 VAL A C 1
ATOM 8752 O O . VAL A 1 1154 ? -11.433 22.797 45.483 1.00 62.66 1154 VAL A O 1
ATOM 8755 N N . ILE A 1 1155 ? -12.832 23.563 43.892 1.00 54.72 1155 ILE A N 1
ATOM 8756 C CA . ILE A 1 1155 ? -13.635 24.370 44.816 1.00 54.72 1155 ILE A CA 1
ATOM 8757 C C . ILE A 1 1155 ? -14.363 23.399 45.750 1.00 54.72 1155 ILE A C 1
ATOM 8759 O O . ILE A 1 1155 ? -15.414 22.857 45.425 1.00 54.72 1155 ILE A O 1
ATOM 8763 N N . HIS A 1 1156 ? -13.801 23.173 46.938 1.00 48.97 1156 HIS A N 1
ATOM 8764 C CA . HIS A 1 1156 ? -14.501 22.455 47.994 1.00 48.97 1156 HIS A CA 1
ATOM 8765 C C . HIS A 1 1156 ? -15.815 23.179 48.306 1.00 48.97 1156 HIS A C 1
ATOM 8767 O O . HIS A 1 1156 ? -15.827 24.389 48.555 1.00 48.97 1156 HIS A O 1
ATOM 8773 N N . CYS A 1 1157 ? -16.907 22.420 48.262 1.00 51.53 1157 CYS A N 1
ATOM 8774 C CA . CYS A 1 1157 ? -18.280 22.891 48.353 1.00 51.53 1157 CYS A CA 1
ATOM 8775 C C . CYS A 1 1157 ? -18.486 23.812 49.563 1.00 51.53 1157 CYS A C 1
ATOM 8777 O O . CYS A 1 1157 ? -18.150 23.471 50.697 1.00 51.53 1157 CYS A O 1
ATOM 8779 N N . VAL A 1 1158 ? -19.007 25.016 49.318 1.00 52.59 1158 VAL A N 1
ATOM 8780 C CA . VAL A 1 1158 ? -19.200 26.053 50.351 1.00 52.59 1158 VAL A CA 1
ATOM 8781 C C . VAL A 1 1158 ? -20.670 26.125 50.806 1.00 52.59 1158 VAL A C 1
ATOM 8783 O O . VAL A 1 1158 ? -20.983 26.898 51.716 1.00 52.59 1158 VAL A O 1
ATOM 8786 N N . GLY A 1 1159 ? -21.562 25.328 50.203 1.00 65.06 1159 GLY A N 1
ATOM 8787 C CA . GLY A 1 1159 ? -23.004 25.359 50.424 1.00 65.06 1159 GLY A CA 1
ATOM 8788 C C . GLY A 1 1159 ? -23.514 24.381 51.486 1.00 65.06 1159 GLY A C 1
ATOM 8789 O O . GLY A 1 1159 ? -22.802 23.947 52.399 1.00 65.06 1159 GLY A O 1
ATOM 8790 N N . ILE A 1 1160 ? -24.813 24.083 51.425 1.00 76.06 1160 ILE A N 1
ATOM 8791 C CA . ILE A 1 1160 ? -25.505 23.163 52.340 1.00 76.06 1160 ILE A CA 1
ATOM 8792 C C . ILE A 1 1160 ? -25.886 21.873 51.614 1.00 76.06 1160 ILE A C 1
ATOM 8794 O O . ILE A 1 1160 ? -26.377 21.922 50.490 1.00 76.06 1160 ILE A O 1
ATOM 8798 N N . ARG A 1 1161 ? -25.761 20.718 52.286 1.00 85.75 1161 ARG A N 1
ATOM 8799 C CA . ARG A 1 1161 ? -26.299 19.457 51.754 1.00 85.75 1161 ARG A CA 1
ATOM 8800 C C . ARG A 1 1161 ? -27.787 19.625 51.466 1.00 85.75 1161 ARG A C 1
ATOM 8802 O O . ARG A 1 1161 ? -28.544 20.035 52.350 1.00 85.75 1161 ARG A O 1
ATOM 8809 N N . GLY A 1 1162 ? -28.186 19.331 50.235 1.00 81.94 1162 GLY A N 1
ATOM 8810 C CA . GLY A 1 1162 ? -29.536 19.546 49.721 1.00 81.94 1162 GLY A CA 1
ATOM 8811 C C . GLY A 1 1162 ? -29.689 20.702 48.741 1.00 81.94 1162 GLY A C 1
ATOM 8812 O O . GLY A 1 1162 ? -30.788 20.812 48.213 1.00 81.94 1162 GLY A O 1
ATOM 8813 N N . ASN A 1 1163 ? -28.651 21.515 48.506 1.00 86.12 1163 ASN A N 1
ATOM 8814 C CA . ASN A 1 1163 ? -28.569 22.442 47.369 1.00 86.12 1163 ASN A CA 1
ATOM 8815 C C . ASN A 1 1163 ? -27.939 21.709 46.168 1.00 86.12 1163 ASN A C 1
ATOM 8817 O O . ASN A 1 1163 ? -26.749 21.833 45.905 1.00 86.12 1163 ASN A O 1
ATOM 8821 N N . VAL A 1 1164 ? -28.704 20.837 45.517 1.00 86.06 1164 VAL A N 1
ATOM 8822 C CA . VAL A 1 1164 ? -28.190 19.906 44.496 1.00 86.06 1164 VAL A CA 1
ATOM 8823 C C . VAL A 1 1164 ? -28.052 20.587 43.131 1.00 86.06 1164 VAL A C 1
ATOM 8825 O O . VAL A 1 1164 ? -27.242 20.157 42.312 1.00 86.06 1164 VAL A O 1
ATOM 8828 N N . ASP A 1 1165 ? -28.816 21.653 42.879 1.00 83.94 1165 ASP A N 1
ATOM 8829 C CA . ASP A 1 1165 ? -28.791 22.392 41.609 1.00 83.94 1165 ASP A CA 1
ATOM 8830 C C . ASP A 1 1165 ? -27.869 23.629 41.617 1.00 83.94 1165 ASP A C 1
ATOM 8832 O O . ASP A 1 1165 ? -27.837 24.389 40.642 1.00 83.94 1165 ASP A O 1
ATOM 8836 N N . TYR A 1 1166 ? -27.076 23.787 42.685 1.00 76.44 1166 TYR A N 1
ATOM 8837 C CA . TYR A 1 1166 ? -26.108 24.867 42.892 1.00 76.44 1166 TYR A CA 1
ATOM 8838 C C . TYR A 1 1166 ? -26.745 26.267 42.834 1.00 76.44 1166 TYR A C 1
ATOM 8840 O O . TYR A 1 1166 ? -26.205 27.228 42.268 1.00 76.44 1166 TYR A O 1
ATOM 8848 N N . ASP A 1 1167 ? -27.930 26.398 43.433 1.00 79.50 1167 ASP A N 1
ATOM 8849 C CA . ASP A 1 1167 ? -28.624 27.665 43.580 1.00 79.50 1167 ASP A CA 1
ATOM 8850 C C . ASP A 1 1167 ? -27.748 28.667 44.378 1.00 79.50 1167 ASP A C 1
ATOM 8852 O O . ASP A 1 1167 ? -27.273 28.363 45.474 1.00 79.50 1167 ASP A O 1
ATOM 8856 N N . PRO A 1 1168 ? -27.528 29.912 43.900 1.00 70.75 1168 PRO A N 1
ATOM 8857 C CA . PRO A 1 1168 ? -26.680 30.884 44.606 1.00 70.75 1168 PRO A CA 1
ATOM 8858 C C . PRO A 1 1168 ? -27.237 31.356 45.962 1.00 70.75 1168 PRO A C 1
ATOM 8860 O O . PRO A 1 1168 ? -26.629 32.208 46.620 1.00 70.75 1168 PRO A O 1
ATOM 8863 N N . GLY A 1 1169 ? -28.453 30.935 46.319 1.00 75.31 1169 GLY A N 1
ATOM 8864 C CA . GLY A 1 1169 ? -29.123 31.265 47.567 1.00 75.31 1169 GLY A CA 1
ATOM 8865 C C . GLY A 1 1169 ? -28.778 30.336 48.731 1.00 75.31 1169 GLY A C 1
ATOM 8866 O O . GLY A 1 1169 ? -29.079 30.726 49.866 1.00 75.31 1169 GLY A O 1
ATOM 8867 N N . ASP A 1 1170 ? -28.168 29.174 48.468 1.00 76.12 1170 ASP A N 1
ATOM 8868 C CA . ASP A 1 1170 ? -28.004 28.064 49.416 1.00 76.12 1170 ASP A CA 1
ATOM 8869 C C . ASP A 1 1170 ? -29.329 27.708 50.105 1.00 76.12 1170 ASP A C 1
ATOM 8871 O O . ASP A 1 1170 ? -29.463 27.743 51.338 1.00 76.12 1170 ASP A O 1
ATOM 8875 N N . VAL A 1 1171 ? -30.361 27.434 49.306 1.00 82.25 1171 VAL A N 1
ATOM 8876 C CA . VAL A 1 1171 ? -31.710 27.131 49.785 1.00 82.25 1171 VAL A CA 1
ATOM 8877 C C . VAL A 1 1171 ? -32.185 25.795 49.240 1.00 82.25 1171 VAL A C 1
ATOM 8879 O O . VAL A 1 1171 ? -32.489 25.678 48.069 1.00 82.25 1171 VAL A O 1
ATOM 8882 N N . ILE A 1 1172 ? -32.428 24.846 50.147 1.00 87.88 1172 ILE A N 1
ATOM 8883 C CA . ILE A 1 1172 ? -33.091 23.581 49.809 1.00 87.88 1172 ILE A CA 1
ATOM 8884 C C . ILE A 1 1172 ? -34.549 23.856 49.413 1.00 87.88 1172 ILE A C 1
ATOM 8886 O O . ILE A 1 1172 ? -35.392 24.173 50.271 1.00 87.88 1172 ILE A O 1
ATOM 8890 N N . ASP A 1 1173 ? -34.863 23.711 48.131 1.00 88.44 1173 ASP A N 1
ATOM 8891 C CA . ASP A 1 1173 ? -36.195 23.842 47.567 1.00 88.44 1173 ASP A CA 1
ATOM 8892 C C . ASP A 1 1173 ? -36.556 22.715 46.577 1.00 88.44 1173 ASP A C 1
ATOM 8894 O O . ASP A 1 1173 ? -35.993 21.624 46.585 1.00 88.44 1173 ASP A O 1
ATOM 8898 N N . ILE A 1 1174 ? -37.669 22.870 45.854 1.00 90.88 1174 ILE A N 1
ATOM 8899 C CA . ILE A 1 1174 ? -38.192 21.789 45.003 1.00 90.88 1174 ILE A CA 1
ATOM 8900 C C . ILE A 1 1174 ? -37.366 21.583 43.735 1.00 90.88 1174 ILE A C 1
ATOM 8902 O O . ILE A 1 1174 ? -37.497 20.535 43.108 1.00 90.88 1174 ILE A O 1
ATOM 8906 N N . SER A 1 1175 ? -36.556 22.568 43.370 1.00 87.38 1175 SER A N 1
ATOM 8907 C CA . SER A 1 1175 ? -35.666 22.540 42.217 1.00 87.38 1175 SER A CA 1
ATOM 8908 C C . SER A 1 1175 ? -34.549 21.522 42.453 1.00 87.38 1175 SER A C 1
ATOM 8910 O O . SER A 1 1175 ? -34.369 20.658 41.602 1.00 87.38 1175 SER A O 1
ATOM 8912 N N . ASP A 1 1176 ? -33.991 21.461 43.668 1.00 90.19 1176 ASP A N 1
ATOM 8913 C CA . ASP A 1 1176 ? -33.024 20.437 44.100 1.00 90.19 1176 ASP A CA 1
ATOM 8914 C C . ASP A 1 1176 ? -33.570 19.016 43.994 1.00 90.19 1176 ASP A C 1
ATOM 8916 O O . ASP A 1 1176 ? -32.910 18.098 43.509 1.00 90.19 1176 ASP A O 1
ATOM 8920 N N . LEU A 1 1177 ? -34.818 18.822 44.432 1.00 90.75 1177 LEU A N 1
ATOM 8921 C CA . LEU A 1 1177 ? -35.467 17.519 44.348 1.00 90.75 1177 LEU A CA 1
ATOM 8922 C C . LEU A 1 1177 ? -35.680 17.100 42.891 1.00 90.75 1177 LEU A C 1
ATOM 8924 O O . LEU A 1 1177 ? -35.508 15.930 42.559 1.00 90.75 1177 LEU A O 1
ATOM 8928 N N . VAL A 1 1178 ? -36.109 18.032 42.038 1.00 89.81 1178 VAL A N 1
ATOM 8929 C CA . VAL A 1 1178 ? -36.311 17.758 40.610 1.00 89.81 1178 VAL A CA 1
ATOM 8930 C C . VAL A 1 1178 ? -34.975 17.446 39.945 1.00 89.81 1178 VAL A C 1
ATOM 8932 O O . VAL A 1 1178 ? -34.898 16.460 39.220 1.00 89.81 1178 VAL A O 1
ATOM 8935 N N . TYR A 1 1179 ? -33.935 18.215 40.259 1.00 88.75 1179 TYR A N 1
ATOM 8936 C CA . TYR A 1 1179 ? -32.584 18.023 39.749 1.00 88.75 1179 TYR A CA 1
ATOM 8937 C C . TYR A 1 1179 ? -32.036 16.643 40.124 1.00 88.75 1179 TYR A C 1
ATOM 8939 O O . TYR A 1 1179 ? -31.627 15.882 39.250 1.00 88.75 1179 TYR A O 1
ATOM 8947 N N . LEU A 1 1180 ? -32.130 16.263 41.404 1.00 87.88 1180 LEU A N 1
ATOM 8948 C CA . LEU A 1 1180 ? -31.657 14.966 41.888 1.00 87.88 1180 LEU A CA 1
ATOM 8949 C C . LEU A 1 1180 ? -32.453 13.792 41.288 1.00 87.88 1180 LEU A C 1
ATOM 8951 O O . LEU A 1 1180 ? -31.883 12.753 40.969 1.00 87.88 1180 LEU A O 1
ATOM 8955 N N . VAL A 1 1181 ? -33.769 13.941 41.091 1.00 89.88 1181 VAL A N 1
ATOM 8956 C CA . VAL A 1 1181 ? -34.588 12.920 40.409 1.00 89.88 1181 VAL A CA 1
ATOM 8957 C C . VAL A 1 1181 ? -34.193 12.778 38.943 1.00 89.88 1181 VAL A C 1
ATOM 8959 O O . VAL A 1 1181 ? -34.101 11.649 38.455 1.00 89.88 1181 VAL A O 1
ATOM 8962 N N . ASP A 1 1182 ? -33.981 13.892 38.243 1.00 85.88 1182 ASP A N 1
ATOM 8963 C CA . ASP A 1 1182 ? -33.617 13.862 36.831 1.00 85.88 1182 ASP A CA 1
ATOM 8964 C C . ASP A 1 1182 ? -32.225 13.267 36.628 1.00 85.88 1182 ASP A C 1
ATOM 8966 O O . ASP A 1 1182 ? -32.074 12.404 35.763 1.00 85.88 1182 ASP A O 1
ATOM 8970 N N . PHE A 1 1183 ? -31.254 13.618 37.471 1.00 85.69 1183 PHE A N 1
ATOM 8971 C CA . PHE A 1 1183 ? -29.944 12.968 37.503 1.00 85.69 1183 PHE A CA 1
ATOM 8972 C C . PHE A 1 1183 ? -30.067 11.447 37.711 1.00 85.69 1183 PHE A C 1
ATOM 8974 O O . PHE A 1 1183 ? -29.579 10.661 36.904 1.00 85.69 1183 PHE A O 1
ATOM 8981 N N . MET A 1 1184 ? -30.802 11.005 38.738 1.00 82.31 1184 MET A N 1
ATOM 8982 C CA . MET A 1 1184 ? -30.862 9.583 39.099 1.00 82.31 1184 MET A CA 1
ATOM 8983 C C . MET A 1 1184 ? -31.682 8.698 38.146 1.00 82.31 1184 MET A C 1
ATOM 8985 O O . MET A 1 1184 ? -31.440 7.491 38.074 1.00 82.31 1184 MET A O 1
ATOM 8989 N N . PHE A 1 1185 ? -32.707 9.240 37.480 1.00 82.69 1185 PHE A N 1
ATOM 8990 C CA . PHE A 1 1185 ? -33.696 8.424 36.755 1.00 82.69 1185 PHE A CA 1
ATOM 8991 C C . PHE A 1 1185 ? -33.991 8.873 35.325 1.00 82.69 1185 PHE A C 1
ATOM 8993 O O . PHE A 1 1185 ? -34.599 8.099 34.580 1.00 82.69 1185 PHE A O 1
ATOM 9000 N N . SER A 1 1186 ? -33.593 10.086 34.941 1.00 72.06 1186 SER A N 1
ATOM 9001 C CA . SER A 1 1186 ? -33.936 10.685 33.645 1.00 72.06 1186 SER A CA 1
ATOM 9002 C C . SER A 1 1186 ? -32.711 11.055 32.797 1.00 72.06 1186 SER A C 1
ATOM 9004 O O . SER A 1 1186 ? -32.900 11.620 31.723 1.00 72.06 1186 SER A O 1
ATOM 9006 N N . GLY A 1 1187 ? -31.486 10.748 33.248 1.00 68.75 1187 GLY A N 1
ATOM 9007 C CA . GLY A 1 1187 ? -30.247 11.116 32.548 1.00 68.75 1187 GLY A CA 1
ATOM 9008 C C . GLY A 1 1187 ? -29.944 12.618 32.589 1.00 68.75 1187 GLY A C 1
ATOM 9009 O O . GLY A 1 1187 ? -29.401 13.162 31.632 1.00 68.75 1187 GLY A O 1
ATOM 9010 N N . GLY A 1 1188 ? -30.371 13.304 33.653 1.00 74.00 1188 GLY A N 1
ATOM 9011 C CA . GLY A 1 1188 ? -30.045 14.708 33.899 1.00 74.00 1188 GLY A CA 1
ATOM 9012 C C . GLY A 1 1188 ? -28.558 14.926 34.226 1.00 74.00 1188 GLY A C 1
ATOM 9013 O O . GLY A 1 1188 ? -27.850 13.959 34.503 1.00 74.00 1188 GLY A O 1
ATOM 9014 N N . PRO A 1 1189 ? -28.085 16.185 34.191 1.00 69.44 1189 PRO A N 1
ATOM 9015 C CA . PRO A 1 1189 ? -26.693 16.532 34.486 1.00 69.44 1189 PRO A CA 1
ATOM 9016 C C . PRO A 1 1189 ? -26.267 16.091 35.894 1.00 69.44 1189 PRO A C 1
ATOM 9018 O O . PRO A 1 1189 ? -27.085 16.080 36.817 1.00 69.44 1189 PRO A O 1
ATOM 9021 N N . GLU A 1 1190 ? -24.990 15.727 36.046 1.00 77.56 1190 GLU A N 1
ATOM 9022 C CA . GLU A 1 1190 ? -24.427 15.346 37.346 1.00 77.56 1190 GLU A CA 1
ATOM 9023 C C . GLU A 1 1190 ? -24.449 16.530 38.329 1.00 77.56 1190 GLU A C 1
ATOM 9025 O O . GLU A 1 1190 ? -24.252 17.674 37.904 1.00 77.56 1190 GLU A O 1
ATOM 9030 N N . PRO A 1 1191 ? -24.686 16.297 39.637 1.00 75.12 1191 PRO A N 1
ATOM 9031 C CA . PRO A 1 1191 ? -24.606 17.351 40.638 1.00 75.12 1191 PRO A CA 1
ATOM 9032 C C . PRO A 1 1191 ? -23.227 18.013 40.632 1.00 75.12 1191 PRO A C 1
ATOM 9034 O O . PRO A 1 1191 ? -22.209 17.334 40.728 1.00 75.12 1191 PRO A O 1
ATOM 9037 N N . VAL A 1 1192 ? -23.204 19.349 40.601 1.00 69.50 1192 VAL A N 1
ATOM 9038 C CA . VAL A 1 1192 ? -21.967 20.159 40.616 1.00 69.50 1192 VAL A CA 1
ATOM 9039 C C . VAL A 1 1192 ? -21.094 19.834 41.837 1.00 69.50 1192 VAL A C 1
ATOM 9041 O O . VAL A 1 1192 ? -19.871 19.916 41.776 1.00 69.50 1192 VAL A O 1
ATOM 9044 N N . CYS A 1 1193 ? -21.722 19.432 42.944 1.00 73.94 1193 CYS A N 1
ATOM 9045 C CA . CYS A 1 1193 ? -21.052 18.932 44.133 1.00 73.94 1193 CYS A CA 1
ATOM 9046 C C . CYS A 1 1193 ? -21.723 17.647 44.644 1.00 73.94 1193 CYS A C 1
ATOM 9048 O O . CYS A 1 1193 ? -22.841 17.672 45.164 1.00 73.94 1193 CYS A O 1
ATOM 9050 N N . PHE A 1 1194 ? -21.008 16.522 44.575 1.00 78.06 1194 PHE A N 1
ATOM 9051 C CA . PHE A 1 1194 ? -21.473 15.235 45.104 1.00 78.06 1194 PHE A CA 1
ATOM 9052 C C . PHE A 1 1194 ? -21.659 15.256 46.631 1.00 78.06 1194 PHE A C 1
ATOM 9054 O O . PHE A 1 1194 ? -22.623 14.698 47.146 1.00 78.06 1194 PHE A O 1
ATOM 9061 N N . ASP A 1 1195 ? -20.825 15.996 47.363 1.00 77.12 1195 ASP A N 1
ATOM 9062 C CA . ASP A 1 1195 ? -20.982 16.181 48.811 1.00 77.12 1195 ASP A CA 1
ATOM 9063 C C . ASP A 1 1195 ? -22.278 16.918 49.196 1.00 77.12 1195 ASP A C 1
ATOM 9065 O O . ASP A 1 1195 ? -22.820 16.674 50.276 1.00 77.12 1195 ASP A O 1
ATOM 9069 N N . GLU A 1 1196 ? -22.782 17.810 48.336 1.00 83.88 1196 GLU A N 1
ATOM 9070 C CA . GLU A 1 1196 ? -24.064 18.506 48.516 1.00 83.88 1196 GLU A CA 1
ATOM 9071 C C . GLU A 1 1196 ? -25.254 17.625 48.119 1.00 83.88 1196 GLU A C 1
ATOM 9073 O O . GLU A 1 1196 ? -26.359 17.856 48.616 1.00 83.88 1196 GLU A O 1
ATOM 9078 N N . ALA A 1 1197 ? -25.017 16.601 47.292 1.00 83.88 1197 ALA A N 1
ATOM 9079 C CA . ALA A 1 1197 ? -25.986 15.597 46.864 1.00 83.88 1197 ALA A CA 1
ATOM 9080 C C . ALA A 1 1197 ? -26.045 14.349 47.774 1.00 83.88 1197 ALA A C 1
ATOM 9082 O O . ALA A 1 1197 ? -27.061 13.657 47.754 1.00 83.88 1197 ALA A O 1
ATOM 9083 N N . ASP A 1 1198 ? -25.028 14.088 48.608 1.00 86.75 1198 ASP A N 1
ATOM 9084 C CA . ASP A 1 1198 ? -25.041 13.084 49.693 1.00 86.75 1198 ASP A CA 1
ATOM 9085 C C . ASP A 1 1198 ? -25.868 13.625 50.873 1.00 86.75 1198 ASP A C 1
ATOM 9087 O O . ASP A 1 1198 ? -25.364 14.099 51.895 1.00 86.75 1198 ASP A O 1
ATOM 9091 N N . ILE A 1 1199 ? -27.186 13.667 50.704 1.00 87.06 1199 ILE A N 1
ATOM 9092 C CA . ILE A 1 1199 ? -28.103 14.311 51.647 1.00 87.06 1199 ILE A CA 1
ATOM 9093 C C . ILE A 1 1199 ? -28.093 13.606 53.008 1.00 87.06 1199 ILE A C 1
ATOM 9095 O O . ILE A 1 1199 ? -28.308 14.256 54.044 1.00 87.06 1199 ILE A O 1
ATOM 9099 N N . ASP A 1 1200 ? -27.855 12.293 53.026 1.00 84.81 1200 ASP A N 1
ATOM 9100 C CA . ASP A 1 1200 ? -27.942 11.488 54.239 1.00 84.81 1200 ASP A CA 1
ATOM 9101 C C . ASP A 1 1200 ? -26.629 11.380 55.037 1.00 84.81 1200 ASP A C 1
ATOM 9103 O O . ASP A 1 1200 ? -26.668 10.991 56.215 1.00 84.81 1200 ASP A O 1
ATOM 9107 N N . GLY A 1 1201 ? -25.494 11.824 54.485 1.00 76.19 1201 GLY A N 1
ATOM 9108 C CA . GLY A 1 1201 ? -24.231 11.818 55.225 1.00 76.19 1201 GLY A CA 1
ATOM 9109 C C . GLY A 1 1201 ? -23.466 10.511 55.145 1.00 76.19 1201 GLY A C 1
ATOM 9110 O O . GLY A 1 1201 ? -22.622 10.268 56.017 1.00 76.19 1201 GLY A O 1
ATOM 9111 N N . SER A 1 1202 ? -23.809 9.633 54.208 1.00 79.25 1202 SER A N 1
ATOM 9112 C CA . SER A 1 1202 ? -23.293 8.271 54.168 1.00 79.25 1202 SER A CA 1
ATOM 9113 C C . SER A 1 1202 ? -21.859 8.184 53.650 1.00 79.25 1202 SER A C 1
ATOM 9115 O O . SER A 1 1202 ? -21.153 7.244 54.034 1.00 79.25 1202 SER A O 1
ATOM 9117 N N . GLY A 1 1203 ? -21.412 9.154 52.841 1.00 69.12 1203 GLY A N 1
ATOM 9118 C CA . GLY A 1 1203 ? -20.123 9.107 52.147 1.00 69.12 1203 GLY A CA 1
ATOM 9119 C C . GLY A 1 1203 ? -20.026 7.939 51.161 1.00 69.12 1203 GLY A C 1
ATOM 9120 O O . GLY A 1 1203 ? -18.941 7.390 50.963 1.00 69.12 1203 GLY A O 1
ATOM 9121 N N . VAL A 1 1204 ? -21.166 7.487 50.631 1.00 64.50 1204 VAL A N 1
ATOM 9122 C CA . VAL A 1 1204 ? -21.257 6.428 49.624 1.00 64.50 1204 VAL A CA 1
ATOM 9123 C C . VAL A 1 1204 ? -21.248 7.078 48.244 1.00 64.50 1204 VAL A C 1
ATOM 9125 O O . VAL A 1 1204 ? -22.123 7.879 47.939 1.00 64.50 1204 VAL A O 1
ATOM 9128 N N . GLU A 1 1205 ? -20.282 6.702 47.404 1.00 60.75 1205 GLU A N 1
ATOM 9129 C CA . GLU A 1 1205 ? -20.276 7.065 45.984 1.00 60.75 1205 GLU A CA 1
ATOM 9130 C C . GLU A 1 1205 ? -20.539 5.835 45.098 1.00 60.75 1205 GLU A C 1
ATOM 9132 O O . GLU A 1 1205 ? -19.962 4.766 45.352 1.00 60.75 1205 GLU A O 1
ATOM 9137 N N . PRO A 1 1206 ? -21.389 5.957 44.055 1.00 66.75 1206 PRO A N 1
ATOM 9138 C CA . PRO A 1 1206 ? -22.154 7.153 43.652 1.00 66.75 1206 PRO A CA 1
ATOM 9139 C C . PRO A 1 1206 ? -23.390 7.427 44.542 1.00 66.75 1206 PRO A C 1
ATOM 9141 O O . PRO A 1 1206 ? -23.843 6.517 45.239 1.00 66.75 1206 PRO A O 1
ATOM 9144 N N . ILE A 1 1207 ? -23.946 8.653 44.467 1.00 80.19 1207 ILE A N 1
ATOM 9145 C CA . ILE A 1 1207 ? -25.193 9.073 45.155 1.00 80.19 1207 ILE A CA 1
ATOM 9146 C C . ILE A 1 1207 ? -26.288 8.040 44.943 1.00 80.19 1207 ILE A C 1
ATOM 9148 O O . ILE A 1 1207 ? -26.536 7.602 43.812 1.00 80.19 1207 ILE A O 1
ATOM 9152 N N . ASP A 1 1208 ? -26.968 7.663 46.022 1.00 84.75 1208 ASP A N 1
ATOM 9153 C CA . ASP A 1 1208 ? -27.929 6.577 45.979 1.00 84.75 1208 ASP A CA 1
ATOM 9154 C C . ASP A 1 1208 ? -29.355 7.031 46.314 1.00 84.75 1208 ASP A C 1
ATOM 9156 O O . ASP A 1 1208 ? -29.686 8.199 46.525 1.00 84.75 1208 ASP A O 1
ATOM 9160 N N . ILE A 1 1209 ? -30.286 6.080 46.266 1.00 90.12 1209 ILE A N 1
ATOM 9161 C CA . ILE A 1 1209 ? -31.703 6.394 46.455 1.00 90.12 1209 ILE A CA 1
ATOM 9162 C C . ILE A 1 1209 ? -32.026 6.809 47.897 1.00 90.12 1209 ILE A C 1
ATOM 9164 O O . ILE A 1 1209 ? -33.098 7.366 48.136 1.00 90.12 1209 ILE A O 1
ATOM 9168 N N . ALA A 1 1210 ? -31.151 6.522 48.864 1.00 86.88 1210 ALA A N 1
ATOM 9169 C CA . ALA A 1 1210 ? -31.299 6.950 50.246 1.00 86.88 1210 ALA A CA 1
ATOM 9170 C C . ALA A 1 1210 ? -31.183 8.474 50.366 1.00 86.88 1210 ALA A C 1
ATOM 9172 O O . ALA A 1 1210 ? -31.989 9.056 51.094 1.00 86.88 1210 ALA A O 1
ATOM 9173 N N . ASP A 1 1211 ? -30.318 9.113 49.578 1.00 89.69 1211 ASP A N 1
ATOM 9174 C CA . ASP A 1 1211 ? -30.160 10.571 49.525 1.00 89.69 1211 ASP A CA 1
ATOM 9175 C C . ASP A 1 1211 ? -31.423 11.267 49.021 1.00 89.69 1211 ASP A C 1
ATOM 9177 O O . ASP A 1 1211 ? -31.976 12.162 49.670 1.00 89.69 1211 ASP A O 1
ATOM 9181 N N . LEU A 1 1212 ? -31.974 10.765 47.913 1.00 90.81 1212 LEU A N 1
ATOM 9182 C CA . LEU A 1 1212 ? -33.244 11.244 47.376 1.00 90.81 1212 LEU A CA 1
ATOM 9183 C C . LEU A 1 1212 ? -34.391 11.050 48.377 1.00 90.81 1212 LEU A C 1
ATOM 9185 O O . LEU A 1 1212 ? -35.230 11.935 48.573 1.00 90.81 1212 LEU A O 1
ATOM 9189 N N . VAL A 1 1213 ? -34.449 9.885 49.028 1.00 90.50 1213 VAL A N 1
ATOM 9190 C CA . VAL A 1 1213 ? -35.465 9.595 50.047 1.00 90.50 1213 VAL A CA 1
ATOM 9191 C C . VAL A 1 1213 ? -35.317 10.531 51.246 1.00 90.50 1213 VAL A C 1
ATOM 9193 O O . VAL A 1 1213 ? -36.334 10.986 51.777 1.00 90.50 1213 VAL A O 1
ATOM 9196 N N . TYR A 1 1214 ? -34.090 10.853 51.653 1.00 90.62 1214 TYR A N 1
ATOM 9197 C CA . TYR A 1 1214 ? -33.816 11.779 52.746 1.00 90.62 1214 TYR A CA 1
ATOM 9198 C C . TYR A 1 1214 ? -34.269 13.199 52.393 1.00 90.62 1214 TYR A C 1
ATOM 9200 O O . TYR A 1 1214 ? -34.963 13.834 53.193 1.00 90.62 1214 TYR A O 1
ATOM 9208 N N . LEU A 1 1215 ? -33.964 13.675 51.181 1.00 89.81 1215 LEU A N 1
ATOM 9209 C CA . LEU A 1 1215 ? -34.384 14.992 50.696 1.00 89.81 1215 LEU A CA 1
ATOM 9210 C C . LEU A 1 1215 ? -35.913 15.121 50.673 1.00 89.81 1215 LEU A C 1
ATOM 9212 O O . LEU A 1 1215 ? -36.476 16.086 51.197 1.00 89.81 1215 LEU A O 1
ATOM 9216 N N . VAL A 1 1216 ? -36.610 14.099 50.163 1.00 91.31 1216 VAL A N 1
ATOM 9217 C CA . VAL A 1 1216 ? -38.081 14.039 50.180 1.00 91.31 1216 VAL A CA 1
ATOM 9218 C C . VAL A 1 1216 ? -38.629 14.059 51.611 1.00 91.31 1216 VAL A C 1
ATOM 9220 O O . VAL A 1 1216 ? -39.625 14.745 51.875 1.00 91.31 1216 VAL A O 1
ATOM 9223 N N . ASP A 1 1217 ? -38.005 13.324 52.538 1.00 90.00 1217 ASP A N 1
ATOM 9224 C CA . ASP A 1 1217 ? -38.462 13.249 53.928 1.00 90.00 1217 ASP A CA 1
ATOM 9225 C C . ASP A 1 1217 ? -38.274 14.598 54.653 1.00 90.00 1217 ASP A C 1
ATOM 9227 O O . ASP A 1 1217 ? -39.184 15.109 55.319 1.00 90.00 1217 ASP A O 1
ATOM 9231 N N . TYR A 1 1218 ? -37.129 15.250 54.449 1.00 88.62 1218 TYR A N 1
ATOM 9232 C CA . TYR A 1 1218 ? -36.863 16.591 54.964 1.00 88.62 1218 TYR A CA 1
ATOM 9233 C C . TYR A 1 1218 ? -37.878 17.621 54.440 1.00 88.62 1218 TYR A C 1
ATOM 9235 O O . TYR A 1 1218 ? -38.483 18.358 55.227 1.00 88.62 1218 TYR A O 1
ATOM 9243 N N . MET A 1 1219 ? -38.132 17.631 53.129 1.00 86.06 1219 MET A N 1
ATOM 9244 C CA . MET A 1 1219 ? -38.970 18.641 52.482 1.00 86.06 1219 MET A CA 1
ATOM 9245 C C . MET A 1 1219 ? -40.475 18.481 52.740 1.00 86.06 1219 MET A C 1
ATOM 9247 O O . MET A 1 1219 ? -41.186 19.477 52.908 1.00 86.06 1219 MET A O 1
ATOM 9251 N N . PHE A 1 1220 ? -40.997 17.248 52.749 1.00 88.25 1220 PHE A N 1
ATOM 9252 C CA . PHE A 1 1220 ? -42.449 17.017 52.666 1.00 88.25 1220 PHE A CA 1
ATOM 9253 C C . PHE A 1 1220 ? -43.068 16.318 53.876 1.00 88.25 1220 PHE A C 1
ATOM 9255 O O . PHE A 1 1220 ? -44.273 16.467 54.113 1.00 88.25 1220 PHE A O 1
ATOM 9262 N N . THR A 1 1221 ? -42.293 15.569 54.656 1.00 81.56 1221 THR A N 1
ATOM 9263 C CA . THR A 1 1221 ? -42.813 14.762 55.779 1.00 81.56 1221 THR A CA 1
ATOM 9264 C C . THR A 1 1221 ? -42.261 15.204 57.138 1.00 81.56 1221 THR A C 1
ATOM 9266 O O . THR A 1 1221 ? -42.769 14.754 58.170 1.00 81.56 1221 THR A O 1
ATOM 9269 N N . GLY A 1 1222 ? -41.333 16.169 57.158 1.00 78.38 1222 GLY A N 1
ATOM 9270 C CA . GLY A 1 1222 ? -40.806 16.804 58.368 1.00 78.38 1222 GLY A CA 1
ATOM 9271 C C . GLY A 1 1222 ? -39.625 16.061 58.991 1.00 78.38 1222 GLY A C 1
ATOM 9272 O O . GLY A 1 1222 ? -39.495 16.065 60.220 1.00 78.38 1222 GLY A O 1
ATOM 9273 N N . GLY A 1 1223 ? -38.810 15.411 58.158 1.00 81.12 1223 GLY A N 1
ATOM 9274 C CA . GLY A 1 1223 ? -37.550 14.778 58.531 1.00 81.12 1223 GLY A CA 1
ATOM 9275 C C . GLY A 1 1223 ? -36.510 15.761 59.101 1.00 81.12 1223 GLY A C 1
ATOM 9276 O O . GLY A 1 1223 ? -36.704 16.982 59.079 1.00 81.12 1223 GLY A O 1
ATOM 9277 N N . PRO A 1 1224 ? -35.418 15.249 59.695 1.00 81.31 1224 PRO A N 1
ATOM 9278 C CA . PRO A 1 1224 ? -34.313 16.076 60.184 1.00 81.31 1224 PRO A CA 1
ATOM 9279 C C . PRO A 1 1224 ? -33.633 16.858 59.040 1.00 81.31 1224 PRO A C 1
ATOM 9281 O O . PRO A 1 1224 ? -33.600 16.361 57.919 1.00 81.31 1224 PRO A O 1
ATOM 9284 N N . PRO A 1 1225 ? -33.084 18.065 59.300 1.00 82.94 1225 PRO A N 1
ATOM 9285 C CA . PRO A 1 1225 ? -32.300 18.782 58.296 1.00 82.94 1225 PRO A CA 1
ATOM 9286 C C . PRO A 1 1225 ? -31.067 17.975 57.867 1.00 82.94 1225 PRO A C 1
ATOM 9288 O O . PRO A 1 1225 ? -30.519 17.259 58.717 1.00 82.94 1225 PRO A O 1
ATOM 9291 N N . PRO A 1 1226 ? -30.631 18.095 56.598 1.00 82.88 1226 PRO A N 1
ATOM 9292 C CA . PRO A 1 1226 ? -29.375 17.510 56.140 1.00 82.88 1226 PRO A CA 1
ATOM 9293 C C . PRO A 1 1226 ? -28.189 17.975 56.990 1.00 82.88 1226 PRO A C 1
ATOM 9295 O O . PRO A 1 1226 ? -28.234 19.029 57.642 1.00 82.88 1226 PRO A O 1
ATOM 9298 N N . ALA A 1 1227 ? -27.138 17.158 57.033 1.00 69.88 1227 ALA A N 1
ATOM 9299 C CA . ALA A 1 1227 ? -25.904 17.527 57.716 1.00 69.88 1227 ALA A CA 1
ATOM 9300 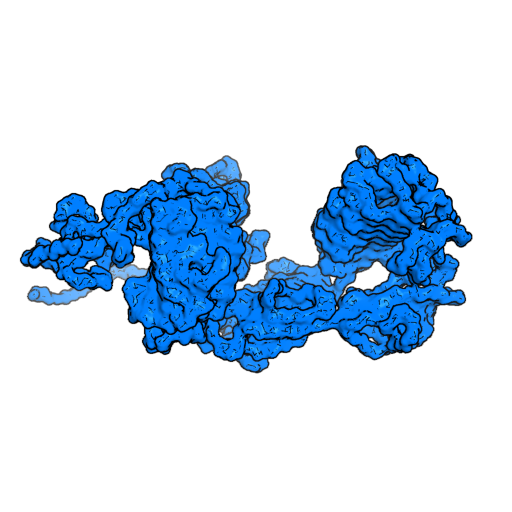C C . ALA A 1 1227 ? -25.249 18.746 57.035 1.00 69.88 1227 ALA A C 1
ATOM 9302 O O . ALA A 1 1227 ? -25.501 19.034 55.871 1.00 69.88 1227 ALA A O 1
ATOM 9303 N N . ALA A 1 1228 ? -24.420 19.491 57.769 1.00 62.91 1228 ALA A N 1
ATOM 9304 C CA . ALA A 1 1228 ? -23.619 20.546 57.146 1.00 62.91 1228 ALA A CA 1
ATOM 9305 C C . ALA A 1 1228 ? -22.561 19.917 56.222 1.00 62.91 1228 ALA A C 1
ATOM 9307 O O . ALA A 1 1228 ? -22.032 18.861 56.581 1.00 62.91 1228 ALA A O 1
ATOM 9308 N N . CYS A 1 1229 ? -22.256 20.562 55.088 1.00 61.97 1229 CYS A N 1
ATOM 9309 C CA . CYS A 1 1229 ? -21.160 20.133 54.216 1.00 61.97 1229 CYS A CA 1
ATOM 9310 C C . CYS A 1 1229 ? -19.818 20.121 54.982 1.00 61.97 1229 CYS A C 1
ATOM 9312 O O . CYS A 1 1229 ? -19.631 20.992 55.844 1.00 61.97 1229 CYS A O 1
ATOM 9314 N N . PRO A 1 1230 ? -18.946 19.117 54.743 1.00 53.97 1230 PRO A N 1
ATOM 9315 C CA . PRO A 1 1230 ? -17.652 18.966 55.417 1.00 53.97 1230 PRO A CA 1
ATOM 9316 C C . PRO A 1 1230 ? -16.693 20.152 55.283 1.00 53.97 1230 PRO A C 1
ATOM 9318 O O . PRO A 1 1230 ? -16.619 20.743 54.186 1.00 53.97 1230 PRO A O 1
#

Radius of gyration: 40.04 Å; Cα contacts (8 Å, |Δi|>4): 3713; chains: 1; bounding box: 117×66×107 Å

Foldseek 3Di:
DDDDDDDDDDDDDDDPDDAEEQEPPPNPPAQQRLLVPGAAAHEDEYEFDEHADQHENQQHQYHYEDNQAAVGAEYEYVDLVDASYEAEQQHEANREDGRHEYEDHEQAANYEAYNAHEYEYARYEDAHREYDPDQAHENYEHELYQYEDALYEYAHYEHPENYEAEENHQNYEAEFAEAACYCEHYEYPAAHYYYWLAEFENHAAEYYEYDPVHDYPAHALAAQEHHPYHYDPDDPDHPLYHYDDQCFPDVPVPRRAGDPPGPQALSTDQDQVQAAPVSRRDGRHNHHNDRDPPAWKWKADWDQPPQDDPQEGQFLWTKIFIDIDDPPPLAFQKKKKAKDQPPPPPDRPFDIPPIDGHNDRMDIRPGPRHDALGKMKMWMWTGSVPDIDDIDMDIHTYHNFLEAEPPVRPPAPQVVLVSHAAPHEYEYEFDEHADQHENQQHLYEYEYQVAAVGAEQHYVDLLDASYEQANAHEANAEDEGHEQEDHAQAANYEHHNYEHYEYERYEYEHRYHPDPLAHENYEHYLYAYEYELYEYAHYGGPENEEAYANHQNYEAAQAEHEHYCEHYEYARAHYEYWLAEFENHENEHYEYHPNHDYPYAALYAQEHYPDSYDPVDDHGPLYHYDDQQAPDVPVVRREGDVPGPQALSTDQDQVQADQLSGRDRRHNDYDDPDAWAFPDKDWRRDDLAAAAFLWTKIFTDIDHPDDAFQKKWKFKDQDPVCPDDTQDTPDIDGHRGRMDIHDGPGDDAQGKMKMWMWTDPPPDIHGIRIDIGHHFDAWAFWAWDPDAAAAEEALFWDKTKTFDTGGPVRAFKFKKKWKAQDPVRPHTDDIATRFGDDPGMTIRGRDHDDDAQGKMKMWMWMDRPRHIYDIYDIGMYHYHHDAEEAEPPVNPPAQQRSLVVHAAPHEDEYEFDEHADQHENPLHQYHYEYPVFAVGAEQHYVDQDGASYEAENHADDRREDGRHEYEDHAQAENYEAYNHQEYEYARYEYAHAEHHYDQFHEHYEHELYAYEYALYEAAHYEGPEPAEAYYNNADHEAAFAEHEHYCEHHEYEQHEYEYWLAEFENHEPEHYEYDDQGSYVYDALAEFEHHPYPYDPPHDHHPLYHHDDQCFPCVVVPGRAGDPPGPQALRTDQDQVQADPLSRRHGRHSHHHDPQDPAFQQPQVPPPVSDNDVVSLVQLCCVVPVVHDGGSDQLSQCQAPPPDPPRDVVSSVQSCCVPPVPHDGGDGRD

pLDDT: mean 84.09, std 12.05, range [28.67, 97.81]

Sequence (1230 aa):
MKCLLSVAMLVLCAGALNAATIHIPTDQSTIQAGIDAASDGDTVLVAPGLYTENIVFGGHSIVLLGSKGADSTILTPAEPNVHTVVIGNGELPGTEFRGFTVRGGGVTHTLRVDGSASPTIWYNLFCDNIPVGSENVEVISCLDASAHVTRNIFSGNGGIGCVGLRVGAQGSWIVNNTFDNNERGFFSIASGGFALNNIVTNSIELGVVVHETSNFTLLDYNDIWNNPTDYSMPEIEGPNDIHVDPLYLDAISRNYSLSDLSPCINAGHPDSEYDDPDSSRNDIGAVPLHAWSDQYPLAAKLNFGADAHGDVLSSPTPAIYWTFTDTSGVGQVQYEIEVDSDGSWSSADLWSTDAVTSPDTQAVYAGLPLADHSDLYVRVRVSNGSAWGTWSMRRMSTNFNPTILVPEEYLTIQEAIDTAFNGDTILVGPGDYTENIDFLGKQIVILSTAGPEVTVLRPANPAASTIKIASEEPIGTEINGFSITGGGDTHTIAVSGSAGVLIRNNVIHDNIPIGSGNVEVVSCNNASVVVTRNVFYNNGGIGCVGLRSGAENSWIINNTFDGNERGFFSIAGGGYAINNIVTNSIDGGVNAGSSGDFTLLDYNDVWNNNPDYMPVLSPGPNDIQVDPEYLELVAHDYRLLPGSPCINAGHPDSLYNDPDSTRSDMGALWLSDVFPYVGMLELESEDPWHVVNHSPKFRWLFVDTLPSQIAYEIEVGVDQDWSTAEMWSPGQVYTADTFAVYSGLPLEDGTLYYFRVRLYNGIQWGGWRTRTLYMNSAPTEPMPFSPVGGETVHVSIVSLSVDHGSDAENDPLLYDFELYEDPGLILLVESVEGVDEDSLMTSTGFLQDLSPEQSYWWRARSFDGFETSDWSDTEWFVTRSHYVVIHVPGQRPTIQTAVESGFHGDTILVAPGTYQENIDFLGRQLILTSSEGAQTTTLTPMDPELPTVSIEDVPMSGTELAGFTITGGGQEFTVAIKNAVSATLSACVFRDNIPVGTANREVIRCQETAVLVTRCLFYDNGGIGCVGLRGGAHDSWIINNTFDGNESGFFSIAGGGYAINNIVTNSLERGVGALSASDFTLLDYNNTWNNNPNYDVPETEGANDIHVDPLYTNPLQGDYSLLNSSPCIDAGHPDSQYDDSDGSRGDIGAIPFVIHCVGIRGNVDYDPGDVIDISDLVYLVDFMFSGGPEPVCFDEADIDGSGVEPIDIADLVYLVDYMFTGGPPPAACP

Nearest PDB structures (foldseek):
  5e53-assembly4_D  TM=3.680E-01  e=3.537E-07  Gallus gallus
  7mro-assembly1_A  TM=3.783E-01  e=1.887E-06  Danio rerio
  8k53-assembly1_A  TM=3.735E-01  e=3.654E-06  Homo sapiens
  7mrs-assembly1_A  TM=3.631E-01  e=2.061E-06  Danio rerio
  8a17-assembly4_D  TM=4.583E-01  e=1.927E-04  Homo sapiens